Protein AF-0000000078078212 (afdb_homodimer)

InterPro domains:
  IPR000073 Alpha/beta hydrolase fold-1 [PF00561] (123-363)
  IPR012020 AB hydrolase 4 family [PIRSF005211] (38-398)
  IPR029058 Alpha/Beta hydrolase fold [G3DSA:3.40.50.1820] (105-385)
  IPR029058 Alpha/Beta hydrolase fold [SSF53474] (117-384)
  IPR050960 AB hydrolase superfamily, subfamily 4 [PTHR10794] (29-386)

Sequence (846 aa):
MEWLGRAAIDFAHAPTPRKVTEKNGNETDLLSITEKATPPCNLNPLLFNGHLQTMWTATKPAGPKIYYKRKIFDADHKIYHGTFAVDFAVEPFEAPDDPTLSRRTAYLTDEEFENFGSDDTKPMLVILHGLSGGSHEIYLRHTIAPMIGEGGWEACVVNSRGCARSKITSGVLYNARATWDIRQTVKWLQKKFPNRPLFGLGFSLGANMLTNYCGEEGPNCVLKGAVVCSNPFNLDVSSKILQNSYIGKEVYLRVMGSALKELAATHRKELEQYSTIDVDAVMKITYLYEFDRLIQCPSWGYPTETAYYRDASSVDSILSIEIPFLAIHATDDPIAVKEAIPYEEFKQNPNTILLTSSLGGHLCWFESGGSRWFPKPVANFLNHLAFKTDLDSLKPQANPNGGVFTAGHGYSPMRRKLMISEDMEWLGRAAIDFAHAPTPRKVTEKNGNETDLLSITEKATPPCNLNPLLFNGHLQTMWTATKPAGPKIYYKRKIFDADHKIYHGTFAVDFAVEPFEAPDDPTLSRRTAYLTDEEFENFGSDDTKPMLVILHGLSGGSHEIYLRHTIAPMIGEGGWEACVVNSRGCARSKITSGVLYNARATWDIRQTVKWLQKKFPNRPLFGLGFSLGANMLTNYCGEEGPNCVLKGAVVCSNPFNLDVSSKILQNSYIGKEVYLRVMGSALKELAATHRKELEQYSTIDVDAVMKITYLYEFDRLIQCPSWGYPTETAYYRDASSVDSILSIEIPFLAIHATDDPIAVKEAIPYEEFKQNPNTILLTSSLGGHLCWFESGGSRWFPKPVANFLNHLAFKTDLDSLKPQANPNGGVFTAGHGYSPMRRKLMISED

Radius of gyration: 28.71 Å; Cα contacts (8 Å, |Δi|>4): 2024; chains: 2; bounding box: 59×88×69 Å

pLDDT: mean 94.98, std 6.2, range [40.44, 98.94]

Nearest PDB structures (foldseek):
  2wtn-assembly1_A  TM=7.107E-01  e=4.567E-08  Butyrivibrio proteoclasticus
  7xrh-assembly1_B  TM=7.397E-01  e=1.044E-07  Lactobacillus acidophilus
  3pf9-assembly1_A  TM=6.890E-01  e=3.400E-08  Lactobacillus johnsonii
  7xrh-assembly1_A  TM=7.110E-01  e=1.403E-07  Lactobacillus acidophilus
  7xri-assembly1_B  TM=5.907E-01  e=2.848E-08  Lactobacillus acidophilus

Foldseek 3Di:
DLPQQFWDKDKFAAPFFAWFAWPVGDIDGLVVLLVVLADTQGAHSVQSFQVSLAVVVVVVDDADDWAWEKDKDFFPDPQDTWIWIKTKTDDQDDEDPDPLADPNYYYQDPVCVVVVFDADAFAEEEEEEAAQEWPPRRLNRLQCVCCPDVVRYIYMYTAWALHRSHATQALDTDFLQDQRSVVVVVVVCCVRHVNYAYEYEYAASRLLNVLLNLLVCQQNDRHLEYEYELYLQQQLVLVVVLCVDPCSWQPVQQVSLVSVLVSCVVHVVNNVVHFPAPNVQSVPDGGNLSNCQRRVCRNPVNPGSSSVRRLSHSLLSLLRRFFAYEYEYEQSASRSHVVSDNSVSNNQFSNYMYMYIPHAYRSGSHHPPGRHNVSSSVSSSVCCSSPTTDSVSRRGDGRPRSWDCPPQWIADSNVRDIGGHDD/DLAQQFWDKDKFAAPFFAWFAWPVRDIDGLVVLLVVLADTQGAHSVQSFQVSLAVVVVVVDDADDWAWAKDKDFFPDPQDTWIWIKTKTDDQDDEDPDPLADPNYYYQDPVCVVVVFDADAQAEEEEEEAAQEWPPDRLNRLQCVCCPDVVRYIYMYTDWALHRSHATQALDTDFLQDQRSVVVVVVVCCVRHVNYAYEYEYAASRLLNVLLNLLVCQQNDRHLEYEYELYLQQQLVLVVVLCVDPCSWQPVQQVSLVSVLVSCVVHVVNNVVHFPAPNVQSVPDGGNLSNCQRRVCRNPVNPGSSSVRRLSHSLLSLLRRFFAYEYEYECSASRSHVVSDNSVSNNQFSNYMYMYIPHAYRSGSHHPPGRHNVSSSVSSSVCCSSPTTDSVSRRGDGRCRSWDCPPQWIADSNVRDIGGHDD

Structure (mmCIF, N/CA/C/O backbone):
data_AF-0000000078078212-model_v1
#
loop_
_entity.id
_entity.type
_entity.pdbx_description
1 polymer 'alcohol O-acetyltransferase'
#
loop_
_atom_site.group_PDB
_atom_site.id
_atom_site.type_symbol
_atom_site.label_atom_id
_atom_site.label_alt_id
_atom_site.label_comp_id
_atom_site.label_asym_id
_atom_site.label_entity_id
_atom_site.label_seq_id
_atom_site.pdbx_PDB_ins_code
_atom_site.Cartn_x
_atom_site.Cartn_y
_atom_site.Cartn_z
_atom_site.occupancy
_atom_site.B_iso_or_equiv
_atom_site.auth_seq_id
_atom_site.auth_comp_id
_atom_site.auth_asym_id
_atom_site.auth_atom_id
_atom_site.pdbx_PDB_model_num
ATOM 1 N N . MET A 1 1 ? 14.992 2.799 28.406 1 40.72 1 MET A N 1
ATOM 2 C CA . MET A 1 1 ? 14 2.633 29.469 1 40.72 1 MET A CA 1
ATOM 3 C C . MET A 1 1 ? 13.211 3.92 29.688 1 40.72 1 MET A C 1
ATOM 5 O O . MET A 1 1 ? 13.797 4.98 29.922 1 40.72 1 MET A O 1
ATOM 9 N N . GLU A 1 2 ? 12.055 4.031 28.891 1 63.75 2 GLU A N 1
ATOM 10 C CA . GLU A 1 2 ? 10.953 4.988 28.938 1 63.75 2 GLU A CA 1
ATOM 11 C C . GLU A 1 2 ? 10.453 5.203 30.359 1 63.75 2 GLU A C 1
ATOM 13 O O . GLU A 1 2 ? 9.656 4.414 30.859 1 63.75 2 GLU A O 1
ATOM 18 N N . TRP A 1 3 ? 11.531 5.574 31.25 1 65.44 3 TRP A N 1
ATOM 19 C CA . TRP A 1 3 ? 11.219 5.602 32.688 1 65.44 3 TRP A CA 1
ATOM 20 C C . TRP A 1 3 ? 10.766 6.996 33.094 1 65.44 3 TRP A C 1
ATOM 22 O O . TRP A 1 3 ? 11.305 8 32.656 1 65.44 3 TRP A O 1
ATOM 32 N N . LEU A 1 4 ? 9.727 7.117 33.844 1 77.75 4 LEU A N 1
ATOM 33 C CA . LEU A 1 4 ? 9.18 8.25 34.562 1 77.75 4 LEU A CA 1
ATOM 34 C C . LEU A 1 4 ? 8.875 9.414 33.625 1 77.75 4 LEU A C 1
ATOM 36 O O . LEU A 1 4 ? 9.211 10.562 33.938 1 77.75 4 LEU A O 1
ATOM 40 N N . GLY A 1 5 ? 8.461 9.156 32.438 1 85.44 5 GLY A N 1
ATOM 41 C CA . GLY A 1 5 ? 8.008 10.195 31.531 1 85.44 5 GLY A CA 1
ATOM 42 C C . GLY A 1 5 ? 9.094 10.68 30.594 1 85.44 5 GLY A C 1
ATOM 43 O O . GLY A 1 5 ? 8.844 11.5 29.703 1 85.44 5 GLY A O 1
ATOM 44 N N . ARG A 1 6 ? 10.398 10.227 30.781 1 91.75 6 ARG A N 1
ATOM 45 C CA . ARG A 1 6 ? 11.484 10.617 29.891 1 91.75 6 ARG A CA 1
ATOM 46 C C . ARG A 1 6 ? 11.477 9.789 28.609 1 91.75 6 ARG A C 1
ATOM 48 O O . ARG A 1 6 ? 11.82 8.609 28.625 1 91.75 6 ARG A O 1
ATOM 55 N N . ALA A 1 7 ? 11.086 10.492 27.5 1 96.5 7 ALA A N 1
ATOM 56 C CA . ALA A 1 7 ? 11 9.797 26.219 1 96.5 7 ALA A CA 1
ATOM 57 C C . ALA A 1 7 ? 12.352 9.812 25.5 1 96.5 7 ALA A C 1
ATOM 59 O O . ALA A 1 7 ? 13.055 10.828 25.516 1 96.5 7 ALA A O 1
ATOM 60 N N . ALA A 1 8 ? 12.766 8.695 24.953 1 97.31 8 ALA A N 1
ATOM 61 C CA . ALA A 1 8 ? 13.938 8.641 24.078 1 97.31 8 ALA A CA 1
ATOM 62 C C . ALA A 1 8 ? 13.656 9.312 22.734 1 97.31 8 ALA A C 1
ATOM 64 O O . ALA A 1 8 ? 12.57 9.156 22.172 1 97.31 8 ALA A O 1
ATOM 65 N N . ILE A 1 9 ? 14.617 10.062 22.266 1 97.94 9 ILE A N 1
ATOM 66 C CA . ILE A 1 9 ? 14.508 10.781 21 1 97.94 9 ILE A CA 1
ATOM 67 C C . ILE A 1 9 ? 15.461 10.172 19.984 1 97.94 9 ILE A C 1
ATOM 69 O O . ILE A 1 9 ? 16.578 9.766 20.328 1 97.94 9 ILE A O 1
ATOM 73 N N . ASP A 1 10 ? 14.984 10.07 18.75 1 98.38 10 ASP A N 1
ATOM 74 C CA . ASP A 1 10 ? 15.812 9.594 17.656 1 98.38 10 ASP A CA 1
ATOM 75 C C . ASP A 1 10 ? 15.523 10.367 16.375 1 98.38 10 ASP A C 1
ATOM 77 O O . ASP A 1 10 ? 14.5 11.047 16.266 1 98.38 10 ASP A O 1
ATOM 81 N N . PHE A 1 11 ? 16.516 10.391 15.484 1 98.81 11 PHE A N 1
ATOM 82 C CA . PHE A 1 11 ? 16.406 11.055 14.188 1 98.81 11 PHE A CA 1
ATOM 83 C C . PHE A 1 11 ? 16.688 10.078 13.055 1 98.81 11 PHE A C 1
ATOM 85 O O . PHE A 1 11 ? 17.734 9.406 13.055 1 98.81 11 PHE A O 1
ATOM 92 N N . ALA A 1 12 ? 15.766 9.914 12.156 1 98.75 12 ALA A N 1
ATOM 93 C CA . ALA A 1 12 ? 16.016 9.203 10.898 1 98.75 12 ALA A CA 1
ATOM 94 C C . ALA A 1 12 ? 16.203 10.188 9.75 1 98.75 12 ALA A C 1
ATOM 96 O O . ALA A 1 12 ? 15.414 11.133 9.594 1 98.75 12 ALA A O 1
ATOM 97 N N . HIS A 1 13 ? 17.234 10 8.969 1 98.56 13 HIS A N 1
ATOM 98 C CA . HIS A 1 13 ? 17.594 10.93 7.906 1 98.56 13 HIS A CA 1
ATOM 99 C C . HIS A 1 13 ? 18.547 10.281 6.898 1 98.56 13 HIS A C 1
ATOM 101 O O . HIS A 1 13 ? 19.125 9.234 7.18 1 98.56 13 HIS A O 1
ATOM 107 N N . ALA A 1 14 ? 18.609 10.906 5.742 1 98.31 14 ALA A N 1
ATOM 108 C CA . ALA A 1 14 ? 19.594 10.469 4.75 1 98.31 14 ALA A CA 1
ATOM 109 C C . ALA A 1 14 ? 21.016 10.648 5.273 1 98.31 14 ALA A C 1
ATOM 111 O O . ALA A 1 14 ? 21.266 11.484 6.148 1 98.31 14 ALA A O 1
ATOM 112 N N . PRO A 1 15 ? 21.969 9.906 4.742 1 97.25 15 PRO A N 1
ATOM 113 C CA . PRO A 1 15 ? 23.344 10 5.195 1 97.25 15 PRO A CA 1
ATOM 114 C C . PRO A 1 15 ? 23.922 11.406 5.039 1 97.25 15 PRO A C 1
ATOM 116 O O . PRO A 1 15 ? 24.75 11.828 5.852 1 97.25 15 PRO A O 1
ATOM 119 N N . THR A 1 16 ? 23.5 12.117 4 1 97.38 16 THR A N 1
ATOM 120 C CA . THR A 1 16 ? 23.938 13.492 3.758 1 97.38 16 THR A CA 1
ATOM 121 C C . THR A 1 16 ? 22.734 14.445 3.752 1 97.38 16 THR A C 1
ATOM 123 O O . THR A 1 16 ? 22.234 14.805 2.688 1 97.38 16 THR A O 1
ATOM 126 N N . PRO A 1 17 ? 22.391 14.906 4.93 1 98.38 17 PRO A N 1
ATOM 127 C CA . PRO A 1 17 ? 21.266 15.828 4.988 1 98.38 17 PRO A CA 1
ATOM 128 C C . PRO A 1 17 ? 21.5 17.125 4.215 1 98.38 17 PRO A C 1
ATOM 130 O O . PRO A 1 17 ? 22.656 17.562 4.082 1 98.38 17 PRO A O 1
ATOM 133 N N . ARG A 1 18 ? 20.484 17.703 3.832 1 98.25 18 ARG A N 1
ATOM 134 C CA . ARG A 1 18 ? 20.516 18.906 3.025 1 98.25 18 ARG A CA 1
ATOM 135 C C . ARG A 1 18 ? 21.312 20.016 3.734 1 98.25 18 ARG A C 1
ATOM 137 O O . ARG A 1 18 ? 21.078 20.281 4.918 1 98.25 18 ARG A O 1
ATOM 144 N N . LYS A 1 19 ? 22.156 20.641 3 1 98 19 LYS A N 1
ATOM 145 C CA . LYS A 1 19 ? 22.859 21.812 3.518 1 98 19 LYS A CA 1
ATOM 146 C C . LYS A 1 19 ? 21.969 23.031 3.51 1 98 19 LYS A C 1
ATOM 148 O O . LYS A 1 19 ? 21.094 23.172 2.65 1 98 19 LYS A O 1
ATOM 153 N N . VAL A 1 20 ? 22.141 23.844 4.496 1 98.06 20 VAL A N 1
ATOM 154 C CA . VAL A 1 20 ? 21.406 25.094 4.645 1 98.06 20 VAL A CA 1
ATOM 155 C C . VAL A 1 20 ? 22.375 26.219 5.02 1 98.06 20 VAL A C 1
ATOM 157 O O . VAL A 1 20 ? 23.281 26.031 5.832 1 98.06 20 VAL A O 1
ATOM 160 N N . THR A 1 21 ? 22.203 27.359 4.336 1 98.12 21 THR A N 1
ATOM 161 C CA . THR A 1 21 ? 23.016 28.531 4.641 1 98.12 21 THR A CA 1
ATOM 162 C C . THR A 1 21 ? 22.266 29.484 5.57 1 98.12 21 THR A C 1
ATOM 164 O O . THR A 1 21 ? 21.125 29.844 5.309 1 98.12 21 THR A O 1
ATOM 167 N N . GLU A 1 22 ? 22.938 29.844 6.605 1 97.19 22 GLU A N 1
ATOM 168 C CA . GLU A 1 22 ? 22.359 30.828 7.52 1 97.19 22 GLU A CA 1
ATOM 169 C C . GLU A 1 22 ? 22.547 32.25 6.996 1 97.19 22 GLU A C 1
ATOM 171 O O . GLU A 1 22 ? 23.375 32.5 6.109 1 97.19 22 GLU A O 1
ATOM 176 N N . LYS A 1 23 ? 21.844 33.219 7.559 1 96.56 23 LYS A N 1
ATOM 177 C CA . LYS A 1 23 ? 21.906 34.594 7.133 1 96.56 23 LYS A CA 1
ATOM 178 C C . LYS A 1 23 ? 23.297 35.188 7.355 1 96.56 23 LYS A C 1
ATOM 180 O O . LYS A 1 23 ? 23.75 36.031 6.598 1 96.56 23 LYS A O 1
ATOM 185 N N . ASN A 1 24 ? 24.031 34.688 8.289 1 95.62 24 ASN A N 1
ATOM 186 C CA . ASN A 1 24 ? 25.391 35.156 8.586 1 95.62 24 ASN A CA 1
ATOM 187 C C . ASN A 1 24 ? 26.422 34.469 7.711 1 95.62 24 ASN A C 1
ATOM 189 O O . ASN A 1 24 ? 27.625 34.688 7.875 1 95.62 24 ASN A O 1
ATOM 193 N N . GLY A 1 25 ? 26 33.594 6.871 1 95.25 25 GLY A N 1
ATOM 194 C CA . GLY A 1 25 ? 26.891 32.938 5.93 1 95.25 25 GLY A CA 1
ATOM 195 C C . GLY A 1 25 ? 27.359 31.578 6.395 1 95.25 25 GLY A C 1
ATOM 196 O O . GLY A 1 25 ? 27.922 30.812 5.613 1 95.25 25 GLY A O 1
ATOM 197 N N . ASN A 1 26 ? 27.031 31.297 7.605 1 96.25 26 ASN A N 1
ATOM 198 C CA . ASN A 1 26 ? 27.422 30 8.141 1 96.25 26 ASN A CA 1
ATOM 199 C C . ASN A 1 26 ? 26.656 28.859 7.461 1 96.25 26 ASN A C 1
ATOM 201 O O . ASN A 1 26 ? 25.469 28.984 7.199 1 96.25 26 ASN A O 1
ATOM 205 N N . GLU A 1 27 ? 27.406 27.844 7.18 1 96.94 27 GLU A N 1
ATOM 206 C CA . GLU A 1 27 ? 26.797 26.656 6.598 1 96.94 27 GLU A CA 1
ATOM 207 C C . GLU A 1 27 ? 26.438 25.641 7.672 1 96.94 27 GLU A C 1
ATOM 209 O O . GLU A 1 27 ? 27.219 25.422 8.602 1 96.94 27 GLU A O 1
ATOM 214 N N . THR A 1 28 ? 25.359 25.141 7.625 1 97.94 28 THR A N 1
ATOM 215 C CA . THR A 1 28 ? 24.859 24.062 8.469 1 97.94 28 THR A CA 1
ATOM 216 C C . THR A 1 28 ? 24.031 23.062 7.656 1 97.94 28 THR A C 1
ATOM 218 O O . THR A 1 28 ? 24.156 23.016 6.43 1 97.94 28 THR A O 1
ATOM 221 N N . ASP A 1 29 ? 23.328 22.141 8.305 1 98.38 29 ASP A N 1
ATOM 222 C CA . ASP A 1 29 ? 22.453 21.219 7.578 1 98.38 29 ASP A CA 1
ATOM 223 C C . ASP A 1 29 ? 21.156 20.969 8.336 1 98.38 29 ASP A C 1
ATOM 225 O O . ASP A 1 29 ? 21 21.406 9.477 1 98.38 29 ASP A O 1
ATOM 229 N N . LEU A 1 30 ? 20.297 20.391 7.711 1 98.69 30 LEU A N 1
ATOM 230 C CA . LEU A 1 30 ? 18.938 20.219 8.219 1 98.69 30 LEU A CA 1
ATOM 231 C C . LEU A 1 30 ? 18.938 19.391 9.5 1 98.69 30 LEU A C 1
ATOM 233 O O . LEU A 1 30 ? 18.125 19.641 10.398 1 98.69 30 LEU A O 1
ATOM 237 N N . LEU A 1 31 ? 19.766 18.344 9.586 1 98.81 31 LEU A N 1
ATOM 238 C CA . LEU A 1 31 ? 19.844 17.531 10.789 1 98.81 31 LEU A CA 1
ATOM 239 C C . LEU A 1 31 ? 20.312 18.359 11.984 1 98.81 31 LEU A C 1
ATOM 241 O O . LEU A 1 31 ? 19.719 18.281 13.062 1 98.81 31 LEU A O 1
ATOM 245 N N . SER A 1 32 ? 21.344 19.109 11.766 1 98.56 32 SER A N 1
ATOM 246 C CA . SER A 1 32 ? 21.859 19.969 12.836 1 98.56 32 SER A CA 1
ATOM 247 C C . SER A 1 32 ? 20.812 20.953 13.32 1 98.56 32 SER A C 1
ATOM 249 O O . SER A 1 32 ? 20.656 21.156 14.523 1 98.56 32 SER A O 1
ATOM 251 N N . ILE A 1 33 ? 20.156 21.547 12.406 1 98.62 33 ILE A N 1
ATOM 252 C CA . ILE A 1 33 ? 19.078 22.484 12.758 1 98.62 33 ILE A CA 1
ATOM 253 C C . ILE A 1 33 ? 18.016 21.75 13.586 1 98.62 33 ILE A C 1
ATOM 255 O O . ILE A 1 33 ? 17.562 22.281 14.602 1 98.62 33 ILE A O 1
ATOM 259 N N . THR A 1 34 ? 17.609 20.531 13.211 1 98.81 34 THR A N 1
ATOM 260 C CA . THR A 1 34 ? 16.562 19.766 13.883 1 98.81 34 THR A CA 1
ATOM 261 C C . THR A 1 34 ? 17.016 19.359 15.281 1 98.81 34 THR A C 1
ATOM 263 O O . THR A 1 34 ? 16.234 19.438 16.234 1 98.81 34 THR A O 1
ATOM 266 N N . GLU A 1 35 ? 18.234 18.891 15.391 1 98.75 35 GLU A N 1
ATOM 267 C CA . GLU A 1 35 ? 18.766 18.5 16.688 1 98.75 35 GLU A CA 1
ATOM 268 C C . GLU A 1 35 ? 18.766 19.672 17.672 1 98.75 35 GLU A C 1
ATOM 270 O O . GLU A 1 35 ? 18.375 19.516 18.828 1 98.75 35 GLU A O 1
ATOM 275 N N . LYS A 1 36 ? 19.172 20.797 17.172 1 98.25 36 LYS A N 1
ATOM 276 C CA . LYS A 1 36 ? 19.203 21.984 18.016 1 98.25 36 LYS A CA 1
ATOM 277 C C . LYS A 1 36 ? 17.797 22.422 18.391 1 98.25 36 LYS A C 1
ATOM 279 O O . LYS A 1 36 ? 17.562 22.953 19.484 1 98.25 36 LYS A O 1
ATOM 284 N N . ALA A 1 37 ? 16.906 22.188 17.5 1 98.56 37 ALA A N 1
ATOM 285 C CA . ALA A 1 37 ? 15.523 22.625 17.688 1 98.56 37 ALA A CA 1
ATOM 286 C C . ALA A 1 37 ? 14.781 21.688 18.625 1 98.56 37 ALA A C 1
ATOM 288 O O . ALA A 1 37 ? 13.672 22 19.078 1 98.56 37 ALA A O 1
ATOM 289 N N . THR A 1 38 ? 15.328 20.516 19 1 98.75 38 THR A N 1
ATOM 290 C CA . THR A 1 38 ? 14.617 19.469 19.719 1 98.75 38 THR A CA 1
ATOM 291 C C . THR A 1 38 ? 15.07 19.406 21.188 1 98.75 38 THR A C 1
ATOM 293 O O . THR A 1 38 ? 16.156 18.906 21.484 1 98.75 38 THR A O 1
ATOM 296 N N . PRO A 1 39 ? 14.305 19.906 22.078 1 98.31 39 PRO A N 1
ATOM 297 C CA . PRO A 1 39 ? 14.656 19.766 23.5 1 98.31 39 PRO A CA 1
ATOM 298 C C . PRO A 1 39 ? 14.422 18.359 24.016 1 98.31 39 PRO A C 1
ATOM 300 O O . PRO A 1 39 ? 13.773 17.547 23.344 1 98.31 39 PRO A O 1
ATOM 303 N N . PRO A 1 40 ? 14.977 18.094 25.203 1 97.06 40 PRO A N 1
ATOM 304 C CA . PRO A 1 40 ? 14.617 16.812 25.812 1 97.06 40 PRO A CA 1
ATOM 305 C C . PRO A 1 40 ? 13.109 16.625 25.969 1 97.06 40 PRO A C 1
ATOM 307 O O . PRO A 1 40 ? 12.398 17.594 26.234 1 97.06 40 PRO A O 1
ATOM 310 N N . CYS A 1 41 ? 12.641 15.469 25.812 1 97.12 41 CYS A N 1
ATOM 311 C CA . CYS A 1 41 ? 11.219 15.148 25.875 1 97.12 41 CYS A CA 1
ATOM 312 C C . CYS A 1 41 ? 10.844 14.547 27.219 1 97.12 41 CYS A C 1
ATOM 314 O O . CYS A 1 41 ? 10.906 13.328 27.391 1 97.12 41 CYS A O 1
ATOM 316 N N . ASN A 1 42 ? 10.469 15.414 28.141 1 95.94 42 ASN A N 1
ATOM 317 C CA . ASN A 1 42 ? 10.016 15.008 29.453 1 95.94 42 ASN A CA 1
ATOM 318 C C . ASN A 1 42 ? 8.5 15.172 29.609 1 95.94 42 ASN A C 1
ATOM 320 O O . ASN A 1 42 ? 8 16.297 29.703 1 95.94 42 ASN A O 1
ATOM 324 N N . LEU A 1 43 ? 7.809 14.031 29.75 1 95.88 43 LEU A N 1
ATOM 325 C CA . LEU A 1 43 ? 6.352 14.055 29.734 1 95.88 43 LEU A CA 1
ATOM 326 C C . LEU A 1 43 ? 5.793 13.719 31.125 1 95.88 43 LEU A C 1
ATOM 328 O O . LEU A 1 43 ? 6.547 13.391 32.031 1 95.88 43 LEU A O 1
ATOM 332 N N . ASN A 1 44 ? 4.48 13.945 31.234 1 93.81 44 ASN A N 1
ATOM 333 C CA . ASN A 1 44 ? 3.797 13.578 32.469 1 93.81 44 ASN A CA 1
ATOM 334 C C . ASN A 1 44 ? 3.943 12.086 32.75 1 93.81 44 ASN A C 1
ATOM 336 O O . ASN A 1 44 ? 3.424 11.25 32.031 1 93.81 44 ASN A O 1
ATOM 340 N N . PRO A 1 45 ? 4.566 11.742 33.875 1 93.44 45 PRO A N 1
ATOM 341 C CA . PRO A 1 45 ? 4.832 10.328 34.156 1 93.44 45 PRO A CA 1
ATOM 342 C C . PRO A 1 45 ? 3.557 9.523 34.406 1 93.44 45 PRO A C 1
ATOM 344 O O . PRO A 1 45 ? 3.568 8.297 34.344 1 93.44 45 PRO A O 1
ATOM 347 N N . LEU A 1 46 ? 2.465 10.234 34.688 1 91.38 46 LEU A N 1
ATOM 348 C CA . LEU A 1 46 ? 1.201 9.539 34.938 1 91.38 46 LEU A CA 1
ATOM 349 C C . LEU A 1 46 ? 0.595 9.055 33.625 1 91.38 46 LEU A C 1
ATOM 351 O O . LEU A 1 46 ? -0.282 8.188 33.625 1 91.38 46 LEU A O 1
ATOM 355 N N . LEU A 1 47 ? 0.966 9.625 32.531 1 91.06 47 LEU A N 1
ATOM 356 C CA . LEU A 1 47 ? 0.549 9.211 31.203 1 91.06 47 LEU A CA 1
ATOM 357 C C . LEU A 1 47 ? 1.655 8.43 30.5 1 91.06 47 LEU A C 1
ATOM 359 O O . LEU A 1 47 ? 2.234 8.906 29.516 1 91.06 47 LEU A O 1
ATOM 363 N N . PHE A 1 48 ? 1.851 7.184 30.844 1 88.5 48 PHE A N 1
ATOM 364 C CA . PHE A 1 48 ? 3.107 6.484 30.609 1 88.5 48 PHE A CA 1
ATOM 365 C C . PHE A 1 48 ? 3.045 5.668 29.328 1 88.5 48 PHE A C 1
ATOM 367 O O . PHE A 1 48 ? 3.955 4.883 29.047 1 88.5 48 PHE A O 1
ATOM 374 N N . ASN A 1 49 ? 1.92 5.785 28.609 1 91 49 ASN A N 1
ATOM 375 C CA . ASN A 1 49 ? 1.87 5.164 27.281 1 91 49 ASN A CA 1
ATOM 376 C C . ASN A 1 49 ? 0.972 5.941 26.328 1 91 49 ASN A C 1
ATOM 378 O O . ASN A 1 49 ? 0.27 6.867 26.75 1 91 49 ASN A O 1
ATOM 382 N N . GLY A 1 50 ? 1.062 5.57 25.109 1 92.62 50 GLY A N 1
ATOM 383 C CA . GLY A 1 50 ? 0.385 6.312 24.062 1 92.62 50 GLY A CA 1
ATOM 384 C C . GLY A 1 50 ? -1.127 6.258 24.172 1 92.62 50 GLY A C 1
ATOM 385 O O . GLY A 1 50 ? -1.816 7.203 23.781 1 92.62 50 GLY A O 1
ATOM 386 N N . HIS A 1 51 ? -1.665 5.18 24.672 1 92.88 51 HIS A N 1
ATOM 387 C CA . HIS A 1 51 ? -3.109 5.07 24.844 1 92.88 51 HIS A CA 1
ATOM 388 C C . HIS A 1 51 ? -3.611 6.055 25.891 1 92.88 51 HIS A C 1
ATOM 390 O O . HIS A 1 51 ? -4.586 6.773 25.672 1 92.88 51 HIS A O 1
ATOM 396 N N . LEU A 1 52 ? -2.945 6.098 26.984 1 91.25 52 LEU A N 1
ATOM 397 C CA . LEU A 1 52 ? -3.338 6.988 28.078 1 91.25 52 LEU A CA 1
ATOM 398 C C . LEU A 1 52 ? -3.219 8.445 27.656 1 91.25 52 LEU A C 1
ATOM 400 O O . LEU A 1 52 ? -4.094 9.258 27.953 1 91.25 52 LEU A O 1
ATOM 404 N N . GLN A 1 53 ? -2.098 8.758 26.953 1 91.69 53 GLN A N 1
ATOM 405 C CA . GLN A 1 53 ? -1.932 10.109 26.438 1 91.69 53 GLN A CA 1
ATOM 406 C C . GLN A 1 53 ? -3.08 10.477 25.5 1 91.69 53 GLN A C 1
ATOM 408 O O . GLN A 1 53 ? -3.68 11.547 25.641 1 91.69 53 GLN A O 1
ATOM 413 N N . THR A 1 54 ? -3.385 9.602 24.609 1 92.38 54 THR A N 1
ATOM 414 C CA . THR A 1 54 ? -4.391 9.867 23.578 1 92.38 54 THR A CA 1
ATOM 415 C C . THR A 1 54 ? -5.785 9.953 24.203 1 92.38 54 THR A C 1
ATOM 417 O O . THR A 1 54 ? -6.574 10.828 23.844 1 92.38 54 THR A O 1
ATOM 420 N N . MET A 1 55 ? -6.07 9.188 25.156 1 89.38 55 MET A N 1
ATOM 421 C CA . MET A 1 55 ? -7.371 9.195 25.828 1 89.38 55 MET A CA 1
ATOM 422 C C . MET A 1 55 ? -7.539 10.453 26.672 1 89.38 55 MET A C 1
ATOM 424 O O . MET A 1 55 ? -8.656 10.945 26.844 1 89.38 55 MET A O 1
ATOM 428 N N . TRP A 1 56 ? -6.457 10.969 27.141 1 87.31 56 TRP A N 1
ATOM 429 C CA . TRP A 1 56 ? -6.488 12.164 27.984 1 87.31 56 TRP A CA 1
ATOM 430 C C . TRP A 1 56 ? -7.004 13.367 27.203 1 87.31 56 TRP A C 1
ATOM 432 O O . TRP A 1 56 ? -7.504 14.336 27.781 1 87.31 56 TRP A O 1
ATOM 442 N N . THR A 1 57 ? -6.883 13.281 25.906 1 83 57 THR A N 1
ATOM 443 C CA . THR A 1 57 ? -7.395 14.352 25.062 1 83 57 THR A CA 1
ATOM 444 C C . THR A 1 57 ? -8.906 14.492 25.234 1 83 57 THR A C 1
ATOM 446 O O . THR A 1 57 ? -9.461 15.578 25.031 1 83 57 THR A O 1
ATOM 449 N N . ALA A 1 58 ? -9.492 13.445 25.609 1 75.44 58 ALA A N 1
ATOM 450 C CA . ALA A 1 58 ? -10.945 13.438 25.766 1 75.44 58 ALA A CA 1
ATOM 451 C C . ALA A 1 58 ? -11.375 14.32 26.938 1 75.44 58 ALA A C 1
ATOM 453 O O . ALA A 1 58 ? -12.539 14.734 27.016 1 75.44 58 ALA A O 1
ATOM 454 N N . THR A 1 59 ? -10.445 14.688 27.75 1 76.56 59 THR A N 1
ATOM 455 C CA . THR A 1 59 ? -10.773 15.547 28.891 1 76.56 59 THR A CA 1
ATOM 456 C C . THR A 1 59 ? -10.844 17.016 28.453 1 76.56 59 THR A C 1
ATOM 458 O O . THR A 1 59 ? -11.266 17.875 29.234 1 76.56 59 THR A O 1
ATOM 461 N N . LYS A 1 60 ? -10.602 17.344 27.312 1 75.75 60 LYS A N 1
ATOM 462 C CA . LYS A 1 60 ? -10.68 18.641 26.656 1 75.75 60 LYS A CA 1
ATOM 463 C C . LYS A 1 60 ? -10.031 19.734 27.531 1 75.75 60 LYS A C 1
ATOM 465 O O . LYS A 1 60 ? -10.688 20.703 27.906 1 75.75 60 LYS A O 1
ATOM 470 N N . PRO A 1 61 ? -8.758 19.516 27.781 1 75.62 61 PRO A N 1
ATOM 471 C CA . PRO A 1 61 ? -8.102 20.578 28.562 1 75.62 61 PRO A CA 1
ATOM 472 C C . PRO A 1 61 ? -8.172 21.938 27.875 1 75.62 61 PRO A C 1
ATOM 474 O O . PRO A 1 61 ? -8.297 22.016 26.641 1 75.62 61 PRO A O 1
ATOM 477 N N . ALA A 1 62 ? -8.164 23.016 28.719 1 80.62 62 ALA A N 1
ATOM 478 C CA . ALA A 1 62 ? -8.242 24.359 28.156 1 80.62 62 ALA A CA 1
ATOM 479 C C . ALA A 1 62 ? -6.973 24.703 27.375 1 80.62 62 ALA A C 1
ATOM 481 O O . ALA A 1 62 ? -5.883 24.234 27.719 1 80.62 62 ALA A O 1
ATOM 482 N N . GLY A 1 63 ? -7.031 25.297 26.25 1 87.31 63 GLY A N 1
ATOM 483 C CA . GLY A 1 63 ? -5.902 25.719 25.438 1 87.31 63 GLY A CA 1
ATOM 484 C C . GLY A 1 63 ? -5.867 27.219 25.203 1 87.31 63 GLY A C 1
ATOM 485 O O . GLY A 1 63 ? -6.715 27.953 25.719 1 87.31 63 GLY A O 1
ATOM 486 N N . PRO A 1 64 ? -4.797 27.609 24.625 1 93.44 64 PRO A N 1
ATOM 487 C CA . PRO A 1 64 ? -4.68 29.047 24.344 1 93.44 64 PRO A CA 1
ATOM 488 C C . PRO A 1 64 ? -5.832 29.562 23.484 1 93.44 64 PRO A C 1
ATOM 490 O O . PRO A 1 64 ? -6.422 28.812 22.703 1 93.44 64 PRO A O 1
ATOM 493 N N . LYS A 1 65 ? -6.109 30.828 23.641 1 95.38 65 LYS A N 1
ATOM 494 C CA . LYS A 1 65 ? -7.156 31.469 22.859 1 95.38 65 LYS A CA 1
ATOM 495 C C . LYS A 1 65 ? -6.586 32.062 21.578 1 95.38 65 LYS A C 1
ATOM 497 O O . LYS A 1 65 ? -5.676 32.906 21.641 1 95.38 65 LYS A O 1
ATOM 502 N N . ILE A 1 66 ? -7.094 31.609 20.5 1 97.12 66 ILE A N 1
ATOM 503 C CA . ILE A 1 66 ? -6.73 32.188 19.203 1 97.12 66 ILE A CA 1
ATOM 504 C C . ILE A 1 66 ? -7.977 32.719 18.5 1 97.12 66 ILE A C 1
ATOM 506 O O . ILE A 1 66 ? -9.039 32.094 18.547 1 97.12 66 ILE A O 1
ATOM 510 N N . TYR A 1 67 ? -7.828 33.875 17.953 1 97.5 67 TYR A N 1
ATOM 511 C CA . TYR A 1 67 ? -8.922 34.531 17.25 1 97.5 67 TYR A CA 1
ATOM 512 C C . TYR A 1 67 ? -8.727 34.469 15.734 1 97.5 67 TYR A C 1
ATOM 514 O O . TYR A 1 67 ? -7.602 34.625 15.242 1 97.5 67 TYR A O 1
ATOM 522 N N . TYR A 1 68 ? -9.844 34.25 15.031 1 97.56 68 TYR A N 1
ATOM 523 C CA . TYR A 1 68 ? -9.734 34.031 13.594 1 97.56 68 TYR A CA 1
ATOM 524 C C . TYR A 1 68 ? -10.719 34.938 12.836 1 97.56 68 TYR A C 1
ATOM 526 O O . TYR A 1 68 ? -11.828 35.188 13.305 1 97.56 68 TYR A O 1
ATOM 534 N N . LYS A 1 69 ? -10.312 35.375 11.703 1 96.94 69 LYS A N 1
ATOM 535 C CA . LYS A 1 69 ? -11.195 35.844 10.648 1 96.94 69 LYS A CA 1
ATOM 536 C C . LYS A 1 69 ? -11.281 34.844 9.492 1 96.94 69 LYS A C 1
ATOM 538 O O . LYS A 1 69 ? -10.25 34.375 9 1 96.94 69 LYS A O 1
ATOM 543 N N . ARG A 1 70 ? -12.523 34.531 9.094 1 97.56 70 ARG A N 1
ATOM 544 C CA . ARG A 1 70 ? -12.758 33.469 8.125 1 97.56 70 ARG A CA 1
ATOM 545 C C . ARG A 1 70 ? -13.055 34.031 6.738 1 97.56 70 ARG A C 1
ATOM 547 O O . ARG A 1 70 ? -13.82 35 6.609 1 97.56 70 ARG A O 1
ATOM 554 N N . LYS A 1 71 ? -12.414 33.438 5.754 1 96.06 71 LYS A N 1
ATOM 555 C CA . LYS A 1 71 ? -12.727 33.656 4.348 1 96.06 71 LYS A CA 1
ATOM 556 C C . LYS A 1 71 ? -13.227 32.375 3.686 1 96.06 71 LYS A C 1
ATOM 558 O O . LYS A 1 71 ? -12.656 31.312 3.893 1 96.06 71 LYS A O 1
ATOM 563 N N . ILE A 1 72 ? -14.336 32.5 2.955 1 96.06 72 ILE A N 1
ATOM 564 C CA . ILE A 1 72 ? -14.828 31.375 2.152 1 96.06 72 ILE A CA 1
ATOM 565 C C . ILE A 1 72 ? -14.289 31.484 0.727 1 96.06 72 ILE A C 1
ATOM 567 O O . ILE A 1 72 ? -14.383 32.531 0.103 1 96.06 72 ILE A O 1
ATOM 571 N N . PHE A 1 73 ? -13.703 30.453 0.233 1 96.06 73 PHE A N 1
ATOM 572 C CA . PHE A 1 73 ? -13.188 30.391 -1.131 1 96.06 73 PHE A CA 1
ATOM 573 C C . PHE A 1 73 ? -14.078 29.516 -2.006 1 96.06 73 PHE A C 1
ATOM 575 O O . PHE A 1 73 ? -14.57 28.484 -1.561 1 96.06 73 PHE A O 1
ATOM 582 N N . ASP A 1 74 ? -14.305 29.984 -3.211 1 96.25 74 ASP A N 1
ATOM 583 C CA . ASP A 1 74 ? -14.805 29.094 -4.25 1 96.25 74 ASP A CA 1
ATOM 584 C C . ASP A 1 74 ? -13.688 28.234 -4.828 1 96.25 74 ASP A C 1
ATOM 586 O O . ASP A 1 74 ? -12.68 28.75 -5.301 1 96.25 74 ASP A O 1
ATOM 590 N N . ALA A 1 75 ? -13.914 26.969 -4.762 1 95.62 75 ALA A N 1
ATOM 591 C CA . ALA A 1 75 ? -12.891 26.094 -5.293 1 95.62 75 ALA A CA 1
ATOM 592 C C . ALA A 1 75 ? -12.68 26.312 -6.789 1 95.62 75 ALA A C 1
ATOM 594 O O . ALA A 1 75 ? -13.648 26.484 -7.535 1 95.62 75 ALA A O 1
ATOM 595 N N . ASP A 1 76 ? -11.453 26.312 -7.207 1 94.75 76 ASP A N 1
ATOM 596 C CA . ASP A 1 76 ? -11.164 26.547 -8.617 1 94.75 76 ASP A CA 1
ATOM 597 C C . ASP A 1 76 ? -10.812 25.25 -9.336 1 94.75 76 ASP A C 1
ATOM 599 O O . ASP A 1 76 ? -10.383 25.266 -10.484 1 94.75 76 ASP A O 1
ATOM 603 N N . HIS A 1 77 ? -10.938 24.188 -8.609 1 91.5 77 HIS A N 1
ATOM 604 C CA . HIS A 1 77 ? -10.672 22.906 -9.242 1 91.5 77 HIS A CA 1
ATOM 605 C C . HIS A 1 77 ? -11.758 22.547 -10.25 1 91.5 77 HIS A C 1
ATOM 607 O O . HIS A 1 77 ? -12.945 22.781 -10 1 91.5 77 HIS A O 1
ATOM 613 N N . LYS A 1 78 ? -11.359 21.969 -11.359 1 88.56 78 LYS A N 1
ATOM 614 C CA . LYS A 1 78 ? -12.289 21.703 -12.453 1 88.56 78 LYS A CA 1
ATOM 615 C C . LYS A 1 78 ? -13.297 20.625 -12.07 1 88.56 78 LYS A C 1
ATOM 617 O O . LYS A 1 78 ? -14.438 20.641 -12.531 1 88.56 78 LYS A O 1
ATOM 622 N N . ILE A 1 79 ? -12.906 19.75 -11.234 1 88.5 79 ILE A N 1
ATOM 623 C CA . ILE A 1 79 ? -13.734 18.578 -10.938 1 88.5 79 ILE A CA 1
ATOM 624 C C . ILE A 1 79 ? -14.312 18.703 -9.531 1 88.5 79 ILE A C 1
ATOM 626 O O . ILE A 1 79 ? -15.492 18.406 -9.312 1 88.5 79 ILE A O 1
ATOM 630 N N . TYR A 1 80 ? -13.477 19.125 -8.633 1 91.12 80 TYR A N 1
ATOM 631 C CA . TYR A 1 80 ? -13.898 19.203 -7.234 1 91.12 80 TYR A CA 1
ATOM 632 C C . TYR A 1 80 ? -14.352 20.609 -6.879 1 91.12 80 TYR A C 1
ATOM 634 O O . TYR A 1 80 ? -13.633 21.344 -6.199 1 91.12 80 TYR A O 1
ATOM 642 N N . HIS A 1 81 ? -15.586 20.844 -7.219 1 92.19 81 HIS A N 1
ATOM 643 C CA . HIS A 1 81 ? -16.188 22.156 -7.008 1 92.19 81 HIS A CA 1
ATOM 644 C C . HIS A 1 81 ? -16.641 22.344 -5.562 1 92.19 81 HIS A C 1
ATOM 646 O O . HIS A 1 81 ? -16.469 21.438 -4.738 1 92.19 81 HIS A O 1
ATOM 652 N N . GLY A 1 82 ? -17.156 23.531 -5.336 1 95 82 GLY A N 1
ATOM 653 C CA . GLY A 1 82 ? -17.641 23.844 -4.008 1 95 82 GLY A CA 1
ATOM 654 C C . GLY A 1 82 ? -16.844 24.953 -3.326 1 95 82 GLY A C 1
ATOM 655 O O . GLY A 1 82 ? -16.266 25.797 -3.996 1 95 82 GLY A O 1
ATOM 656 N N . THR A 1 83 ? -17.031 24.969 -2.004 1 96.25 83 THR A N 1
ATOM 657 C CA . THR A 1 83 ? -16.359 26.016 -1.237 1 96.25 83 THR A CA 1
ATOM 658 C C . THR A 1 83 ? -15.547 25.422 -0.095 1 96.25 83 THR A C 1
ATOM 660 O O . THR A 1 83 ? -15.742 24.266 0.28 1 96.25 83 THR A O 1
ATOM 663 N N . PHE A 1 84 ? -14.617 26.094 0.349 1 96.81 84 PHE A N 1
ATOM 664 C CA . PHE A 1 84 ? -13.875 25.75 1.559 1 96.81 84 PHE A CA 1
ATOM 665 C C . PHE A 1 84 ? -13.516 27.016 2.336 1 96.81 84 PHE A C 1
ATOM 667 O O . PHE A 1 84 ? -13.562 28.125 1.793 1 96.81 84 PHE A O 1
ATOM 674 N N . ALA A 1 85 ? -13.266 26.844 3.586 1 97.25 85 ALA A N 1
ATOM 675 C CA . ALA A 1 85 ? -13.031 27.969 4.477 1 97.25 85 ALA A CA 1
ATOM 676 C C . ALA A 1 85 ? -11.578 28.031 4.93 1 97.25 85 ALA A C 1
ATOM 678 O O . ALA A 1 85 ? -10.961 27 5.195 1 97.25 85 ALA A O 1
ATOM 679 N N . VAL A 1 86 ? -11.078 29.203 4.965 1 98.06 86 VAL A N 1
ATOM 680 C CA . VAL A 1 86 ? -9.758 29.453 5.535 1 98.06 86 VAL A CA 1
ATOM 681 C C . VAL A 1 86 ? -9.875 30.438 6.695 1 98.06 86 VAL A C 1
ATOM 683 O O . VAL A 1 86 ? -10.492 31.5 6.555 1 98.06 86 VAL A O 1
ATOM 686 N N . ASP A 1 87 ? -9.328 30.078 7.84 1 98.31 87 ASP A N 1
ATOM 687 C CA . ASP A 1 87 ? -9.305 30.922 9.031 1 98.31 87 ASP A CA 1
ATOM 688 C C . ASP A 1 87 ? -7.945 31.594 9.203 1 98.31 87 ASP A C 1
ATOM 690 O O . ASP A 1 87 ? -6.934 30.906 9.391 1 98.31 87 ASP A O 1
ATOM 694 N N . PHE A 1 88 ? -7.914 32.875 9.172 1 97.88 88 PHE A N 1
ATOM 695 C CA . PHE A 1 88 ? -6.695 33.656 9.391 1 97.88 88 PHE A CA 1
ATOM 696 C C . PHE A 1 88 ? -6.594 34.094 10.844 1 97.88 88 PHE A C 1
ATOM 698 O O . PHE A 1 88 ? -7.512 34.719 11.375 1 97.88 88 PHE A O 1
ATOM 705 N N . ALA A 1 89 ? -5.48 33.75 11.516 1 97.81 89 ALA A N 1
ATOM 706 C CA . ALA A 1 89 ? -5.277 34.188 12.891 1 97.81 89 ALA A CA 1
ATOM 707 C C . ALA A 1 89 ? -5.098 35.688 12.969 1 97.81 89 ALA A C 1
ATOM 709 O O . ALA A 1 89 ? -4.312 36.281 12.211 1 97.81 89 ALA A O 1
ATOM 710 N N . VAL A 1 90 ? -5.832 36.344 13.891 1 96.06 90 VAL A N 1
ATOM 711 C CA . VAL A 1 90 ? -5.77 37.781 14.055 1 96.06 90 VAL A CA 1
ATOM 712 C C . VAL A 1 90 ? -5.672 38.125 15.539 1 96.06 90 VAL A C 1
ATOM 714 O O . VAL A 1 90 ? -5.723 37.25 16.391 1 96.06 90 VAL A O 1
ATOM 717 N N . GLU A 1 91 ? -5.438 39.375 15.82 1 95.25 91 GLU A N 1
ATOM 718 C CA . GLU A 1 91 ? -5.461 39.875 17.203 1 95.25 91 GLU A CA 1
ATOM 719 C C . GLU A 1 91 ? -6.844 39.688 17.828 1 95.25 91 GLU A C 1
ATOM 721 O O . GLU A 1 91 ? -7.852 39.688 17.109 1 95.25 91 GLU A O 1
ATOM 726 N N . PRO A 1 92 ? -6.82 39.594 19.125 1 96.12 92 PRO A N 1
ATOM 727 C CA . PRO A 1 92 ? -8.102 39.406 19.812 1 96.12 92 PRO A CA 1
ATOM 728 C C . PRO A 1 92 ? -9.109 40.5 19.469 1 96.12 92 PRO A C 1
ATOM 730 O O . PRO A 1 92 ? -8.742 41.688 19.328 1 96.12 92 PRO A O 1
ATOM 733 N N . PHE A 1 93 ? -10.297 40.156 19.312 1 94.69 93 PHE A N 1
ATOM 734 C CA . PHE A 1 93 ? -11.414 41.062 19.078 1 94.69 93 PHE A CA 1
ATOM 735 C C . PHE A 1 93 ? -12.695 40.5 19.688 1 94.69 93 PHE A C 1
ATOM 737 O O . PHE A 1 93 ? -12.703 39.406 20.234 1 94.69 93 PHE A O 1
ATOM 744 N N . GLU A 1 94 ? -13.734 41.344 19.672 1 94.25 94 GLU A N 1
ATOM 745 C CA . GLU A 1 94 ? -15.039 40.875 20.125 1 94.25 94 GLU A CA 1
ATOM 746 C C . GLU A 1 94 ? -15.758 40.094 19.031 1 94.25 94 GLU A C 1
ATOM 748 O O . GLU A 1 94 ? -16.438 40.688 18.188 1 94.25 94 GLU A O 1
ATOM 753 N N . ALA A 1 95 ? -15.594 38.844 19.109 1 90 95 ALA A N 1
ATOM 754 C CA . ALA A 1 95 ? -16.188 38 18.078 1 90 95 ALA A CA 1
ATOM 755 C C . ALA A 1 95 ? -17.703 37.906 18.25 1 90 95 ALA A C 1
ATOM 757 O O . ALA A 1 95 ? -18.203 37.844 19.375 1 90 95 ALA A O 1
ATOM 758 N N . PRO A 1 96 ? -18.406 37.875 17.156 1 90.31 96 PRO A N 1
ATOM 759 C CA . PRO A 1 96 ? -19.859 37.719 17.234 1 90.31 96 PRO A CA 1
ATOM 760 C C . PRO A 1 96 ? -20.281 36.375 17.797 1 90.31 96 PRO A C 1
ATOM 762 O O . PRO A 1 96 ? -19.531 35.375 17.688 1 90.31 96 PRO A O 1
ATOM 765 N N . ASP A 1 97 ? -21.422 36.375 18.422 1 88.81 97 ASP A N 1
ATOM 766 C CA . ASP A 1 97 ? -22.016 35.094 18.844 1 88.81 97 ASP A CA 1
ATOM 767 C C . ASP A 1 97 ? -22.797 34.469 17.688 1 88.81 97 ASP A C 1
ATOM 769 O O . ASP A 1 97 ? -24.031 34.562 17.656 1 88.81 97 ASP A O 1
ATOM 773 N N . ASP A 1 98 ? -22.156 33.969 16.781 1 89.38 98 ASP A N 1
ATOM 774 C CA . ASP A 1 98 ? -22.719 33.312 15.609 1 89.38 98 ASP A CA 1
ATOM 775 C C . ASP A 1 98 ? -22.625 31.781 15.742 1 89.38 98 ASP A C 1
ATOM 777 O O . ASP A 1 98 ? -21.531 31.219 15.75 1 89.38 98 ASP A O 1
ATOM 781 N N . PRO A 1 99 ? -23.75 31.125 15.867 1 87.38 99 PRO A N 1
ATOM 782 C CA . PRO A 1 99 ? -23.734 29.672 16.062 1 87.38 99 PRO A CA 1
ATOM 783 C C . PRO A 1 99 ? -23.188 28.922 14.852 1 87.38 99 PRO A C 1
ATOM 785 O O . PRO A 1 99 ? -22.875 27.719 14.945 1 87.38 99 PRO A O 1
ATOM 788 N N . THR A 1 100 ? -23.031 29.531 13.797 1 87.75 100 THR A N 1
ATOM 789 C CA . THR A 1 100 ? -22.547 28.891 12.578 1 87.75 100 THR A CA 1
ATOM 790 C C . THR A 1 100 ? -21.031 29.016 12.484 1 87.75 100 THR A C 1
ATOM 792 O O . THR A 1 100 ? -20.406 28.5 11.547 1 87.75 100 THR A O 1
ATOM 795 N N . LEU A 1 101 ? -20.5 29.688 13.461 1 92.69 101 LEU A N 1
ATOM 796 C CA . LEU A 1 101 ? -19.047 29.859 13.508 1 92.69 101 LEU A CA 1
ATOM 797 C C . LEU A 1 101 ? -18.469 29.266 14.789 1 92.69 101 LEU A C 1
ATOM 799 O O . LEU A 1 101 ? -19.172 29.156 15.797 1 92.69 101 LEU A O 1
ATOM 803 N N . SER A 1 102 ? -17.219 28.828 14.703 1 91.31 102 SER A N 1
ATOM 804 C CA . SER A 1 102 ? -16.5 28.422 15.906 1 91.31 102 SER A CA 1
ATOM 805 C C . SER A 1 102 ? -16.234 29.609 16.828 1 91.31 102 SER A C 1
ATOM 807 O O . SER A 1 102 ? -16.344 30.766 16.406 1 91.31 102 SER A O 1
ATOM 809 N N . ARG A 1 103 ? -15.852 29.297 18.047 1 91.75 103 ARG A N 1
ATOM 810 C CA . ARG A 1 103 ? -15.547 30.359 19.016 1 91.75 103 ARG A CA 1
ATOM 811 C C . ARG A 1 103 ? -14.398 31.234 18.531 1 91.75 103 ARG A C 1
ATOM 813 O O . ARG A 1 103 ? -13.469 30.734 17.875 1 91.75 103 ARG A O 1
ATOM 820 N N . ARG A 1 104 ? -14.523 32.531 18.844 1 95.81 104 ARG A N 1
ATOM 821 C CA . ARG A 1 104 ? -13.484 33.531 18.578 1 95.81 104 ARG A CA 1
ATOM 822 C C . ARG A 1 104 ? -13.219 33.656 17.078 1 95.81 104 ARG A C 1
ATOM 824 O O . ARG A 1 104 ? -12.086 33.906 16.672 1 95.81 104 ARG A O 1
ATOM 831 N N . THR A 1 105 ? -14.281 33.406 16.266 1 96.56 105 THR A N 1
ATOM 832 C CA . THR A 1 105 ? -14.172 33.5 14.812 1 96.56 105 THR A CA 1
ATOM 833 C C . THR A 1 105 ? -15.227 34.438 14.25 1 96.56 105 THR A C 1
ATOM 835 O O . THR A 1 105 ? -16.359 34.469 14.727 1 96.56 105 THR A O 1
ATOM 838 N N . ALA A 1 106 ? -14.891 35.219 13.305 1 96.69 106 ALA A N 1
ATOM 839 C CA . ALA A 1 106 ? -15.805 36.062 12.523 1 96.69 106 ALA A CA 1
ATOM 840 C C . ALA A 1 106 ? -15.461 36.031 11.039 1 96.69 106 ALA A C 1
ATOM 842 O O . ALA A 1 106 ? -14.328 35.719 10.672 1 96.69 106 ALA A O 1
ATOM 843 N N . TYR A 1 107 ? -16.422 36.281 10.195 1 95.62 107 TYR A N 1
ATOM 844 C CA . TYR A 1 107 ? -16.141 36.375 8.766 1 95.62 107 TYR A CA 1
ATOM 845 C C . TYR A 1 107 ? -15.336 37.656 8.453 1 95.62 107 TYR A C 1
ATOM 847 O O . TYR A 1 107 ? -15.555 38.688 9.062 1 95.62 107 TYR A O 1
ATOM 855 N N . LEU A 1 108 ? -14.445 37.5 7.496 1 93.69 108 LEU A N 1
ATOM 856 C CA . LEU A 1 108 ? -13.836 38.688 6.918 1 93.69 108 LEU A CA 1
ATOM 857 C C . LEU A 1 108 ? -14.867 39.531 6.156 1 93.69 108 LEU A C 1
ATOM 859 O O . LEU A 1 108 ? -15.578 39 5.305 1 93.69 108 LEU A O 1
ATOM 863 N N . THR A 1 109 ? -14.914 40.781 6.473 1 89.81 109 THR A N 1
ATOM 864 C CA . THR A 1 109 ? -15.789 41.625 5.695 1 89.81 109 THR A CA 1
ATOM 865 C C . THR A 1 109 ? -15.18 41.938 4.332 1 89.81 109 THR A C 1
ATOM 867 O O . THR A 1 109 ? -13.984 41.75 4.121 1 89.81 109 THR A O 1
ATOM 870 N N . ASP A 1 110 ? -15.945 42.406 3.445 1 87.44 110 ASP A N 1
ATOM 871 C CA . ASP A 1 110 ? -15.461 42.75 2.119 1 87.44 110 ASP A CA 1
ATOM 872 C C . ASP A 1 110 ? -14.359 43.812 2.207 1 87.44 110 ASP A C 1
ATOM 874 O O . ASP A 1 110 ? -13.375 43.75 1.465 1 87.44 110 ASP A O 1
ATOM 878 N N . GLU A 1 111 ? -14.578 44.75 3.027 1 89.38 111 GLU A N 1
ATOM 879 C CA . GLU A 1 111 ? -13.586 45.812 3.209 1 89.38 111 GLU A CA 1
ATOM 880 C C . GLU A 1 111 ? -12.281 45.25 3.768 1 89.38 111 GLU A C 1
ATOM 882 O O . GLU A 1 111 ? -11.195 45.625 3.307 1 89.38 111 GLU A O 1
ATOM 887 N N . GLU A 1 112 ? -12.422 44.375 4.727 1 89.38 112 GLU A N 1
ATOM 888 C CA . GLU A 1 112 ? -11.234 43.75 5.297 1 89.38 112 GLU A CA 1
ATOM 889 C C . GLU A 1 112 ? -10.508 42.906 4.258 1 89.38 112 GLU A C 1
ATOM 891 O O . GLU A 1 112 ? -9.273 42.875 4.223 1 89.38 112 GLU A O 1
ATOM 896 N N . PHE A 1 113 ? -11.297 42.312 3.49 1 86.44 113 PHE A N 1
ATOM 897 C CA . PHE A 1 113 ? -10.742 41.438 2.467 1 86.44 113 PHE A CA 1
ATOM 898 C C . PHE A 1 113 ? -9.961 42.219 1.43 1 86.44 113 PHE A C 1
ATOM 900 O O . PHE A 1 113 ? -8.891 41.812 0.992 1 86.44 113 PHE A O 1
ATOM 907 N N . GLU A 1 114 ? -10.484 43.312 0.995 1 84.75 114 GLU A N 1
ATOM 908 C CA . GLU A 1 114 ? -9.852 44.156 0.001 1 84.75 114 GLU A CA 1
ATOM 909 C C . GLU A 1 114 ? -8.508 44.688 0.505 1 84.75 114 GLU A C 1
ATOM 911 O O . GLU A 1 114 ? -7.57 44.844 -0.275 1 84.75 114 GLU A O 1
ATOM 916 N N . ASN A 1 115 ? -8.438 44.844 1.754 1 87.56 115 ASN A N 1
ATOM 917 C CA . ASN A 1 115 ? -7.227 45.406 2.33 1 87.56 115 ASN A CA 1
ATOM 918 C C . ASN A 1 115 ? -6.387 44.375 3.045 1 87.56 115 ASN A C 1
ATOM 920 O O . ASN A 1 115 ? -5.504 44.688 3.838 1 87.56 115 ASN A O 1
ATOM 924 N N . PHE A 1 116 ? -6.691 43.188 2.848 1 89.56 116 PHE A N 1
ATOM 925 C CA . PHE A 1 116 ? -6.113 42.094 3.594 1 89.56 116 PHE A CA 1
ATOM 926 C C . PHE A 1 116 ? -4.648 41.906 3.223 1 89.56 116 PHE A C 1
ATOM 928 O O . PHE A 1 116 ? -3.852 41.406 4.035 1 89.56 116 PHE A O 1
ATOM 935 N N . GLY A 1 117 ? -4.242 42.312 2.066 1 90.12 117 GLY A N 1
ATOM 936 C CA . GLY A 1 117 ? -2.898 42.094 1.558 1 90.12 117 GLY A CA 1
ATOM 937 C C . GLY A 1 117 ? -1.855 42.938 2.242 1 90.12 117 GLY A C 1
ATOM 938 O O . GLY A 1 117 ? -2.193 43.938 2.896 1 90.12 117 GLY A O 1
ATOM 939 N N . SER A 1 118 ? -0.665 42.531 2.189 1 93.25 118 SER A N 1
ATOM 940 C CA . SER A 1 118 ? 0.466 43.25 2.77 1 93.25 118 SER A CA 1
ATOM 941 C C . SER A 1 118 ? 1.748 42.969 1.986 1 93.25 118 SER A C 1
ATOM 943 O O . SER A 1 118 ? 1.892 41.938 1.355 1 93.25 118 SER A O 1
ATOM 945 N N . ASP A 1 119 ? 2.633 43.938 2.096 1 95.06 119 ASP A N 1
ATOM 946 C CA . ASP A 1 119 ? 3.932 43.781 1.451 1 95.06 119 ASP A CA 1
ATOM 947 C C . ASP A 1 119 ? 5.023 43.5 2.477 1 95.06 119 ASP A C 1
ATOM 949 O O . ASP A 1 119 ? 6.211 43.594 2.172 1 95.06 119 ASP A O 1
ATOM 953 N N . ASP A 1 120 ? 4.582 43.125 3.676 1 96.5 120 ASP A N 1
ATOM 954 C CA . ASP A 1 120 ? 5.57 42.812 4.703 1 96.5 120 ASP A CA 1
ATOM 955 C C . ASP A 1 120 ? 6.266 41.469 4.426 1 96.5 120 ASP A C 1
ATOM 957 O O . ASP A 1 120 ? 5.98 40.812 3.422 1 96.5 120 ASP A O 1
ATOM 961 N N . THR A 1 121 ? 7.199 41.156 5.27 1 97.25 121 THR A N 1
ATOM 962 C CA . THR A 1 121 ? 8.016 39.969 5.039 1 97.25 121 THR A CA 1
ATOM 963 C C . THR A 1 121 ? 7.828 38.938 6.172 1 97.25 121 THR A C 1
ATOM 965 O O . THR A 1 121 ? 8.68 38.094 6.387 1 97.25 121 THR A O 1
ATOM 968 N N . LYS A 1 122 ? 6.758 39.125 6.969 1 97.5 122 LYS A N 1
ATOM 969 C CA . LYS A 1 122 ? 6.516 38.156 8.055 1 97.5 122 LYS A CA 1
ATOM 970 C C . LYS A 1 122 ? 6.277 36.75 7.508 1 97.5 122 LYS A C 1
ATOM 972 O O . LYS A 1 122 ? 5.535 36.594 6.543 1 97.5 122 LYS A O 1
ATOM 977 N N . PRO A 1 123 ? 6.973 35.812 8.117 1 98.44 123 PRO A N 1
ATOM 978 C CA . PRO A 1 123 ? 6.652 34.469 7.68 1 98.44 123 PRO A CA 1
ATOM 979 C C . PRO A 1 123 ? 5.203 34.062 7.977 1 98.44 123 PRO A C 1
ATOM 981 O O . PRO A 1 123 ? 4.629 34.531 8.961 1 98.44 123 PRO A O 1
ATOM 984 N N . MET A 1 124 ? 4.652 33.25 7.102 1 98.19 124 MET A N 1
ATOM 985 C CA . MET A 1 124 ? 3.256 32.844 7.203 1 98.19 124 MET A CA 1
ATOM 986 C C . MET A 1 124 ? 3.139 31.328 7.242 1 98.19 124 MET A C 1
ATOM 988 O O . MET A 1 124 ? 3.707 30.625 6.395 1 98.19 124 MET A O 1
ATOM 992 N N . LEU A 1 125 ? 2.41 30.844 8.219 1 98.56 125 LEU A N 1
ATOM 993 C CA . LEU A 1 125 ? 2.168 29.406 8.383 1 98.56 125 LEU A CA 1
ATOM 994 C C . LEU A 1 125 ? 0.831 29 7.77 1 98.56 125 LEU A C 1
ATOM 996 O O . LEU A 1 125 ? -0.198 29.625 8.055 1 98.56 125 LEU A O 1
ATOM 1000 N N . VAL A 1 126 ? 0.82 28.031 6.883 1 98.88 126 VAL A N 1
ATOM 1001 C CA . VAL A 1 126 ? -0.387 27.406 6.34 1 98.88 126 VAL A CA 1
ATOM 1002 C C . VAL A 1 126 ? -0.625 26.062 7.004 1 98.88 126 VAL A C 1
ATOM 1004 O O . VAL A 1 126 ? 0.185 25.141 6.859 1 98.88 126 VAL A O 1
ATOM 1007 N N . ILE A 1 127 ? -1.78 25.906 7.656 1 98.88 127 ILE A N 1
ATOM 1008 C CA . ILE A 1 127 ? -1.937 24.797 8.594 1 98.88 127 ILE A CA 1
ATOM 1009 C C . ILE A 1 127 ? -3.084 23.906 8.148 1 98.88 127 ILE A C 1
ATOM 1011 O O . ILE A 1 127 ? -4.137 24.391 7.73 1 98.88 127 ILE A O 1
ATOM 1015 N N . LEU A 1 128 ? -2.852 22.609 8.188 1 98.81 128 LEU A N 1
ATOM 1016 C CA . LEU A 1 128 ? -3.881 21.609 7.953 1 98.81 128 LEU A CA 1
ATOM 1017 C C . LEU A 1 128 ? -4.168 20.812 9.227 1 98.81 128 LEU A C 1
ATOM 1019 O O . LEU A 1 128 ? -3.246 20.297 9.852 1 98.81 128 LEU A O 1
ATOM 1023 N N . HIS A 1 129 ? -5.457 20.734 9.57 1 98.06 129 HIS A N 1
ATOM 1024 C CA . HIS A 1 129 ? -5.879 20.047 10.789 1 98.06 129 HIS A CA 1
ATOM 1025 C C . HIS A 1 129 ? -6.141 18.578 10.531 1 98.06 129 HIS A C 1
ATOM 1027 O O . HIS A 1 129 ? -6.062 18.109 9.391 1 98.06 129 HIS A O 1
ATOM 1033 N N . GLY A 1 130 ? -6.398 17.859 11.609 1 95.56 130 GLY A N 1
ATOM 1034 C CA . GLY A 1 130 ? -6.668 16.438 11.523 1 95.56 130 GLY A CA 1
ATOM 1035 C C . GLY A 1 130 ? -8.117 16.109 11.219 1 95.56 130 GLY A C 1
ATOM 1036 O O . GLY A 1 130 ? -8.883 17 10.836 1 95.56 130 GLY A O 1
ATOM 1037 N N . LEU A 1 131 ? -8.484 14.883 11.453 1 93.44 131 LEU A N 1
ATOM 1038 C CA . LEU A 1 131 ? -9.797 14.344 11.094 1 93.44 131 LEU A CA 1
ATOM 1039 C C . LEU A 1 1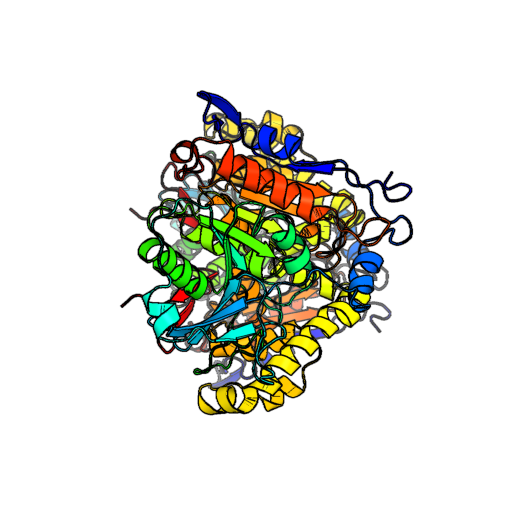31 ? -10.906 15.078 11.844 1 93.44 131 LEU A C 1
ATOM 1041 O O . LEU A 1 131 ? -10.852 15.203 13.07 1 93.44 131 LEU A O 1
ATOM 1045 N N . SER A 1 132 ? -11.867 15.578 11.164 1 88.19 132 SER A N 1
ATOM 1046 C CA . SER A 1 132 ? -13.102 16.203 11.648 1 88.19 132 SER A CA 1
ATOM 1047 C C . SER A 1 132 ? -12.805 17.422 12.508 1 88.19 132 SER A C 1
ATOM 1049 O O . SER A 1 132 ? -13.641 17.828 13.312 1 88.19 132 SER A O 1
ATOM 1051 N N . GLY A 1 133 ? -11.656 17.984 12.406 1 93.06 133 GLY A N 1
ATOM 1052 C CA . GLY A 1 133 ? -11.281 19.109 13.258 1 93.06 133 GLY A CA 1
ATOM 1053 C C . GLY A 1 133 ? -11.398 20.453 12.562 1 93.06 133 GLY A C 1
ATOM 1054 O O . GLY A 1 133 ? -12.383 20.703 11.867 1 93.06 133 GLY A O 1
ATOM 1055 N N . GLY A 1 134 ? -10.5 21.281 12.914 1 95.62 134 GLY A N 1
ATOM 1056 C CA . GLY A 1 134 ? -10.461 22.625 12.391 1 95.62 134 GLY A CA 1
ATOM 1057 C C . GLY A 1 134 ? -9.531 23.547 13.156 1 95.62 134 GLY A C 1
ATOM 1058 O O . GLY A 1 134 ? -8.719 23.078 13.961 1 95.62 134 GLY A O 1
ATOM 1059 N N . SER A 1 135 ? -9.695 24.844 12.844 1 97.06 135 SER A N 1
ATOM 1060 C CA . SER A 1 135 ? -8.82 25.844 13.43 1 97.06 135 SER A CA 1
ATOM 1061 C C . SER A 1 135 ? -8.969 25.906 14.945 1 97.06 135 SER A C 1
ATOM 1063 O O . SER A 1 135 ? -8.07 26.359 15.648 1 97.06 135 SER A O 1
ATOM 1065 N N . HIS A 1 136 ? -10.016 25.375 15.492 1 93.75 136 HIS A N 1
ATOM 1066 C CA . HIS A 1 136 ? -10.32 25.469 16.922 1 93.75 136 HIS A CA 1
ATOM 1067 C C . HIS A 1 136 ? -9.641 24.359 17.703 1 93.75 136 HIS A C 1
ATOM 1069 O O . HIS A 1 136 ? -9.664 24.359 18.938 1 93.75 136 HIS A O 1
ATOM 1075 N N . GLU A 1 137 ? -9.055 23.391 17.016 1 95 137 GLU A N 1
ATOM 1076 C CA . GLU A 1 137 ? -8.477 22.234 17.688 1 95 137 GLU A CA 1
ATOM 1077 C C . GLU A 1 137 ? -7.41 22.672 18.703 1 95 137 GLU A C 1
ATOM 1079 O O . GLU A 1 137 ? -6.578 23.531 18.406 1 95 137 GLU A O 1
ATOM 1084 N N . ILE A 1 138 ? -7.359 22.031 19.844 1 93.94 138 ILE A N 1
ATOM 1085 C CA . ILE A 1 138 ? -6.527 22.438 20.969 1 93.94 138 ILE A CA 1
ATOM 1086 C C . ILE A 1 138 ? -5.055 22.203 20.641 1 93.94 138 ILE A C 1
ATOM 1088 O O . ILE A 1 138 ? -4.199 23.031 20.953 1 93.94 138 ILE A O 1
ATOM 1092 N N . TYR A 1 139 ? -4.695 21 20.078 1 95 139 TYR A N 1
ATOM 1093 C CA . TYR A 1 139 ? -3.311 20.703 19.734 1 95 139 TYR A CA 1
ATOM 1094 C C . TYR A 1 139 ? -2.756 21.734 18.766 1 95 139 TYR A C 1
ATOM 1096 O O . TYR A 1 139 ? -1.593 22.141 18.875 1 95 139 TYR A O 1
ATOM 1104 N N . LEU A 1 140 ? -3.594 22.141 17.828 1 96.69 140 LEU A N 1
ATOM 1105 C CA . LEU A 1 140 ? -3.227 23.141 16.844 1 96.69 140 LEU A CA 1
ATOM 1106 C C . LEU A 1 140 ? -2.99 24.5 17.5 1 96.69 140 LEU A C 1
ATOM 1108 O O . LEU A 1 140 ? -1.954 25.125 17.281 1 96.69 140 LEU A O 1
ATOM 1112 N N . ARG A 1 141 ? -3.883 24.953 18.375 1 96.31 141 ARG A N 1
ATOM 1113 C CA . ARG A 1 141 ? -3.773 26.25 19.047 1 96.31 141 ARG A CA 1
ATOM 1114 C C . ARG A 1 141 ? -2.564 26.297 19.969 1 96.31 141 ARG A C 1
ATOM 1116 O O . ARG A 1 141 ? -1.883 27.312 20.062 1 96.31 141 ARG A O 1
ATOM 1123 N N . HIS A 1 142 ? -2.27 25.156 20.625 1 95.56 142 HIS A N 1
ATOM 1124 C CA . HIS A 1 142 ? -1.074 25.094 21.453 1 95.56 142 HIS A CA 1
ATOM 1125 C C . HIS A 1 142 ? 0.188 25.297 20.625 1 95.56 142 HIS A C 1
ATOM 1127 O O . HIS A 1 142 ? 1.171 25.859 21.109 1 95.56 142 HIS A O 1
ATOM 1133 N N . THR A 1 143 ? 0.154 24.844 19.438 1 97.25 143 THR A N 1
ATOM 1134 C CA . THR A 1 143 ? 1.346 24.875 18.594 1 97.25 143 THR A CA 1
ATOM 1135 C C . THR A 1 143 ? 1.577 26.266 18.016 1 97.25 143 THR A C 1
ATOM 1137 O O . THR A 1 143 ? 2.715 26.734 17.953 1 97.25 143 THR A O 1
ATOM 1140 N N . ILE A 1 144 ? 0.519 27 17.656 1 96.88 144 ILE A N 1
ATOM 1141 C CA . ILE A 1 144 ? 0.757 28.219 16.891 1 96.88 144 ILE A CA 1
ATOM 1142 C C . ILE A 1 144 ? 0.698 29.422 17.812 1 96.88 144 ILE A C 1
ATOM 1144 O O . ILE A 1 144 ? 1.159 30.516 17.469 1 96.88 144 ILE A O 1
ATOM 1148 N N . ALA A 1 145 ? 0.183 29.281 19.047 1 96.75 145 ALA A N 1
ATOM 1149 C CA . ALA A 1 145 ? 0.01 30.406 19.953 1 96.75 145 ALA A CA 1
ATOM 1150 C C . ALA A 1 145 ? 1.335 31.125 20.203 1 96.75 145 ALA A C 1
ATOM 1152 O O . ALA A 1 145 ? 1.409 32.344 20.125 1 96.75 145 ALA A O 1
ATOM 1153 N N . PRO A 1 146 ? 2.42 30.391 20.469 1 96.12 146 PRO A N 1
ATOM 1154 C CA . PRO A 1 146 ? 3.68 31.078 20.75 1 96.12 146 PRO A CA 1
ATOM 1155 C C . PRO A 1 146 ? 4.312 31.688 19.5 1 96.12 146 PRO A C 1
ATOM 1157 O O . PRO A 1 146 ? 5.262 32.469 19.609 1 96.12 146 PRO A O 1
ATOM 1160 N N . MET A 1 147 ? 3.842 31.375 18.375 1 97.56 147 MET A N 1
ATOM 1161 C CA . MET A 1 147 ? 4.488 31.781 17.141 1 97.56 147 MET A CA 1
ATOM 1162 C C . MET A 1 147 ? 3.859 33.062 16.578 1 97.56 147 MET A C 1
ATOM 1164 O O . MET A 1 147 ? 4.539 33.875 15.945 1 97.56 147 MET A O 1
ATOM 1168 N N . ILE A 1 148 ? 2.631 33.312 16.859 1 96.88 148 ILE A N 1
ATOM 1169 C CA . ILE A 1 148 ? 1.935 34.438 16.234 1 96.88 148 ILE A CA 1
ATOM 1170 C C . ILE A 1 148 ? 2.09 35.688 17.109 1 96.88 148 ILE A C 1
ATOM 1172 O O . ILE A 1 148 ? 2.57 35.594 18.25 1 96.88 148 ILE A O 1
ATOM 1176 N N . GLY A 1 149 ? 1.725 36.812 16.609 1 92.75 149 GLY A N 1
ATOM 1177 C CA . GLY A 1 149 ? 1.887 38.062 17.344 1 92.75 149 GLY A CA 1
ATOM 1178 C C . GLY A 1 149 ? 3.338 38.406 17.609 1 92.75 149 GLY A C 1
ATOM 1179 O O . GLY A 1 149 ? 4.121 38.594 16.672 1 92.75 149 GLY A O 1
ATOM 1180 N N . GLU A 1 150 ? 3.678 38.25 18.797 1 92.12 150 GLU A N 1
ATOM 1181 C CA . GLU A 1 150 ? 5.031 38.625 19.203 1 92.12 150 GLU A CA 1
ATOM 1182 C C . GLU A 1 150 ? 6.059 37.656 18.672 1 92.12 150 GLU A C 1
ATOM 1184 O O . GLU A 1 150 ? 7.238 37.969 18.531 1 92.12 150 GLU A O 1
ATOM 1189 N N . GLY A 1 151 ? 5.594 36.531 18.328 1 93.19 151 GLY A N 1
ATOM 1190 C CA . GLY A 1 151 ? 6.5 35.531 17.766 1 93.19 151 GLY A CA 1
ATOM 1191 C C . GLY A 1 151 ? 6.93 35.844 16.344 1 93.19 151 GLY A C 1
ATOM 1192 O O . GLY A 1 151 ? 7.891 35.281 15.844 1 93.19 151 GLY A O 1
ATOM 1193 N N . GLY A 1 152 ? 6.109 36.688 15.781 1 96.88 152 GLY A N 1
ATOM 1194 C CA . GLY A 1 152 ? 6.555 37.219 14.508 1 96.88 152 GLY A CA 1
ATOM 1195 C C . GLY A 1 152 ? 5.922 36.531 13.305 1 96.88 152 GLY A C 1
ATOM 1196 O O . GLY A 1 152 ? 6.215 36.875 12.164 1 96.88 152 GLY A O 1
ATOM 1197 N N . TRP A 1 153 ? 5.078 35.594 13.594 1 98.31 153 TRP A N 1
ATOM 1198 C CA . TRP A 1 153 ? 4.473 34.844 12.5 1 98.31 153 TRP A CA 1
ATOM 1199 C C . TRP A 1 153 ? 3.041 35.281 12.25 1 98.31 153 TRP A C 1
ATOM 1201 O O . TRP A 1 153 ? 2.391 35.844 13.148 1 98.31 153 TRP A O 1
ATOM 1211 N N . GLU A 1 154 ? 2.604 35.156 10.992 1 98 154 GLU A N 1
ATOM 1212 C CA . GLU A 1 154 ? 1.186 35.031 10.656 1 98 154 GLU A CA 1
ATOM 1213 C C . GLU A 1 154 ? 0.795 33.594 10.398 1 98 154 GLU A C 1
ATOM 1215 O O . GLU A 1 154 ? 1.659 32.75 10.156 1 98 154 GLU A O 1
ATOM 1220 N N . ALA A 1 155 ? -0.471 33.312 10.57 1 98.38 155 ALA A N 1
ATOM 1221 C CA . ALA A 1 155 ? -0.9 31.922 10.383 1 98.38 155 ALA A CA 1
ATOM 1222 C C . ALA A 1 155 ? -2.312 31.859 9.805 1 98.38 155 ALA A C 1
ATOM 1224 O O . ALA A 1 155 ? -3.146 32.719 10.094 1 98.38 155 ALA A O 1
ATOM 1225 N N . CYS A 1 156 ? -2.553 30.906 9 1 98.5 156 CYS A N 1
ATOM 1226 C CA . CYS A 1 156 ? -3.902 30.578 8.547 1 98.5 156 CYS A CA 1
ATOM 1227 C C . CYS A 1 156 ? -4.137 29.078 8.547 1 98.5 156 CYS A C 1
ATOM 1229 O O . CYS A 1 156 ? -3.197 28.297 8.391 1 98.5 156 CYS A O 1
ATOM 1231 N N . VAL A 1 157 ? -5.387 28.672 8.797 1 98.75 157 VAL A N 1
ATOM 1232 C CA . VAL A 1 157 ? -5.805 27.281 8.828 1 98.75 157 VAL A CA 1
ATOM 1233 C C . VAL A 1 157 ? -6.766 27 7.668 1 98.75 157 VAL A C 1
ATOM 1235 O O . VAL A 1 157 ? -7.805 27.656 7.547 1 98.75 157 VAL A O 1
ATOM 1238 N N . VAL A 1 158 ? -6.363 26.062 6.797 1 98.62 158 VAL A N 1
ATOM 1239 C CA . VAL A 1 158 ? -7.27 25.594 5.758 1 98.62 158 VAL A CA 1
ATOM 1240 C C . VAL A 1 158 ? -8.219 24.531 6.34 1 98.62 158 VAL A C 1
ATOM 1242 O O . VAL A 1 158 ? -7.824 23.391 6.543 1 98.62 158 VAL A O 1
ATOM 1245 N N . ASN A 1 159 ? -9.445 24.953 6.551 1 98 159 ASN A N 1
ATOM 1246 C CA . ASN A 1 159 ? -10.422 24.016 7.082 1 98 159 ASN A CA 1
ATOM 1247 C C . ASN A 1 159 ? -10.93 23.062 5.996 1 98 159 ASN A C 1
ATOM 1249 O O . ASN A 1 159 ? -11.406 23.516 4.949 1 98 159 ASN A O 1
ATOM 1253 N N . SER A 1 160 ? -10.805 21.797 6.305 1 96.81 160 SER A N 1
ATOM 1254 C CA . SER A 1 160 ? -11.312 20.812 5.363 1 96.81 160 SER A CA 1
ATOM 1255 C C . SER A 1 160 ? -12.812 20.984 5.125 1 96.81 160 SER A C 1
ATOM 1257 O O . SER A 1 160 ? -13.547 21.391 6.031 1 96.81 160 SER A O 1
ATOM 1259 N N . ARG A 1 161 ? -13.195 20.672 3.936 1 96.56 161 ARG A N 1
ATOM 1260 C CA . ARG A 1 161 ? -14.586 20.875 3.557 1 96.56 161 ARG A CA 1
ATOM 1261 C C . ARG A 1 161 ? -15.531 20.172 4.531 1 96.56 161 ARG A C 1
ATOM 1263 O O . ARG A 1 161 ? -15.367 18.984 4.801 1 96.56 161 ARG A O 1
ATOM 1270 N N . GLY A 1 162 ? -16.453 20.938 5.074 1 94.75 162 GLY A N 1
ATOM 1271 C CA . GLY A 1 162 ? -17.438 20.422 6.012 1 94.75 162 GLY A CA 1
ATOM 1272 C C . GLY A 1 162 ? -17 20.547 7.461 1 94.75 162 GLY A C 1
ATOM 1273 O O . GLY A 1 162 ? -17.812 20.375 8.375 1 94.75 162 GLY A O 1
ATOM 1274 N N . CYS A 1 163 ? -15.789 20.859 7.727 1 95.62 163 CYS A N 1
ATOM 1275 C CA . CYS A 1 163 ? -15.266 20.938 9.086 1 95.62 163 CYS A CA 1
ATOM 1276 C C . CYS A 1 163 ? -15.297 22.375 9.594 1 95.62 163 CYS A C 1
ATOM 1278 O O . CYS A 1 163 ? -15.625 23.297 8.852 1 95.62 163 CYS A O 1
ATOM 1280 N N . ALA A 1 164 ? -15.094 22.531 10.906 1 95.12 164 ALA A N 1
ATOM 1281 C CA . ALA A 1 164 ? -15.039 23.828 11.57 1 95.12 164 ALA A CA 1
ATOM 1282 C C . ALA A 1 164 ? -16.297 24.656 11.281 1 95.12 164 ALA A C 1
ATOM 1284 O O . ALA A 1 164 ? -16.203 25.859 11.008 1 95.12 164 ALA A O 1
ATOM 1285 N N . ARG A 1 165 ? -17.391 23.953 11.141 1 93.62 165 ARG A N 1
ATOM 1286 C CA . ARG A 1 165 ? -18.703 24.562 10.938 1 93.62 165 ARG A CA 1
ATOM 1287 C C . ARG A 1 165 ? -18.781 25.266 9.586 1 93.62 165 ARG A C 1
ATOM 1289 O O . ARG A 1 165 ? -19.453 26.297 9.453 1 93.62 165 ARG A O 1
ATOM 1296 N N . SER A 1 166 ? -18 24.797 8.695 1 92.5 166 SER A N 1
ATOM 1297 C CA . SER A 1 166 ? -18.125 25.297 7.332 1 92.5 166 SER A CA 1
ATOM 1298 C C . SER A 1 166 ? -19.125 24.469 6.527 1 92.5 166 SER A C 1
ATOM 1300 O O . SER A 1 166 ? -19.125 23.25 6.598 1 92.5 166 SER A O 1
ATOM 1302 N N . LYS A 1 167 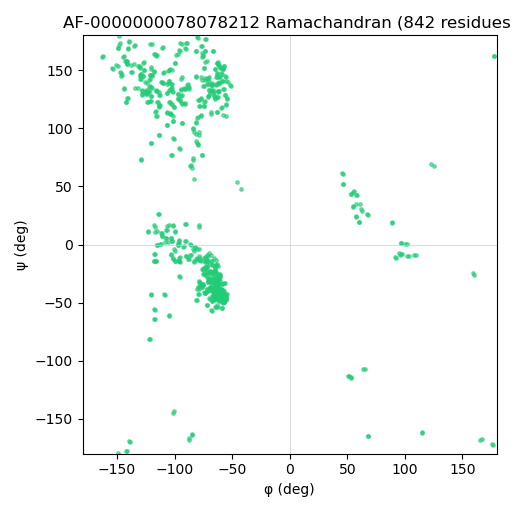? -19.922 25.125 5.781 1 90.25 167 LYS A N 1
ATOM 1303 C CA . LYS A 1 167 ? -20.922 24.438 4.957 1 90.25 167 LYS A CA 1
ATOM 1304 C C . LYS A 1 167 ? -20.297 23.922 3.666 1 90.25 167 LYS A C 1
ATOM 1306 O O . LYS A 1 167 ? -19.359 24.516 3.139 1 90.25 167 LYS A O 1
ATOM 1311 N N . ILE A 1 168 ? -20.828 22.766 3.268 1 94.69 168 ILE A N 1
ATOM 1312 C CA . ILE A 1 168 ? -20.438 22.344 1.934 1 94.69 168 ILE A CA 1
ATOM 1313 C C . ILE A 1 168 ? -21.469 22.797 0.91 1 94.69 168 ILE A C 1
ATOM 1315 O O . ILE A 1 168 ? -22.672 22.828 1.201 1 94.69 168 ILE A O 1
ATOM 1319 N N . THR A 1 169 ? -21 23.172 -0.196 1 95.25 169 THR A N 1
ATOM 1320 C CA . THR A 1 169 ? -21.859 23.672 -1.259 1 95.25 169 THR A CA 1
ATOM 1321 C C . THR A 1 169 ? -21.812 22.75 -2.471 1 95.25 169 THR A C 1
ATOM 1323 O O . THR A 1 169 ? -22.234 23.125 -3.564 1 95.25 169 THR A O 1
ATOM 1326 N N . SER A 1 170 ? -21.281 21.656 -2.332 1 92.19 170 SER A N 1
ATOM 1327 C CA . SER A 1 170 ? -21.234 20.562 -3.285 1 92.19 170 SER A CA 1
ATOM 1328 C C . SER A 1 170 ? -21.375 19.219 -2.58 1 92.19 170 SER A C 1
ATOM 1330 O O . SER A 1 170 ? -21.609 19.156 -1.371 1 92.19 170 SER A O 1
ATOM 1332 N N . GLY A 1 171 ? -21.312 18.172 -3.232 1 90.25 171 GLY A N 1
ATOM 1333 C CA . GLY A 1 171 ? -21.438 16.844 -2.672 1 90.25 171 GLY A CA 1
ATOM 1334 C C . GLY A 1 171 ? -20.094 16.25 -2.262 1 90.25 171 GLY A C 1
ATOM 1335 O O . GLY A 1 171 ? -19.984 15.039 -2.041 1 90.25 171 GLY A O 1
ATOM 1336 N N . VAL A 1 172 ? -19.125 17.172 -2.141 1 91.25 172 VAL A N 1
ATOM 1337 C CA . VAL A 1 172 ? -17.781 16.688 -1.887 1 91.25 172 VAL A CA 1
ATOM 1338 C C . VAL A 1 172 ? -17.328 17.125 -0.496 1 91.25 172 VAL A C 1
ATOM 1340 O O . VAL A 1 172 ? -17.281 18.328 -0.198 1 91.25 172 VAL A O 1
ATOM 1343 N N . LEU A 1 173 ? -17.047 16.141 0.328 1 92.81 173 LEU A N 1
ATOM 1344 C CA . LEU A 1 173 ? -16.344 16.406 1.578 1 92.81 173 LEU A CA 1
ATOM 1345 C C . LEU A 1 173 ? -14.828 16.359 1.366 1 92.81 173 LEU A C 1
ATOM 1347 O O . LEU A 1 173 ? -14.359 16.469 0.233 1 92.81 173 LEU A O 1
ATOM 1351 N N . TYR A 1 174 ? -14.086 16.312 2.391 1 91.75 174 TYR A N 1
ATOM 1352 C CA . TYR A 1 174 ? -12.633 16.203 2.258 1 91.75 174 TYR A CA 1
ATOM 1353 C C . TYR A 1 174 ? -12.188 14.758 2.443 1 91.75 174 TYR A C 1
ATOM 1355 O O . TYR A 1 174 ? -12.984 13.898 2.836 1 91.75 174 TYR A O 1
ATOM 1363 N N . ASN A 1 175 ? -11.016 14.438 2.045 1 93.81 175 ASN A N 1
ATOM 1364 C CA . ASN A 1 175 ? -10.391 13.141 2.279 1 93.81 175 ASN A CA 1
ATOM 1365 C C . ASN A 1 175 ? -8.875 13.266 2.42 1 93.81 175 ASN A C 1
ATOM 1367 O O . ASN A 1 175 ? -8.336 14.375 2.383 1 93.81 175 ASN A O 1
ATOM 1371 N N . ALA A 1 176 ? -8.203 12.156 2.641 1 95.75 176 ALA A N 1
ATOM 1372 C CA . ALA A 1 176 ? -6.777 12.133 2.955 1 95.75 176 ALA A CA 1
ATOM 1373 C C . ALA A 1 176 ? -5.938 12.477 1.729 1 95.75 176 ALA A C 1
ATOM 1375 O O . ALA A 1 176 ? -4.75 12.781 1.85 1 95.75 176 ALA A O 1
ATOM 1376 N N . ARG A 1 177 ? -6.523 12.477 0.562 1 93.44 177 ARG A N 1
ATOM 1377 C CA . ARG A 1 177 ? -5.805 12.742 -0.679 1 93.44 177 ARG A CA 1
ATOM 1378 C C . ARG A 1 177 ? -6.004 14.188 -1.131 1 93.44 177 ARG A C 1
ATOM 1380 O O . ARG A 1 177 ? -5.352 14.641 -2.074 1 93.44 177 ARG A O 1
ATOM 1387 N N . ALA A 1 178 ? -6.789 14.969 -0.524 1 92.31 178 ALA A N 1
ATOM 1388 C CA . ALA A 1 178 ? -7.285 16.25 -1.004 1 92.31 178 ALA A CA 1
ATOM 1389 C C . ALA A 1 178 ? -6.234 17.344 -0.826 1 92.31 178 ALA A C 1
ATOM 1391 O O . ALA A 1 178 ? -6.188 18.016 0.212 1 92.31 178 ALA A O 1
ATOM 1392 N N . THR A 1 179 ? -5.5 17.594 -1.939 1 95.88 179 THR A N 1
ATOM 1393 C CA . THR A 1 179 ? -4.461 18.609 -1.863 1 95.88 179 THR A CA 1
ATOM 1394 C C . THR A 1 179 ? -4.871 19.859 -2.641 1 95.88 179 THR A C 1
ATOM 1396 O O . THR A 1 179 ? -4.094 20.812 -2.75 1 95.88 179 THR A O 1
ATOM 1399 N N . TRP A 1 180 ? -6.039 19.922 -3.227 1 94.12 180 TRP A N 1
ATOM 1400 C CA . TRP A 1 180 ? -6.414 20.984 -4.16 1 94.12 180 TRP A CA 1
ATOM 1401 C C . TRP A 1 180 ? -6.773 22.266 -3.414 1 94.12 180 TRP A C 1
ATOM 1403 O O . TRP A 1 180 ? -6.508 23.375 -3.898 1 94.12 180 TRP A O 1
ATOM 1413 N N . ASP A 1 181 ? -7.363 22.125 -2.197 1 96.94 181 ASP A N 1
ATOM 1414 C CA . ASP A 1 181 ? -7.742 23.328 -1.473 1 96.94 181 ASP A CA 1
ATOM 1415 C C . ASP A 1 181 ? -6.512 24.031 -0.896 1 96.94 181 ASP A C 1
ATOM 1417 O O . ASP A 1 181 ? -6.422 25.266 -0.928 1 96.94 181 ASP A O 1
ATOM 1421 N N . ILE A 1 182 ? -5.594 23.266 -0.351 1 98.12 182 ILE A N 1
ATOM 1422 C CA . ILE A 1 182 ? -4.367 23.875 0.139 1 98.12 182 ILE A CA 1
ATOM 1423 C C . ILE A 1 182 ? -3.582 24.469 -1.032 1 98.12 182 ILE A C 1
ATOM 1425 O O . ILE A 1 182 ? -2.965 25.531 -0.903 1 98.12 182 ILE A O 1
ATOM 1429 N N . ARG A 1 183 ? -3.523 23.781 -2.146 1 98 183 ARG A N 1
ATOM 1430 C CA . ARG A 1 183 ? -2.844 24.297 -3.336 1 98 183 ARG A CA 1
ATOM 1431 C C . ARG A 1 183 ? -3.395 25.656 -3.746 1 98 183 ARG A C 1
ATOM 1433 O O . ARG A 1 183 ? -2.629 26.578 -4 1 98 183 ARG A O 1
ATOM 1440 N N . GLN A 1 184 ? -4.715 25.75 -3.803 1 98.06 184 GLN A N 1
ATOM 1441 C CA . GLN A 1 184 ? -5.355 27.016 -4.137 1 98.06 184 GLN A CA 1
ATOM 1442 C C . GLN A 1 184 ? -5.035 28.094 -3.1 1 98.06 184 GLN A C 1
ATOM 1444 O O . GLN A 1 184 ? -4.789 29.25 -3.447 1 98.06 184 GLN A O 1
ATOM 1449 N N . THR A 1 185 ? -5.062 27.703 -1.837 1 98.56 185 THR A N 1
ATOM 1450 C CA . THR A 1 185 ? -4.781 28.656 -0.758 1 98.56 185 THR A CA 1
ATOM 1451 C C . THR A 1 185 ? -3.359 29.188 -0.876 1 98.56 185 THR A C 1
ATOM 1453 O O . THR A 1 185 ? -3.141 30.406 -0.758 1 98.56 185 THR A O 1
ATOM 1456 N N . VAL A 1 186 ? -2.41 28.344 -1.093 1 98.75 186 VAL A N 1
ATOM 1457 C CA . VAL A 1 186 ? -1.007 28.734 -1.191 1 98.75 186 VAL A CA 1
ATOM 1458 C C . VAL A 1 186 ? -0.813 29.688 -2.363 1 98.75 186 VAL A C 1
ATOM 1460 O O . VAL A 1 186 ? -0.131 30.703 -2.232 1 98.75 186 VAL A O 1
ATOM 1463 N N . LYS A 1 187 ? -1.416 29.406 -3.48 1 98.06 187 LYS A N 1
ATOM 1464 C CA . LYS A 1 187 ? -1.335 30.281 -4.641 1 98.06 187 LYS A CA 1
ATOM 1465 C C . LYS A 1 187 ? -1.922 31.656 -4.332 1 98.06 187 LYS A C 1
ATOM 1467 O O . LYS A 1 187 ? -1.35 32.688 -4.711 1 98.06 187 LYS A O 1
ATOM 1472 N N . TRP A 1 188 ? -3.008 31.609 -3.715 1 97.62 188 TRP A N 1
ATOM 1473 C CA . TRP A 1 188 ? -3.662 32.844 -3.342 1 97.62 188 TRP A CA 1
ATOM 1474 C C . TRP A 1 188 ? -2.779 33.688 -2.398 1 97.62 188 TRP A C 1
ATOM 1476 O O . TRP A 1 188 ? -2.654 34.875 -2.553 1 97.62 188 TRP A O 1
ATOM 1486 N N . LEU A 1 189 ? -2.221 33.062 -1.424 1 98.19 189 LEU A N 1
ATOM 1487 C CA . LEU A 1 189 ? -1.36 33.719 -0.452 1 98.19 189 LEU A CA 1
ATOM 1488 C C . LEU A 1 189 ? -0.163 34.375 -1.14 1 98.19 189 LEU A C 1
ATOM 1490 O O . LEU A 1 189 ? 0.258 35.469 -0.762 1 98.19 189 LEU A O 1
ATOM 1494 N N . GLN A 1 190 ? 0.397 33.719 -2.09 1 97.69 190 GLN A N 1
ATOM 1495 C CA . GLN A 1 190 ? 1.533 34.25 -2.822 1 97.69 190 GLN A CA 1
ATOM 1496 C C . GLN A 1 190 ? 1.166 35.562 -3.504 1 97.69 190 GLN A C 1
ATOM 1498 O O . GLN A 1 190 ? 1.986 36.5 -3.578 1 97.69 190 GLN A O 1
ATOM 1503 N N . LYS A 1 191 ? -0.025 35.594 -3.994 1 96.31 191 LYS A N 1
ATOM 1504 C CA . LYS A 1 191 ? -0.486 36.812 -4.684 1 96.31 191 LYS A CA 1
ATOM 1505 C C . LYS A 1 191 ? -0.786 37.938 -3.689 1 96.31 191 LYS A C 1
ATOM 1507 O O . LYS A 1 191 ? -0.432 39.094 -3.924 1 96.31 191 LYS A O 1
ATOM 1512 N N . LYS A 1 192 ? -1.411 37.594 -2.59 1 96 192 LYS A N 1
ATOM 1513 C CA . LYS A 1 192 ? -1.879 38.594 -1.616 1 96 192 LYS A CA 1
ATOM 1514 C C . LYS A 1 192 ? -0.729 39.094 -0.747 1 96 192 LYS A C 1
ATOM 1516 O O . LYS A 1 192 ? -0.741 40.219 -0.292 1 96 192 LYS A O 1
ATOM 1521 N N . PHE A 1 193 ? 0.231 38.219 -0.507 1 97.25 193 PHE A N 1
ATOM 1522 C CA . PHE A 1 193 ? 1.398 38.5 0.312 1 97.25 193 PHE A CA 1
ATOM 1523 C C . PHE A 1 193 ? 2.684 38.125 -0.417 1 97.25 193 PHE A C 1
ATOM 1525 O O . PHE A 1 193 ? 3.408 37.25 0.01 1 97.25 193 PHE A O 1
ATOM 1532 N N . PRO A 1 194 ? 3.064 38.875 -1.39 1 96.81 194 PRO A N 1
ATOM 1533 C CA . PRO A 1 194 ? 4.121 38.469 -2.318 1 96.81 194 PRO A CA 1
ATOM 1534 C C . PRO A 1 194 ? 5.484 38.344 -1.64 1 96.81 194 PRO A C 1
ATOM 1536 O O . PRO A 1 194 ? 6.348 37.594 -2.127 1 96.81 194 PRO A O 1
ATOM 1539 N N . ASN A 1 195 ? 5.695 39 -0.522 1 97.5 195 ASN A N 1
ATOM 1540 C CA . ASN A 1 195 ? 7.016 39 0.099 1 97.5 195 ASN A CA 1
ATOM 1541 C C . ASN A 1 195 ? 7.059 38.062 1.306 1 97.5 195 ASN A C 1
ATOM 1543 O O . ASN A 1 195 ? 8.117 37.875 1.898 1 97.5 195 ASN A O 1
ATOM 1547 N N . ARG A 1 196 ? 5.98 37.531 1.752 1 98.12 196 ARG A N 1
ATOM 1548 C CA . ARG A 1 196 ? 5.969 36.625 2.912 1 98.12 196 ARG A CA 1
ATOM 1549 C C . ARG A 1 196 ? 6.434 35.219 2.533 1 98.12 196 ARG A C 1
ATOM 1551 O O . ARG A 1 196 ? 5.848 34.594 1.658 1 98.12 196 ARG A O 1
ATOM 1558 N N . PRO A 1 197 ? 7.535 34.781 3.162 1 98.56 197 PRO A N 1
ATOM 1559 C CA . PRO A 1 197 ? 7.805 33.344 2.99 1 98.56 197 PRO A CA 1
ATOM 1560 C C . PRO A 1 197 ? 6.719 32.469 3.598 1 98.56 197 PRO A C 1
ATOM 1562 O O . PRO A 1 197 ? 6.203 32.75 4.676 1 98.56 197 PRO A O 1
ATOM 1565 N N . LEU A 1 198 ? 6.316 31.406 2.883 1 98.88 198 LEU A N 1
ATOM 1566 C CA . LEU A 1 198 ? 5.258 30.5 3.32 1 98.88 198 LEU A CA 1
ATOM 1567 C C . LEU A 1 198 ? 5.836 29.203 3.875 1 98.88 198 LEU A C 1
ATOM 1569 O O . LEU A 1 198 ? 6.816 28.672 3.344 1 98.88 198 LEU A O 1
ATOM 1573 N N . PHE A 1 199 ? 5.293 28.703 4.949 1 98.94 199 PHE A N 1
ATOM 1574 C CA . PHE A 1 199 ? 5.648 27.438 5.586 1 98.94 199 PHE A CA 1
ATOM 1575 C C . PHE A 1 199 ? 4.406 26.594 5.852 1 98.94 199 PHE A C 1
ATOM 1577 O O . PHE A 1 199 ? 3.299 27.125 5.938 1 98.94 199 PHE A O 1
ATOM 1584 N N . GLY A 1 200 ? 4.594 25.312 5.887 1 98.94 200 GLY A N 1
ATOM 1585 C CA . GLY A 1 200 ? 3.48 24.406 6.113 1 98.94 200 GLY A CA 1
ATOM 1586 C C . GLY A 1 200 ? 3.527 23.734 7.473 1 98.94 200 GLY A C 1
ATOM 1587 O O . GLY A 1 200 ? 4.609 23.453 7.992 1 98.94 200 GLY A O 1
ATOM 1588 N N . LEU A 1 201 ? 2.387 23.469 8.016 1 98.94 201 LEU A N 1
ATOM 1589 C CA . LEU A 1 201 ? 2.217 22.719 9.25 1 98.94 201 LEU A CA 1
ATOM 1590 C C . LEU A 1 201 ? 0.989 21.812 9.172 1 98.94 201 LEU A C 1
ATOM 1592 O O . LEU A 1 201 ? -0.105 22.281 8.844 1 98.94 201 LEU A O 1
ATOM 1596 N N . GLY A 1 202 ? 1.155 20.531 9.352 1 98.81 202 GLY A N 1
ATOM 1597 C CA . GLY A 1 202 ? 0.057 19.594 9.273 1 98.81 202 GLY A CA 1
ATOM 1598 C C . GLY A 1 202 ? -0.024 18.656 10.469 1 98.81 202 GLY A C 1
ATOM 1599 O O . GLY A 1 202 ? 1.003 18.266 11.023 1 98.81 202 GLY A O 1
ATOM 1600 N N . PHE A 1 203 ? -1.287 18.297 10.828 1 98.75 203 PHE A N 1
ATOM 1601 C CA . PHE A 1 203 ? -1.533 17.406 11.969 1 98.75 203 PHE A CA 1
ATOM 1602 C C . PHE A 1 203 ? -2.346 16.188 11.547 1 98.75 203 PHE A C 1
ATOM 1604 O O . PHE A 1 203 ? -3.377 16.328 10.891 1 98.75 203 PHE A O 1
ATOM 1611 N N . SER A 1 204 ? -1.903 14.961 11.953 1 98.38 204 SER A N 1
ATOM 1612 C CA . SER A 1 204 ? -2.643 13.727 11.719 1 98.38 204 SER A CA 1
ATOM 1613 C C . SER A 1 204 ? -3.051 13.594 10.25 1 98.38 204 SER A C 1
ATOM 1615 O O . SER A 1 204 ? -2.199 13.586 9.359 1 98.38 204 SER A O 1
ATOM 1617 N N . LEU A 1 205 ? -4.344 13.648 9.938 1 98.25 205 LEU A N 1
ATOM 1618 C CA . LEU A 1 205 ? -4.785 13.562 8.547 1 98.25 205 LEU A CA 1
ATOM 1619 C C . LEU A 1 205 ? -4.285 14.75 7.738 1 98.25 205 LEU A C 1
ATOM 1621 O O . LEU A 1 205 ? -3.928 14.609 6.566 1 98.25 205 LEU A O 1
ATOM 1625 N N . GLY A 1 206 ? -4.266 15.953 8.312 1 98.56 206 GLY A N 1
ATOM 1626 C CA . GLY A 1 206 ? -3.703 17.125 7.668 1 98.56 206 GLY A CA 1
ATOM 1627 C C . GLY A 1 206 ? -2.221 17 7.375 1 98.56 206 GLY A C 1
ATOM 1628 O O . GLY A 1 206 ? -1.728 17.547 6.387 1 98.56 206 GLY A O 1
ATOM 1629 N N . ALA A 1 207 ? -1.558 16.281 8.281 1 98.88 207 ALA A N 1
ATOM 1630 C CA . ALA A 1 207 ? -0.15 15.969 8.039 1 98.88 207 ALA A CA 1
ATOM 1631 C C . ALA A 1 207 ? 0.017 15.117 6.785 1 98.88 207 ALA A C 1
ATOM 1633 O O . ALA A 1 207 ? 0.93 15.352 5.988 1 98.88 207 ALA A O 1
ATOM 1634 N N . ASN A 1 208 ? -0.857 14.156 6.664 1 98.81 208 ASN A N 1
ATOM 1635 C CA . ASN A 1 208 ? -0.833 13.312 5.473 1 98.81 208 ASN A CA 1
ATOM 1636 C C . ASN A 1 208 ? -1.091 14.125 4.207 1 98.81 208 ASN A C 1
ATOM 1638 O O . ASN A 1 208 ? -0.38 13.969 3.211 1 98.81 208 ASN A O 1
ATOM 1642 N N . MET A 1 209 ? -2.035 15.008 4.227 1 98.62 209 MET A N 1
ATOM 1643 C CA . MET A 1 209 ? -2.377 15.852 3.084 1 98.62 209 MET A CA 1
ATOM 1644 C C . MET A 1 209 ? -1.224 16.781 2.734 1 98.62 209 MET A C 1
ATOM 1646 O O . MET A 1 209 ? -0.887 16.953 1.561 1 98.62 209 MET A O 1
ATOM 1650 N N . LEU A 1 210 ? -0.658 17.344 3.756 1 98.88 210 LEU A N 1
ATOM 1651 C CA . LEU A 1 210 ? 0.441 18.281 3.525 1 98.88 210 LEU A CA 1
ATOM 1652 C C . LEU A 1 210 ? 1.646 17.562 2.93 1 98.88 210 LEU A C 1
ATOM 1654 O O . LEU A 1 210 ? 2.328 18.109 2.057 1 98.88 210 LEU A O 1
ATOM 1658 N N . THR A 1 211 ? 1.896 16.391 3.438 1 98.88 211 THR A N 1
ATOM 1659 C CA . THR A 1 211 ? 2.99 15.586 2.895 1 98.88 211 THR A CA 1
ATOM 1660 C C . THR A 1 211 ? 2.762 15.289 1.414 1 98.88 211 THR A C 1
ATOM 1662 O O . THR A 1 211 ? 3.672 15.453 0.597 1 98.88 211 THR A O 1
ATOM 1665 N N . ASN A 1 212 ? 1.574 14.883 1.083 1 98.56 212 ASN A N 1
ATOM 1666 C CA . ASN A 1 212 ? 1.244 14.641 -0.317 1 98.56 212 ASN A CA 1
ATOM 1667 C C . ASN A 1 212 ? 1.361 15.906 -1.151 1 98.56 212 AS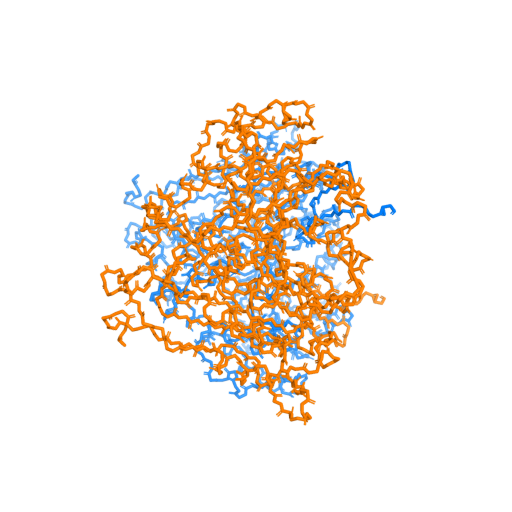N A C 1
ATOM 1669 O O . ASN A 1 212 ? 1.869 15.875 -2.273 1 98.56 212 ASN A O 1
ATOM 1673 N N . TYR A 1 213 ? 0.909 17.031 -0.646 1 98.56 213 TYR A N 1
ATOM 1674 C CA . TYR A 1 213 ? 1.021 18.312 -1.349 1 98.56 213 TYR A CA 1
ATOM 1675 C C . TYR A 1 213 ? 2.475 18.625 -1.684 1 98.56 213 TYR A C 1
ATOM 1677 O O . TYR A 1 213 ? 2.799 18.938 -2.828 1 98.56 213 TYR A O 1
ATOM 1685 N N . CYS A 1 214 ? 3.346 18.5 -0.656 1 98.81 214 CYS A N 1
ATOM 1686 C CA . CYS A 1 214 ? 4.758 18.797 -0.861 1 98.81 214 CYS A CA 1
ATOM 1687 C C . CYS A 1 214 ? 5.367 17.875 -1.908 1 98.81 214 CYS A C 1
ATOM 1689 O O . CYS A 1 214 ? 6.141 18.328 -2.758 1 98.81 214 CYS A O 1
ATOM 1691 N N . GLY A 1 215 ? 5.016 16.609 -1.812 1 98.19 215 GLY A N 1
ATOM 1692 C CA . GLY A 1 215 ? 5.516 15.664 -2.789 1 98.19 215 GLY A CA 1
ATOM 1693 C C . GLY A 1 215 ? 5.02 15.93 -4.195 1 98.19 215 GLY A C 1
ATOM 1694 O O . GLY A 1 215 ? 5.781 15.828 -5.16 1 98.19 215 GLY A O 1
ATOM 1695 N N . GLU A 1 216 ? 3.766 16.219 -4.328 1 97.06 216 GLU A N 1
ATOM 1696 C CA . GLU A 1 216 ? 3.162 16.484 -5.629 1 97.06 216 GLU A CA 1
ATOM 1697 C C . GLU A 1 216 ? 3.775 17.734 -6.277 1 97.06 216 GLU A C 1
ATOM 1699 O O . GLU A 1 216 ? 4.016 17.75 -7.484 1 97.06 216 GLU A O 1
ATOM 1704 N N . GLU A 1 217 ? 3.996 18.703 -5.449 1 97.88 217 GLU A N 1
ATOM 1705 C CA . GLU A 1 217 ? 4.551 19.938 -5.988 1 97.88 217 GLU A CA 1
ATOM 1706 C C . GLU A 1 217 ? 6.016 19.75 -6.387 1 97.88 217 GLU A C 1
ATOM 1708 O O . GLU A 1 217 ? 6.477 20.375 -7.352 1 97.88 217 GLU A O 1
ATOM 1713 N N . GLY A 1 218 ? 6.773 19 -5.602 1 97.31 218 GLY A N 1
ATOM 1714 C CA . GLY A 1 218 ? 8.164 18.75 -5.941 1 97.31 218 GLY A CA 1
ATOM 1715 C C . GLY A 1 218 ? 8.953 20.016 -6.184 1 97.31 218 GLY A C 1
ATOM 1716 O O . GLY A 1 218 ? 9.023 20.891 -5.316 1 97.31 218 GLY A O 1
ATOM 1717 N N . PRO A 1 219 ? 9.406 20.188 -7.406 1 97.56 219 PRO A N 1
ATOM 1718 C CA . PRO A 1 219 ? 10.227 21.375 -7.723 1 97.56 219 PRO A CA 1
ATOM 1719 C C . PRO A 1 219 ? 9.422 22.672 -7.711 1 97.56 219 PRO A C 1
ATOM 1721 O O . PRO A 1 219 ? 10 23.75 -7.641 1 97.56 219 PRO A O 1
ATOM 1724 N N . ASN A 1 220 ? 8.148 22.562 -7.766 1 98.19 220 ASN A N 1
ATOM 1725 C CA . ASN A 1 220 ? 7.293 23.75 -7.836 1 98.19 220 ASN A CA 1
ATOM 1726 C C . ASN A 1 220 ? 6.773 24.141 -6.457 1 98.19 220 ASN A C 1
ATOM 1728 O O . ASN A 1 220 ? 6.008 25.094 -6.336 1 98.19 220 ASN A O 1
ATOM 1732 N N . CYS A 1 221 ? 7.168 23.391 -5.434 1 98.56 221 CYS A N 1
ATOM 1733 C CA . CYS A 1 221 ? 6.691 23.734 -4.098 1 98.56 221 CYS A CA 1
ATOM 1734 C C . CYS A 1 221 ? 7.223 25.094 -3.654 1 98.56 221 CYS A C 1
ATOM 1736 O O . CYS A 1 221 ? 8.43 25.312 -3.635 1 98.56 221 CYS A O 1
ATOM 1738 N N . VAL A 1 222 ? 6.316 25.984 -3.254 1 98.31 222 VAL A N 1
ATOM 1739 C CA . VAL A 1 222 ? 6.73 27.344 -2.947 1 98.31 222 VAL A CA 1
ATOM 1740 C C . VAL A 1 222 ? 6.969 27.484 -1.445 1 98.31 222 VAL A C 1
ATOM 1742 O O . VAL A 1 222 ? 7.543 28.484 -0.993 1 98.31 222 VAL A O 1
ATOM 1745 N N . LEU A 1 223 ? 6.57 26.5 -0.636 1 98.88 223 LEU A N 1
ATOM 1746 C CA . LEU A 1 223 ? 6.855 26.547 0.795 1 98.88 223 LEU A CA 1
ATOM 1747 C C . LEU A 1 223 ? 8.359 26.5 1.055 1 98.88 223 LEU A C 1
ATOM 1749 O O . LEU A 1 223 ? 9.094 25.797 0.364 1 98.88 223 LEU A O 1
ATOM 1753 N N . LYS A 1 224 ? 8.789 27.219 2.061 1 98.81 224 LYS A N 1
ATOM 1754 C CA . LYS A 1 224 ? 10.203 27.25 2.428 1 98.81 224 LYS A CA 1
ATOM 1755 C C . LYS A 1 224 ? 10.547 26.125 3.4 1 98.81 224 LYS A C 1
ATOM 1757 O O . LYS A 1 224 ? 11.719 25.812 3.611 1 98.81 224 LYS A O 1
ATOM 1762 N N . GLY A 1 225 ? 9.578 25.5 3.934 1 98.88 225 GLY A N 1
ATOM 1763 C CA . GLY A 1 225 ? 9.672 24.359 4.844 1 98.88 225 GLY A CA 1
ATOM 1764 C C . GLY A 1 225 ? 8.32 23.891 5.352 1 98.88 225 GLY A C 1
ATOM 1765 O O . GLY A 1 225 ? 7.324 24.609 5.238 1 98.88 225 GLY A O 1
ATOM 1766 N N . ALA A 1 226 ? 8.266 22.703 5.859 1 98.94 226 ALA A N 1
ATOM 1767 C CA . ALA A 1 226 ? 7.031 22.156 6.414 1 98.94 226 ALA A CA 1
ATOM 1768 C C . ALA A 1 226 ? 7.324 21.234 7.594 1 98.94 226 ALA A C 1
ATOM 1770 O O . ALA A 1 226 ? 8.383 20.594 7.645 1 98.94 226 ALA A O 1
ATOM 1771 N N . VAL A 1 227 ? 6.426 21.203 8.539 1 98.94 227 VAL A N 1
ATOM 1772 C CA . VAL A 1 227 ? 6.457 20.266 9.664 1 98.94 227 VAL A CA 1
ATOM 1773 C C . VAL A 1 227 ? 5.145 19.5 9.734 1 98.94 227 VAL A C 1
ATOM 1775 O O . VAL A 1 227 ? 4.066 20.062 9.539 1 98.94 227 VAL A O 1
ATOM 1778 N N . VAL A 1 228 ? 5.227 18.219 9.883 1 98.94 228 VAL A N 1
ATOM 1779 C CA . VAL A 1 228 ? 4.031 17.406 10.07 1 98.94 228 VAL A CA 1
ATOM 1780 C C . VAL A 1 228 ? 4.133 16.641 11.391 1 98.94 228 VAL A C 1
ATOM 1782 O O . VAL A 1 228 ? 5.219 16.203 11.773 1 98.94 228 VAL A O 1
ATOM 1785 N N . CYS A 1 229 ? 3.014 16.516 12.086 1 98.88 229 CYS A N 1
ATOM 1786 C CA . CYS A 1 229 ? 2.967 15.859 13.383 1 98.88 229 CYS A CA 1
ATOM 1787 C C . CYS A 1 229 ? 1.985 14.695 13.367 1 98.88 229 CYS A C 1
ATOM 1789 O O . CYS A 1 229 ? 0.854 14.836 12.898 1 98.88 229 CYS A O 1
ATOM 1791 N N . SER A 1 230 ? 2.41 13.539 13.867 1 98.69 230 SER A N 1
ATOM 1792 C CA . SER A 1 230 ? 1.571 12.352 14.031 1 98.69 230 SER A CA 1
ATOM 1793 C C . SER A 1 230 ? 0.911 11.953 12.711 1 98.69 230 SER A C 1
ATOM 1795 O O . SER A 1 230 ? -0.296 11.711 12.664 1 98.69 230 SER A O 1
ATOM 1797 N N . ASN A 1 231 ? 1.703 11.953 11.664 1 98.81 231 ASN A N 1
ATOM 1798 C CA . ASN A 1 231 ? 1.228 11.617 10.328 1 98.81 231 ASN A CA 1
ATOM 1799 C C . ASN A 1 231 ? 0.989 10.117 10.18 1 98.81 231 ASN A C 1
ATOM 1801 O O . ASN A 1 231 ? 1.9 9.312 10.391 1 98.81 231 ASN A O 1
ATOM 1805 N N . PRO A 1 232 ? -0.234 9.727 9.891 1 98.5 232 PRO A N 1
ATOM 1806 C CA . PRO A 1 232 ? -0.438 8.328 9.516 1 98.5 232 PRO A CA 1
ATOM 1807 C C . PRO A 1 232 ? 0.021 8.031 8.086 1 98.5 232 PRO A C 1
ATOM 1809 O O . PRO A 1 232 ? -0.809 7.789 7.207 1 98.5 232 PRO A O 1
ATOM 1812 N N . PHE A 1 233 ? 1.283 7.906 7.82 1 98.62 233 PHE A N 1
ATOM 1813 C CA . PHE A 1 233 ? 1.961 7.906 6.531 1 98.62 233 PHE A CA 1
ATOM 1814 C C . PHE A 1 233 ? 1.39 6.824 5.621 1 98.62 233 PHE A C 1
ATOM 1816 O O . PHE A 1 233 ? 1.293 7.012 4.406 1 98.62 233 PHE A O 1
ATOM 1823 N N . ASN A 1 234 ? 1.167 5.676 6.125 1 98.56 234 ASN A N 1
ATOM 1824 C CA . ASN A 1 234 ? 0.63 4.52 5.418 1 98.56 234 ASN A CA 1
ATOM 1825 C C . ASN A 1 234 ? -0.753 4.137 5.934 1 98.56 234 ASN A C 1
ATOM 1827 O O . ASN A 1 234 ? -0.877 3.289 6.82 1 98.56 234 ASN A O 1
ATOM 1831 N N . LEU A 1 235 ? -1.737 4.645 5.27 1 98.38 235 LEU A N 1
ATOM 1832 C CA . LEU A 1 235 ? -3.111 4.508 5.742 1 98.38 235 LEU A CA 1
ATOM 1833 C C . LEU A 1 235 ? -3.576 3.059 5.652 1 98.38 235 LEU A C 1
ATOM 1835 O O . LEU A 1 235 ? -4.363 2.604 6.484 1 98.38 235 LEU A O 1
ATOM 1839 N N . ASP A 1 236 ? -3.092 2.359 4.688 1 97.88 236 ASP A N 1
ATOM 1840 C CA . ASP A 1 236 ? -3.477 0.963 4.508 1 97.88 236 ASP A CA 1
ATOM 1841 C C . ASP A 1 236 ? -2.941 0.096 5.645 1 97.88 236 ASP A C 1
ATOM 1843 O O . ASP A 1 236 ? -3.699 -0.643 6.277 1 97.88 236 ASP A O 1
ATOM 1847 N N . VAL A 1 237 ? -1.666 0.239 5.953 1 97.94 237 VAL A N 1
ATOM 1848 C CA . VAL A 1 237 ? -1.036 -0.487 7.051 1 97.94 237 VAL A CA 1
ATOM 1849 C C . VAL A 1 237 ? -1.689 -0.093 8.375 1 97.94 237 VAL A C 1
ATOM 1851 O O . VAL A 1 237 ? -2.008 -0.954 9.195 1 97.94 237 VAL A O 1
ATOM 1854 N N . SER A 1 238 ? -1.924 1.211 8.547 1 97.94 238 SER A N 1
ATOM 1855 C CA . SER A 1 238 ? -2.535 1.696 9.773 1 97.94 238 SER A CA 1
ATOM 1856 C C . SER A 1 238 ? -3.918 1.085 9.984 1 97.94 238 SER A C 1
ATOM 1858 O O . SER A 1 238 ? -4.242 0.627 11.086 1 97.94 238 SER A O 1
ATOM 1860 N N . SER A 1 239 ? -4.707 1.097 8.93 1 97.88 239 SER A N 1
ATOM 1861 C CA . SER A 1 239 ? -6.059 0.557 9.016 1 97.88 239 SER A CA 1
ATOM 1862 C C . SER A 1 239 ? -6.043 -0.917 9.398 1 97.88 239 SER A C 1
ATOM 1864 O O . SER A 1 239 ? -6.809 -1.344 10.266 1 97.88 239 SER A O 1
ATOM 1866 N N . LYS A 1 240 ? -5.172 -1.688 8.797 1 97.75 240 LYS A N 1
ATOM 1867 C CA . LYS A 1 240 ? -5.125 -3.123 9.055 1 97.75 240 LYS A CA 1
ATOM 1868 C C . LYS A 1 240 ? -4.633 -3.412 10.469 1 97.75 240 LYS A C 1
ATOM 1870 O O . LYS A 1 240 ? -5.152 -4.301 11.148 1 97.75 240 LYS A O 1
ATOM 1875 N N . ILE A 1 241 ? -3.633 -2.637 10.93 1 96.19 241 ILE A N 1
ATOM 1876 C CA . ILE A 1 241 ? -3.092 -2.816 12.273 1 96.19 241 ILE A CA 1
ATOM 1877 C C . ILE A 1 241 ? -4.16 -2.482 13.312 1 96.19 241 ILE A C 1
ATOM 1879 O O . ILE A 1 241 ? -4.328 -3.205 14.297 1 96.19 241 ILE A O 1
ATOM 1883 N N . LEU A 1 242 ? -4.918 -1.432 13.109 1 97.31 242 LEU A N 1
ATOM 1884 C CA . LEU A 1 242 ? -5.969 -1.028 14.039 1 97.31 242 LEU A CA 1
ATOM 1885 C C . LEU A 1 242 ? -7.094 -2.057 14.062 1 97.31 242 LEU A C 1
ATOM 1887 O O . LEU A 1 242 ? -7.656 -2.342 15.125 1 97.31 242 LEU A O 1
ATOM 1891 N N . GLN A 1 243 ? -7.414 -2.623 12.945 1 96.69 243 GLN A N 1
ATOM 1892 C CA . GLN A 1 243 ? -8.484 -3.615 12.867 1 96.69 243 GLN A CA 1
ATOM 1893 C C . GLN A 1 243 ? -8.086 -4.906 13.578 1 96.69 243 GLN A C 1
ATOM 1895 O O . GLN A 1 243 ? -8.953 -5.695 13.961 1 96.69 243 GLN A O 1
ATOM 1900 N N . ASN A 1 244 ? -6.785 -5.141 13.734 1 93.62 244 ASN A N 1
ATOM 1901 C CA . ASN A 1 244 ? -6.281 -6.418 14.234 1 93.62 244 ASN A CA 1
ATOM 1902 C C . ASN A 1 244 ? -6.145 -6.414 15.75 1 93.62 244 ASN A C 1
ATOM 1904 O O . ASN A 1 244 ? -5.656 -7.379 16.344 1 93.62 244 ASN A O 1
ATOM 1908 N N . SER A 1 245 ? -6.508 -5.379 16.469 1 93.5 245 SER A N 1
ATOM 1909 C CA . SER A 1 245 ? -6.551 -5.32 17.938 1 93.5 245 SER A CA 1
ATOM 1910 C C . SER A 1 245 ? -7.914 -4.855 18.422 1 93.5 245 SER A C 1
ATOM 1912 O O . SER A 1 245 ? -8.609 -4.102 17.734 1 93.5 245 SER A O 1
ATOM 1914 N N . TYR A 1 246 ? -8.266 -5.328 19.594 1 96.12 246 TYR A N 1
ATOM 1915 C CA . TYR A 1 246 ? -9.562 -4.965 20.156 1 96.12 246 TYR A CA 1
ATOM 1916 C C . TYR A 1 246 ? -9.664 -3.459 20.359 1 96.12 246 TYR A C 1
ATOM 1918 O O . TYR A 1 246 ? -10.641 -2.834 19.953 1 96.12 246 TYR A O 1
ATOM 1926 N N . ILE A 1 247 ? -8.656 -2.836 20.953 1 96.38 247 ILE A N 1
ATOM 1927 C CA . ILE A 1 247 ? -8.703 -1.414 21.266 1 96.38 247 ILE A CA 1
ATOM 1928 C C . ILE A 1 247 ? -8.641 -0.593 19.984 1 96.38 247 ILE A C 1
ATOM 1930 O O . ILE A 1 247 ? -9.305 0.439 19.875 1 96.38 247 ILE A O 1
ATOM 1934 N N . GLY A 1 248 ? -7.84 -1.051 19.047 1 96.75 248 GLY A N 1
ATOM 1935 C CA . GLY A 1 248 ? -7.766 -0.363 17.766 1 96.75 248 GLY A CA 1
ATOM 1936 C C . GLY A 1 248 ? -9.094 -0.323 17.031 1 96.75 248 GLY A C 1
ATOM 1937 O O . GLY A 1 248 ? -9.5 0.726 16.531 1 96.75 248 GLY A O 1
ATOM 1938 N N . LYS A 1 249 ? -9.766 -1.429 17 1 97 249 LYS A N 1
ATOM 1939 C CA . LYS A 1 249 ? -11.016 -1.539 16.234 1 97 249 LYS A CA 1
ATOM 1940 C C . LYS A 1 249 ? -12.188 -0.964 17.031 1 97 249 LYS A C 1
ATOM 1942 O O . LYS A 1 249 ? -12.883 -0.068 16.547 1 97 249 LYS A O 1
ATOM 1947 N N . GLU A 1 250 ? -12.312 -1.326 18.281 1 97.88 250 GLU A N 1
ATOM 1948 C CA . GLU A 1 250 ? -13.531 -1.059 19.031 1 97.88 250 GLU A CA 1
ATOM 1949 C C . GLU A 1 250 ? -13.461 0.298 19.734 1 97.88 250 GLU A C 1
ATOM 1951 O O . GLU A 1 250 ? -14.469 0.787 20.25 1 97.88 250 GLU A O 1
ATOM 1956 N N . VAL A 1 251 ? -12.312 0.906 19.734 1 96.62 251 VAL A N 1
ATOM 1957 C CA . VAL A 1 251 ? -12.203 2.229 20.344 1 96.62 251 VAL A CA 1
ATOM 1958 C C . VAL A 1 251 ? -11.805 3.254 19.281 1 96.62 251 VAL A C 1
ATOM 1960 O O . VAL A 1 251 ? -12.625 4.074 18.859 1 96.62 251 VAL A O 1
ATOM 1963 N N . TYR A 1 252 ? -10.695 3.113 18.75 1 96.62 252 TYR A N 1
ATOM 1964 C CA . TYR A 1 252 ? -10.164 4.18 17.906 1 96.62 252 TYR A CA 1
ATOM 1965 C C . TYR A 1 252 ? -10.922 4.254 16.578 1 96.62 252 TYR A C 1
ATOM 1967 O O . TYR A 1 252 ? -11.422 5.312 16.203 1 96.62 252 TYR A O 1
ATOM 1975 N N . LEU A 1 253 ? -11.055 3.115 15.859 1 98.12 253 LEU A N 1
ATOM 1976 C CA . LEU A 1 253 ? -11.789 3.145 14.602 1 98.12 253 LEU A CA 1
ATOM 1977 C C . LEU A 1 253 ? -13.25 3.506 14.828 1 98.12 253 LEU A C 1
ATOM 1979 O O . LEU A 1 253 ? -13.867 4.172 13.992 1 98.12 253 LEU A O 1
ATOM 1983 N N . ARG A 1 254 ? -13.781 3.037 15.906 1 97.75 254 ARG A N 1
ATOM 1984 C CA . ARG A 1 254 ? -15.164 3.35 16.234 1 97.75 254 ARG A CA 1
ATOM 1985 C C . ARG A 1 254 ? -15.344 4.84 16.516 1 97.75 254 ARG A C 1
ATOM 1987 O O . ARG A 1 254 ? -16.266 5.469 16.016 1 97.75 254 ARG A O 1
ATOM 1994 N N . VAL A 1 255 ? -14.469 5.449 17.312 1 96.25 255 VAL A N 1
ATOM 1995 C CA . VAL A 1 255 ? -14.555 6.859 17.672 1 96.25 255 VAL A CA 1
ATOM 1996 C C . VAL A 1 255 ? -14.391 7.719 16.422 1 96.25 255 VAL A C 1
ATOM 1998 O O . VAL A 1 255 ? -15.148 8.672 16.203 1 96.25 255 VAL A O 1
ATOM 2001 N N . MET A 1 256 ? -13.445 7.426 15.578 1 96.69 256 MET A N 1
ATOM 2002 C CA . MET A 1 256 ? -13.242 8.18 14.344 1 96.69 256 MET A CA 1
ATOM 2003 C C . MET A 1 256 ? -14.422 8.016 13.398 1 96.69 256 MET A C 1
ATOM 2005 O O . MET A 1 256 ? -14.859 8.977 12.766 1 96.69 256 MET A O 1
ATOM 2009 N N . GLY A 1 257 ? -14.922 6.723 13.305 1 97.62 257 GLY A N 1
ATOM 2010 C CA . GLY A 1 257 ? -16.109 6.492 12.516 1 97.62 257 GLY A CA 1
ATOM 2011 C C . GLY A 1 257 ? -17.312 7.312 12.977 1 97.62 257 GLY A C 1
ATOM 2012 O O . GLY A 1 257 ? -18.031 7.879 12.156 1 97.62 257 GLY A O 1
ATOM 2013 N N . SER A 1 258 ? -17.469 7.383 14.297 1 97.5 258 SER A N 1
ATOM 2014 C CA . SER A 1 258 ? -18.578 8.141 14.875 1 97.5 258 SER A CA 1
ATOM 2015 C C . SER A 1 258 ? -18.438 9.633 14.578 1 97.5 258 SER A C 1
ATOM 2017 O O . SER A 1 258 ? -19.438 10.305 14.289 1 97.5 258 SER A O 1
ATOM 2019 N N . ALA A 1 259 ? -17.266 10.125 14.695 1 95.69 259 ALA A N 1
ATOM 2020 C CA . ALA A 1 259 ? -17.016 11.539 14.406 1 95.69 259 ALA A CA 1
ATOM 2021 C C . ALA A 1 259 ? -17.391 11.883 12.969 1 95.69 259 ALA A C 1
ATOM 2023 O O . ALA A 1 259 ? -17.984 12.922 12.703 1 95.69 259 ALA A O 1
ATOM 2024 N N . LEU A 1 260 ? -17.078 11.055 12.023 1 97.06 260 LEU A N 1
ATOM 2025 C CA . LEU A 1 260 ? -17.344 11.32 10.617 1 97.06 260 LEU A CA 1
ATOM 2026 C C . LEU A 1 260 ? -18.812 11.086 10.289 1 97.06 260 LEU A C 1
ATOM 2028 O O . LEU A 1 260 ? -19.375 11.766 9.422 1 97.06 260 LEU A O 1
ATOM 2032 N N . LYS A 1 261 ? -19.359 10.078 10.945 1 97.56 261 LYS A N 1
ATOM 2033 C CA . LYS A 1 261 ? -20.797 9.898 10.82 1 97.56 261 LYS A CA 1
ATOM 2034 C C . LYS A 1 261 ? -21.547 11.172 11.203 1 97.56 261 LYS A C 1
ATOM 2036 O O . LYS A 1 261 ? -22.484 11.586 10.516 1 97.56 261 LYS A O 1
ATOM 2041 N N . GLU A 1 262 ? -21.125 11.812 12.273 1 97 262 GLU A N 1
ATOM 2042 C CA . GLU A 1 262 ? -21.734 13.062 12.719 1 97 262 GLU A CA 1
ATOM 2043 C C . GLU A 1 262 ? -21.516 14.172 11.688 1 97 262 GLU A C 1
ATOM 2045 O O . GLU A 1 262 ? -22.391 15 11.461 1 97 262 GLU A O 1
ATOM 2050 N N . LEU A 1 263 ? -20.344 14.172 11.141 1 96.19 263 LEU A N 1
ATOM 2051 C CA . LEU A 1 263 ? -20.062 15.141 10.086 1 96.19 263 LEU A CA 1
ATOM 2052 C C . LEU A 1 263 ? -21.031 14.977 8.922 1 96.19 263 LEU A C 1
ATOM 2054 O O . LEU A 1 263 ? -21.578 15.961 8.414 1 96.19 263 LEU A O 1
ATOM 2058 N N . ALA A 1 264 ? -21.234 13.75 8.445 1 96.62 264 ALA A N 1
ATOM 2059 C CA . ALA A 1 264 ? -22.156 13.477 7.355 1 96.62 264 ALA A CA 1
ATOM 2060 C C . ALA A 1 264 ? -23.578 13.875 7.734 1 96.62 264 ALA A C 1
ATOM 2062 O O . ALA A 1 264 ? -24.328 14.398 6.902 1 96.62 264 ALA A O 1
ATOM 2063 N N . ALA A 1 265 ? -23.922 13.609 8.977 1 97.25 265 ALA A N 1
ATOM 2064 C CA . ALA A 1 265 ? -25.25 13.969 9.461 1 97.25 265 ALA A CA 1
ATOM 2065 C C . ALA A 1 265 ? -25.469 15.477 9.398 1 97.25 265 ALA A C 1
ATOM 2067 O O . ALA A 1 265 ? -26.547 15.945 9.016 1 97.25 265 ALA A O 1
ATOM 2068 N N . THR A 1 266 ? -24.484 16.203 9.773 1 95.81 266 THR A N 1
ATOM 2069 C CA . THR A 1 266 ? -24.547 17.672 9.781 1 95.81 266 THR A CA 1
ATOM 2070 C C . THR A 1 266 ? -24.766 18.203 8.367 1 95.81 266 THR A C 1
ATOM 2072 O O . THR A 1 266 ? -25.391 19.25 8.188 1 95.81 266 THR A O 1
ATOM 2075 N N . HIS A 1 267 ? -24.297 17.5 7.387 1 96.88 267 HIS A N 1
ATOM 2076 C CA . HIS A 1 267 ? -24.375 17.969 6.012 1 96.88 267 HIS A CA 1
ATOM 2077 C C . HIS A 1 267 ? -25.297 17.078 5.176 1 96.88 267 HIS A C 1
ATOM 2079 O O . HIS A 1 267 ? -25.078 16.906 3.977 1 96.88 267 HIS A O 1
ATOM 2085 N N . ARG A 1 268 ? -26.219 16.438 5.77 1 97.12 268 ARG A N 1
ATOM 2086 C CA . ARG A 1 268 ? -27.094 15.492 5.102 1 97.12 268 ARG A CA 1
ATOM 2087 C C . ARG A 1 268 ? -27.797 16.141 3.918 1 97.12 268 ARG A C 1
ATOM 2089 O O . ARG A 1 268 ? -27.859 15.562 2.83 1 97.12 268 ARG A O 1
ATOM 2096 N N . LYS A 1 269 ? -28.312 17.328 4.094 1 96.56 269 LYS A N 1
ATOM 2097 C CA . LYS A 1 269 ? -29.078 18.016 3.057 1 96.56 269 LYS A CA 1
ATOM 2098 C C . LYS A 1 269 ? -28.234 18.203 1.795 1 96.56 269 LYS A C 1
ATOM 2100 O O . LYS A 1 269 ? -28.688 17.891 0.691 1 96.56 269 LYS A O 1
ATOM 2105 N N . GLU A 1 270 ? -27.016 18.719 1.989 1 96.06 270 GLU A N 1
ATOM 2106 C CA . GLU A 1 270 ? -26.125 18.969 0.857 1 96.06 270 GLU A CA 1
ATOM 2107 C C . GLU A 1 270 ? -25.703 17.672 0.193 1 96.06 270 GLU A C 1
ATOM 2109 O O . GLU A 1 270 ? -25.594 17.594 -1.033 1 96.06 270 GLU A O 1
ATOM 2114 N N . LEU A 1 271 ? -25.422 16.656 0.978 1 96.75 271 LEU A N 1
ATOM 2115 C CA . LEU A 1 271 ? -25.016 15.367 0.438 1 96.75 271 LEU A CA 1
ATOM 2116 C C . LEU A 1 271 ? -26.125 14.734 -0.391 1 96.75 271 LEU A C 1
ATOM 2118 O O . LEU A 1 271 ? -25.875 14.203 -1.474 1 96.75 271 LEU A O 1
ATOM 2122 N N . GLU A 1 272 ? -27.328 14.844 0.106 1 97 272 GLU A N 1
ATOM 2123 C CA . GLU A 1 272 ? -28.469 14.273 -0.604 1 97 272 GLU A CA 1
ATOM 2124 C C . GLU A 1 272 ? -28.781 15.062 -1.871 1 97 272 GLU A C 1
ATOM 2126 O O . GLU A 1 272 ? -29.219 14.492 -2.877 1 97 272 GLU A O 1
ATOM 2131 N N . GLN A 1 273 ? -28.516 16.281 -1.811 1 96.31 273 GLN A N 1
ATOM 2132 C CA . GLN A 1 273 ? -28.859 17.172 -2.926 1 96.31 273 GLN A CA 1
ATOM 2133 C C . GLN A 1 273 ? -27.812 17.062 -4.035 1 96.31 273 GLN A C 1
ATOM 2135 O O . GLN A 1 273 ? -28.156 17.109 -5.219 1 96.31 273 GLN A O 1
ATOM 2140 N N . TYR A 1 274 ? -26.547 16.938 -3.654 1 94.56 274 TYR A N 1
ATOM 2141 C CA . TYR A 1 274 ? -25.484 17.172 -4.637 1 94.56 274 TYR A CA 1
ATOM 2142 C C . TYR A 1 274 ? -24.703 15.891 -4.906 1 94.56 274 TYR A C 1
ATOM 2144 O O . TYR A 1 274 ? -23.75 15.898 -5.695 1 94.56 274 TYR A O 1
ATOM 2152 N N . SER A 1 275 ? -25.016 14.781 -4.289 1 92.75 275 SER A N 1
ATOM 2153 C CA . SER A 1 275 ? -24.234 13.555 -4.48 1 92.75 275 SER A CA 1
ATOM 2154 C C . SER A 1 275 ? -25.141 12.336 -4.566 1 92.75 275 SER A C 1
ATOM 2156 O O . SER A 1 275 ? -26.375 12.453 -4.477 1 92.75 275 SER A O 1
ATOM 2158 N N . THR A 1 276 ? -24.562 11.172 -4.859 1 91.44 276 THR A N 1
ATOM 2159 C CA . THR A 1 276 ? -25.312 9.914 -4.926 1 91.44 276 THR A CA 1
ATOM 2160 C C . THR A 1 276 ? -25.094 9.094 -3.656 1 91.44 276 THR A C 1
ATOM 2162 O O . THR A 1 276 ? -25.344 7.887 -3.639 1 91.44 276 THR A O 1
ATOM 2165 N N . ILE A 1 277 ? -24.594 9.758 -2.629 1 95.81 277 ILE A N 1
ATOM 2166 C CA . ILE A 1 277 ? -24.266 9.078 -1.377 1 95.81 277 ILE A CA 1
ATOM 2167 C C . ILE A 1 277 ? -25.547 8.602 -0.702 1 95.81 277 ILE A C 1
ATOM 2169 O O . ILE A 1 277 ? -26.531 9.336 -0.637 1 95.81 277 ILE A O 1
ATOM 2173 N N . ASP A 1 278 ? -25.562 7.371 -0.255 1 96.81 278 ASP A N 1
ATOM 2174 C CA . ASP A 1 278 ? -26.641 6.828 0.57 1 96.81 278 ASP A CA 1
ATOM 2175 C C . ASP A 1 278 ? -26.453 7.227 2.033 1 96.81 278 ASP A C 1
ATOM 2177 O O . ASP A 1 278 ? -25.953 6.445 2.838 1 96.81 278 ASP A O 1
ATOM 2181 N N . VAL A 1 279 ? -27.016 8.367 2.33 1 97.56 279 VAL A N 1
ATOM 2182 C CA . VAL A 1 279 ? -26.797 8.945 3.652 1 97.56 279 VAL A CA 1
ATOM 2183 C C . VAL A 1 279 ? -27.422 8.047 4.719 1 97.56 279 VAL A C 1
ATOM 2185 O O . VAL A 1 279 ? -26.891 7.926 5.824 1 97.56 279 VAL A O 1
ATOM 2188 N N . ASP A 1 280 ? -28.5 7.395 4.461 1 98.25 280 ASP A N 1
ATOM 2189 C CA . ASP A 1 280 ? -29.125 6.473 5.406 1 98.25 280 ASP A CA 1
ATOM 2190 C C . ASP A 1 280 ? -28.172 5.332 5.766 1 98.25 280 ASP A C 1
ATOM 2192 O O . ASP A 1 280 ? -28.094 4.922 6.926 1 98.25 280 ASP A O 1
ATOM 2196 N N . ALA A 1 281 ? -27.531 4.828 4.754 1 98.44 281 ALA A N 1
ATOM 2197 C CA . ALA A 1 281 ? -26.547 3.779 5.004 1 98.44 281 ALA A CA 1
ATOM 2198 C C . ALA A 1 281 ? -25.391 4.301 5.867 1 98.44 281 ALA A C 1
ATOM 2200 O O . ALA A 1 281 ? -24.891 3.584 6.734 1 98.44 281 ALA A O 1
ATOM 2201 N N . VAL A 1 282 ? -24.984 5.527 5.617 1 98.44 282 VAL A N 1
ATOM 2202 C CA . VAL A 1 282 ? -23.891 6.145 6.371 1 98.44 282 VAL A CA 1
ATOM 2203 C C . VAL A 1 282 ? -24.281 6.266 7.84 1 98.44 282 VAL A C 1
ATOM 2205 O O . VAL A 1 282 ? -23.438 6.098 8.727 1 98.44 282 VAL A O 1
ATOM 2208 N N . MET A 1 283 ? -25.547 6.516 8.133 1 98.44 283 MET A N 1
ATOM 2209 C CA . MET A 1 283 ? -26 6.703 9.5 1 98.44 283 MET A CA 1
ATOM 2210 C C . MET A 1 283 ? -25.953 5.395 10.281 1 98.44 283 MET A C 1
ATOM 2212 O O . MET A 1 283 ? -26.094 5.387 11.5 1 98.44 283 MET A O 1
ATOM 2216 N N . LYS A 1 284 ? -25.672 4.281 9.594 1 98.5 284 LYS A N 1
ATOM 2217 C CA . LYS A 1 284 ? -25.688 2.971 10.242 1 98.5 284 LYS A CA 1
ATOM 2218 C C . LYS A 1 284 ? -24.266 2.439 10.43 1 98.5 284 LYS A C 1
ATOM 2220 O O . LYS A 1 284 ? -24.078 1.334 10.938 1 98.5 284 LYS A O 1
ATOM 2225 N N . ILE A 1 285 ? -23.297 3.201 10.117 1 98.31 285 ILE A N 1
ATOM 2226 C CA . ILE A 1 285 ? -21.922 2.713 10.172 1 98.31 285 ILE A CA 1
ATOM 2227 C C . ILE A 1 285 ? -21.469 2.635 11.625 1 98.31 285 ILE A C 1
ATOM 2229 O O . ILE A 1 285 ? -22.031 3.293 12.5 1 98.31 285 ILE A O 1
ATOM 2233 N N . THR A 1 286 ? -20.375 1.854 11.844 1 98.44 286 THR A N 1
ATOM 2234 C CA . THR A 1 286 ? -19.766 1.722 13.164 1 98.44 286 THR A CA 1
ATOM 2235 C C . THR A 1 286 ? -18.312 2.176 13.133 1 98.44 286 THR A C 1
ATOM 2237 O O . THR A 1 286 ? -17.828 2.82 14.062 1 98.44 286 THR A O 1
ATOM 2240 N N . TYR A 1 287 ? -17.625 1.776 12.109 1 98.5 287 TYR A N 1
ATOM 2241 C CA . TYR A 1 287 ? -16.172 1.976 12.07 1 98.5 287 TYR A CA 1
ATOM 2242 C C . TYR A 1 287 ? -15.789 2.922 10.938 1 98.5 287 TYR A C 1
ATOM 2244 O O . TYR A 1 287 ? -16.547 3.104 9.984 1 98.5 287 TYR A O 1
ATOM 2252 N N . LEU A 1 288 ? -14.594 3.449 11.016 1 98.38 288 LEU A N 1
ATOM 2253 C CA . LEU A 1 288 ? -14.062 4.445 10.094 1 98.38 288 LEU A CA 1
ATOM 2254 C C . LEU A 1 288 ? -14.07 3.918 8.656 1 98.38 288 LEU A C 1
ATOM 2256 O O . LEU A 1 288 ? -14.438 4.641 7.73 1 98.38 288 LEU A O 1
ATOM 2260 N N . TYR A 1 289 ? -13.641 2.654 8.43 1 98.25 289 TYR A N 1
ATOM 2261 C CA . TYR A 1 289 ? -13.508 2.125 7.082 1 98.25 289 TYR A CA 1
ATOM 2262 C C . TYR A 1 289 ? -14.875 1.979 6.414 1 98.25 289 TYR A C 1
ATOM 2264 O O . TYR A 1 289 ? -14.969 1.977 5.184 1 98.25 289 TYR A O 1
ATOM 2272 N N . GLU A 1 290 ? -15.945 1.867 7.172 1 98.44 290 GLU A N 1
ATOM 2273 C CA . GLU A 1 290 ? -17.297 1.84 6.613 1 98.44 290 GLU A CA 1
ATOM 2274 C C . GLU A 1 290 ? -17.703 3.211 6.078 1 98.44 290 GLU A C 1
ATOM 2276 O O . GLU A 1 290 ? -18.359 3.309 5.043 1 98.44 290 GLU A O 1
ATOM 2281 N N . PHE A 1 291 ? -17.328 4.281 6.809 1 98.06 291 PHE A N 1
ATOM 2282 C CA . PHE A 1 291 ? -17.547 5.637 6.316 1 98.06 291 PHE A CA 1
ATOM 2283 C C . PHE A 1 291 ? -16.844 5.84 4.973 1 98.06 291 PHE A C 1
ATOM 2285 O O . PHE A 1 291 ? -17.438 6.367 4.031 1 98.06 291 PHE A O 1
ATOM 2292 N N . ASP A 1 292 ? -15.586 5.43 4.953 1 97.94 292 ASP A N 1
ATOM 2293 C CA . ASP A 1 292 ? -14.789 5.621 3.742 1 97.94 292 ASP A CA 1
ATOM 2294 C C . ASP A 1 292 ? -15.375 4.84 2.57 1 97.94 292 ASP A C 1
ATOM 2296 O O . ASP A 1 292 ? -15.375 5.32 1.434 1 97.94 292 ASP A O 1
ATOM 2300 N N . ARG A 1 293 ? -15.875 3.662 2.84 1 97.25 293 ARG A N 1
ATOM 2301 C CA . ARG A 1 293 ? -16.516 2.854 1.806 1 97.25 293 ARG A CA 1
ATOM 2302 C C . ARG A 1 293 ? -17.75 3.557 1.244 1 97.25 293 ARG A C 1
ATOM 2304 O O . ARG A 1 293 ? -17.969 3.57 0.03 1 97.25 293 ARG A O 1
ATOM 2311 N N . LEU A 1 294 ? -18.484 4.211 2.086 1 97.56 294 LEU A N 1
ATOM 2312 C CA . LEU A 1 294 ? -19.797 4.703 1.696 1 97.56 294 LEU A CA 1
ATOM 2313 C C . LEU A 1 294 ? -19.719 6.156 1.23 1 97.56 294 LEU A C 1
ATOM 2315 O O . LEU A 1 294 ? -20.641 6.652 0.583 1 97.56 294 LEU A O 1
ATOM 2319 N N . ILE A 1 295 ? -18.594 6.832 1.529 1 96.56 295 ILE A N 1
ATOM 2320 C CA . ILE A 1 295 ? -18.5 8.242 1.17 1 96.56 295 ILE A CA 1
ATOM 2321 C C . ILE A 1 295 ? -17.375 8.445 0.161 1 96.56 295 ILE A C 1
ATOM 2323 O O . ILE A 1 295 ? -17.609 8.938 -0.947 1 96.56 295 ILE A O 1
ATOM 2327 N N . GLN A 1 296 ? -16.172 8.016 0.535 1 94.69 296 GLN A N 1
ATOM 2328 C CA . GLN A 1 296 ? -15.031 8.289 -0.323 1 94.69 296 GLN A CA 1
ATOM 2329 C C . GLN A 1 296 ? -15.148 7.543 -1.651 1 94.69 296 GLN A C 1
ATOM 2331 O O . GLN A 1 296 ? -14.781 8.078 -2.701 1 94.69 296 GLN A O 1
ATOM 2336 N N . CYS A 1 297 ? -15.648 6.297 -1.613 1 94.5 297 CYS A N 1
ATOM 2337 C CA . CYS A 1 297 ? -15.719 5.473 -2.812 1 94.5 297 CYS A CA 1
ATOM 2338 C C . CYS A 1 297 ? -16.672 6.082 -3.834 1 94.5 297 CYS A C 1
ATOM 2340 O O . CYS A 1 297 ? -16.266 6.434 -4.941 1 94.5 297 CYS A O 1
ATOM 2342 N N . PRO A 1 298 ? -17.891 6.375 -3.475 1 92.81 298 PRO A N 1
ATOM 2343 C CA . PRO A 1 298 ? -18.781 6.938 -4.492 1 92.81 298 PRO A CA 1
ATOM 2344 C C . PRO A 1 298 ? -18.453 8.383 -4.84 1 92.81 298 PRO A C 1
ATOM 2346 O O . PRO A 1 298 ? -18.703 8.828 -5.961 1 92.81 298 PRO A O 1
ATOM 2349 N N . SER A 1 299 ? -17.828 9.141 -3.92 1 91.62 299 SER A N 1
ATOM 2350 C CA . SER A 1 299 ? -17.547 10.555 -4.16 1 91.62 299 SER A CA 1
ATOM 2351 C C . SER A 1 299 ? -16.359 10.727 -5.105 1 91.62 299 SER A C 1
ATOM 2353 O O . SER A 1 299 ? -16.344 11.656 -5.922 1 91.62 299 SER A O 1
ATOM 2355 N N . TRP A 1 300 ? -15.453 9.82 -4.977 1 91.31 300 TRP A N 1
ATOM 2356 C CA . TRP A 1 300 ? -14.188 10.078 -5.656 1 91.31 300 TRP A CA 1
ATOM 2357 C C . TRP A 1 300 ? -13.906 9.008 -6.707 1 91.31 300 TRP A C 1
ATOM 2359 O O . TRP A 1 300 ? -12.945 9.125 -7.477 1 91.31 300 TRP A O 1
ATOM 2369 N N . GLY A 1 301 ? -14.727 7.957 -6.727 1 92.12 301 GLY A N 1
ATOM 2370 C CA . GLY A 1 301 ? -14.602 6.918 -7.738 1 92.12 301 GLY A CA 1
ATOM 2371 C C . GLY A 1 301 ? -13.656 5.805 -7.332 1 92.12 301 GLY A C 1
ATOM 2372 O O . GLY A 1 301 ? -13.141 5.078 -8.188 1 92.12 301 GLY A O 1
ATOM 2373 N N . TYR A 1 302 ? -13.359 5.684 -6.055 1 94.94 302 TYR A N 1
ATOM 2374 C CA . TYR A 1 302 ? -12.586 4.547 -5.574 1 94.94 302 TYR A CA 1
ATOM 2375 C C . TYR A 1 302 ? -13.43 3.277 -5.551 1 94.94 302 TYR A C 1
ATOM 2377 O O . TYR A 1 302 ? -14.578 3.299 -5.105 1 94.94 302 TYR A O 1
ATOM 2385 N N . PRO A 1 303 ? -12.859 2.174 -6.012 1 96.69 303 PRO A N 1
ATOM 2386 C CA . PRO A 1 303 ? -13.641 0.935 -5.98 1 96.69 303 PRO A CA 1
ATOM 2387 C C . PRO A 1 303 ? -13.836 0.397 -4.562 1 96.69 303 PRO A C 1
ATOM 2389 O O . PRO A 1 303 ? -14.844 -0.255 -4.281 1 96.69 303 PRO A O 1
ATOM 2392 N N . THR A 1 304 ? -12.852 0.623 -3.729 1 97.5 304 THR A N 1
ATOM 2393 C CA . THR A 1 304 ? -12.891 0.167 -2.344 1 97.5 304 THR A CA 1
ATOM 2394 C C . THR A 1 304 ? -12.227 1.181 -1.42 1 97.5 304 THR A C 1
ATOM 2396 O O . THR A 1 304 ? -11.453 2.029 -1.876 1 97.5 304 THR A O 1
ATOM 2399 N N . GLU A 1 305 ? -12.516 1.08 -0.113 1 97.44 305 GLU A N 1
ATOM 2400 C CA . GLU A 1 305 ? -11.883 1.982 0.845 1 97.44 305 GLU A CA 1
ATOM 2401 C C . GLU A 1 305 ? -10.383 1.719 0.942 1 97.44 305 GLU A C 1
ATOM 2403 O O . GLU A 1 305 ? -9.602 2.641 1.181 1 97.44 305 GLU A O 1
ATOM 2408 N N . THR A 1 306 ? -9.945 0.495 0.725 1 97.31 306 THR A N 1
ATOM 2409 C CA . THR A 1 306 ? -8.523 0.194 0.823 1 97.31 306 THR A CA 1
ATOM 2410 C C . THR A 1 306 ? -7.773 0.715 -0.401 1 97.31 306 THR A C 1
ATOM 2412 O O . THR A 1 306 ? -6.613 1.12 -0.3 1 97.31 306 THR A O 1
ATOM 2415 N N . ALA A 1 307 ? -8.422 0.685 -1.583 1 96.94 307 ALA A N 1
ATOM 2416 C CA . ALA A 1 307 ? -7.832 1.366 -2.73 1 96.94 307 ALA A CA 1
ATOM 2417 C C . ALA A 1 307 ? -7.609 2.848 -2.438 1 96.94 307 ALA A C 1
ATOM 2419 O O . ALA A 1 307 ? -6.578 3.414 -2.807 1 96.94 307 ALA A O 1
ATOM 2420 N N . TYR A 1 308 ? -8.625 3.426 -1.765 1 97.19 308 TYR A N 1
ATOM 2421 C CA . TYR A 1 308 ? -8.508 4.805 -1.305 1 97.19 308 TYR A CA 1
ATOM 2422 C C . TYR A 1 308 ? -7.328 4.965 -0.357 1 97.19 308 TYR A C 1
ATOM 2424 O O . TYR A 1 308 ? -6.523 5.887 -0.506 1 97.19 308 TYR A O 1
ATOM 2432 N N . TYR A 1 309 ? -7.156 4.09 0.606 1 98 309 TYR A N 1
ATOM 2433 C CA . TYR A 1 309 ? -6.07 4.176 1.575 1 98 309 TYR A CA 1
ATOM 2434 C C . TYR A 1 309 ? -4.715 4.082 0.885 1 98 309 TYR A C 1
ATOM 2436 O O . TYR A 1 309 ? -3.803 4.855 1.188 1 98 309 TYR A O 1
ATOM 2444 N N . ARG A 1 310 ? -4.582 3.172 -0.002 1 96.81 310 ARG A N 1
ATOM 2445 C CA . ARG A 1 310 ? -3.311 2.986 -0.693 1 96.81 310 ARG A CA 1
ATOM 2446 C C . ARG A 1 310 ? -2.951 4.215 -1.521 1 96.81 310 ARG A C 1
ATOM 2448 O O . ARG A 1 310 ? -1.8 4.656 -1.523 1 96.81 310 ARG A O 1
ATOM 2455 N N . ASP A 1 311 ? -3.914 4.777 -2.195 1 96.19 311 ASP A N 1
ATOM 2456 C CA . ASP A 1 311 ? -3.666 5.957 -3.021 1 96.19 311 ASP A CA 1
ATOM 2457 C C . ASP A 1 311 ? -3.365 7.18 -2.158 1 96.19 311 ASP A C 1
ATOM 2459 O O . ASP A 1 311 ? -2.51 7.996 -2.504 1 96.19 311 ASP A O 1
ATOM 2463 N N . ALA A 1 312 ? -4.066 7.297 -1.044 1 97.25 312 ALA A N 1
ATOM 2464 C CA . ALA A 1 312 ? -4.02 8.508 -0.235 1 97.25 312 ALA A CA 1
ATOM 2465 C C . ALA A 1 312 ? -2.809 8.5 0.694 1 97.25 312 ALA A C 1
ATOM 2467 O O . ALA A 1 312 ? -2.451 9.539 1.265 1 97.25 312 ALA A O 1
ATOM 2468 N N . SER A 1 313 ? -2.176 7.391 0.89 1 97.94 313 SER A N 1
ATOM 2469 C CA . SER A 1 313 ? -0.999 7.301 1.748 1 97.94 313 SER A CA 1
ATOM 2470 C C . SER A 1 313 ? 0.102 8.242 1.277 1 97.94 313 SER A C 1
ATOM 2472 O O . SER A 1 313 ? 0.237 8.508 0.08 1 97.94 313 SER A O 1
ATOM 2474 N N . SER A 1 314 ? 0.917 8.711 2.193 1 98.25 314 SER A N 1
ATOM 2475 C CA . SER A 1 314 ? 1.925 9.703 1.846 1 98.25 314 SER A CA 1
ATOM 2476 C C . SER A 1 314 ? 3.332 9.125 1.935 1 98.25 314 SER A C 1
ATOM 2478 O O . SER A 1 314 ? 4.32 9.852 1.817 1 98.25 314 SER A O 1
ATOM 2480 N N . VAL A 1 315 ? 3.465 7.863 2.096 1 97.5 315 VAL A N 1
ATOM 2481 C CA . VAL A 1 315 ? 4.738 7.176 2.291 1 97.5 315 VAL A CA 1
ATOM 2482 C C . VAL A 1 315 ? 5.668 7.465 1.113 1 97.5 315 VAL A C 1
ATOM 2484 O O . VAL A 1 315 ? 6.805 7.902 1.304 1 97.5 315 VAL A O 1
ATOM 2487 N N . ASP A 1 316 ? 5.164 7.285 -0.089 1 96.5 316 ASP A N 1
ATOM 2488 C CA . ASP A 1 316 ? 5.992 7.461 -1.279 1 96.5 316 ASP A CA 1
ATOM 2489 C C . ASP A 1 316 ? 6.242 8.945 -1.562 1 96.5 316 ASP A C 1
ATOM 2491 O O . ASP A 1 316 ? 7.246 9.297 -2.182 1 96.5 316 ASP A O 1
ATOM 2495 N N . SER A 1 317 ? 5.328 9.773 -1.101 1 97.69 317 SER A N 1
ATOM 2496 C CA . SER A 1 317 ? 5.465 11.211 -1.316 1 97.69 317 SER A CA 1
ATOM 2497 C C . SER A 1 317 ? 6.719 11.758 -0.639 1 97.69 317 SER A C 1
ATOM 2499 O O . SER A 1 317 ? 7.309 12.734 -1.105 1 97.69 317 SER A O 1
ATOM 2501 N N . ILE A 1 318 ? 7.148 11.094 0.416 1 98.56 318 ILE A N 1
ATOM 2502 C CA . ILE A 1 318 ? 8.344 11.492 1.144 1 98.56 318 ILE A CA 1
ATOM 2503 C C . ILE A 1 318 ? 9.539 11.531 0.19 1 98.56 318 ILE A C 1
ATOM 2505 O O . ILE A 1 318 ? 10.398 12.414 0.298 1 98.56 318 ILE A O 1
ATOM 2509 N N . LEU A 1 319 ? 9.547 10.656 -0.789 1 98.06 319 LEU A N 1
ATOM 2510 C CA . LEU A 1 319 ? 10.664 10.508 -1.711 1 98.06 319 LEU A CA 1
ATOM 2511 C C . LEU A 1 319 ? 10.711 11.664 -2.699 1 98.06 319 LEU A C 1
ATOM 2513 O O . LEU A 1 319 ? 11.742 11.906 -3.334 1 98.06 319 LEU A O 1
ATOM 2517 N N . SER A 1 320 ? 9.586 12.445 -2.777 1 97.81 320 SER A N 1
ATOM 2518 C CA . SER A 1 320 ? 9.484 13.477 -3.807 1 97.81 320 SER A CA 1
ATOM 2519 C C . SER A 1 320 ? 9.508 14.875 -3.195 1 97.81 320 SER A C 1
ATOM 2521 O O . SER A 1 320 ? 9.414 15.875 -3.912 1 97.81 320 SER A O 1
ATOM 2523 N N . ILE A 1 321 ? 9.617 14.969 -1.901 1 98.75 321 ILE A N 1
ATOM 2524 C CA . ILE A 1 321 ? 9.68 16.266 -1.237 1 98.75 321 ILE A CA 1
ATOM 2525 C C . ILE A 1 321 ? 11.008 16.953 -1.551 1 98.75 321 ILE A C 1
ATOM 2527 O O . ILE A 1 321 ? 12.07 16.344 -1.418 1 98.75 321 ILE A O 1
ATOM 2531 N N . GLU A 1 322 ? 10.922 18.25 -1.929 1 98.75 322 GLU A N 1
ATOM 2532 C CA . GLU A 1 322 ? 12.148 18.922 -2.354 1 98.75 322 GLU A CA 1
ATOM 2533 C C . GLU A 1 322 ? 12.406 20.172 -1.521 1 98.75 322 GLU A C 1
ATOM 2535 O O . GLU A 1 322 ? 13.266 20.984 -1.864 1 98.75 322 GLU A O 1
ATOM 2540 N N . ILE A 1 323 ? 11.688 20.375 -0.411 1 98.94 323 ILE A N 1
ATOM 2541 C CA . ILE A 1 323 ? 11.906 21.469 0.54 1 98.94 323 ILE A CA 1
ATOM 2542 C C . ILE A 1 323 ? 12.273 20.891 1.905 1 98.94 323 ILE A C 1
ATOM 2544 O O . ILE A 1 323 ? 12.062 19.703 2.16 1 98.94 323 ILE A O 1
ATOM 2548 N N . PRO A 1 324 ? 12.844 21.734 2.838 1 98.94 324 PRO A N 1
ATOM 2549 C CA . PRO A 1 324 ? 13.062 21.25 4.207 1 98.94 324 PRO A CA 1
ATOM 2550 C C . PRO A 1 324 ? 11.773 20.75 4.859 1 98.94 324 PRO A C 1
ATOM 2552 O O . PRO A 1 324 ? 10.758 21.453 4.855 1 98.94 324 PRO A O 1
ATOM 2555 N N . PHE A 1 325 ? 11.859 19.531 5.383 1 98.94 325 PHE A N 1
ATOM 2556 C CA . PHE A 1 325 ? 10.664 18.844 5.875 1 98.94 325 PHE A CA 1
ATOM 2557 C C . PHE A 1 325 ? 10.969 18.094 7.16 1 98.94 325 PHE A C 1
ATOM 2559 O O . PHE A 1 325 ? 11.875 17.25 7.191 1 98.94 325 PHE A O 1
ATOM 2566 N N . LEU A 1 326 ? 10.203 18.359 8.195 1 98.94 326 LEU A N 1
ATOM 2567 C CA . LEU A 1 326 ? 10.359 17.688 9.484 1 98.94 326 LEU A CA 1
ATOM 2568 C C . LEU A 1 326 ? 9.07 16.953 9.875 1 98.94 326 LEU A C 1
ATOM 2570 O O . LEU A 1 326 ? 7.996 17.547 9.883 1 98.94 326 LEU A O 1
ATOM 2574 N N . ALA A 1 327 ? 9.219 15.695 10.102 1 98.94 327 ALA A N 1
ATOM 2575 C CA . ALA A 1 327 ? 8.117 14.93 10.688 1 98.94 327 ALA A CA 1
ATOM 2576 C C . ALA A 1 327 ? 8.391 14.625 12.156 1 98.94 327 ALA A C 1
ATOM 2578 O O . ALA A 1 327 ? 9.492 14.211 12.523 1 98.94 327 ALA A O 1
ATOM 2579 N N . ILE A 1 328 ? 7.422 14.852 12.984 1 98.94 328 ILE A N 1
ATOM 2580 C CA . ILE A 1 328 ? 7.488 14.555 14.414 1 98.94 328 ILE A CA 1
ATOM 2581 C C . ILE A 1 328 ? 6.477 13.461 14.758 1 98.94 328 ILE A C 1
ATOM 2583 O O . ILE A 1 328 ? 5.277 13.617 14.523 1 98.94 328 ILE A O 1
ATOM 2587 N N . HIS A 1 329 ? 6.969 12.398 15.312 1 98.81 329 HIS A N 1
ATOM 2588 C CA . HIS A 1 329 ? 6.141 11.211 15.492 1 98.81 329 HIS A CA 1
ATOM 2589 C C . HIS A 1 329 ? 6.477 10.5 16.812 1 98.81 329 HIS A C 1
ATOM 2591 O O . HIS A 1 329 ? 7.648 10.383 17.172 1 98.81 329 HIS A O 1
ATOM 2597 N N . ALA A 1 330 ? 5.449 10.117 17.562 1 98.44 330 ALA A N 1
ATOM 2598 C CA . ALA A 1 330 ? 5.645 9.25 18.719 1 98.44 330 ALA A CA 1
ATOM 2599 C C . ALA A 1 330 ? 5.52 7.781 18.344 1 98.44 330 ALA A C 1
ATOM 2601 O O . ALA A 1 330 ? 4.539 7.383 17.703 1 98.44 330 ALA A O 1
ATOM 2602 N N . THR A 1 331 ? 6.406 6.926 18.766 1 97.81 331 THR A N 1
ATOM 2603 C CA . THR A 1 331 ? 6.391 5.531 18.359 1 97.81 331 THR A CA 1
ATOM 2604 C C . THR A 1 331 ? 5.324 4.75 19.109 1 97.81 331 THR A C 1
ATOM 2606 O O . THR A 1 331 ? 4.977 3.629 18.719 1 97.81 331 THR A O 1
ATOM 2609 N N . ASP A 1 332 ? 4.789 5.332 20.172 1 97.19 332 ASP A N 1
ATOM 2610 C CA . ASP A 1 332 ? 3.707 4.664 20.891 1 97.19 332 ASP A CA 1
ATOM 2611 C C . ASP A 1 332 ? 2.348 5.234 20.5 1 97.19 332 ASP A C 1
ATOM 2613 O O . ASP A 1 332 ? 1.364 5.07 21.219 1 97.19 332 ASP A O 1
ATOM 2617 N N . ASP A 1 333 ? 2.256 6.059 19.438 1 97.88 333 ASP A N 1
ATOM 2618 C CA . ASP A 1 333 ? 1.003 6.57 18.891 1 97.88 333 ASP A CA 1
ATOM 2619 C C . ASP A 1 333 ? 0.052 5.43 18.531 1 97.88 333 ASP A C 1
ATOM 2621 O O . ASP A 1 333 ? 0.371 4.586 17.688 1 97.88 333 ASP A O 1
ATOM 2625 N N . PRO A 1 334 ? -1.117 5.383 19.125 1 97.31 334 PRO A N 1
ATOM 2626 C CA . PRO A 1 334 ? -2.016 4.254 18.875 1 97.31 334 PRO A CA 1
ATOM 2627 C C . PRO A 1 334 ? -2.795 4.395 17.578 1 97.31 334 PRO A C 1
ATOM 2629 O O . PRO A 1 334 ? -3.43 3.439 17.125 1 97.31 334 PRO A O 1
ATOM 2632 N N . ILE A 1 335 ? -2.795 5.562 16.938 1 96.69 335 ILE A N 1
ATOM 2633 C CA . ILE A 1 335 ? -3.551 5.82 15.719 1 96.69 335 ILE A CA 1
ATOM 2634 C C . ILE A 1 335 ? -2.605 5.836 14.516 1 96.69 335 ILE A C 1
ATOM 2636 O O . ILE A 1 335 ? -2.773 5.055 13.578 1 96.69 335 ILE A O 1
ATOM 2640 N N . ALA A 1 336 ? -1.657 6.766 14.539 1 97.94 336 ALA A N 1
ATOM 2641 C CA . ALA A 1 336 ? -0.548 6.707 13.594 1 97.94 336 ALA A CA 1
ATOM 2642 C C . ALA A 1 336 ? 0.508 5.703 14.047 1 97.94 336 ALA A C 1
ATOM 2644 O O . ALA A 1 336 ? 1.561 6.086 14.555 1 97.94 336 ALA A O 1
ATOM 2645 N N . VAL A 1 337 ? 0.329 4.488 13.695 1 97.81 337 VAL A N 1
ATOM 2646 C CA . VAL A 1 337 ? 1.023 3.363 14.312 1 97.81 337 VAL A CA 1
ATOM 2647 C C . VAL A 1 337 ? 2.471 3.318 13.828 1 97.81 337 VAL A C 1
ATOM 2649 O O . VAL A 1 337 ? 2.771 3.752 12.719 1 97.81 337 VAL A O 1
ATOM 2652 N N . LYS A 1 338 ? 3.328 2.775 14.672 1 97.69 338 LYS A N 1
ATOM 2653 C CA . LYS A 1 338 ? 4.762 2.756 14.398 1 97.69 338 LYS A CA 1
ATOM 2654 C C . LYS A 1 338 ? 5.07 1.925 13.156 1 97.69 338 LYS A C 1
ATOM 2656 O O . LYS A 1 338 ? 6.02 2.219 12.43 1 97.69 338 LYS A O 1
ATOM 2661 N N . GLU A 1 339 ? 4.246 0.881 12.82 1 97.12 339 GLU A N 1
ATOM 2662 C CA . GLU A 1 339 ? 4.453 0.016 11.664 1 97.12 339 GLU A CA 1
ATOM 2663 C C . GLU A 1 339 ? 4.324 0.797 10.359 1 97.12 339 GLU A C 1
ATOM 2665 O O . GLU A 1 339 ? 4.809 0.358 9.312 1 97.12 339 GLU A O 1
ATOM 2670 N N . ALA A 1 340 ? 3.662 1.952 10.422 1 98 340 ALA A N 1
ATOM 2671 C CA . ALA A 1 340 ? 3.373 2.734 9.227 1 98 340 ALA A CA 1
ATOM 2672 C C . ALA A 1 340 ? 4.406 3.838 9.031 1 98 340 ALA A C 1
ATOM 2674 O O . ALA A 1 340 ? 4.34 4.59 8.055 1 98 340 ALA A O 1
ATOM 2675 N N . ILE A 1 341 ? 5.414 3.975 9.922 1 98.44 341 ILE A N 1
ATOM 2676 C CA . ILE A 1 341 ? 6.438 5.008 9.805 1 98.44 341 ILE A CA 1
ATOM 2677 C C . ILE A 1 341 ? 7.414 4.645 8.688 1 98.44 341 ILE A C 1
ATOM 2679 O O . ILE A 1 341 ? 8 3.561 8.695 1 98.44 341 ILE A O 1
ATOM 2683 N N . PRO A 1 342 ? 7.551 5.465 7.758 1 98.12 342 PRO A N 1
ATOM 2684 C CA . PRO A 1 342 ? 8.422 5.168 6.617 1 98.12 342 PRO A CA 1
ATOM 2685 C C . PRO A 1 342 ? 9.883 5.543 6.879 1 98.12 342 PRO A C 1
ATOM 2687 O O . PRO A 1 342 ? 10.43 6.414 6.195 1 98.12 342 PRO A O 1
ATOM 2690 N N . TYR A 1 343 ? 10.586 4.891 7.754 1 98.44 343 TYR A N 1
ATOM 2691 C CA . TYR A 1 343 ? 11.969 5.172 8.109 1 98.44 343 TYR A CA 1
ATOM 2692 C C . TYR A 1 343 ? 12.867 5.137 6.883 1 98.44 343 TYR A C 1
ATOM 2694 O O . TYR A 1 343 ? 13.695 6.027 6.688 1 98.44 343 TYR A O 1
ATOM 2702 N N . GLU A 1 344 ? 12.711 4.148 6.027 1 97.88 344 GLU A N 1
ATOM 2703 C CA . GLU A 1 344 ? 13.609 3.965 4.891 1 97.88 344 GLU A CA 1
ATOM 2704 C C . GLU A 1 344 ? 13.422 5.066 3.852 1 97.88 344 GLU A C 1
ATOM 2706 O O . GLU A 1 344 ? 14.383 5.488 3.205 1 97.88 344 GLU A O 1
ATOM 2711 N N . GLU A 1 345 ? 12.211 5.496 3.666 1 98.38 345 GLU A N 1
ATOM 2712 C CA . GLU A 1 345 ? 11.969 6.609 2.754 1 98.38 345 GLU A CA 1
ATOM 2713 C C . GLU A 1 345 ? 12.656 7.883 3.24 1 98.38 345 GLU A C 1
ATOM 2715 O O . GLU A 1 345 ? 13.25 8.617 2.447 1 98.38 345 GLU A O 1
ATOM 2720 N N . PHE A 1 346 ? 12.594 8.156 4.555 1 98.75 346 PHE A N 1
ATOM 2721 C CA . PHE A 1 346 ? 13.281 9.312 5.113 1 98.75 346 PHE A CA 1
ATOM 2722 C C . PHE A 1 346 ? 14.789 9.188 4.922 1 98.75 346 PHE A C 1
ATOM 2724 O O . PHE A 1 346 ? 15.477 10.188 4.691 1 98.75 346 PHE A O 1
ATOM 2731 N N . LYS A 1 347 ? 15.297 8.023 4.992 1 98.44 347 LYS A N 1
ATOM 2732 C CA . LYS A 1 347 ? 16.734 7.789 4.863 1 98.44 347 LYS A CA 1
ATOM 2733 C C . LYS A 1 347 ? 17.188 7.992 3.426 1 98.44 347 LYS A C 1
ATOM 2735 O O . LYS A 1 347 ? 18.391 8.109 3.164 1 98.44 347 LYS A O 1
ATOM 2740 N N . GLN A 1 348 ? 16.219 8.055 2.475 1 97.88 348 GLN A N 1
ATOM 2741 C CA . GLN A 1 348 ? 16.578 8.219 1.069 1 97.88 348 GLN A CA 1
ATOM 2742 C C . GLN A 1 348 ? 16.5 9.68 0.649 1 97.88 348 GLN A C 1
ATOM 2744 O O . GLN A 1 348 ? 17 10.055 -0.417 1 97.88 348 GLN A O 1
ATOM 2749 N N . ASN A 1 349 ? 15.898 10.562 1.41 1 98.56 349 ASN A N 1
ATOM 2750 C CA . ASN A 1 349 ? 15.648 11.938 0.976 1 98.56 349 ASN A CA 1
ATOM 2751 C C . ASN A 1 349 ? 16.406 12.945 1.839 1 98.56 349 ASN A C 1
ATOM 2753 O O . ASN A 1 349 ? 16.031 13.188 2.986 1 98.56 349 ASN A O 1
ATOM 2757 N N . PRO A 1 350 ? 17.375 13.594 1.341 1 98.69 350 PRO A N 1
ATOM 2758 C CA . PRO A 1 350 ? 18.172 14.539 2.119 1 98.69 350 PRO A CA 1
ATOM 2759 C C . PRO A 1 350 ? 17.359 15.742 2.604 1 98.69 350 PRO A C 1
ATOM 2761 O O . PRO A 1 350 ? 17.781 16.438 3.527 1 98.69 350 PRO A O 1
ATOM 2764 N N . ASN A 1 351 ? 16.219 16 2.037 1 98.88 351 ASN A N 1
ATOM 2765 C CA . ASN A 1 351 ? 15.414 17.156 2.377 1 98.88 351 ASN A CA 1
ATOM 2766 C C . ASN A 1 351 ? 14.555 16.906 3.607 1 98.88 351 ASN A C 1
ATOM 2768 O O . ASN A 1 351 ? 13.867 17.812 4.094 1 98.88 351 ASN A O 1
ATOM 2772 N N . THR A 1 352 ? 14.562 15.672 4.137 1 98.94 352 THR A N 1
ATOM 2773 C CA . THR A 1 352 ? 13.57 15.328 5.148 1 98.94 352 THR A CA 1
ATOM 2774 C C . THR A 1 352 ? 14.25 14.758 6.395 1 98.94 352 THR A C 1
ATOM 2776 O O . THR A 1 352 ? 15.289 14.094 6.293 1 98.94 352 THR A O 1
ATOM 2779 N N . ILE A 1 353 ? 13.695 15.047 7.57 1 98.94 353 ILE A N 1
ATOM 2780 C CA . ILE A 1 353 ? 14.086 14.477 8.852 1 98.94 353 ILE A CA 1
ATOM 2781 C C . ILE A 1 353 ? 12.859 13.922 9.57 1 98.94 353 ILE A C 1
ATOM 2783 O O . ILE A 1 353 ? 11.805 14.555 9.578 1 98.94 353 ILE A O 1
ATOM 2787 N N . LEU A 1 354 ? 12.992 12.734 10.062 1 98.94 354 LEU A N 1
ATOM 2788 C CA . LEU A 1 354 ? 11.992 12.164 10.953 1 98.94 354 LEU A CA 1
ATOM 2789 C C . LEU A 1 354 ? 12.469 12.195 12.398 1 98.94 354 LEU A C 1
ATOM 2791 O O . LEU A 1 354 ? 13.461 11.539 12.742 1 98.94 354 LEU A O 1
ATOM 2795 N N . LEU A 1 355 ? 11.836 12.984 13.203 1 98.94 355 LEU A N 1
ATOM 2796 C CA . LEU A 1 355 ? 12.047 13.023 14.641 1 98.94 355 LEU A CA 1
ATOM 2797 C C . LEU A 1 355 ? 11.062 12.109 15.367 1 98.94 355 LEU A C 1
ATOM 2799 O O . LEU A 1 355 ? 9.844 12.297 15.258 1 98.94 355 LEU A O 1
ATOM 2803 N N . THR A 1 356 ? 11.594 11.156 16.109 1 98.75 356 THR A N 1
ATOM 2804 C CA . THR A 1 356 ? 10.703 10.266 16.844 1 98.75 356 THR A CA 1
ATOM 2805 C C . THR A 1 356 ? 10.969 10.359 18.344 1 98.75 356 THR A C 1
ATOM 2807 O O . THR A 1 356 ? 12.102 10.609 18.766 1 98.75 356 THR A O 1
ATOM 2810 N N . SER A 1 357 ? 9.93 10.227 19.094 1 98.25 357 SER A N 1
ATOM 2811 C CA . SER A 1 357 ? 9.992 10.016 20.531 1 98.25 357 SER A CA 1
ATOM 2812 C C . SER A 1 357 ? 9.375 8.672 20.922 1 98.25 357 SER A C 1
ATOM 2814 O O . SER A 1 357 ? 8.422 8.219 20.281 1 98.25 357 SER A O 1
ATOM 2816 N N . SER A 1 358 ? 9.875 8.047 21.984 1 97.44 358 SER A N 1
ATOM 2817 C CA . SER A 1 358 ? 9.383 6.734 22.406 1 97.44 358 SER A CA 1
ATOM 2818 C C . SER A 1 358 ? 8.008 6.84 23.047 1 97.44 358 SER A C 1
ATOM 2820 O O . SER A 1 358 ? 7.273 5.852 23.125 1 97.44 358 SER A O 1
ATOM 2822 N N . LEU A 1 359 ? 7.684 8.078 23.516 1 96.19 359 LEU A N 1
ATOM 2823 C CA . LEU A 1 359 ? 6.391 8.367 24.125 1 96.19 359 LEU A CA 1
ATOM 2824 C C . LEU A 1 359 ? 5.785 9.633 23.531 1 96.19 359 LEU A C 1
ATOM 2826 O O . LEU A 1 359 ? 6.508 10.516 23.062 1 96.19 359 LEU A O 1
ATOM 2830 N N . GLY A 1 360 ? 4.473 9.711 23.562 1 96.5 360 GLY A N 1
ATOM 2831 C CA . GLY A 1 360 ? 3.854 10.953 23.141 1 96.5 360 GLY A CA 1
ATOM 2832 C C . GLY A 1 360 ? 2.396 10.797 22.75 1 96.5 360 GLY A C 1
ATOM 2833 O O . GLY A 1 360 ? 1.627 11.758 22.797 1 96.5 360 GLY A O 1
ATOM 2834 N N . GLY A 1 361 ? 2.002 9.562 22.312 1 97.12 361 GLY A N 1
ATOM 2835 C CA . GLY A 1 361 ? 0.628 9.359 21.875 1 97.12 361 GLY A CA 1
ATOM 2836 C C . GLY A 1 361 ? 0.296 10.086 20.594 1 97.12 361 GLY A C 1
ATOM 2837 O O . GLY A 1 361 ? 1.189 10.414 19.812 1 97.12 361 GLY A O 1
ATOM 2838 N N . HIS A 1 362 ? -1.025 10.203 20.297 1 97.81 362 HIS A N 1
ATOM 2839 C CA . HIS A 1 362 ? -1.468 10.852 19.078 1 97.81 362 HIS A CA 1
ATOM 2840 C C . HIS A 1 362 ? -1.762 12.328 19.297 1 97.81 362 HIS A C 1
ATOM 2842 O O . HIS A 1 362 ? -2.826 12.688 19.812 1 97.81 362 HIS A O 1
ATOM 2848 N N . LEU A 1 363 ? -0.824 13.219 18.812 1 96.94 363 LEU A N 1
ATOM 2849 C CA . LEU A 1 363 ? -0.945 14.664 18.938 1 96.94 363 LEU A CA 1
ATOM 2850 C C . LEU A 1 363 ? -1.076 15.07 20.391 1 96.94 363 LEU A C 1
ATOM 2852 O O . LEU A 1 363 ? -1.863 15.961 20.734 1 96.94 363 LEU A O 1
ATOM 2856 N N . CYS A 1 364 ? -0.301 14.484 21.344 1 95.56 364 CYS A N 1
ATOM 2857 C CA . CYS A 1 364 ? -0.461 14.703 22.781 1 95.56 364 CYS A CA 1
ATOM 2858 C C . CYS A 1 364 ? 0.82 15.258 23.391 1 95.56 364 CYS A C 1
ATOM 2860 O O . CYS A 1 364 ? 0.973 16.469 23.531 1 95.56 364 CYS A O 1
ATOM 2862 N N . TRP A 1 365 ? 1.775 14.453 23.688 1 96.5 365 TRP A N 1
ATOM 2863 C CA . TRP A 1 365 ? 3.031 14.781 24.359 1 96.5 365 TRP A CA 1
ATOM 2864 C C . TRP A 1 365 ? 2.791 15.664 25.578 1 96.5 365 TRP A C 1
ATOM 2866 O O . TRP A 1 365 ? 3.426 16.719 25.719 1 96.5 365 TRP A O 1
ATOM 2876 N N . PHE A 1 366 ? 1.929 15.242 26.422 1 95 366 PHE A N 1
ATOM 2877 C CA . PHE A 1 366 ? 1.571 16.047 27.578 1 95 366 PHE A CA 1
ATOM 2878 C C . PHE A 1 366 ? 2.715 16.094 28.594 1 95 366 PHE A C 1
ATOM 2880 O O . PHE A 1 366 ? 3.273 15.047 28.938 1 95 366 PHE A O 1
ATOM 2887 N N . GLU A 1 367 ? 3.049 17.25 28.922 1 94.12 367 GLU A N 1
ATOM 2888 C CA . GLU A 1 367 ? 4.027 17.469 30 1 94.12 367 GLU A CA 1
ATOM 2889 C C . GLU A 1 367 ? 3.342 17.672 31.344 1 94.12 367 GLU A C 1
ATOM 2891 O O . GLU A 1 367 ? 2.123 17.844 31.406 1 94.12 367 GLU A O 1
ATOM 2896 N N . SER A 1 368 ? 4.332 17.703 32.344 1 90.38 368 SER A N 1
ATOM 2897 C CA . SER A 1 368 ? 3.783 18.031 33.656 1 90.38 368 SER A CA 1
ATOM 2898 C C . SER A 1 368 ? 3.318 19.484 33.719 1 90.38 368 SER A C 1
ATOM 2900 O O . SER A 1 368 ? 3.969 20.375 33.188 1 90.38 368 SER A O 1
ATOM 2902 N N . GLY A 1 369 ? 2.105 19.797 34.188 1 84.88 369 GLY A N 1
ATOM 2903 C CA . GLY A 1 369 ? 1.614 21.156 34.281 1 84.88 369 GLY A CA 1
ATOM 2904 C C . GLY A 1 369 ? 0.653 21.547 33.188 1 84.88 369 GLY A C 1
ATOM 2905 O O . GLY A 1 369 ? 0.188 22.688 33.125 1 84.88 369 GLY A O 1
ATOM 2906 N N . GLY A 1 370 ? 0.573 20.656 32.219 1 82.5 370 GLY A N 1
ATOM 2907 C CA . GLY A 1 370 ? -0.476 20.875 31.234 1 82.5 370 GLY A CA 1
ATOM 2908 C C . GLY A 1 370 ? 0.056 21.328 29.875 1 82.5 370 GLY A C 1
ATOM 2909 O O . GLY A 1 370 ? -0.691 21.375 28.906 1 82.5 370 GLY A O 1
ATOM 2910 N N . SER A 1 371 ? 1.296 21.641 29.766 1 89.94 371 SER A N 1
ATOM 2911 C CA . SER A 1 371 ? 1.887 22 28.469 1 89.94 371 SER A CA 1
ATOM 2912 C C . SER A 1 371 ? 2.133 20.766 27.609 1 89.94 371 SER A C 1
ATOM 2914 O O . SER A 1 371 ? 1.898 19.641 28.047 1 89.94 371 SER A O 1
ATOM 2916 N N . ARG A 1 372 ? 2.482 21.047 26.375 1 94.88 372 ARG A N 1
ATOM 2917 C CA . ARG A 1 372 ? 2.795 19.969 25.438 1 94.88 372 ARG A CA 1
ATOM 2918 C C . ARG A 1 372 ? 4.215 20.109 24.906 1 94.88 372 ARG A C 1
ATOM 2920 O O . ARG A 1 372 ? 4.684 21.234 24.656 1 94.88 372 ARG A O 1
ATOM 2927 N N . TRP A 1 373 ? 4.867 19.016 24.656 1 97.38 373 TRP A N 1
ATOM 2928 C CA . TRP A 1 373 ? 6.27 19 24.25 1 97.38 373 TRP A CA 1
ATOM 2929 C C . TRP A 1 373 ? 6.422 19.344 22.781 1 97.38 373 TRP A C 1
ATOM 2931 O O . TRP A 1 373 ? 7.273 20.156 22.406 1 97.38 373 TRP A O 1
ATOM 2941 N N . PHE A 1 374 ? 5.566 18.812 21.875 1 97.56 374 PHE A N 1
ATOM 2942 C CA . PHE A 1 374 ? 5.859 18.781 20.438 1 97.56 374 PHE A CA 1
ATOM 2943 C C . PHE A 1 374 ? 5.758 20.172 19.828 1 97.56 374 PHE A C 1
ATOM 2945 O O . PHE A 1 374 ? 6.395 20.469 18.812 1 97.56 374 PHE A O 1
ATOM 2952 N N . PRO A 1 375 ? 5.02 21.109 20.438 1 97.94 375 PRO A N 1
ATOM 2953 C CA . PRO A 1 375 ? 5.043 22.484 19.891 1 97.94 375 PRO A CA 1
ATOM 2954 C C . PRO A 1 375 ? 6.441 23.094 19.906 1 97.94 375 PRO A C 1
ATOM 2956 O O . PRO A 1 375 ? 6.75 23.953 19.078 1 97.94 375 PRO A O 1
ATOM 2959 N N . LYS A 1 376 ? 7.25 22.672 20.812 1 98.31 376 LYS A N 1
ATOM 2960 C CA . LYS A 1 376 ? 8.57 23.266 20.984 1 98.31 376 LYS A CA 1
ATOM 2961 C C . LYS A 1 376 ? 9.477 22.969 19.797 1 98.31 376 LYS A C 1
ATOM 2963 O O . LYS A 1 376 ? 9.969 23.875 19.141 1 98.31 376 LYS A O 1
ATOM 2968 N N . PRO A 1 377 ? 9.664 21.672 19.516 1 98.75 377 PRO A N 1
ATOM 2969 C CA . PRO A 1 377 ? 10.5 21.453 18.328 1 98.75 377 PRO A CA 1
ATOM 2970 C C . PRO A 1 377 ? 9.867 22 17.047 1 98.75 377 PRO A C 1
ATOM 2972 O O . PRO A 1 377 ? 10.578 22.391 16.125 1 98.75 377 PRO A O 1
ATOM 2975 N N . VAL A 1 378 ? 8.539 22.031 16.922 1 98.88 378 VAL A N 1
ATOM 2976 C CA . VAL A 1 378 ? 7.875 22.609 15.758 1 98.88 378 VAL A CA 1
ATOM 2977 C C . VAL A 1 378 ? 8.281 24.078 15.617 1 98.88 378 VAL A C 1
ATOM 2979 O O . VAL A 1 378 ? 8.797 24.484 14.578 1 98.88 378 VAL A O 1
ATOM 2982 N N . ALA A 1 379 ? 8.078 24.844 16.672 1 98.69 379 ALA A N 1
ATOM 2983 C CA . ALA A 1 379 ? 8.352 26.281 16.656 1 98.69 379 ALA A CA 1
ATOM 2984 C C . ALA A 1 379 ? 9.836 26.562 16.453 1 98.69 379 ALA A C 1
ATOM 2986 O O . ALA A 1 379 ? 10.219 27.438 15.688 1 98.69 379 ALA A O 1
ATOM 2987 N N . ASN A 1 380 ? 10.688 25.797 17.203 1 98.75 380 ASN A N 1
ATOM 2988 C CA . ASN A 1 380 ? 12.133 26 17.109 1 98.75 380 ASN A CA 1
ATOM 2989 C C . ASN A 1 380 ? 12.641 25.781 15.688 1 98.75 380 ASN A C 1
ATOM 2991 O O . ASN A 1 380 ? 13.445 26.562 15.18 1 98.75 380 ASN A O 1
ATOM 2995 N N . PHE A 1 381 ? 12.234 24.75 15.078 1 98.81 381 PHE A N 1
ATOM 2996 C CA . PHE A 1 381 ? 12.656 24.406 13.727 1 98.81 381 PHE A CA 1
ATOM 2997 C C . PHE A 1 381 ? 12.211 25.484 12.734 1 98.81 381 PHE A C 1
ATOM 2999 O O . PHE A 1 381 ? 13.016 25.984 11.953 1 98.81 381 PHE A O 1
ATOM 3006 N N . LEU A 1 382 ? 10.891 25.781 12.766 1 98.88 382 LEU A N 1
ATOM 3007 C CA . LEU A 1 382 ? 10.336 26.766 11.844 1 98.88 382 LEU A CA 1
ATOM 3008 C C . LEU A 1 382 ? 10.953 28.141 12.062 1 98.88 382 LEU A C 1
ATOM 3010 O O . LEU A 1 382 ? 11.234 28.859 11.109 1 98.88 382 LEU A O 1
ATOM 3014 N N . ASN A 1 383 ? 11.164 28.547 13.32 1 98.69 383 ASN A N 1
ATOM 3015 C CA . ASN A 1 383 ? 11.828 29.797 13.633 1 98.69 383 ASN A CA 1
ATOM 3016 C C . ASN A 1 383 ? 13.234 29.859 13.039 1 98.69 383 ASN A C 1
ATOM 3018 O O . ASN A 1 383 ? 13.648 30.891 12.516 1 98.69 383 ASN A O 1
ATOM 3022 N N . HIS A 1 384 ? 13.914 28.781 13.203 1 98.62 384 HIS A N 1
ATOM 3023 C CA . HIS A 1 384 ? 15.266 28.734 12.648 1 98.62 384 HIS A CA 1
ATOM 3024 C C . HIS A 1 384 ? 15.242 28.953 11.141 1 98.62 384 HIS A C 1
ATOM 3026 O O . HIS A 1 384 ? 16.031 29.734 10.602 1 98.62 384 HIS A O 1
ATOM 3032 N N . LEU A 1 385 ? 14.391 28.266 10.43 1 98.69 385 LEU A N 1
ATOM 3033 C CA . LEU A 1 385 ? 14.305 28.391 8.977 1 98.69 385 LEU A CA 1
ATOM 3034 C C . LEU A 1 385 ? 13.898 29.812 8.586 1 98.69 385 LEU A C 1
ATOM 3036 O O . LEU A 1 385 ? 14.492 30.406 7.676 1 98.69 385 LEU A O 1
ATOM 3040 N N . ALA A 1 386 ? 12.938 30.344 9.281 1 98.5 386 ALA A N 1
ATOM 3041 C CA . ALA A 1 386 ? 12.336 31.609 8.883 1 98.5 386 ALA A CA 1
ATOM 3042 C C . ALA A 1 386 ? 13.242 32.781 9.234 1 98.5 386 ALA A C 1
ATOM 3044 O O . ALA A 1 386 ? 13.336 33.75 8.469 1 98.5 386 ALA A O 1
ATOM 3045 N N . PHE A 1 387 ? 13.945 32.719 10.375 1 98.12 387 PHE A N 1
ATOM 3046 C CA . PHE A 1 387 ? 14.555 33.938 10.898 1 98.12 387 PHE A CA 1
ATOM 3047 C C . PHE A 1 387 ? 16.078 33.812 10.898 1 98.12 387 PHE A C 1
ATOM 3049 O O . PHE A 1 387 ? 16.781 34.812 11.008 1 98.12 387 PHE A O 1
ATOM 3056 N N . LYS A 1 388 ? 16.594 32.625 10.734 1 97.94 388 LYS A N 1
ATOM 3057 C CA . LYS A 1 388 ? 18.031 32.469 10.875 1 97.94 388 LYS A CA 1
ATOM 3058 C C . LYS A 1 388 ? 18.656 31.984 9.578 1 97.94 388 LYS A C 1
ATOM 3060 O O . LYS A 1 388 ? 19.875 32.062 9.391 1 97.94 388 LYS A O 1
ATOM 3065 N N . THR A 1 389 ? 17.891 31.531 8.695 1 98 389 THR A N 1
ATOM 3066 C CA . THR A 1 389 ? 18.422 30.938 7.477 1 98 389 THR A CA 1
ATOM 3067 C C . THR A 1 389 ? 18.25 31.875 6.289 1 98 389 THR A C 1
ATOM 3069 O O . THR A 1 389 ? 17.328 32.688 6.27 1 98 389 THR A O 1
ATOM 3072 N N . ASP A 1 390 ? 19.172 31.781 5.297 1 97.88 390 ASP A N 1
ATOM 3073 C CA . ASP A 1 390 ? 18.984 32.375 3.98 1 97.88 390 ASP A CA 1
ATOM 3074 C C . ASP A 1 390 ? 17.875 31.672 3.211 1 97.88 390 ASP A C 1
ATOM 3076 O O . ASP A 1 390 ? 18.047 30.516 2.793 1 97.88 390 ASP A O 1
ATOM 3080 N N . LEU A 1 391 ? 16.844 32.344 2.996 1 97.44 391 LEU A N 1
ATOM 3081 C CA . LEU A 1 391 ? 15.656 31.734 2.398 1 97.44 391 LEU A CA 1
ATOM 3082 C C . LEU A 1 391 ? 15.969 31.188 1.012 1 97.44 391 LEU A C 1
ATOM 3084 O O . LEU A 1 391 ? 15.289 30.266 0.54 1 97.44 391 LEU A O 1
ATOM 3088 N N . ASP A 1 392 ? 16.938 31.719 0.353 1 96.12 392 ASP A N 1
ATOM 3089 C CA . ASP A 1 392 ? 17.328 31.234 -0.962 1 96.12 392 ASP A CA 1
ATOM 3090 C C . ASP A 1 392 ? 17.906 29.812 -0.87 1 96.12 392 ASP A C 1
ATOM 3092 O O . ASP A 1 392 ? 17.844 29.047 -1.832 1 96.12 392 ASP A O 1
ATOM 3096 N N . SER A 1 393 ? 18.453 29.516 0.267 1 96.81 393 SER A N 1
ATOM 3097 C CA . SER A 1 393 ? 19.031 28.188 0.462 1 96.81 393 SER A CA 1
ATOM 3098 C C . SER A 1 393 ? 17.953 27.141 0.75 1 96.81 393 SER A C 1
ATOM 3100 O O . SER A 1 393 ? 18.25 25.953 0.834 1 96.81 393 SER A O 1
ATOM 3102 N N . LEU A 1 394 ? 16.719 27.594 0.856 1 98.25 394 LEU A N 1
ATOM 3103 C CA . LEU A 1 394 ? 15.617 26.703 1.186 1 98.25 394 LEU A CA 1
ATOM 3104 C C . LEU A 1 394 ? 14.805 26.359 -0.06 1 98.25 394 LEU A C 1
ATOM 3106 O O . LEU A 1 394 ? 13.797 25.656 0.025 1 98.25 394 LEU A O 1
ATOM 3110 N N . LYS A 1 395 ? 15.203 26.828 -1.205 1 97.94 395 LYS A N 1
ATOM 3111 C CA . LYS A 1 395 ? 14.523 26.516 -2.459 1 97.94 395 LYS A CA 1
ATOM 3112 C C . LYS A 1 395 ? 14.547 25 -2.734 1 97.94 395 LYS A C 1
ATOM 3114 O O . LYS A 1 395 ? 15.422 24.297 -2.244 1 97.94 395 LYS A O 1
ATOM 3119 N N . PRO A 1 396 ? 13.555 24.531 -3.455 1 98.5 396 PRO A N 1
ATOM 3120 C CA . PRO A 1 396 ? 13.484 23.094 -3.725 1 98.5 396 PRO A CA 1
ATOM 3121 C C . PRO A 1 396 ? 14.789 22.531 -4.281 1 98.5 396 PRO A C 1
ATOM 3123 O O . PRO A 1 396 ? 15.438 23.172 -5.109 1 98.5 396 PRO A O 1
ATOM 3126 N N . GLN A 1 397 ? 15.125 21.391 -3.744 1 98.12 397 GLN A N 1
ATOM 3127 C CA . GLN A 1 397 ? 16.25 20.609 -4.23 1 98.12 397 GLN A CA 1
ATOM 3128 C C . GLN A 1 397 ? 15.844 19.172 -4.508 1 98.12 397 GLN A C 1
ATOM 3130 O O . GLN A 1 397 ? 15.25 18.5 -3.65 1 98.12 397 GLN A O 1
ATOM 3135 N N . ALA A 1 398 ? 16.188 18.719 -5.699 1 96.25 398 ALA A N 1
ATOM 3136 C CA . ALA A 1 398 ? 15.797 17.375 -6.121 1 96.25 398 ALA A CA 1
ATOM 3137 C C . ALA A 1 398 ? 16.391 16.312 -5.195 1 96.25 398 ALA A C 1
ATOM 3139 O O . ALA A 1 398 ? 17.547 16.438 -4.762 1 96.25 398 ALA A O 1
ATOM 3140 N N . ASN A 1 399 ? 15.617 15.281 -4.871 1 96.44 399 ASN A N 1
ATOM 3141 C CA . ASN A 1 399 ? 16.109 14.094 -4.18 1 96.44 399 ASN A CA 1
ATOM 3142 C C . ASN A 1 399 ? 16.875 13.164 -5.133 1 96.44 399 ASN A C 1
ATOM 3144 O O . ASN A 1 399 ? 16.266 12.5 -5.973 1 96.44 399 ASN A O 1
ATOM 3148 N N . PRO A 1 400 ? 18.109 13.031 -5 1 93.31 400 PRO A N 1
ATOM 3149 C CA . PRO A 1 400 ? 18.859 12.195 -5.934 1 93.31 400 PRO A CA 1
ATOM 3150 C C . PRO A 1 400 ? 18.594 10.703 -5.75 1 93.31 400 PRO A C 1
ATOM 3152 O O . PRO A 1 400 ? 18.906 9.898 -6.637 1 93.31 400 PRO A O 1
ATOM 3155 N N . ASN A 1 401 ? 17.891 10.312 -4.695 1 90.06 401 ASN A N 1
ATOM 3156 C CA . ASN A 1 401 ? 17.672 8.906 -4.367 1 90.06 401 ASN A CA 1
ATOM 3157 C C . ASN A 1 401 ? 16.219 8.5 -4.562 1 90.06 401 ASN A C 1
ATOM 3159 O O . ASN A 1 401 ? 15.797 7.438 -4.094 1 90.06 401 ASN A O 1
ATOM 3163 N N . GLY A 1 402 ? 15.375 9.367 -5.133 1 87.19 402 GLY A N 1
ATOM 3164 C CA . GLY A 1 402 ? 13.938 9.188 -5.164 1 87.19 402 GLY A CA 1
ATOM 3165 C C . GLY A 1 402 ? 13.477 8.203 -6.23 1 87.19 402 GLY A C 1
ATOM 3166 O O . GLY A 1 402 ? 12.281 8.094 -6.504 1 87.19 402 GLY A O 1
ATOM 3167 N N . GLY A 1 403 ? 14.258 7.426 -6.801 1 81.44 403 GLY A N 1
ATOM 3168 C CA . GLY A 1 403 ? 13.891 6.484 -7.844 1 81.44 403 GLY A CA 1
ATOM 3169 C C . GLY A 1 403 ? 14.711 6.641 -9.109 1 81.44 403 GLY A C 1
ATOM 3170 O O . GLY A 1 403 ? 14.164 6.914 -10.18 1 81.44 403 GLY A O 1
ATOM 3171 N N . VAL A 1 404 ? 15.883 6.379 -9.102 1 76.88 404 VAL A N 1
ATOM 3172 C CA . VAL A 1 404 ? 16.859 6.594 -10.164 1 76.88 404 VAL A CA 1
ATOM 3173 C C . VAL A 1 404 ? 16.391 5.914 -11.445 1 76.88 404 VAL A C 1
ATOM 3175 O O . VAL A 1 404 ? 16.078 4.719 -11.445 1 76.88 404 VAL A O 1
ATOM 3178 N N . PHE A 1 405 ? 16.062 6.719 -12.352 1 79.62 405 PHE A N 1
ATOM 3179 C CA . PHE A 1 405 ? 15.742 6.211 -13.688 1 79.62 405 PHE A CA 1
ATOM 3180 C C . PHE A 1 405 ? 17.016 6.016 -14.5 1 79.62 405 PHE A C 1
ATOM 3182 O O . PHE A 1 405 ? 17.625 6.988 -14.961 1 79.62 405 PHE A O 1
ATOM 3189 N N . THR A 1 406 ? 17.391 4.809 -14.523 1 78.12 406 THR A N 1
ATOM 3190 C CA . THR A 1 406 ? 18.609 4.449 -15.227 1 78.12 406 THR A CA 1
ATOM 3191 C C . THR A 1 406 ? 18.375 3.268 -16.172 1 78.12 406 THR A C 1
ATOM 3193 O O . THR A 1 406 ? 17.641 2.336 -15.82 1 78.12 406 THR A O 1
ATOM 3196 N N . ALA A 1 407 ? 18.969 3.314 -17.25 1 78.88 407 ALA A N 1
ATOM 3197 C CA . ALA A 1 407 ? 18.938 2.215 -18.219 1 78.88 407 ALA A CA 1
ATOM 3198 C C . ALA A 1 407 ? 17.516 1.883 -18.625 1 78.88 407 ALA A C 1
ATOM 3200 O O . ALA A 1 407 ? 17.156 0.711 -18.781 1 78.88 407 ALA A O 1
ATOM 3201 N N . GLY A 1 408 ? 16.656 2.854 -18.5 1 83.5 408 GLY A N 1
ATOM 3202 C CA . GLY A 1 408 ? 15.312 2.721 -19.047 1 83.5 408 GLY A CA 1
ATOM 3203 C C . GLY A 1 408 ? 14.289 2.273 -18.016 1 83.5 408 GLY A C 1
ATOM 3204 O O . GLY A 1 408 ? 13.133 2.012 -18.359 1 83.5 408 GLY A O 1
ATOM 3205 N N . HIS A 1 409 ? 14.75 2.102 -16.797 1 87.75 409 HIS A N 1
ATOM 3206 C CA . HIS A 1 409 ? 13.781 1.75 -15.766 1 87.75 409 HIS A CA 1
ATOM 3207 C C . HIS A 1 409 ? 14.086 2.455 -14.453 1 87.75 409 HIS A C 1
ATOM 3209 O O . HIS A 1 409 ? 15.188 2.975 -14.266 1 87.75 409 HIS A O 1
ATOM 3215 N N . GLY A 1 410 ? 13.102 2.59 -13.625 1 91.12 410 GLY A N 1
ATOM 3216 C CA . GLY A 1 410 ? 13.18 3.232 -12.32 1 91.12 410 GLY A CA 1
ATOM 3217 C C . GLY A 1 410 ? 11.836 3.334 -11.625 1 91.12 410 GLY A C 1
ATOM 3218 O O . GLY A 1 410 ? 10.875 2.67 -12.023 1 91.12 410 GLY A O 1
ATOM 3219 N N . TYR A 1 411 ? 11.82 4.051 -10.539 1 93.75 411 TYR A N 1
ATOM 3220 C CA . TYR A 1 411 ? 10.617 4.188 -9.727 1 93.75 411 TYR A CA 1
ATOM 3221 C C . TYR A 1 411 ? 10.125 5.629 -9.719 1 93.75 411 TYR A C 1
ATOM 3223 O O . TYR A 1 411 ? 10.922 6.566 -9.625 1 93.75 411 TYR A O 1
ATOM 3231 N N . SER A 1 412 ? 8.875 5.789 -9.953 1 92.81 412 SER A N 1
ATOM 3232 C CA . SER A 1 412 ? 8.227 7.094 -9.82 1 92.81 412 SER A CA 1
ATOM 3233 C C . SER A 1 412 ? 7.449 7.195 -8.516 1 92.81 412 SER A C 1
ATOM 3235 O O . SER A 1 412 ? 6.332 6.68 -8.414 1 92.81 412 SER A O 1
ATOM 3237 N N . PRO A 1 413 ? 7.977 7.918 -7.621 1 93.12 413 PRO A N 1
ATOM 3238 C CA . PRO A 1 413 ? 7.316 7.98 -6.312 1 93.12 413 PRO A CA 1
ATOM 3239 C C . PRO A 1 413 ? 5.883 8.5 -6.402 1 93.12 413 PRO A C 1
ATOM 3241 O O . PRO A 1 413 ? 4.988 7.984 -5.727 1 93.12 413 PRO A O 1
ATOM 3244 N N . MET A 1 414 ? 5.602 9.445 -7.199 1 91.06 414 MET A N 1
ATOM 3245 C CA . MET A 1 414 ? 4.273 10.055 -7.258 1 91.06 414 MET A CA 1
ATOM 3246 C C . MET A 1 414 ? 3.314 9.18 -8.062 1 91.06 414 MET A C 1
ATOM 3248 O O . MET A 1 414 ? 2.102 9.391 -8.023 1 91.06 414 MET A O 1
ATOM 3252 N N . ARG A 1 415 ? 3.818 8.211 -8.781 1 86.94 415 ARG A N 1
ATOM 3253 C CA . ARG A 1 415 ? 2.996 7.191 -9.438 1 86.94 415 ARG A CA 1
ATOM 3254 C C . ARG A 1 415 ? 3 5.891 -8.641 1 86.94 415 ARG A C 1
ATOM 3256 O O . ARG A 1 415 ? 2.215 4.984 -8.914 1 86.94 415 ARG A O 1
ATOM 3263 N N . ARG A 1 416 ? 3.895 5.824 -7.703 1 89.38 416 ARG A N 1
ATOM 3264 C CA . ARG A 1 416 ? 4.047 4.672 -6.82 1 89.38 416 ARG A CA 1
ATOM 3265 C C . ARG A 1 416 ? 4.203 3.383 -7.621 1 89.38 416 ARG A C 1
ATOM 3267 O O . ARG A 1 416 ? 3.555 2.379 -7.324 1 89.38 416 ARG A O 1
ATOM 3274 N N . LYS A 1 417 ? 5.047 3.492 -8.688 1 90.25 417 LYS A N 1
ATOM 3275 C CA . LYS A 1 417 ? 5.164 2.369 -9.617 1 90.25 417 LYS A CA 1
ATOM 3276 C C . LYS A 1 417 ? 6.523 2.375 -10.312 1 90.25 417 LYS A C 1
ATOM 3278 O O . LYS A 1 417 ? 7.133 3.432 -10.492 1 90.25 417 LYS A O 1
ATOM 3283 N N . LEU A 1 418 ? 6.871 1.14 -10.633 1 90.75 418 LEU A N 1
ATOM 3284 C CA . LEU A 1 418 ? 8.008 0.967 -11.531 1 90.75 418 LEU A CA 1
ATOM 3285 C C . LEU A 1 418 ? 7.73 1.609 -12.891 1 90.75 418 LEU A C 1
ATOM 3287 O O . LEU A 1 418 ? 6.645 1.442 -13.445 1 90.75 418 LEU A O 1
ATOM 3291 N N . MET A 1 419 ? 8.68 2.387 -13.359 1 88.44 419 MET A N 1
ATOM 3292 C CA . MET A 1 419 ? 8.617 2.969 -14.695 1 88.44 419 MET A CA 1
ATOM 3293 C C . MET A 1 419 ? 9.547 2.234 -15.656 1 88.44 419 MET A C 1
ATOM 3295 O O . MET A 1 419 ? 10.719 2.018 -15.344 1 88.44 419 MET A O 1
ATOM 3299 N N . ILE A 1 420 ? 8.953 1.741 -16.688 1 86.94 420 ILE A N 1
ATOM 3300 C CA . ILE A 1 420 ? 9.719 1.051 -17.719 1 86.94 420 ILE A CA 1
ATOM 3301 C C . ILE A 1 420 ? 9.609 1.807 -19.031 1 86.94 420 ILE A C 1
ATOM 3303 O O . ILE A 1 420 ? 8.5 2.07 -19.516 1 86.94 420 ILE A O 1
ATOM 3307 N N . SER A 1 421 ? 10.766 2.377 -19.531 1 79.69 421 SER A N 1
ATOM 3308 C CA . SER A 1 421 ? 10.766 3.084 -20.812 1 79.69 421 SER A CA 1
ATOM 3309 C C . SER A 1 421 ? 10.422 2.148 -21.953 1 79.69 421 SER A C 1
ATOM 3311 O O . SER A 1 421 ? 11.023 1.08 -22.094 1 79.69 421 SER A O 1
ATOM 3313 N N . GLU A 1 422 ? 9.273 2.328 -22.625 1 65.38 422 GLU A N 1
ATOM 3314 C CA . GLU A 1 422 ? 8.875 1.541 -23.781 1 65.38 422 GLU A CA 1
ATOM 3315 C C . GLU A 1 422 ? 9.477 2.104 -25.078 1 65.38 422 GLU A C 1
ATOM 3317 O O . GLU A 1 422 ? 9.328 3.291 -25.359 1 65.38 422 GLU A O 1
ATOM 3322 N N . ASP A 1 423 ? 10.719 2.16 -25.422 1 48.16 423 ASP A N 1
ATOM 3323 C CA . ASP A 1 423 ? 11.055 2.641 -26.766 1 48.16 423 ASP A CA 1
ATOM 3324 C C . ASP A 1 423 ? 10.047 2.133 -27.797 1 48.16 423 ASP A C 1
ATOM 3326 O O . ASP A 1 423 ? 9.57 1.002 -27.688 1 48.16 423 ASP A O 1
ATOM 3330 N N . MET B 1 1 ? -16.453 -23.625 14.938 1 40.44 1 MET B N 1
ATOM 3331 C CA . MET B 1 1 ? -15.461 -24.328 15.742 1 40.44 1 MET B CA 1
ATOM 3332 C C . MET B 1 1 ? -14.648 -25.281 14.883 1 40.44 1 MET B C 1
ATOM 3334 O O . MET B 1 1 ? -15.211 -26.156 14.219 1 40.44 1 MET B O 1
ATOM 3338 N N . GLU B 1 2 ? -13.492 -24.703 14.281 1 63.78 2 GLU B N 1
ATOM 3339 C CA . GLU B 1 2 ? -12.367 -25.344 13.594 1 63.78 2 GLU B CA 1
ATOM 3340 C C . GLU B 1 2 ? -11.914 -26.594 14.32 1 63.78 2 GLU B C 1
ATOM 3342 O O . GLU B 1 2 ? -11.094 -26.531 15.242 1 63.78 2 GLU B O 1
ATOM 3347 N N . TRP B 1 3 ? -13 -27.453 14.672 1 64.94 3 TRP B N 1
ATOM 3348 C CA . TRP B 1 3 ? -12.734 -28.578 15.57 1 64.94 3 TRP B CA 1
ATOM 3349 C C . TRP B 1 3 ? -12.289 -29.812 14.781 1 64.94 3 TRP B C 1
ATOM 3351 O O . TRP B 1 3 ? -12.789 -30.078 13.688 1 64.94 3 TRP B O 1
ATOM 3361 N N . LEU B 1 4 ? -11.281 -30.484 15.172 1 77.94 4 LEU B N 1
ATOM 3362 C CA . LEU B 1 4 ? -10.758 -31.797 14.789 1 77.94 4 LEU B CA 1
ATOM 3363 C C . LEU B 1 4 ? -10.375 -31.812 13.312 1 77.94 4 LEU B C 1
ATOM 3365 O O . LEU B 1 4 ? -10.695 -32.781 12.602 1 77.94 4 LEU B O 1
ATOM 3369 N N . GLY B 1 5 ? -9.883 -30.734 12.781 1 85.12 5 GLY B N 1
ATOM 3370 C CA . GLY B 1 5 ? -9.352 -30.719 11.43 1 85.12 5 GLY B CA 1
ATOM 3371 C C . GLY B 1 5 ? -10.359 -30.25 10.398 1 85.12 5 GLY B C 1
ATOM 3372 O O . GLY B 1 5 ? -10.031 -30.109 9.219 1 85.12 5 GLY B O 1
ATOM 3373 N N . ARG B 1 6 ? -11.688 -30.078 10.781 1 91.75 6 ARG B N 1
ATOM 3374 C CA . ARG B 1 6 ? -12.703 -29.609 9.852 1 91.75 6 ARG B CA 1
ATOM 3375 C C . ARG B 1 6 ? -12.633 -28.094 9.688 1 91.75 6 ARG B C 1
ATOM 3377 O O . ARG B 1 6 ? -12.992 -27.344 10.602 1 91.75 6 ARG B O 1
ATOM 3384 N N . ALA B 1 7 ? -12.172 -27.688 8.461 1 96.44 7 ALA B N 1
ATOM 3385 C CA . ALA B 1 7 ? -12.023 -26.25 8.195 1 96.44 7 ALA B CA 1
ATOM 3386 C C . ALA B 1 7 ? -13.328 -25.672 7.656 1 96.44 7 ALA B C 1
ATOM 3388 O O . ALA B 1 7 ? -14.008 -26.297 6.844 1 96.44 7 ALA B O 1
ATOM 3389 N N . ALA B 1 8 ? -13.734 -24.516 8.148 1 97.31 8 ALA B N 1
ATOM 3390 C CA . ALA B 1 8 ? -14.852 -23.781 7.566 1 97.31 8 ALA B CA 1
ATOM 3391 C C . ALA B 1 8 ? -14.469 -23.172 6.223 1 97.31 8 ALA B C 1
ATOM 3393 O O . ALA B 1 8 ? -13.359 -22.672 6.055 1 97.31 8 ALA B O 1
ATOM 3394 N N . ILE B 1 9 ? -15.375 -23.266 5.289 1 97.94 9 ILE B N 1
ATOM 3395 C CA . ILE B 1 9 ? -15.164 -22.734 3.943 1 97.94 9 ILE B CA 1
ATOM 3396 C C . ILE B 1 9 ? -16.062 -21.531 3.713 1 97.94 9 ILE B C 1
ATOM 3398 O O . ILE B 1 9 ? -17.219 -21.5 4.168 1 97.94 9 ILE B O 1
ATOM 3402 N N . ASP B 1 10 ? -15.516 -20.531 3.051 1 98.38 10 ASP B N 1
ATOM 3403 C CA . ASP B 1 10 ? -16.297 -19.344 2.678 1 98.38 10 ASP B CA 1
ATOM 3404 C C . ASP B 1 10 ? -15.898 -18.844 1.286 1 98.38 10 ASP B C 1
ATOM 3406 O O . ASP B 1 10 ? -14.852 -19.234 0.759 1 98.38 10 ASP B O 1
ATOM 3410 N N . PHE B 1 11 ? -16.844 -18.141 0.656 1 98.81 11 PHE B N 1
ATOM 3411 C CA . PHE B 1 11 ? -16.625 -17.562 -0.665 1 98.81 11 PHE B CA 1
ATOM 3412 C C . PHE B 1 11 ? -16.875 -16.062 -0.646 1 98.81 11 PHE B C 1
ATOM 3414 O O . PHE B 1 11 ? -17.922 -15.609 -0.177 1 98.81 11 PHE B O 1
ATOM 3421 N N . ALA B 1 12 ? -15.891 -15.289 -1.031 1 98.75 12 ALA B N 1
ATOM 3422 C CA . ALA B 1 12 ? -16.078 -13.867 -1.291 1 98.75 12 ALA B CA 1
ATOM 3423 C C . ALA B 1 12 ? -16.172 -13.594 -2.789 1 98.75 12 ALA B C 1
ATOM 3425 O O . ALA B 1 12 ? -15.352 -14.086 -3.566 1 98.75 12 ALA B O 1
ATOM 3426 N N . HIS B 1 13 ? -17.172 -12.836 -3.199 1 98.5 13 HIS B N 1
ATOM 3427 C CA . HIS B 1 13 ? -17.438 -12.594 -4.613 1 98.5 13 HIS B CA 1
ATOM 3428 C C . HIS B 1 13 ? -18.344 -11.375 -4.805 1 98.5 13 HIS B C 1
ATOM 3430 O O . HIS B 1 13 ? -18.969 -10.914 -3.854 1 98.5 13 HIS B O 1
ATOM 3436 N N . ALA B 1 14 ? -18.328 -10.875 -6.012 1 98.31 14 ALA B N 1
ATOM 3437 C CA . ALA B 1 14 ? -19.25 -9.805 -6.359 1 98.31 14 ALA B CA 1
ATOM 3438 C C . ALA B 1 14 ? -20.703 -10.273 -6.258 1 98.31 14 ALA B C 1
ATOM 3440 O O . ALA B 1 14 ? -20.969 -11.469 -6.367 1 98.31 14 ALA B O 1
ATOM 3441 N N . PRO B 1 15 ? -21.625 -9.367 -6.074 1 97.25 15 PRO B N 1
ATOM 3442 C CA . PRO B 1 15 ? -23.047 -9.734 -5.945 1 97.25 15 PRO B CA 1
ATOM 3443 C C . PRO B 1 15 ? -23.562 -10.484 -7.164 1 97.25 15 PRO B C 1
ATOM 3445 O O . PRO B 1 15 ? -24.422 -11.359 -7.031 1 97.25 15 PRO B O 1
ATOM 3448 N N . THR B 1 16 ? -23.047 -10.133 -8.344 1 97.38 16 THR B N 1
ATOM 3449 C CA . THR B 1 16 ? -23.422 -10.805 -9.586 1 97.38 16 THR B CA 1
ATOM 3450 C C . THR B 1 16 ? -22.203 -11.438 -10.258 1 97.38 16 THR B C 1
ATOM 3452 O O . THR B 1 16 ? -21.625 -10.859 -11.172 1 97.38 16 THR B O 1
ATOM 3455 N N . PRO B 1 17 ? -21.922 -12.656 -9.859 1 98.38 17 PRO B N 1
ATOM 3456 C CA . PRO B 1 17 ? -20.766 -13.312 -10.461 1 98.38 17 PRO B CA 1
ATOM 3457 C C . PRO B 1 17 ? -20.922 -13.523 -11.961 1 98.38 17 PRO B C 1
ATOM 3459 O O . PRO B 1 17 ? -22.031 -13.664 -12.461 1 98.38 17 PRO B O 1
ATOM 3462 N N . ARG B 1 18 ? -19.859 -13.633 -12.594 1 98.31 18 ARG B N 1
ATOM 3463 C CA . ARG B 1 18 ? -19.812 -13.781 -14.047 1 98.31 18 ARG B CA 1
ATOM 3464 C C . ARG B 1 18 ? -20.594 -15 -14.5 1 98.31 18 ARG B C 1
ATOM 3466 O O . ARG B 1 18 ? -20.453 -16.094 -13.938 1 98.31 18 ARG B O 1
ATOM 3473 N N . LYS B 1 19 ? -21.438 -14.828 -15.547 1 97.75 19 LYS B N 1
ATOM 3474 C CA . LYS B 1 19 ? -22.125 -15.945 -16.172 1 97.75 19 LYS B CA 1
ATOM 3475 C C . LYS B 1 19 ? -21.203 -16.75 -17.078 1 97.75 19 LYS B C 1
ATOM 3477 O O . LYS B 1 19 ? -20.281 -16.188 -17.672 1 97.75 19 LYS B O 1
ATOM 3482 N N . VAL B 1 20 ? -21.375 -17.984 -17.047 1 98.12 20 VAL B N 1
ATOM 3483 C CA . VAL B 1 20 ? -20.609 -18.906 -17.875 1 98.12 20 VAL B CA 1
ATOM 3484 C C . VAL B 1 20 ? -21.562 -19.875 -18.562 1 98.12 20 VAL B C 1
ATOM 3486 O O . VAL B 1 20 ? -22.531 -20.359 -17.953 1 98.12 20 VAL B O 1
ATOM 3489 N N . THR B 1 21 ? -21.328 -20.078 -19.875 1 98.12 21 THR B N 1
ATOM 3490 C CA . THR B 1 21 ? -22.125 -21.031 -20.625 1 98.12 21 THR B CA 1
ATOM 3491 C C . THR B 1 21 ? -21.406 -22.375 -20.734 1 98.12 21 THR B C 1
ATOM 3493 O O . THR B 1 21 ? -20.234 -22.438 -21.109 1 98.12 21 THR B O 1
ATOM 3496 N N . GLU B 1 22 ? -22.125 -23.391 -20.406 1 97.19 22 GLU B N 1
ATOM 3497 C CA . GLU B 1 22 ? -21.562 -24.734 -20.562 1 97.19 22 GLU B CA 1
ATOM 3498 C C . GLU B 1 22 ? -21.688 -25.219 -22 1 97.19 22 GLU B C 1
ATOM 3500 O O . GLU B 1 22 ? -22.438 -24.656 -22.797 1 97.19 22 GLU B O 1
ATOM 3505 N N . LYS B 1 23 ? -20.984 -26.281 -22.344 1 96.56 23 LYS B N 1
ATOM 3506 C CA . LYS B 1 23 ? -20.984 -26.828 -23.703 1 96.56 23 LYS B CA 1
ATOM 3507 C C . LYS B 1 23 ? -22.391 -27.312 -24.094 1 96.56 23 LYS B C 1
ATOM 3509 O O . LYS B 1 23 ? -22.766 -27.25 -25.266 1 96.56 23 LYS B O 1
ATOM 3514 N N . ASN B 1 24 ? -23.188 -27.703 -23.156 1 95.56 24 ASN B N 1
ATOM 3515 C CA . ASN B 1 24 ? -24.531 -28.203 -23.438 1 95.56 24 ASN B CA 1
ATOM 3516 C C . ASN B 1 24 ? -25.531 -27.047 -23.516 1 95.56 24 ASN B C 1
ATOM 3518 O O . ASN B 1 24 ? -26.734 -27.281 -23.656 1 95.56 24 ASN B O 1
ATOM 3522 N N . GLY B 1 25 ? -25.078 -25.844 -23.344 1 95.12 25 GLY B N 1
ATOM 3523 C CA . GLY B 1 25 ? -25.922 -24.672 -23.484 1 95.12 25 GLY B CA 1
ATOM 3524 C C . GLY B 1 25 ? -26.469 -24.156 -22.156 1 95.12 25 GLY B C 1
ATOM 3525 O O . GLY B 1 25 ? -27 -23.062 -22.094 1 95.12 25 GLY B O 1
ATOM 3526 N N . ASN B 1 26 ? -26.219 -24.938 -21.172 1 96.12 26 ASN B N 1
ATOM 3527 C CA . ASN B 1 26 ? -26.672 -24.531 -19.844 1 96.12 26 ASN B CA 1
ATOM 3528 C C . ASN B 1 26 ? -25.906 -23.312 -19.344 1 96.12 26 ASN B C 1
ATOM 3530 O O . ASN B 1 26 ? -24.688 -23.219 -19.516 1 96.12 26 ASN B O 1
ATOM 3534 N N . GLU B 1 27 ? -26.672 -22.438 -18.781 1 96.88 27 GLU B N 1
ATOM 3535 C CA . GLU B 1 27 ? -26.062 -21.25 -18.188 1 96.88 27 GLU B CA 1
ATOM 3536 C C . GLU B 1 27 ? -25.797 -21.453 -16.703 1 96.88 27 GLU B C 1
ATOM 3538 O O . GLU B 1 27 ? -26.641 -22.016 -15.992 1 96.88 27 GLU B O 1
ATOM 3543 N N . THR B 1 28 ? -24.719 -21.141 -16.25 1 97.94 28 THR B N 1
ATOM 3544 C CA . THR B 1 28 ? -24.312 -21.125 -14.859 1 97.94 28 THR B CA 1
ATOM 3545 C C . THR B 1 28 ? -23.469 -19.891 -14.555 1 97.94 28 THR B C 1
ATOM 3547 O O . THR B 1 28 ? -23.5 -18.906 -15.289 1 97.94 28 THR B O 1
ATOM 3550 N N . ASP B 1 29 ? -22.844 -19.812 -13.391 1 98.38 29 ASP B N 1
ATOM 3551 C CA . ASP B 1 29 ? -21.953 -18.688 -13.078 1 98.38 29 ASP B 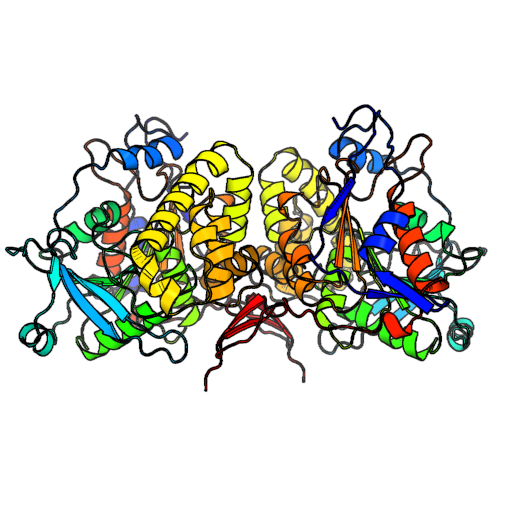CA 1
ATOM 3552 C C . ASP B 1 29 ? -20.719 -19.156 -12.328 1 98.38 29 ASP B C 1
ATOM 3554 O O . ASP B 1 29 ? -20.625 -20.328 -11.93 1 98.38 29 ASP B O 1
ATOM 3558 N N . LEU B 1 30 ? -19.844 -18.344 -12.227 1 98.69 30 LEU B N 1
ATOM 3559 C CA . LEU B 1 30 ? -18.531 -18.672 -11.688 1 98.69 30 LEU B CA 1
ATOM 3560 C C . LEU B 1 30 ? -18.625 -19.141 -10.234 1 98.69 30 LEU B C 1
ATOM 3562 O O . LEU B 1 30 ? -17.875 -20.016 -9.805 1 98.69 30 LEU B O 1
ATOM 3566 N N . LEU B 1 31 ? -19.5 -18.516 -9.422 1 98.81 31 LEU B N 1
ATOM 3567 C CA . LEU B 1 31 ? -19.688 -18.922 -8.039 1 98.81 31 LEU B CA 1
ATOM 3568 C C . LEU B 1 31 ? -20.188 -20.359 -7.953 1 98.81 31 LEU B C 1
ATOM 3570 O O . LEU B 1 31 ? -19.672 -21.156 -7.176 1 98.81 31 LEU B O 1
ATOM 3574 N N . SER B 1 32 ? -21.188 -20.641 -8.734 1 98.56 32 SER B N 1
ATOM 3575 C CA . SER B 1 32 ? -21.734 -22 -8.75 1 98.56 32 SER B CA 1
ATOM 3576 C C . SER B 1 32 ? -20.688 -23.016 -9.148 1 98.56 32 SER B C 1
ATOM 3578 O O . SER B 1 32 ? -20.609 -24.094 -8.547 1 98.56 32 SER B O 1
ATOM 3580 N N . ILE B 1 33 ? -19.953 -22.719 -10.141 1 98.62 33 ILE B N 1
ATOM 3581 C CA . ILE B 1 33 ? -18.891 -23.609 -10.578 1 98.62 33 ILE B CA 1
ATOM 3582 C C . ILE B 1 33 ? -17.906 -23.828 -9.43 1 98.62 33 ILE B C 1
ATOM 3584 O O . ILE B 1 33 ? -17.5 -24.953 -9.156 1 98.62 33 ILE B O 1
ATOM 3588 N N . THR B 1 34 ? -17.516 -22.781 -8.695 1 98.81 34 THR B N 1
ATOM 3589 C CA . THR B 1 34 ? -16.531 -22.844 -7.613 1 98.81 34 THR B CA 1
ATOM 3590 C C . THR B 1 34 ? -17.078 -23.656 -6.441 1 98.81 34 THR B C 1
ATOM 3592 O O . THR B 1 34 ? -16.359 -24.469 -5.855 1 98.81 34 THR B O 1
ATOM 3595 N N . GLU B 1 35 ? -18.312 -23.406 -6.094 1 98.75 35 GLU B N 1
ATOM 3596 C CA . GLU B 1 35 ? -18.938 -24.141 -5 1 98.75 35 GLU B CA 1
ATOM 3597 C C . GLU B 1 35 ? -18.969 -25.641 -5.293 1 98.75 35 GLU B C 1
ATOM 3599 O O . GLU B 1 35 ? -18.672 -26.453 -4.418 1 98.75 35 GLU B O 1
ATOM 3604 N N . LYS B 1 36 ? -19.312 -25.953 -6.504 1 98.25 36 LYS B N 1
ATOM 3605 C CA . LYS B 1 36 ? -19.344 -27.359 -6.898 1 98.25 36 LYS B CA 1
ATOM 3606 C C . LYS B 1 36 ? -17.953 -27.969 -6.918 1 98.25 36 LYS B C 1
ATOM 3608 O O . LYS B 1 36 ? -17.781 -29.156 -6.621 1 98.25 36 LYS B O 1
ATOM 3613 N N . ALA B 1 37 ? -17.016 -27.156 -7.234 1 98.56 37 ALA B N 1
ATOM 3614 C CA . ALA B 1 37 ? -15.633 -27.609 -7.363 1 98.56 37 ALA B CA 1
ATOM 3615 C C . ALA B 1 37 ? -14.977 -27.781 -5.996 1 98.56 37 ALA B C 1
ATOM 3617 O O . ALA B 1 37 ? -13.898 -28.359 -5.887 1 98.56 37 ALA B O 1
ATOM 3618 N N . THR B 1 38 ? -15.586 -27.312 -4.898 1 98.75 38 THR B N 1
ATOM 3619 C CA . THR B 1 38 ? -14.953 -27.219 -3.586 1 98.75 38 THR B CA 1
ATOM 3620 C C . THR B 1 38 ? -15.508 -28.297 -2.656 1 98.75 38 THR B C 1
ATOM 3622 O O . THR B 1 38 ? -16.625 -28.172 -2.143 1 98.75 38 THR B O 1
ATOM 3625 N N . PRO B 1 39 ? -14.781 -29.344 -2.436 1 98.31 39 PRO B N 1
ATOM 3626 C CA . PRO B 1 39 ? -15.227 -30.328 -1.454 1 98.31 39 PRO B CA 1
ATOM 3627 C C . PRO B 1 39 ? -15.062 -29.859 -0.013 1 98.31 39 PRO B C 1
ATOM 3629 O O . PRO B 1 39 ? -14.398 -28.844 0.233 1 98.31 39 PRO B O 1
ATOM 3632 N N . PRO B 1 40 ? -15.688 -30.578 0.899 1 97.06 40 PRO B N 1
ATOM 3633 C CA . PRO B 1 40 ? -15.406 -30.25 2.299 1 97.06 40 PRO B CA 1
ATOM 3634 C C . PRO B 1 40 ? -13.922 -30.312 2.631 1 97.06 40 PRO B C 1
ATOM 3636 O O . PRO B 1 40 ? -13.195 -31.156 2.098 1 97.06 40 PRO B O 1
ATOM 3639 N N . CYS B 1 41 ? -13.469 -29.484 3.459 1 97.12 41 CYS B N 1
ATOM 3640 C CA . CYS B 1 41 ? -12.062 -29.375 3.828 1 97.12 41 CYS B CA 1
ATOM 3641 C C . CYS B 1 41 ? -11.797 -30.047 5.172 1 97.12 41 CYS B C 1
ATOM 3643 O O . CYS B 1 41 ? -11.93 -29.406 6.219 1 97.12 41 CYS B O 1
ATOM 3645 N N . ASN B 1 42 ? -11.438 -31.312 5.109 1 95.88 42 ASN B N 1
ATOM 3646 C CA . ASN B 1 42 ? -11.078 -32.094 6.285 1 95.88 42 ASN B CA 1
ATOM 3647 C C . ASN B 1 42 ? -9.578 -32.344 6.348 1 95.88 42 ASN B C 1
ATOM 3649 O O . ASN B 1 42 ? -9.047 -33.156 5.578 1 95.88 42 ASN B O 1
ATOM 3653 N N . LEU B 1 43 ? -8.938 -31.75 7.355 1 95.94 43 LEU B N 1
ATOM 3654 C CA . LEU B 1 43 ? -7.48 -31.797 7.422 1 95.94 43 LEU B CA 1
ATOM 3655 C C . LEU B 1 43 ? -7.02 -32.688 8.578 1 95.94 43 LEU B C 1
ATOM 3657 O O . LEU B 1 43 ? -7.836 -33.156 9.367 1 95.94 43 LEU B O 1
ATOM 3661 N N . ASN B 1 44 ? -5.703 -32.938 8.555 1 93.88 44 ASN B N 1
ATOM 3662 C CA . ASN B 1 44 ? -5.109 -33.688 9.656 1 93.88 44 ASN B CA 1
ATOM 3663 C C . ASN B 1 44 ? -5.316 -32.969 10.992 1 93.88 44 ASN B C 1
ATOM 3665 O O . ASN B 1 44 ? -4.777 -31.891 11.203 1 93.88 44 ASN B O 1
ATOM 3669 N N . PRO B 1 45 ? -6.027 -33.594 11.922 1 93.5 45 PRO B N 1
ATOM 3670 C CA . PRO B 1 45 ? -6.348 -32.906 13.18 1 93.5 45 PRO B CA 1
ATOM 3671 C C . PRO B 1 45 ? -5.113 -32.625 14.039 1 93.5 45 PRO B C 1
ATOM 3673 O O . PRO B 1 45 ? -5.156 -31.797 14.938 1 93.5 45 PRO B O 1
ATOM 3676 N N . LEU B 1 46 ? -4.016 -33.344 13.734 1 91.5 46 LEU B N 1
ATOM 3677 C CA . LEU B 1 46 ? -2.789 -33.125 14.492 1 91.5 46 LEU B CA 1
ATOM 3678 C C . LEU B 1 46 ? -2.115 -31.828 14.086 1 91.5 46 LEU B C 1
ATOM 3680 O O . LEU B 1 46 ? -1.264 -31.297 14.805 1 91.5 46 LEU B O 1
ATOM 3684 N N . LEU B 1 47 ? -2.402 -31.344 12.922 1 91.25 47 LEU B N 1
ATOM 3685 C CA . LEU B 1 47 ? -1.916 -30.062 12.43 1 91.25 47 LEU B CA 1
ATOM 3686 C C . LEU B 1 47 ? -3.002 -28.984 12.523 1 91.25 47 LEU B C 1
ATOM 3688 O O . LEU B 1 47 ? -3.508 -28.516 11.5 1 91.25 47 LEU B O 1
ATOM 3692 N N . PHE B 1 48 ? -3.256 -28.453 13.688 1 88.62 48 PHE B N 1
ATOM 3693 C CA . PHE B 1 48 ? -4.52 -27.797 14.016 1 88.62 48 PHE B CA 1
ATOM 3694 C C . PHE B 1 48 ? -4.406 -26.297 13.836 1 88.62 48 PHE B C 1
ATOM 3696 O O . PHE B 1 48 ? -5.316 -25.547 14.211 1 88.62 48 PHE B O 1
ATOM 3703 N N . ASN B 1 49 ? -3.234 -25.828 13.359 1 91.12 49 ASN B N 1
ATOM 3704 C CA . ASN B 1 49 ? -3.123 -24.422 13.016 1 91.12 49 ASN B CA 1
ATOM 3705 C C . ASN B 1 49 ? -2.145 -24.203 11.867 1 91.12 49 ASN B C 1
ATOM 3707 O O . ASN B 1 49 ? -1.439 -25.125 11.453 1 91.12 49 ASN B O 1
ATOM 3711 N N . GLY B 1 50 ? -2.176 -23.016 11.383 1 92.81 50 GLY B N 1
ATOM 3712 C CA . GLY B 1 50 ? -1.413 -22.688 10.188 1 92.81 50 GLY B CA 1
ATOM 3713 C C . GLY B 1 50 ? 0.087 -22.797 10.398 1 92.81 50 GLY B C 1
ATOM 3714 O O . GLY B 1 50 ? 0.827 -23.109 9.461 1 92.81 50 GLY B O 1
ATOM 3715 N N . HIS B 1 51 ? 0.565 -22.516 11.586 1 93.12 51 HIS B N 1
ATOM 3716 C CA . HIS B 1 51 ? 1.99 -22.625 11.867 1 93.12 51 HIS B CA 1
ATOM 3717 C C . HIS B 1 51 ? 2.453 -24.078 11.797 1 93.12 51 HIS B C 1
ATOM 3719 O O . HIS B 1 51 ? 3.459 -24.391 11.148 1 93.12 51 HIS B O 1
ATOM 3725 N N . LEU B 1 52 ? 1.723 -24.938 12.406 1 91.5 52 LEU B N 1
ATOM 3726 C CA . LEU B 1 52 ? 2.072 -26.359 12.422 1 91.5 52 LEU B CA 1
ATOM 3727 C C . LEU B 1 52 ? 2.018 -26.953 11.016 1 91.5 52 LEU B C 1
ATOM 3729 O O . LEU B 1 52 ? 2.895 -27.719 10.633 1 91.5 52 LEU B O 1
ATOM 3733 N N . GLN B 1 53 ? 0.951 -26.562 10.281 1 92.06 53 GLN B N 1
ATOM 3734 C CA . GLN B 1 53 ? 0.854 -27 8.891 1 92.06 53 GLN B CA 1
ATOM 3735 C C . GLN B 1 53 ? 2.072 -26.547 8.086 1 92.06 53 GLN B C 1
ATOM 3737 O O . GLN B 1 53 ? 2.689 -27.359 7.383 1 92.06 53 GLN B O 1
ATOM 3742 N N . THR B 1 54 ? 2.412 -25.312 8.219 1 92.69 54 THR B N 1
ATOM 3743 C CA . THR B 1 54 ? 3.488 -24.719 7.434 1 92.69 54 THR B CA 1
ATOM 3744 C C . THR B 1 54 ? 4.84 -25.297 7.848 1 92.69 54 THR B C 1
ATOM 3746 O O . THR B 1 54 ? 5.676 -25.609 6.992 1 92.69 54 THR B O 1
ATOM 3749 N N . MET B 1 55 ? 5.039 -25.562 9.07 1 89.94 55 MET B N 1
ATOM 3750 C CA . MET B 1 55 ? 6.297 -26.125 9.562 1 89.94 55 MET B CA 1
ATOM 3751 C C . MET B 1 55 ? 6.449 -27.578 9.133 1 89.94 55 MET B C 1
ATOM 3753 O O . MET B 1 55 ? 7.566 -28.062 8.922 1 89.94 55 MET B O 1
ATOM 3757 N N . TRP B 1 56 ? 5.359 -28.25 8.961 1 87.5 56 TRP B N 1
ATOM 3758 C CA . TRP B 1 56 ? 5.371 -29.656 8.562 1 87.5 56 TRP B CA 1
ATOM 3759 C C . TRP B 1 56 ? 5.973 -29.812 7.168 1 87.5 56 TRP B C 1
ATOM 3761 O O . TRP B 1 56 ? 6.465 -30.891 6.82 1 87.5 56 TRP B O 1
ATOM 3771 N N . THR B 1 57 ? 5.926 -28.766 6.418 1 83.62 57 THR B N 1
ATOM 3772 C CA . THR B 1 57 ? 6.523 -28.797 5.086 1 83.62 57 THR B CA 1
ATOM 3773 C C . THR B 1 57 ? 8.023 -29.062 5.18 1 83.62 57 THR B C 1
ATOM 3775 O O . THR B 1 57 ? 8.625 -29.609 4.254 1 83.62 57 THR B O 1
ATOM 3778 N N . ALA B 1 58 ? 8.555 -28.703 6.266 1 76.75 58 ALA B N 1
ATOM 3779 C CA . ALA B 1 58 ? 9.992 -28.859 6.465 1 76.75 58 ALA B CA 1
ATOM 3780 C C . ALA B 1 58 ? 10.375 -30.328 6.543 1 76.75 58 ALA B C 1
ATOM 3782 O O . ALA B 1 58 ? 11.539 -30.688 6.348 1 76.75 58 ALA B O 1
ATOM 3783 N N . THR B 1 59 ? 9.406 -31.172 6.711 1 77.19 59 THR B N 1
ATOM 3784 C CA . THR B 1 59 ? 9.688 -32.594 6.777 1 77.19 59 THR B CA 1
ATOM 3785 C C . THR B 1 59 ? 9.82 -33.188 5.379 1 77.19 59 THR B C 1
ATOM 3787 O O . THR B 1 59 ? 10.219 -34.344 5.219 1 77.19 59 THR B O 1
ATOM 3790 N N . LYS B 1 60 ? 9.656 -32.5 4.379 1 76.75 60 LYS B N 1
ATOM 3791 C CA . LYS B 1 60 ? 9.797 -32.812 2.961 1 76.75 60 LYS B CA 1
ATOM 3792 C C . LYS B 1 60 ? 9.125 -34.156 2.635 1 76.75 60 LYS B C 1
ATOM 3794 O O . LYS B 1 60 ? 9.773 -35.094 2.15 1 76.75 60 LYS B O 1
ATOM 3799 N N . PRO B 1 61 ? 7.848 -34.156 2.881 1 76.12 61 PRO B N 1
ATOM 3800 C CA . PRO B 1 61 ? 7.168 -35.406 2.512 1 76.12 61 PRO B CA 1
ATOM 3801 C C . PRO B 1 61 ? 7.316 -35.75 1.03 1 76.12 61 PRO B C 1
ATOM 3803 O O . PRO B 1 61 ? 7.523 -34.844 0.208 1 76.12 61 PRO B O 1
ATOM 3806 N N . ALA B 1 62 ? 7.266 -37.094 0.73 1 80.94 62 ALA B N 1
ATOM 3807 C CA . ALA B 1 62 ? 7.406 -37.5 -0.661 1 80.94 62 ALA B CA 1
ATOM 3808 C C . ALA B 1 62 ? 6.207 -37.062 -1.492 1 80.94 62 ALA B C 1
ATOM 3810 O O . ALA B 1 62 ? 5.086 -37 -0.985 1 80.94 62 ALA B O 1
ATOM 3811 N N . GLY B 1 63 ? 6.371 -36.594 -2.662 1 87.56 63 GLY B N 1
ATOM 3812 C CA . GLY B 1 63 ? 5.312 -36.219 -3.576 1 87.56 63 GLY B CA 1
ATOM 3813 C C . GLY B 1 63 ? 5.34 -36.969 -4.887 1 87.56 63 GLY B C 1
ATOM 3814 O O . GLY B 1 63 ? 6.18 -37.844 -5.078 1 87.56 63 GLY B O 1
ATOM 3815 N N . PRO B 1 64 ? 4.332 -36.75 -5.617 1 93.44 64 PRO B N 1
ATOM 3816 C CA . PRO B 1 64 ? 4.281 -37.438 -6.914 1 93.44 64 PRO B CA 1
ATOM 3817 C C . PRO B 1 64 ? 5.5 -37.125 -7.781 1 93.44 64 PRO B C 1
ATOM 3819 O O . PRO B 1 64 ? 6.113 -36.062 -7.656 1 93.44 64 PRO B O 1
ATOM 3822 N N . LYS B 1 65 ? 5.801 -38.062 -8.641 1 95.38 65 LYS B N 1
ATOM 3823 C CA . LYS B 1 65 ? 6.914 -37.875 -9.57 1 95.38 65 LYS B CA 1
ATOM 3824 C C . LYS B 1 65 ? 6.441 -37.25 -10.875 1 95.38 65 LYS B C 1
ATOM 3826 O O . LYS B 1 65 ? 5.547 -37.781 -11.539 1 95.38 65 LYS B O 1
ATOM 3831 N N . ILE B 1 66 ? 7.004 -36.156 -11.18 1 97.12 66 ILE B N 1
ATOM 3832 C CA . ILE B 1 66 ? 6.738 -35.5 -12.453 1 97.12 66 ILE B CA 1
ATOM 3833 C C . ILE B 1 66 ? 8.039 -35.312 -13.234 1 97.12 66 ILE B C 1
ATOM 3835 O O . ILE B 1 66 ? 9.078 -35 -12.656 1 97.12 66 ILE B O 1
ATOM 3839 N N . TYR B 1 67 ? 7.965 -35.625 -14.492 1 97.5 67 TYR B N 1
ATOM 3840 C CA . TYR B 1 67 ? 9.125 -35.531 -15.375 1 97.5 67 TYR B CA 1
ATOM 3841 C C . TYR B 1 67 ? 9.016 -34.312 -16.281 1 97.5 67 TYR B C 1
ATOM 3843 O O . TYR B 1 67 ? 7.93 -34 -16.781 1 97.5 67 TYR B O 1
ATOM 3851 N N . TYR B 1 68 ? 10.172 -33.656 -16.484 1 97.56 68 TYR B N 1
ATOM 3852 C CA . TYR B 1 68 ? 10.141 -32.406 -17.234 1 97.56 68 TYR B CA 1
ATOM 3853 C C . TYR B 1 68 ? 11.195 -32.406 -18.344 1 97.56 68 TYR B C 1
ATOM 3855 O O . TYR B 1 68 ? 12.281 -32.969 -18.172 1 97.56 68 TYR B O 1
ATOM 3863 N N . LYS B 1 69 ? 10.883 -31.797 -19.422 1 96.88 69 LYS B N 1
ATOM 3864 C CA . LYS B 1 69 ? 11.844 -31.312 -20.406 1 96.88 69 LYS B CA 1
ATOM 3865 C C . LYS B 1 69 ? 11.969 -29.797 -20.344 1 96.88 69 LYS B C 1
ATOM 3867 O O . LYS B 1 69 ? 10.961 -29.094 -20.359 1 96.88 69 LYS B O 1
ATOM 3872 N N . ARG B 1 70 ? 13.227 -29.312 -20.281 1 97.56 70 ARG B N 1
ATOM 3873 C CA . ARG B 1 70 ? 13.484 -27.906 -20.047 1 97.56 70 ARG B CA 1
ATOM 3874 C C . ARG B 1 70 ? 13.883 -27.203 -21.344 1 97.56 70 ARG B C 1
ATOM 3876 O O . ARG B 1 70 ? 14.688 -27.719 -22.109 1 97.56 70 ARG B O 1
ATOM 3883 N N . LYS B 1 71 ? 13.289 -26.047 -21.547 1 96 71 LYS B N 1
ATOM 3884 C CA . LYS B 1 71 ? 13.695 -25.109 -22.578 1 96 71 LYS B CA 1
ATOM 3885 C C . LYS B 1 71 ? 14.195 -23.797 -21.969 1 96 71 LYS B C 1
ATOM 3887 O O . LYS B 1 71 ? 13.586 -23.266 -21.047 1 96 71 LYS B O 1
ATOM 3892 N N . ILE B 1 72 ? 15.344 -23.328 -22.453 1 96 72 ILE B N 1
ATOM 3893 C CA . ILE B 1 72 ? 15.859 -22.031 -22.062 1 96 72 ILE B CA 1
ATOM 3894 C C . ILE B 1 72 ? 15.414 -20.969 -23.078 1 96 72 ILE B C 1
ATOM 3896 O O . ILE B 1 72 ? 15.578 -21.156 -24.281 1 96 72 ILE B O 1
ATOM 3900 N N . PHE B 1 73 ? 14.828 -19.922 -22.625 1 96.06 73 PHE B N 1
ATOM 3901 C CA . PHE B 1 73 ? 14.398 -18.812 -23.469 1 96.06 73 PHE B CA 1
ATOM 3902 C C . PHE B 1 73 ? 15.32 -17.609 -23.281 1 96.06 73 PHE B C 1
ATOM 3904 O O . PHE B 1 73 ? 15.758 -17.312 -22.172 1 96.06 73 PHE B O 1
ATOM 3911 N N . ASP B 1 74 ? 15.625 -16.969 -24.391 1 96.25 74 ASP B N 1
ATOM 3912 C CA . ASP B 1 74 ? 16.172 -15.625 -24.312 1 96.25 74 ASP B CA 1
ATOM 3913 C C . ASP B 1 74 ? 15.062 -14.594 -24.078 1 96.25 74 ASP B C 1
ATOM 3915 O O . ASP B 1 74 ? 14.094 -14.531 -24.844 1 96.25 74 ASP B O 1
ATOM 3919 N N . ALA B 1 75 ? 15.25 -13.867 -23.047 1 95.62 75 ALA B N 1
ATOM 3920 C CA . ALA B 1 75 ? 14.234 -12.859 -22.766 1 95.62 75 ALA B CA 1
ATOM 3921 C C . ALA B 1 75 ? 14.133 -11.844 -23.891 1 95.62 75 ALA B C 1
ATOM 3923 O O . ALA B 1 75 ? 15.148 -11.398 -24.422 1 95.62 75 ALA B O 1
ATOM 3924 N N . ASP B 1 76 ? 12.93 -11.469 -24.234 1 94.69 76 ASP B N 1
ATOM 3925 C CA . ASP B 1 76 ? 12.734 -10.523 -25.328 1 94.69 76 ASP B CA 1
ATOM 3926 C C . ASP B 1 76 ? 12.406 -9.133 -24.781 1 94.69 76 ASP B C 1
ATOM 3928 O O . ASP B 1 76 ? 12.047 -8.234 -25.562 1 94.69 76 ASP B O 1
ATOM 3932 N N . HIS B 1 77 ? 12.469 -9.016 -23.516 1 91.5 77 HIS B N 1
ATOM 3933 C CA . HIS B 1 77 ? 12.211 -7.703 -22.953 1 91.5 77 HIS B CA 1
ATOM 3934 C C . HIS B 1 77 ? 13.352 -6.738 -23.234 1 91.5 77 HIS B C 1
ATOM 3936 O O . HIS B 1 77 ? 14.523 -7.125 -23.172 1 91.5 77 HIS B O 1
ATOM 3942 N N . LYS B 1 78 ? 13.016 -5.504 -23.5 1 88.5 78 LYS B N 1
ATOM 3943 C CA . LYS B 1 78 ? 14.008 -4.523 -23.922 1 88.5 78 LYS B CA 1
ATOM 3944 C C . LYS B 1 78 ? 14.961 -4.172 -22.781 1 88.5 78 LYS B C 1
ATOM 3946 O O . LYS B 1 78 ? 16.125 -3.865 -23.016 1 88.5 78 LYS B O 1
ATOM 3951 N N . ILE B 1 79 ? 14.477 -4.246 -21.609 1 88.5 79 ILE B N 1
ATOM 3952 C CA . ILE B 1 79 ? 15.25 -3.771 -20.469 1 88.5 79 ILE B CA 1
ATOM 3953 C C . ILE B 1 79 ? 15.742 -4.961 -19.641 1 88.5 79 ILE B C 1
ATOM 3955 O O . ILE B 1 79 ? 16.891 -4.98 -19.188 1 88.5 79 ILE B O 1
ATOM 3959 N N . TYR B 1 80 ? 14.852 -5.895 -19.438 1 91.12 80 TYR B N 1
ATOM 3960 C CA . TYR B 1 80 ? 15.172 -7.035 -18.594 1 91.12 80 TYR B CA 1
ATOM 3961 C C . TYR B 1 80 ? 15.648 -8.219 -19.438 1 91.12 80 TYR B C 1
ATOM 3963 O O . TYR B 1 80 ? 14.914 -9.188 -19.625 1 91.12 80 TYR B O 1
ATOM 3971 N N . HIS B 1 81 ? 16.906 -8.133 -19.75 1 92.12 81 HIS B N 1
ATOM 3972 C CA . HIS B 1 81 ? 17.531 -9.141 -20.594 1 92.12 81 HIS B CA 1
ATOM 3973 C C . HIS B 1 81 ? 17.891 -10.391 -19.797 1 92.12 81 HIS B C 1
ATOM 3975 O O . HIS B 1 81 ? 17.625 -10.453 -18.594 1 92.12 81 HIS B O 1
ATOM 3981 N N . GLY B 1 82 ? 18.422 -11.336 -20.547 1 95 82 GLY B N 1
ATOM 3982 C CA . GLY B 1 82 ? 18.844 -12.586 -19.922 1 95 82 GLY B CA 1
ATOM 3983 C C . GLY B 1 82 ? 18.031 -13.781 -20.391 1 95 82 GLY B C 1
ATOM 3984 O O . GLY B 1 82 ? 17.5 -13.781 -21.516 1 95 82 GLY B O 1
ATOM 3985 N N . THR B 1 83 ? 18.125 -14.82 -19.562 1 96.25 83 THR B N 1
ATOM 3986 C CA . THR B 1 83 ? 17.453 -16.062 -19.938 1 96.25 83 THR B CA 1
ATOM 3987 C C . THR B 1 83 ? 16.547 -16.547 -18.812 1 96.25 83 THR B C 1
ATOM 3989 O O . THR B 1 83 ? 16.703 -16.109 -17.656 1 96.25 83 THR B O 1
ATOM 3992 N N . PHE B 1 84 ? 15.609 -17.281 -19.109 1 96.81 84 PHE B N 1
ATOM 3993 C CA . PHE B 1 84 ? 14.789 -17.984 -18.141 1 96.81 84 PHE B CA 1
ATOM 3994 C C . PHE B 1 84 ? 14.414 -19.375 -18.641 1 96.81 84 PHE B C 1
ATOM 3996 O O . PHE B 1 84 ? 14.523 -19.656 -19.844 1 96.81 84 PHE B O 1
ATOM 4003 N N . ALA B 1 85 ? 14.086 -20.234 -17.734 1 97.25 85 ALA B N 1
ATOM 4004 C CA . ALA B 1 85 ? 13.836 -21.625 -18.062 1 97.25 85 ALA B CA 1
ATOM 4005 C C . ALA B 1 85 ? 12.359 -21.969 -17.922 1 97.25 85 ALA B C 1
ATOM 4007 O O . ALA B 1 85 ? 11.695 -21.516 -16.984 1 97.25 85 ALA B O 1
ATOM 4008 N N . VAL B 1 86 ? 11.875 -22.719 -18.828 1 98.06 86 VAL B N 1
ATOM 4009 C CA . VAL B 1 86 ? 10.531 -23.281 -18.75 1 98.06 86 VAL B CA 1
ATOM 4010 C C . VAL B 1 86 ? 10.609 -24.812 -18.781 1 98.06 86 VAL B C 1
ATOM 4012 O O . VAL B 1 86 ? 11.266 -25.391 -19.656 1 98.06 86 VAL B O 1
ATOM 4015 N N . ASP B 1 87 ? 9.984 -25.453 -17.812 1 98.31 87 ASP B N 1
ATOM 4016 C CA . ASP B 1 87 ? 9.914 -26.906 -17.719 1 98.31 87 ASP B CA 1
ATOM 4017 C C . ASP B 1 87 ? 8.562 -27.422 -18.219 1 98.31 87 ASP B C 1
ATOM 4019 O O . ASP B 1 87 ? 7.523 -27.109 -17.641 1 98.31 87 ASP B O 1
ATOM 4023 N N . PHE B 1 88 ? 8.57 -28.219 -19.25 1 97.88 88 PHE B N 1
ATOM 4024 C CA . PHE B 1 88 ? 7.367 -28.844 -19.781 1 97.88 88 PHE B CA 1
ATOM 4025 C C . PHE B 1 88 ? 7.188 -30.234 -19.219 1 97.88 88 PHE B C 1
ATOM 4027 O O . PHE B 1 88 ? 8.094 -31.078 -19.312 1 97.88 88 PHE B O 1
ATOM 4034 N N . ALA B 1 89 ? 6.023 -30.5 -18.578 1 97.81 89 ALA B N 1
ATOM 4035 C CA . ALA B 1 89 ? 5.746 -31.844 -18.062 1 97.81 89 ALA B CA 1
ATOM 4036 C C . ALA B 1 89 ? 5.609 -32.844 -19.203 1 97.81 89 ALA B C 1
ATOM 4038 O O . ALA B 1 89 ? 4.895 -32.594 -20.172 1 97.81 89 ALA B O 1
ATOM 4039 N N . VAL B 1 90 ? 6.309 -34 -19.062 1 96.06 90 VAL B N 1
ATOM 4040 C CA . VAL B 1 90 ? 6.285 -35.031 -20.094 1 96.06 90 VAL B CA 1
ATOM 4041 C C . VAL B 1 90 ? 6.109 -36.406 -19.438 1 96.06 90 VAL B C 1
ATOM 4043 O O . VAL B 1 90 ? 6.078 -36.5 -18.203 1 96.06 90 VAL B O 1
ATOM 4046 N N . GLU B 1 91 ? 5.891 -37.406 -20.234 1 95.19 91 GLU B N 1
ATOM 4047 C CA . GLU B 1 91 ? 5.84 -38.781 -19.734 1 95.19 91 GLU B CA 1
ATOM 4048 C C . GLU B 1 91 ? 7.176 -39.188 -19.125 1 95.19 91 GLU B C 1
ATOM 4050 O O . GLU B 1 91 ? 8.227 -38.656 -19.5 1 95.19 91 GLU B O 1
ATOM 4055 N N . PRO B 1 92 ? 7.066 -40.125 -18.234 1 96.12 92 PRO B N 1
ATOM 4056 C CA . PRO B 1 92 ? 8.297 -40.594 -17.578 1 96.12 92 PRO B CA 1
ATOM 4057 C C . PRO B 1 92 ? 9.359 -41.031 -18.578 1 96.12 92 PRO B C 1
ATOM 4059 O O . PRO B 1 92 ? 9.031 -41.656 -19.594 1 96.12 92 PRO B O 1
ATOM 4062 N N . PHE B 1 93 ? 10.539 -40.719 -18.328 1 94.62 93 PHE B N 1
ATOM 4063 C CA . PHE B 1 93 ? 11.703 -41.156 -19.109 1 94.62 93 PHE B CA 1
ATOM 4064 C C . PHE B 1 93 ? 12.922 -41.312 -18.219 1 94.62 93 PHE B C 1
ATOM 4066 O O . PHE B 1 93 ? 12.867 -41.031 -17.016 1 94.62 93 PHE B O 1
ATOM 4073 N N . GLU B 1 94 ? 13.984 -41.844 -18.828 1 94.19 94 GLU B N 1
ATOM 4074 C CA . GLU B 1 94 ? 15.242 -41.938 -18.078 1 94.19 94 GLU B CA 1
ATOM 4075 C C . GLU B 1 94 ? 16 -40.625 -18.125 1 94.19 94 GLU B C 1
ATOM 4077 O O . GLU B 1 94 ? 16.734 -40.344 -19.078 1 94.19 94 GLU B O 1
ATOM 4082 N N . ALA B 1 95 ? 15.797 -39.906 -17.109 1 89.81 95 ALA B N 1
ATOM 4083 C CA . ALA B 1 95 ? 16.422 -38.562 -17.047 1 89.81 95 ALA B CA 1
ATOM 4084 C C . ALA B 1 95 ? 17.922 -38.688 -16.781 1 89.81 95 ALA B C 1
ATOM 4086 O O . ALA B 1 95 ? 18.359 -39.562 -16.016 1 89.81 95 ALA B O 1
ATOM 4087 N N . PRO B 1 96 ? 18.703 -37.844 -17.406 1 90.19 96 PRO B N 1
ATOM 4088 C CA . PRO B 1 96 ? 20.141 -37.844 -17.156 1 90.19 96 PRO B CA 1
ATOM 4089 C C . PRO B 1 96 ? 20.484 -37.438 -15.719 1 90.19 96 PRO B C 1
ATOM 4091 O O . PRO B 1 96 ? 19.719 -36.719 -15.07 1 90.19 96 PRO B O 1
ATOM 4094 N N . ASP B 1 97 ? 21.578 -37.969 -15.273 1 88.62 97 ASP B N 1
ATOM 4095 C CA . ASP B 1 97 ? 22.109 -37.5 -13.984 1 88.62 97 ASP B CA 1
ATOM 4096 C C . ASP B 1 97 ? 22.953 -36.25 -14.156 1 88.62 97 ASP B C 1
ATOM 4098 O O . ASP B 1 97 ? 24.172 -36.312 -14.141 1 88.62 97 ASP B O 1
ATOM 4102 N N . ASP B 1 98 ? 22.375 -35.219 -14.398 1 89.19 98 ASP B N 1
ATOM 4103 C CA . ASP B 1 98 ? 22.969 -33.906 -14.586 1 89.19 98 ASP B CA 1
ATOM 4104 C C . ASP B 1 98 ? 22.828 -33.031 -13.336 1 89.19 98 ASP B C 1
ATOM 4106 O O . ASP B 1 98 ? 21.719 -32.656 -12.961 1 89.19 98 ASP B O 1
ATOM 4110 N N . PRO B 1 99 ? 23.922 -32.75 -12.656 1 87.19 99 PRO B N 1
ATOM 4111 C CA . PRO B 1 99 ? 23.844 -31.969 -11.414 1 87.19 99 PRO B CA 1
ATOM 4112 C C . PRO B 1 99 ? 23.344 -30.547 -11.625 1 87.19 99 PRO B C 1
ATOM 4114 O O . PRO B 1 99 ? 23 -29.859 -10.664 1 87.19 99 PRO B O 1
ATOM 4117 N N . THR B 1 100 ? 23.297 -30.125 -12.781 1 87.5 100 THR B N 1
ATOM 4118 C CA . THR B 1 100 ? 22.875 -28.766 -13.086 1 87.5 100 THR B CA 1
ATOM 4119 C C . THR B 1 100 ? 21.375 -28.719 -13.344 1 87.5 100 THR B C 1
ATOM 4121 O O . THR B 1 100 ? 20.812 -27.641 -13.57 1 87.5 100 THR B O 1
ATOM 4124 N N . LEU B 1 101 ? 20.781 -29.891 -13.273 1 92.5 101 LEU B N 1
ATOM 4125 C CA . LEU B 1 101 ? 19.344 -29.969 -13.469 1 92.5 101 LEU B CA 1
ATOM 4126 C C . LEU B 1 101 ? 18.656 -30.562 -12.242 1 92.5 101 LEU B C 1
ATOM 4128 O O . LEU B 1 101 ? 19.297 -31.297 -11.469 1 92.5 101 LEU B O 1
ATOM 4132 N N . SER B 1 102 ? 17.406 -30.188 -12.039 1 91.25 102 SER B N 1
ATOM 4133 C CA . SER B 1 102 ? 16.594 -30.844 -11.016 1 91.25 102 SER B CA 1
ATOM 4134 C C . SER B 1 102 ? 16.312 -32.281 -11.359 1 91.25 102 SER B C 1
ATOM 4136 O O . SER B 1 102 ? 16.484 -32.719 -12.508 1 91.25 102 SER B O 1
ATOM 4138 N N . ARG B 1 103 ? 15.828 -33.031 -10.383 1 91.56 103 ARG B N 1
ATOM 4139 C CA . ARG B 1 103 ? 15.5 -34.438 -10.602 1 91.56 103 ARG B CA 1
ATOM 4140 C C . ARG B 1 103 ? 14.406 -34.562 -11.656 1 91.56 103 ARG B C 1
ATOM 4142 O O . ARG B 1 103 ? 13.508 -33.75 -11.75 1 91.56 103 ARG B O 1
ATOM 4149 N N . ARG B 1 104 ? 14.547 -35.656 -12.477 1 95.81 104 ARG B N 1
ATOM 4150 C CA . ARG B 1 104 ? 13.555 -36.062 -13.469 1 95.81 104 ARG B CA 1
ATOM 4151 C C . ARG B 1 104 ? 13.391 -34.969 -14.539 1 95.81 104 ARG B C 1
ATOM 4153 O O . ARG B 1 104 ? 12.289 -34.75 -15.047 1 95.81 104 ARG B O 1
ATOM 4160 N N . THR B 1 105 ? 14.492 -34.188 -14.773 1 96.5 105 THR B N 1
ATOM 4161 C CA . THR B 1 105 ? 14.477 -33.125 -15.766 1 96.5 105 THR B CA 1
ATOM 4162 C C . THR B 1 105 ? 15.586 -33.312 -16.797 1 96.5 105 THR B C 1
ATOM 4164 O O . THR B 1 105 ? 16.688 -33.75 -16.453 1 96.5 105 THR B O 1
ATOM 4167 N N . ALA B 1 106 ? 15.344 -33.094 -18.016 1 96.62 106 ALA B N 1
ATOM 4168 C CA . ALA B 1 106 ? 16.328 -33.062 -19.109 1 96.62 106 ALA B CA 1
ATOM 4169 C C . ALA B 1 106 ? 16.078 -31.859 -20.016 1 96.62 106 ALA B C 1
ATOM 4171 O O . ALA B 1 106 ? 14.953 -31.344 -20.094 1 96.62 106 ALA B O 1
ATOM 4172 N N . TYR B 1 107 ? 17.094 -31.391 -20.703 1 95.56 107 TYR B N 1
ATOM 4173 C CA . TYR B 1 107 ? 16.906 -30.344 -21.688 1 95.56 107 TYR B CA 1
ATOM 4174 C C . TYR B 1 107 ? 16.156 -30.875 -22.922 1 95.56 107 TYR B C 1
ATOM 4176 O O . TYR B 1 107 ? 16.375 -32 -23.328 1 95.56 107 TYR B O 1
ATOM 4184 N N . LEU B 1 108 ? 15.32 -30.031 -23.453 1 93.56 108 LEU B N 1
ATOM 4185 C CA . LEU B 1 108 ? 14.781 -30.312 -24.781 1 93.56 108 LEU B CA 1
ATOM 4186 C C . LEU B 1 108 ? 15.875 -30.281 -25.844 1 93.56 108 LEU B C 1
ATOM 4188 O O . LEU B 1 108 ? 16.625 -29.297 -25.922 1 93.56 108 LEU B O 1
ATOM 4192 N N . THR B 1 109 ? 15.945 -31.312 -26.594 1 89.62 109 THR B N 1
ATOM 4193 C CA . THR B 1 109 ? 16.891 -31.297 -27.703 1 89.62 109 THR B CA 1
ATOM 4194 C C . THR B 1 109 ? 16.375 -30.422 -28.844 1 89.62 109 THR B C 1
ATOM 4196 O O . THR B 1 109 ? 15.195 -30.094 -28.891 1 89.62 109 THR B O 1
ATOM 4199 N N . ASP B 1 110 ? 17.219 -30.062 -29.719 1 87.25 110 ASP B N 1
ATOM 4200 C CA . ASP B 1 110 ? 16.828 -29.25 -30.875 1 87.25 110 ASP B CA 1
ATOM 4201 C C . ASP B 1 110 ? 15.742 -29.953 -31.688 1 87.25 110 ASP B C 1
ATOM 4203 O O . ASP B 1 110 ? 14.812 -29.312 -32.188 1 87.25 110 ASP B O 1
ATOM 4207 N N . GLU B 1 111 ? 15.938 -31.188 -31.875 1 89 111 GLU B N 1
ATOM 4208 C CA . GLU B 1 111 ? 14.969 -31.969 -32.625 1 89 111 GLU B CA 1
ATOM 4209 C C . GLU B 1 111 ? 13.617 -32 -31.938 1 89 111 GLU B C 1
ATOM 4211 O O . GLU B 1 111 ? 12.578 -31.859 -32.594 1 89 111 GLU B O 1
ATOM 4216 N N . GLU B 1 112 ? 13.664 -32.188 -30.656 1 89.31 112 GLU B N 1
ATOM 4217 C CA . GLU B 1 112 ? 12.422 -32.188 -29.875 1 89.31 112 GLU B CA 1
ATOM 4218 C C . GLU B 1 112 ? 11.734 -30.828 -29.938 1 89.31 112 GLU B C 1
ATOM 4220 O O . GLU B 1 112 ? 10.508 -30.75 -30.016 1 89.31 112 GLU B O 1
ATOM 4225 N N . PHE B 1 113 ? 12.562 -29.875 -29.906 1 86.5 113 PHE B N 1
ATOM 4226 C CA . PHE B 1 113 ? 12.055 -28.516 -29.922 1 86.5 113 PHE B CA 1
ATOM 4227 C C . PHE B 1 113 ? 11.367 -28.203 -31.25 1 86.5 113 PHE B C 1
ATOM 4229 O O . PHE B 1 113 ? 10.312 -27.562 -31.266 1 86.5 113 PHE B O 1
ATOM 4236 N N . GLU B 1 114 ? 11.953 -28.578 -32.312 1 84.62 114 GLU B N 1
ATOM 4237 C CA . GLU B 1 114 ? 11.406 -28.344 -33.656 1 84.62 114 GLU B CA 1
ATOM 4238 C C . GLU B 1 114 ? 10.055 -29.016 -33.812 1 84.62 114 GLU B C 1
ATOM 4240 O O . GLU B 1 114 ? 9.172 -28.5 -34.531 1 84.62 114 GLU B O 1
ATOM 4245 N N . ASN B 1 115 ? 9.883 -30.062 -33.156 1 87.25 115 ASN B N 1
ATOM 4246 C CA . ASN B 1 115 ? 8.648 -30.828 -33.312 1 87.25 115 ASN B CA 1
ATOM 4247 C C . ASN B 1 115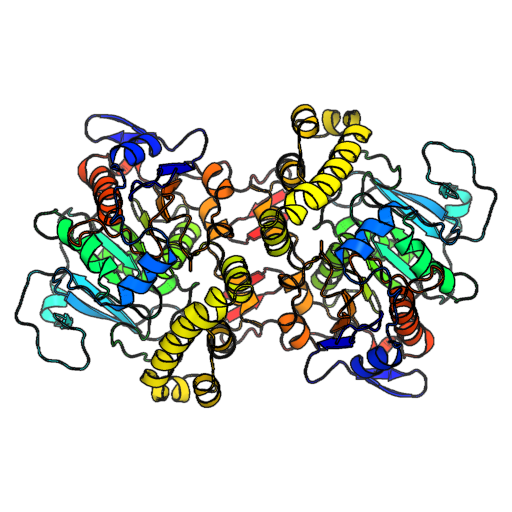 ? 7.742 -30.688 -32.094 1 87.25 115 ASN B C 1
ATOM 4249 O O . ASN B 1 115 ? 6.82 -31.469 -31.891 1 87.25 115 ASN B O 1
ATOM 4253 N N . PHE B 1 116 ? 8.039 -29.797 -31.297 1 89.56 116 PHE B N 1
ATOM 4254 C CA . PHE B 1 116 ? 7.387 -29.641 -30 1 89.56 116 PHE B CA 1
ATOM 4255 C C . PHE B 1 116 ? 5.945 -29.188 -30.172 1 89.56 116 PHE B C 1
ATOM 4257 O O . PHE B 1 116 ? 5.09 -29.469 -29.344 1 89.56 116 PHE B O 1
ATOM 4264 N N . GLY B 1 117 ? 5.621 -28.547 -31.234 1 90.06 117 GLY B N 1
ATOM 4265 C CA . GLY B 1 117 ? 4.305 -27.969 -31.469 1 90.06 117 GLY B CA 1
ATOM 4266 C C . GLY B 1 117 ? 3.246 -29.016 -31.781 1 90.06 117 GLY B C 1
ATOM 4267 O O . GLY B 1 117 ? 3.572 -30.156 -32.094 1 90.06 117 GLY B O 1
ATOM 4268 N N . SER B 1 118 ? 2.049 -28.672 -31.562 1 93.25 118 SER B N 1
ATOM 4269 C CA . SER B 1 118 ? 0.907 -29.547 -31.812 1 93.25 118 SER B CA 1
ATOM 4270 C C . SER B 1 118 ? -0.332 -28.734 -32.188 1 93.25 118 SER B C 1
ATOM 4272 O O . SER B 1 118 ? -0.464 -27.578 -31.781 1 93.25 118 SER B O 1
ATOM 4274 N N . ASP B 1 119 ? -1.201 -29.422 -32.938 1 95.06 119 ASP B N 1
ATOM 4275 C CA . ASP B 1 119 ? -2.465 -28.781 -33.281 1 95.06 119 ASP B CA 1
ATOM 4276 C C . ASP B 1 119 ? -3.621 -29.359 -32.469 1 95.06 119 ASP B C 1
ATOM 4278 O O . ASP B 1 119 ? -4.789 -29.156 -32.812 1 95.06 119 ASP B O 1
ATOM 4282 N N . ASP B 1 120 ? -3.264 -30.047 -31.406 1 96.44 120 ASP B N 1
ATOM 4283 C CA . ASP B 1 120 ? -4.324 -30.625 -30.578 1 96.44 120 ASP B CA 1
ATOM 4284 C C . ASP B 1 120 ? -5.035 -29.547 -29.766 1 96.44 120 ASP B C 1
ATOM 4286 O O . ASP B 1 120 ? -4.707 -28.359 -29.875 1 96.44 120 ASP B O 1
ATOM 4290 N N . THR B 1 121 ? -6.023 -29.953 -29.047 1 97.25 121 THR B N 1
ATOM 4291 C CA . THR B 1 121 ? -6.852 -29 -28.312 1 97.25 121 THR B CA 1
ATOM 4292 C C . THR B 1 121 ? -6.766 -29.25 -26.812 1 97.25 121 THR B C 1
ATOM 4294 O O . THR B 1 121 ? -7.656 -28.844 -26.062 1 97.25 121 THR B O 1
ATOM 4297 N N . LYS B 1 122 ? -5.742 -30 -26.359 1 97.5 122 LYS B N 1
ATOM 4298 C CA . LYS B 1 122 ? -5.594 -30.25 -24.938 1 97.5 122 LYS B CA 1
ATOM 4299 C C . LYS B 1 122 ? -5.363 -28.953 -24.172 1 97.5 122 LYS B C 1
ATOM 4301 O O . LYS B 1 122 ? -4.566 -28.109 -24.594 1 97.5 122 LYS B O 1
ATOM 4306 N N . PRO B 1 123 ? -6.121 -28.812 -23.094 1 98.44 123 PRO B N 1
ATOM 4307 C CA . PRO B 1 123 ? -5.812 -27.625 -22.312 1 98.44 123 PRO B CA 1
ATOM 4308 C C . PRO B 1 123 ? -4.395 -27.641 -21.734 1 98.44 123 PRO B C 1
ATOM 4310 O O . PRO B 1 123 ? -3.865 -28.719 -21.438 1 98.44 123 PRO B O 1
ATOM 4313 N N . MET B 1 124 ? -3.814 -26.469 -21.609 1 98.25 124 MET B N 1
ATOM 4314 C CA . MET B 1 124 ? -2.439 -26.328 -21.141 1 98.25 124 MET B CA 1
ATOM 4315 C C . MET B 1 124 ? -2.373 -25.406 -19.938 1 98.25 124 MET B C 1
ATOM 4317 O O . MET B 1 124 ? -2.908 -24.297 -19.969 1 98.25 124 MET B O 1
ATOM 4321 N N . LEU B 1 125 ? -1.722 -25.875 -18.891 1 98.56 125 LEU B N 1
ATOM 4322 C CA . LEU B 1 125 ? -1.533 -25.109 -17.672 1 98.56 125 LEU B CA 1
ATOM 4323 C C . LEU B 1 125 ? -0.174 -24.422 -17.656 1 98.56 125 LEU B C 1
ATOM 4325 O O . LEU B 1 125 ? 0.853 -25.062 -17.906 1 98.56 125 LEU B O 1
ATOM 4329 N N . VAL B 1 126 ? -0.134 -23.109 -17.453 1 98.88 126 VAL B N 1
ATOM 4330 C CA . VAL B 1 126 ? 1.086 -22.344 -17.25 1 98.88 126 VAL B CA 1
ATOM 4331 C C . VAL B 1 126 ? 1.24 -22 -15.758 1 98.88 126 VAL B C 1
ATOM 4333 O O . VAL B 1 126 ? 0.416 -21.281 -15.188 1 98.88 126 VAL B O 1
ATOM 4336 N N . ILE B 1 127 ? 2.342 -22.453 -15.164 1 98.88 127 ILE B N 1
ATOM 4337 C CA . ILE B 1 127 ? 2.408 -22.484 -13.703 1 98.88 127 ILE B CA 1
ATOM 4338 C C . ILE B 1 127 ? 3.553 -21.609 -13.219 1 98.88 127 ILE B C 1
ATOM 4340 O O . ILE B 1 127 ? 4.645 -21.625 -13.789 1 98.88 127 ILE B O 1
ATOM 4344 N N . LEU B 1 128 ? 3.287 -20.812 -12.219 1 98.81 128 LEU B N 1
ATOM 4345 C CA . LEU B 1 128 ? 4.297 -20.031 -11.523 1 98.81 128 LEU B CA 1
ATOM 4346 C C . LEU B 1 128 ? 4.484 -20.516 -10.086 1 98.81 128 LEU B C 1
ATOM 4348 O O . LEU B 1 128 ? 3.51 -20.641 -9.344 1 98.8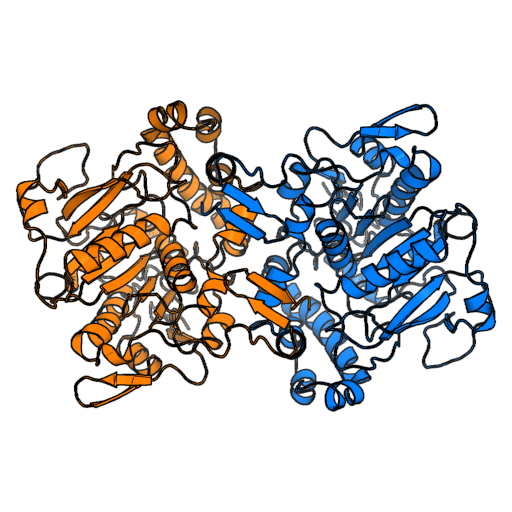1 128 LEU B O 1
ATOM 4352 N N . HIS B 1 129 ? 5.742 -20.766 -9.727 1 98.06 129 HIS B N 1
ATOM 4353 C CA . HIS B 1 129 ? 6.066 -21.297 -8.406 1 98.06 129 HIS B CA 1
ATOM 4354 C C . HIS B 1 129 ? 6.305 -20.172 -7.402 1 98.06 129 HIS B C 1
ATOM 4356 O O . HIS B 1 129 ? 6.281 -19 -7.77 1 98.06 129 HIS B O 1
ATOM 4362 N N . GLY B 1 130 ? 6.465 -20.562 -6.16 1 95.69 130 GLY B N 1
ATOM 4363 C CA . GLY B 1 130 ? 6.699 -19.594 -5.094 1 95.69 130 GLY B CA 1
ATOM 4364 C C . GLY B 1 130 ? 8.156 -19.203 -4.949 1 95.69 130 GLY B C 1
ATOM 4365 O O . GLY B 1 130 ? 8.969 -19.5 -5.832 1 95.69 130 GLY B O 1
ATOM 4366 N N . LEU B 1 131 ? 8.469 -18.625 -3.838 1 93.5 131 LEU B N 1
ATOM 4367 C CA . LEU B 1 131 ? 9.781 -18.047 -3.564 1 93.5 131 LEU B CA 1
ATOM 4368 C C . LEU B 1 131 ? 10.867 -19.125 -3.586 1 93.5 131 LEU B C 1
ATOM 4370 O O . LEU B 1 131 ? 10.734 -20.156 -2.924 1 93.5 131 LEU B O 1
ATOM 4374 N N . SER B 1 132 ? 11.883 -18.938 -4.34 1 88.38 132 SER B N 1
ATOM 4375 C CA . SER B 1 132 ? 13.102 -19.75 -4.438 1 88.38 132 SER B CA 1
ATOM 4376 C C . SER B 1 132 ? 12.789 -21.172 -4.855 1 88.38 132 SER B C 1
ATOM 4378 O O . SER B 1 132 ? 13.586 -22.078 -4.617 1 88.38 132 SER B O 1
ATOM 4380 N N . GLY B 1 133 ? 11.656 -21.422 -5.426 1 93.12 133 GLY B N 1
ATOM 4381 C CA . GLY B 1 133 ? 11.266 -22.781 -5.777 1 93.12 133 GLY B CA 1
ATOM 4382 C C . GLY B 1 133 ? 11.469 -23.094 -7.25 1 93.12 133 GLY B C 1
ATOM 4383 O O . GLY B 1 133 ? 12.5 -22.75 -7.824 1 93.12 133 GLY B O 1
ATOM 4384 N N . GLY B 1 134 ? 10.57 -23.844 -7.73 1 95.62 134 GLY B N 1
ATOM 4385 C CA . GLY B 1 134 ? 10.609 -24.297 -9.109 1 95.62 134 GLY B CA 1
ATOM 4386 C C . GLY B 1 134 ? 9.664 -25.453 -9.391 1 95.62 134 GLY B C 1
ATOM 4387 O O . GLY B 1 134 ? 8.789 -25.75 -8.578 1 95.62 134 GLY B O 1
ATOM 4388 N N . SER B 1 135 ? 9.883 -26.031 -10.578 1 97.06 135 SER B N 1
ATOM 4389 C CA . SER B 1 135 ? 9 -27.109 -11.047 1 97.06 135 SER B CA 1
ATOM 4390 C C . SER B 1 135 ? 9.062 -28.312 -10.117 1 97.06 135 SER B C 1
ATOM 4392 O O . SER B 1 135 ? 8.133 -29.125 -10.078 1 97.06 135 SER B O 1
ATOM 4394 N N . HIS B 1 136 ? 10.07 -28.438 -9.305 1 93.75 136 HIS B N 1
ATOM 4395 C CA . HIS B 1 136 ? 10.289 -29.594 -8.469 1 93.75 136 HIS B CA 1
ATOM 4396 C C . HIS B 1 136 ? 9.523 -29.484 -7.152 1 93.75 136 HIS B C 1
ATOM 4398 O O . HIS B 1 136 ? 9.469 -30.438 -6.375 1 93.75 136 HIS B O 1
ATOM 4404 N N . GLU B 1 137 ? 8.938 -28.328 -6.879 1 95.06 137 GLU B N 1
ATOM 4405 C CA . GLU B 1 137 ? 8.281 -28.125 -5.59 1 95.06 137 GLU B CA 1
ATOM 4406 C C . GLU B 1 137 ? 7.172 -29.141 -5.359 1 95.06 137 GLU B C 1
ATOM 4408 O O . GLU B 1 137 ? 6.387 -29.422 -6.266 1 95.06 137 GLU B O 1
ATOM 4413 N N . ILE B 1 138 ? 7.031 -29.625 -4.145 1 94.06 138 ILE B N 1
ATOM 4414 C CA . ILE B 1 138 ? 6.137 -30.719 -3.801 1 94.06 138 ILE B CA 1
ATOM 4415 C C . ILE B 1 138 ? 4.684 -30.266 -3.92 1 94.06 138 ILE B C 1
ATOM 4417 O O . ILE B 1 138 ? 3.834 -31 -4.422 1 94.06 138 ILE B O 1
ATOM 4421 N N . TYR B 1 139 ? 4.328 -29.062 -3.363 1 95.12 139 TYR B N 1
ATOM 4422 C CA . TYR B 1 139 ? 2.957 -28.562 -3.436 1 95.12 139 TYR B CA 1
ATOM 4423 C C . TYR B 1 139 ? 2.496 -28.453 -4.883 1 95.12 139 TYR B C 1
ATOM 4425 O O . TYR B 1 139 ? 1.34 -28.734 -5.199 1 95.12 139 TYR B O 1
ATOM 4433 N N . LEU B 1 140 ? 3.396 -28 -5.73 1 96.81 140 LEU B N 1
ATOM 4434 C CA . LEU B 1 140 ? 3.125 -27.859 -7.156 1 96.81 140 LEU B CA 1
ATOM 4435 C C . LEU B 1 140 ? 2.885 -29.219 -7.805 1 96.81 140 LEU B C 1
ATOM 4437 O O . LEU B 1 140 ? 1.88 -29.406 -8.492 1 96.81 140 LEU B O 1
ATOM 4441 N N . ARG B 1 141 ? 3.734 -30.203 -7.555 1 96.44 141 ARG B N 1
ATOM 4442 C CA . ARG B 1 141 ? 3.621 -31.531 -8.148 1 96.44 141 ARG B CA 1
ATOM 4443 C C . ARG B 1 141 ? 2.357 -32.25 -7.668 1 96.44 141 ARG B C 1
ATOM 4445 O O . ARG B 1 141 ? 1.701 -32.938 -8.438 1 96.44 141 ARG B O 1
ATOM 4452 N N . HIS B 1 142 ? 1.988 -32.031 -6.391 1 95.69 142 HIS B N 1
ATOM 4453 C CA . HIS B 1 142 ? 0.741 -32.594 -5.887 1 95.69 142 HIS B CA 1
ATOM 4454 C C . HIS B 1 142 ? -0.459 -32.031 -6.648 1 95.69 142 HIS B C 1
ATOM 4456 O O . HIS B 1 142 ? -1.453 -32.75 -6.84 1 95.69 142 HIS B O 1
ATOM 4462 N N . THR B 1 143 ? -0.36 -30.844 -7.051 1 97.31 143 THR B N 1
ATOM 4463 C CA . THR B 1 143 ? -1.496 -30.172 -7.668 1 97.31 143 THR B CA 1
ATOM 4464 C C . THR B 1 143 ? -1.652 -30.594 -9.125 1 97.31 143 THR B C 1
ATOM 4466 O O . THR B 1 143 ? -2.771 -30.797 -9.602 1 97.31 143 THR B O 1
ATOM 4469 N N . ILE B 1 144 ? -0.559 -30.812 -9.859 1 96.94 144 ILE B N 1
ATOM 4470 C CA . ILE B 1 144 ? -0.713 -30.984 -11.297 1 96.94 144 ILE B CA 1
ATOM 4471 C C . ILE B 1 144 ? -0.675 -32.469 -11.648 1 96.94 144 ILE B C 1
ATOM 4473 O O . ILE B 1 144 ? -1.079 -32.875 -12.75 1 96.94 144 ILE B O 1
ATOM 4477 N N . ALA B 1 145 ? -0.235 -33.344 -10.734 1 96.81 145 ALA B N 1
ATOM 4478 C CA . ALA B 1 145 ? -0.085 -34.75 -11.023 1 96.81 145 ALA B CA 1
ATOM 4479 C C . ALA B 1 145 ? -1.401 -35.375 -11.5 1 96.81 145 ALA B C 1
ATOM 4481 O O . ALA B 1 145 ? -1.434 -36.062 -12.508 1 96.81 145 ALA B O 1
ATOM 4482 N N . PRO B 1 146 ? -2.525 -35.062 -10.836 1 96.19 146 PRO B N 1
ATOM 4483 C CA . PRO B 1 146 ? -3.779 -35.688 -11.266 1 96.19 146 PRO B CA 1
ATOM 4484 C C . PRO B 1 146 ? -4.312 -35.094 -12.57 1 96.19 146 PRO B C 1
ATOM 4486 O O . PRO B 1 146 ? -5.246 -35.656 -13.164 1 96.19 146 PRO B O 1
ATOM 4489 N N . MET B 1 147 ? -3.785 -34.031 -13.008 1 97.62 147 MET B N 1
ATOM 4490 C CA . MET B 1 147 ? -4.34 -33.312 -14.141 1 97.62 147 MET B CA 1
ATOM 4491 C C . MET B 1 147 ? -3.637 -33.719 -15.438 1 97.62 147 MET B C 1
ATOM 4493 O O . MET B 1 147 ? -4.25 -33.719 -16.5 1 97.62 147 MET B O 1
ATOM 4497 N N . ILE B 1 148 ? -2.418 -34.125 -15.391 1 96.81 148 ILE B N 1
ATOM 4498 C CA . ILE B 1 148 ? -1.649 -34.375 -16.609 1 96.81 148 ILE B CA 1
ATOM 4499 C C . ILE B 1 148 ? -1.82 -35.812 -17.031 1 96.81 148 ILE B C 1
ATOM 4501 O O . ILE B 1 148 ? -2.369 -36.625 -16.281 1 96.81 148 ILE B O 1
ATOM 4505 N N . GLY B 1 149 ? -1.4 -36.156 -18.219 1 92.5 149 GLY B N 1
ATOM 4506 C CA . GLY B 1 149 ? -1.567 -37.531 -18.734 1 92.5 149 GLY B CA 1
ATOM 4507 C C . GLY B 1 149 ? -3.021 -37.906 -18.922 1 92.5 149 GLY B C 1
ATOM 4508 O O . GLY B 1 149 ? -3.748 -37.25 -19.688 1 92.5 149 GLY B O 1
ATOM 4509 N N . GLU B 1 150 ? -3.43 -38.719 -18.062 1 92.12 150 GLU B N 1
ATOM 4510 C CA . GLU B 1 150 ? -4.793 -39.219 -18.172 1 92.12 150 GLU B CA 1
ATOM 4511 C C . GLU B 1 150 ? -5.816 -38.156 -17.812 1 92.12 150 GLU B C 1
ATOM 4513 O O . GLU B 1 150 ? -6.973 -38.25 -18.234 1 92.12 150 GLU B O 1
ATOM 4518 N N . GLY B 1 151 ? -5.367 -37.188 -17.141 1 93.19 151 GLY B N 1
ATOM 4519 C CA . GLY B 1 151 ? -6.266 -36.125 -16.781 1 93.19 151 GLY B CA 1
ATOM 4520 C C . GLY B 1 151 ? -6.598 -35.219 -17.953 1 93.19 151 GLY B C 1
ATOM 4521 O O . GLY B 1 151 ? -7.543 -34.406 -17.875 1 93.19 151 GLY B O 1
ATOM 4522 N N . GLY B 1 152 ? -5.715 -35.312 -18.891 1 96.88 152 GLY B N 1
ATOM 4523 C CA . GLY B 1 152 ? -6.066 -34.656 -20.141 1 96.88 152 GLY B CA 1
ATOM 4524 C C . GLY B 1 152 ? -5.375 -33.312 -20.328 1 96.88 152 GLY B C 1
ATOM 4525 O O . GLY B 1 152 ? -5.578 -32.625 -21.344 1 96.88 152 GLY B O 1
ATOM 4526 N N . TRP B 1 153 ? -4.59 -32.969 -19.359 1 98.31 153 TRP B N 1
ATOM 4527 C CA . TRP B 1 153 ? -3.939 -31.656 -19.422 1 98.31 153 TRP B CA 1
ATOM 4528 C C . TRP B 1 153 ? -2.48 -31.797 -19.844 1 98.31 153 TRP B C 1
ATOM 4530 O O . TRP B 1 153 ? -1.871 -32.844 -19.656 1 98.31 153 TRP B O 1
ATOM 4540 N N . GLU B 1 154 ? -1.962 -30.75 -20.516 1 98 154 GLU B N 1
ATOM 4541 C CA . GLU B 1 154 ? -0.532 -30.453 -20.547 1 98 154 GLU B CA 1
ATOM 4542 C C . GLU B 1 154 ? -0.169 -29.344 -19.562 1 98 154 GLU B C 1
ATOM 4544 O O . GLU B 1 154 ? -1.041 -28.609 -19.109 1 98 154 GLU B O 1
ATOM 4549 N N . ALA B 1 155 ? 1.074 -29.344 -19.156 1 98.38 155 ALA B N 1
ATOM 4550 C CA . ALA B 1 155 ? 1.472 -28.344 -18.188 1 98.38 155 ALA B CA 1
ATOM 4551 C C . ALA B 1 155 ? 2.914 -27.891 -18.406 1 98.38 155 ALA B C 1
ATOM 4553 O O . ALA B 1 155 ? 3.754 -28.688 -18.844 1 98.38 155 ALA B O 1
ATOM 4554 N N . CYS B 1 156 ? 3.178 -26.672 -18.141 1 98.5 156 CYS B N 1
ATOM 4555 C CA . CYS B 1 156 ? 4.543 -26.156 -18.094 1 98.5 156 CYS B CA 1
ATOM 4556 C C . CYS B 1 156 ? 4.734 -25.219 -16.922 1 98.5 156 CYS B C 1
ATOM 4558 O O . CYS B 1 156 ? 3.781 -24.578 -16.469 1 98.5 156 CYS B O 1
ATOM 4560 N N . VAL B 1 157 ? 5.949 -25.188 -16.359 1 98.75 157 VAL B N 1
ATOM 4561 C CA . VAL B 1 157 ? 6.324 -24.344 -15.234 1 98.75 157 VAL B CA 1
ATOM 4562 C C . VAL B 1 157 ? 7.344 -23.297 -15.695 1 98.75 157 VAL B C 1
ATOM 4564 O O . VAL B 1 157 ? 8.414 -23.641 -16.203 1 98.75 157 VAL B O 1
ATOM 4567 N N . VAL B 1 158 ? 6.973 -22.016 -15.539 1 98.62 158 VAL B N 1
ATOM 4568 C CA . VAL B 1 158 ? 7.93 -20.938 -15.766 1 98.62 158 VAL B CA 1
ATOM 4569 C C . VAL B 1 158 ? 8.805 -20.766 -14.531 1 98.62 158 VAL B C 1
ATOM 4571 O O . VAL B 1 158 ? 8.375 -20.172 -13.539 1 98.62 158 VAL B O 1
ATOM 4574 N N . ASN B 1 159 ? 10.023 -21.234 -14.641 1 98 159 ASN B N 1
ATOM 4575 C CA . ASN B 1 159 ? 10.945 -21.078 -13.523 1 98 159 ASN B CA 1
ATOM 4576 C C . ASN B 1 159 ? 11.484 -19.656 -13.438 1 98 159 ASN B C 1
ATOM 4578 O O . ASN B 1 159 ? 12.039 -19.141 -14.414 1 98 159 ASN B O 1
ATOM 4582 N N . SER B 1 160 ? 11.305 -19.078 -12.273 1 96.81 160 SER B N 1
ATOM 4583 C CA . SER B 1 160 ? 11.844 -17.75 -12.062 1 96.81 160 SER B CA 1
ATOM 4584 C C . SER B 1 160 ? 13.352 -17.719 -12.266 1 96.81 160 SER B C 1
ATOM 4586 O O . SER B 1 160 ? 14.047 -18.688 -11.953 1 96.81 160 SER B O 1
ATOM 4588 N N . ARG B 1 161 ? 13.805 -16.609 -12.75 1 96.56 161 ARG B N 1
ATOM 4589 C CA . ARG B 1 161 ? 15.227 -16.484 -13.062 1 96.56 161 ARG B CA 1
ATOM 4590 C C . ARG B 1 161 ? 16.094 -16.828 -11.844 1 96.56 161 ARG B C 1
ATOM 4592 O O . ARG B 1 161 ? 15.883 -16.266 -10.758 1 96.56 161 ARG B O 1
ATOM 4599 N N . GLY B 1 162 ? 17 -17.75 -12.047 1 94.81 162 GLY B N 1
ATOM 4600 C CA . GLY B 1 162 ? 17.906 -18.188 -10.992 1 94.81 162 GLY B CA 1
ATOM 4601 C C . GLY B 1 162 ? 17.391 -19.359 -10.203 1 94.81 162 GLY B C 1
ATOM 4602 O O . GLY B 1 162 ? 18.141 -20 -9.453 1 94.81 162 GLY B O 1
ATOM 4603 N N . CYS B 1 163 ? 16.172 -19.734 -10.344 1 95.69 163 CYS B N 1
ATOM 4604 C CA . CYS B 1 163 ? 15.562 -20.828 -9.586 1 95.69 163 CYS B CA 1
ATOM 4605 C C . CYS B 1 163 ? 15.617 -22.125 -10.367 1 95.69 163 CYS B C 1
ATOM 4607 O O . CYS B 1 163 ? 16.016 -22.141 -11.531 1 95.69 163 CYS B O 1
ATOM 4609 N N . ALA B 1 164 ? 15.344 -23.234 -9.672 1 95.19 164 ALA B N 1
ATOM 4610 C CA . ALA B 1 164 ? 15.281 -24.562 -10.258 1 95.19 164 ALA B CA 1
ATOM 4611 C C . ALA B 1 164 ? 16.578 -24.891 -11.008 1 95.19 164 ALA B C 1
ATOM 4613 O O . ALA B 1 164 ? 16.531 -25.453 -12.109 1 95.19 164 ALA B O 1
ATOM 4614 N N . ARG B 1 165 ? 17.656 -24.359 -10.492 1 93.69 165 ARG B N 1
ATOM 4615 C CA . ARG B 1 165 ? 18.984 -24.625 -11.016 1 93.69 165 ARG B CA 1
ATOM 4616 C C . ARG B 1 165 ? 19.172 -24.031 -12.406 1 93.69 165 ARG B C 1
ATOM 4618 O O . ARG B 1 165 ? 19.891 -24.578 -13.234 1 93.69 165 ARG B O 1
ATOM 4625 N N . SER B 1 166 ? 18.422 -23.031 -12.648 1 92.56 166 SER B N 1
ATOM 4626 C CA . SER B 1 166 ? 18.656 -22.297 -13.891 1 92.56 166 SER B CA 1
ATOM 4627 C C . SER B 1 166 ? 19.688 -21.188 -13.703 1 92.56 166 SER B C 1
ATOM 4629 O O . SER B 1 166 ? 19.641 -20.453 -12.711 1 92.56 166 SER B O 1
ATOM 4631 N N . LYS B 1 167 ? 20.547 -21.047 -14.617 1 90.38 167 LYS B N 1
ATOM 4632 C CA . LYS B 1 167 ? 21.578 -20.016 -14.555 1 90.38 167 LYS B CA 1
ATOM 4633 C C . LYS B 1 167 ? 21.031 -18.656 -15.008 1 90.38 167 LYS B C 1
ATOM 4635 O O . LYS B 1 167 ? 20.156 -18.594 -15.883 1 90.38 167 LYS B O 1
ATOM 4640 N N . ILE B 1 168 ? 21.531 -17.641 -14.336 1 94.69 168 ILE B N 1
ATOM 4641 C CA . ILE B 1 168 ? 21.203 -16.328 -14.867 1 94.69 168 ILE B CA 1
ATOM 4642 C C . ILE B 1 168 ? 22.312 -15.859 -15.805 1 94.69 168 ILE B C 1
ATOM 4644 O O . ILE B 1 168 ? 23.484 -16.156 -15.578 1 94.69 168 ILE B O 1
ATOM 4648 N N . THR B 1 169 ? 21.938 -15.203 -16.797 1 95.25 169 THR B N 1
ATOM 4649 C CA . THR B 1 169 ? 22.875 -14.719 -17.797 1 95.25 169 THR B CA 1
ATOM 4650 C C . THR B 1 169 ? 22.891 -13.195 -17.844 1 95.25 169 THR B C 1
ATOM 4652 O O . THR B 1 169 ? 23.375 -12.602 -18.812 1 95.25 169 THR B O 1
ATOM 4655 N N . SER B 1 170 ? 22.312 -12.602 -16.953 1 92.31 170 SER B N 1
ATOM 4656 C CA . SER B 1 170 ? 22.297 -11.164 -16.703 1 92.31 170 SER B CA 1
ATOM 4657 C C . SER B 1 170 ? 22.344 -10.867 -15.203 1 92.31 170 SER B C 1
ATOM 4659 O O . SER B 1 170 ? 22.484 -11.773 -14.391 1 92.31 170 SER B O 1
ATOM 4661 N N . GLY B 1 171 ? 22.297 -9.695 -14.828 1 90.38 171 GLY B N 1
ATOM 4662 C CA . GLY B 1 171 ? 22.344 -9.289 -13.43 1 90.38 171 GLY B CA 1
ATOM 4663 C C . GLY B 1 171 ? 20.969 -9.195 -12.797 1 90.38 171 GLY B C 1
ATOM 4664 O O . GLY B 1 171 ? 20.797 -8.602 -11.727 1 90.38 171 GLY B O 1
ATOM 4665 N N . VAL B 1 172 ? 20.016 -9.844 -13.5 1 91.25 172 VAL B N 1
ATOM 4666 C CA . VAL B 1 172 ? 18.625 -9.695 -13.055 1 91.25 172 VAL B CA 1
ATOM 4667 C C . VAL B 1 172 ? 18.109 -11.039 -12.547 1 91.25 172 VAL B C 1
ATOM 4669 O O . VAL B 1 172 ? 18.078 -12.023 -13.297 1 91.25 172 VAL B O 1
ATOM 4672 N N . LEU B 1 173 ? 17.75 -11.047 -11.289 1 92.75 173 LEU B N 1
ATOM 4673 C CA . LEU B 1 173 ? 16.969 -12.164 -10.742 1 92.75 173 LEU B CA 1
ATOM 4674 C C . LEU B 1 173 ? 15.477 -11.922 -10.938 1 92.75 173 LEU B C 1
ATOM 4676 O O . LEU B 1 173 ? 15.07 -11.078 -11.742 1 92.75 173 LEU B O 1
ATOM 4680 N N . TYR B 1 174 ? 14.664 -12.688 -10.305 1 91.75 174 TYR B N 1
ATOM 4681 C CA . TYR B 1 174 ? 13.227 -12.469 -10.383 1 91.75 174 TYR B CA 1
ATOM 4682 C C . TYR B 1 174 ? 12.727 -11.672 -9.18 1 91.75 174 TYR B C 1
ATOM 4684 O O . TYR B 1 174 ? 13.477 -11.445 -8.227 1 91.75 174 TYR B O 1
ATOM 4692 N N . ASN B 1 175 ? 11.562 -11.133 -9.258 1 93.81 175 ASN B N 1
ATOM 4693 C CA . ASN B 1 175 ? 10.891 -10.477 -8.141 1 93.81 175 ASN B CA 1
ATOM 4694 C C . ASN B 1 175 ? 9.375 -10.617 -8.242 1 93.81 175 ASN B C 1
ATOM 4696 O O . ASN B 1 175 ? 8.867 -11.273 -9.156 1 93.81 175 ASN B O 1
ATOM 4700 N N . ALA B 1 176 ? 8.664 -10.062 -7.297 1 95.75 176 ALA B N 1
ATOM 4701 C CA . ALA B 1 176 ? 7.223 -10.25 -7.16 1 95.75 176 ALA B CA 1
ATOM 4702 C C . ALA B 1 176 ? 6.469 -9.492 -8.25 1 95.75 176 ALA B C 1
ATOM 4704 O O . ALA B 1 176 ? 5.281 -9.742 -8.477 1 95.75 176 ALA B O 1
ATOM 4705 N N . ARG B 1 177 ? 7.121 -8.609 -8.953 1 93.5 177 ARG B N 1
ATOM 4706 C CA . ARG B 1 177 ? 6.484 -7.801 -9.984 1 93.5 177 ARG B CA 1
ATOM 4707 C C . ARG B 1 177 ? 6.766 -8.359 -11.375 1 93.5 177 ARG B C 1
ATOM 4709 O O . ARG B 1 177 ? 6.211 -7.887 -12.367 1 93.5 177 ARG B O 1
ATOM 4716 N N . ALA B 1 178 ? 7.535 -9.352 -11.555 1 92.31 178 ALA B N 1
ATOM 4717 C CA . ALA B 1 178 ? 8.109 -9.812 -12.82 1 92.31 178 ALA B CA 1
ATOM 4718 C C . ALA B 1 178 ? 7.086 -10.609 -13.625 1 92.31 178 ALA B C 1
ATOM 4720 O O . ALA B 1 178 ? 7.035 -11.836 -13.531 1 92.31 178 ALA B O 1
ATOM 4721 N N . THR B 1 179 ? 6.402 -9.883 -14.531 1 95.88 179 THR B N 1
ATOM 4722 C CA . THR B 1 179 ? 5.391 -10.555 -15.344 1 95.88 179 THR B CA 1
ATOM 4723 C C . THR B 1 179 ? 5.887 -10.758 -16.766 1 95.88 179 THR B C 1
ATOM 4725 O O . THR B 1 179 ? 5.152 -11.258 -17.625 1 95.88 179 THR B O 1
ATOM 4728 N N . TRP B 1 180 ? 7.098 -10.383 -17.109 1 94 180 TRP B N 1
ATOM 4729 C CA . TRP B 1 180 ? 7.555 -10.344 -18.5 1 94 180 TRP B CA 1
ATOM 4730 C C . TRP B 1 180 ? 7.895 -11.742 -19 1 94 180 TRP B C 1
ATOM 4732 O O . TRP B 1 180 ? 7.68 -12.055 -20.172 1 94 180 TRP B O 1
ATOM 4742 N N . ASP B 1 181 ? 8.406 -12.609 -18.078 1 96.88 181 ASP B N 1
ATOM 4743 C CA . ASP B 1 181 ? 8.773 -13.945 -18.547 1 96.88 181 ASP B CA 1
ATOM 4744 C C . ASP B 1 181 ? 7.535 -14.797 -18.797 1 96.88 181 ASP B C 1
ATOM 4746 O O . ASP B 1 181 ? 7.484 -15.547 -19.781 1 96.88 181 ASP B O 1
ATOM 4750 N N . ILE B 1 182 ? 6.555 -14.695 -17.922 1 98.12 182 ILE B N 1
ATOM 4751 C CA . ILE B 1 182 ? 5.32 -15.43 -18.172 1 98.12 182 ILE B CA 1
ATOM 4752 C C . ILE B 1 182 ? 4.629 -14.867 -19.406 1 98.12 182 ILE B C 1
ATOM 4754 O O . ILE B 1 182 ? 4.035 -15.617 -20.188 1 98.12 182 ILE B O 1
ATOM 4758 N N . ARG B 1 183 ? 4.613 -13.562 -19.578 1 98 183 ARG B N 1
ATOM 4759 C CA . ARG B 1 183 ? 4.023 -12.945 -20.766 1 98 183 ARG B CA 1
ATOM 4760 C C . ARG B 1 183 ? 4.637 -13.5 -22.047 1 98 183 ARG B C 1
ATOM 4762 O O . ARG B 1 183 ? 3.916 -13.875 -22.969 1 98 183 ARG B O 1
ATOM 4769 N N . GLN B 1 184 ? 5.973 -13.562 -22.062 1 98.06 184 GLN B N 1
ATOM 4770 C CA . GLN B 1 184 ? 6.668 -14.125 -23.219 1 98.06 184 GLN B CA 1
ATOM 4771 C C . GLN B 1 184 ? 6.316 -15.594 -23.422 1 98.06 184 GLN B C 1
ATOM 4773 O O . GLN B 1 184 ? 6.125 -16.047 -24.547 1 98.06 184 GLN B O 1
ATOM 4778 N N . THR B 1 185 ? 6.254 -16.344 -22.328 1 98.56 185 THR B N 1
ATOM 4779 C CA . THR B 1 185 ? 5.934 -17.766 -22.391 1 98.56 185 THR B CA 1
ATOM 4780 C C . THR B 1 185 ? 4.539 -17.969 -22.984 1 98.56 185 THR B C 1
ATOM 4782 O O . THR B 1 185 ? 4.352 -18.828 -23.859 1 98.56 185 THR B O 1
ATOM 4785 N N . VAL B 1 186 ? 3.572 -17.234 -22.516 1 98.75 186 VAL B N 1
ATOM 4786 C CA . VAL B 1 186 ? 2.188 -17.359 -22.969 1 98.75 186 VAL B CA 1
ATOM 4787 C C . VAL B 1 186 ? 2.094 -17.062 -24.453 1 98.75 186 VAL B C 1
ATOM 4789 O O . VAL B 1 186 ? 1.437 -17.781 -25.203 1 98.75 186 VAL B O 1
ATOM 4792 N N . LYS B 1 187 ? 2.764 -16.016 -24.906 1 98 187 LYS B N 1
ATOM 4793 C CA . LYS B 1 187 ? 2.777 -15.68 -26.328 1 98 187 LYS B CA 1
ATOM 4794 C C . LYS B 1 187 ? 3.389 -16.797 -27.156 1 98 187 LYS B C 1
ATOM 4796 O O . LYS B 1 187 ? 2.873 -17.141 -28.219 1 98 187 LYS B O 1
ATOM 4801 N N . TRP B 1 188 ? 4.438 -17.281 -26.656 1 97.62 188 TRP B N 1
ATOM 4802 C CA . TRP B 1 188 ? 5.105 -18.375 -27.359 1 97.62 188 TRP B CA 1
ATOM 4803 C C . TRP B 1 188 ? 4.195 -19.594 -27.453 1 97.62 188 TRP B C 1
ATOM 4805 O O . TRP B 1 188 ? 4.117 -20.25 -28.5 1 97.62 188 TRP B O 1
ATOM 4815 N N . LEU B 1 189 ? 3.557 -19.953 -26.391 1 98.19 189 LEU B N 1
ATOM 4816 C CA . LEU B 1 189 ? 2.658 -21.109 -26.359 1 98.19 189 LEU B CA 1
ATOM 4817 C C . LEU B 1 189 ? 1.526 -20.953 -27.359 1 98.19 189 LEU B C 1
ATOM 4819 O O . LEU B 1 189 ? 1.118 -21.922 -28 1 98.19 189 LEU B O 1
ATOM 4823 N N . GLN B 1 190 ? 1.002 -19.766 -27.484 1 97.62 190 GLN B N 1
ATOM 4824 C CA . GLN B 1 190 ? -0.069 -19.516 -28.438 1 97.62 190 GLN B CA 1
ATOM 4825 C C . GLN B 1 190 ? 0.38 -19.828 -29.859 1 97.62 190 GLN B C 1
ATOM 4827 O O . GLN B 1 190 ? -0.407 -20.328 -30.672 1 97.62 190 GLN B O 1
ATOM 4832 N N . LYS B 1 191 ? 1.608 -19.5 -30.125 1 96.31 191 LYS B N 1
ATOM 4833 C CA . LYS B 1 191 ? 2.146 -19.75 -31.453 1 96.31 191 LYS B CA 1
ATOM 4834 C C . LYS B 1 191 ? 2.416 -21.234 -31.688 1 96.31 191 LYS B C 1
ATOM 4836 O O . LYS B 1 191 ? 2.109 -21.766 -32.75 1 96.31 191 LYS B O 1
ATOM 4841 N N . LYS B 1 192 ? 2.955 -21.906 -30.688 1 96 192 LYS B N 1
ATOM 4842 C CA . LYS B 1 192 ? 3.389 -23.297 -30.812 1 96 192 LYS B CA 1
ATOM 4843 C C . LYS B 1 192 ? 2.201 -24.25 -30.734 1 96 192 LYS B C 1
ATOM 4845 O O . LYS B 1 192 ? 2.219 -25.328 -31.328 1 96 192 LYS B O 1
ATOM 4850 N N . PHE B 1 193 ? 1.203 -23.844 -29.953 1 97.25 193 PHE B N 1
ATOM 4851 C CA . PHE B 1 193 ? -0.003 -24.641 -29.75 1 97.25 193 PHE B CA 1
ATOM 4852 C C . PHE B 1 193 ? -1.251 -23.797 -30 1 97.25 193 PHE B C 1
ATOM 4854 O O . PHE B 1 193 ? -2.025 -23.547 -29.078 1 97.25 193 PHE B O 1
ATOM 4861 N N . PRO B 1 194 ? -1.555 -23.484 -31.203 1 96.81 194 PRO B N 1
ATOM 4862 C CA . PRO B 1 194 ? -2.561 -22.484 -31.531 1 96.81 194 PRO B CA 1
ATOM 4863 C C . PRO B 1 194 ? -3.967 -22.875 -31.094 1 96.81 194 PRO B C 1
ATOM 4865 O O . PRO B 1 194 ? -4.82 -22.016 -30.891 1 96.81 194 PRO B O 1
ATOM 4868 N N . ASN B 1 195 ? -4.227 -24.172 -30.922 1 97.44 195 ASN B N 1
ATOM 4869 C CA . ASN B 1 195 ? -5.582 -24.609 -30.609 1 97.44 195 ASN B CA 1
ATOM 4870 C C . ASN B 1 195 ? -5.73 -24.953 -29.125 1 97.44 195 ASN B C 1
ATOM 4872 O O . ASN B 1 195 ? -6.832 -25.25 -28.656 1 97.44 195 ASN B O 1
ATOM 4876 N N . ARG B 1 196 ? -4.684 -24.984 -28.359 1 98.12 196 ARG B N 1
ATOM 4877 C CA . ARG B 1 196 ? -4.766 -25.312 -26.938 1 98.12 196 ARG B CA 1
ATOM 4878 C C . ARG B 1 196 ? -5.25 -24.125 -26.125 1 98.12 196 ARG B C 1
ATOM 4880 O O . ARG B 1 196 ? -4.633 -23.062 -26.141 1 98.12 196 ARG B O 1
ATOM 4887 N N . PRO B 1 197 ? -6.398 -24.297 -25.438 1 98.56 197 PRO B N 1
ATOM 4888 C CA . PRO B 1 197 ? -6.699 -23.25 -24.453 1 98.56 197 PRO B CA 1
ATOM 4889 C C . PRO B 1 197 ? -5.68 -23.188 -23.328 1 98.56 197 PRO B C 1
ATOM 4891 O O . PRO B 1 197 ? -5.223 -24.234 -22.844 1 98.56 197 PRO B O 1
ATOM 4894 N N . LEU B 1 198 ? -5.273 -21.984 -22.922 1 98.88 198 LEU B N 1
ATOM 4895 C CA . LEU B 1 198 ? -4.27 -21.781 -21.891 1 98.88 198 LEU B CA 1
ATOM 4896 C C . LEU B 1 198 ? -4.918 -21.375 -20.562 1 98.88 198 LEU B C 1
ATOM 4898 O O . LEU B 1 198 ? -5.879 -20.609 -20.562 1 98.88 198 LEU B O 1
ATOM 4902 N N . PHE B 1 199 ? -4.461 -21.906 -19.484 1 98.94 199 PHE B N 1
ATOM 4903 C CA . PHE B 1 199 ? -4.895 -21.594 -18.125 1 98.94 199 PHE B CA 1
ATOM 4904 C C . PHE B 1 199 ? -3.699 -21.312 -17.219 1 98.94 199 PHE B C 1
ATOM 4906 O O . PHE B 1 199 ? -2.584 -21.75 -17.5 1 98.94 199 PHE B O 1
ATOM 4913 N N . GLY B 1 200 ? -3.92 -20.516 -16.219 1 98.94 200 GLY B N 1
ATOM 4914 C CA . GLY B 1 200 ? -2.85 -20.156 -15.305 1 98.94 200 GLY B CA 1
ATOM 4915 C C . GLY B 1 200 ? -3.002 -20.781 -13.93 1 98.94 200 GLY B C 1
ATOM 4916 O O . GLY B 1 200 ? -4.121 -20.969 -13.453 1 98.94 200 GLY B O 1
ATOM 4917 N N . LEU B 1 201 ? -1.904 -21.062 -13.312 1 98.94 201 LEU B N 1
ATOM 4918 C CA . LEU B 1 201 ? -1.834 -21.547 -11.938 1 98.94 201 LEU B CA 1
ATOM 4919 C C . LEU B 1 201 ? -0.63 -20.953 -11.211 1 98.94 201 LEU B C 1
ATOM 4921 O O . LEU B 1 201 ? 0.496 -21.016 -11.711 1 98.94 201 LEU B O 1
ATOM 4925 N N . GLY B 1 202 ? -0.844 -20.281 -10.125 1 98.81 202 GLY B N 1
ATOM 4926 C CA . GLY B 1 202 ? 0.23 -19.656 -9.375 1 98.81 202 GLY B CA 1
ATOM 4927 C C . GLY B 1 202 ? 0.209 -20 -7.895 1 98.81 202 GLY B C 1
ATOM 4928 O O . GLY B 1 202 ? -0.861 -20.141 -7.301 1 98.81 202 GLY B O 1
ATOM 4929 N N . PHE B 1 203 ? 1.435 -20.078 -7.301 1 98.75 203 PHE B N 1
ATOM 4930 C CA . PHE B 1 203 ? 1.583 -20.422 -5.891 1 98.75 203 PHE B CA 1
ATOM 4931 C C . PHE B 1 203 ? 2.383 -19.344 -5.16 1 98.75 203 PHE B C 1
ATOM 4933 O O . PHE B 1 203 ? 3.455 -18.938 -5.617 1 98.75 203 PHE B O 1
ATOM 4940 N N . SER B 1 204 ? 1.882 -18.859 -3.984 1 98.38 204 SER B N 1
ATOM 4941 C CA . SER B 1 204 ? 2.598 -17.922 -3.129 1 98.38 204 SER B CA 1
ATOM 4942 C C . SER B 1 204 ? 3.094 -16.719 -3.924 1 98.38 204 SER B C 1
ATOM 4944 O O . SER B 1 204 ? 2.299 -15.992 -4.527 1 98.38 204 SER B O 1
ATOM 4946 N N . LEU B 1 205 ? 4.398 -16.547 -4.09 1 98.25 205 LEU B N 1
ATOM 4947 C CA . LEU B 1 205 ? 4.926 -15.438 -4.867 1 98.25 205 LEU B CA 1
ATOM 4948 C C . LEU B 1 205 ? 4.508 -15.547 -6.328 1 98.25 205 LEU B C 1
ATOM 4950 O O . LEU B 1 205 ? 4.219 -14.531 -6.973 1 98.25 205 LEU B O 1
ATOM 4954 N N . GLY B 1 206 ? 4.488 -16.75 -6.898 1 98.56 206 GLY B N 1
ATOM 4955 C CA . GLY B 1 206 ? 3.998 -16.969 -8.25 1 98.56 206 GLY B CA 1
ATOM 4956 C C . GLY B 1 206 ? 2.535 -16.609 -8.414 1 98.56 206 GLY B C 1
ATOM 4957 O O . GLY B 1 206 ? 2.117 -16.188 -9.492 1 98.56 206 GLY B O 1
ATOM 4958 N N . ALA B 1 207 ? 1.8 -16.844 -7.328 1 98.88 207 ALA B N 1
ATOM 4959 C CA . ALA B 1 207 ? 0.403 -16.422 -7.328 1 98.88 207 ALA B CA 1
ATOM 4960 C C . ALA B 1 207 ? 0.291 -14.906 -7.473 1 98.88 207 ALA B C 1
ATOM 4962 O O . ALA B 1 207 ? -0.563 -14.406 -8.211 1 98.88 207 ALA B O 1
ATOM 4963 N N . ASN B 1 208 ? 1.145 -14.227 -6.746 1 98.81 208 ASN B N 1
ATOM 4964 C CA . ASN B 1 208 ? 1.17 -12.773 -6.844 1 98.81 208 ASN B CA 1
ATOM 4965 C C . ASN B 1 208 ? 1.529 -12.312 -8.258 1 98.81 208 ASN B C 1
ATOM 4967 O O . ASN B 1 208 ? 0.876 -11.422 -8.805 1 98.81 208 ASN B O 1
ATOM 4971 N N . MET B 1 209 ? 2.488 -12.914 -8.875 1 98.69 209 MET B N 1
ATOM 4972 C CA . MET B 1 209 ? 2.926 -12.57 -10.219 1 98.69 209 MET B CA 1
ATOM 4973 C C . MET B 1 209 ? 1.823 -12.859 -11.234 1 98.69 209 MET B C 1
ATOM 4975 O O . MET B 1 209 ? 1.564 -12.039 -12.125 1 98.69 209 MET B O 1
ATOM 4979 N N . LEU B 1 210 ? 1.213 -13.984 -11.062 1 98.88 210 LEU B N 1
ATOM 4980 C CA . LEU B 1 210 ? 0.157 -14.359 -12 1 98.88 210 LEU B CA 1
ATOM 4981 C C . LEU B 1 210 ? -1.029 -13.406 -11.891 1 98.88 210 LEU B C 1
ATOM 4983 O O . LEU B 1 210 ? -1.642 -13.055 -12.898 1 98.88 210 LEU B O 1
ATOM 4987 N N . THR B 1 211 ? -1.338 -13.055 -10.672 1 98.88 211 THR B N 1
ATOM 4988 C CA . THR B 1 211 ? -2.418 -12.094 -10.461 1 98.88 211 THR B CA 1
ATOM 4989 C C . THR B 1 211 ? -2.109 -10.766 -11.148 1 98.88 211 THR B C 1
ATOM 4991 O O . THR B 1 211 ? -2.963 -10.211 -11.844 1 98.88 211 THR B O 1
ATOM 4994 N N . ASN B 1 212 ? -0.918 -10.297 -10.977 1 98.62 212 ASN B N 1
ATOM 4995 C CA . ASN B 1 212 ? -0.511 -9.062 -11.648 1 98.62 212 ASN B CA 1
ATOM 4996 C C . ASN B 1 212 ? -0.538 -9.219 -13.164 1 98.62 212 ASN B C 1
ATOM 4998 O O . ASN B 1 212 ? -0.975 -8.312 -13.875 1 98.62 212 ASN B O 1
ATOM 5002 N N . TYR B 1 213 ? -0.086 -10.328 -13.68 1 98.56 213 TYR B N 1
ATOM 5003 C CA . TYR B 1 213 ? -0.117 -10.586 -15.117 1 98.56 213 TYR B CA 1
ATOM 5004 C C . TYR B 1 213 ? -1.537 -10.484 -15.656 1 98.56 213 TYR B C 1
ATOM 5006 O O . TYR B 1 213 ? -1.78 -9.797 -16.656 1 98.56 213 TYR B O 1
ATOM 5014 N N . CYS B 1 214 ? -2.473 -11.18 -14.969 1 98.81 214 CYS B N 1
ATOM 5015 C CA . CYS B 1 214 ? -3.859 -11.164 -15.422 1 98.81 214 CYS B CA 1
ATOM 5016 C C . CYS B 1 214 ? -4.43 -9.75 -15.406 1 98.81 214 CYS B C 1
ATOM 5018 O O . CYS B 1 214 ? -5.137 -9.352 -16.328 1 98.81 214 CYS B O 1
ATOM 5020 N N . GLY B 1 215 ? -4.117 -9.031 -14.344 1 98.19 215 GLY B N 1
ATOM 5021 C CA . GLY B 1 215 ? -4.586 -7.656 -14.258 1 98.19 215 GLY B CA 1
ATOM 5022 C C . GLY B 1 215 ? -3.992 -6.758 -15.328 1 98.19 215 GLY B C 1
ATOM 5023 O O . GLY B 1 215 ? -4.699 -5.93 -15.914 1 98.19 215 GLY B O 1
ATOM 5024 N N . GLU B 1 216 ? -2.725 -6.883 -15.555 1 97.12 216 GLU B N 1
ATOM 5025 C CA . GLU B 1 216 ? -2.033 -6.066 -16.547 1 97.12 216 GLU B CA 1
ATOM 5026 C C . GLU B 1 216 ? -2.572 -6.332 -17.953 1 97.12 216 GLU B C 1
ATOM 5028 O O . GLU B 1 216 ? -2.734 -5.406 -18.75 1 97.12 216 GLU B O 1
ATOM 5033 N N . GLU B 1 217 ? -2.82 -7.574 -18.188 1 97.88 217 GLU B N 1
ATOM 5034 C CA . GLU B 1 217 ? -3.303 -7.926 -19.531 1 97.88 217 GLU B CA 1
ATOM 5035 C C . GLU B 1 217 ? -4.742 -7.457 -19.734 1 97.88 217 GLU B C 1
ATOM 5037 O O . GLU B 1 217 ? -5.125 -7.086 -20.844 1 97.88 217 GLU B O 1
ATOM 5042 N N . GLY B 1 218 ? -5.582 -7.555 -18.688 1 97.31 218 GLY B N 1
ATOM 5043 C CA . GLY B 1 218 ? -6.953 -7.09 -18.797 1 97.31 218 GLY B CA 1
ATOM 5044 C C . GLY B 1 218 ? -7.695 -7.676 -19.984 1 97.31 218 GLY B C 1
ATOM 5045 O O . GLY B 1 218 ? -7.793 -8.898 -20.125 1 97.31 218 GLY B O 1
ATOM 5046 N N . PRO B 1 219 ? -8.047 -6.832 -20.922 1 97.56 219 PRO B N 1
ATOM 5047 C CA . PRO B 1 219 ? -8.812 -7.301 -22.078 1 97.56 219 PRO B CA 1
ATOM 5048 C C . PRO B 1 219 ? -7.977 -8.156 -23.031 1 97.56 219 PRO B C 1
ATOM 5050 O O . PRO B 1 219 ? -8.531 -8.867 -23.875 1 97.56 219 PRO B O 1
ATOM 5053 N N . ASN B 1 220 ? -6.703 -8.094 -22.906 1 98.19 220 ASN B N 1
ATOM 5054 C CA . ASN B 1 220 ? -5.809 -8.805 -23.812 1 98.19 220 ASN B CA 1
ATOM 5055 C C . ASN B 1 220 ? -5.363 -10.141 -23.219 1 98.19 220 ASN B C 1
ATOM 5057 O O . ASN B 1 220 ? -4.574 -10.867 -23.844 1 98.19 220 ASN B O 1
ATOM 5061 N N . CYS B 1 221 ? -5.852 -10.461 -22.016 1 98.56 221 CYS B N 1
ATOM 5062 C CA . CYS B 1 221 ? -5.449 -11.727 -21.406 1 98.56 221 CYS B CA 1
ATOM 5063 C C . CYS B 1 221 ? -5.961 -12.906 -22.219 1 98.56 221 CYS B C 1
ATOM 5065 O O . CYS B 1 221 ? -7.164 -13.031 -22.453 1 98.56 221 CYS B O 1
ATOM 5067 N N . VAL B 1 222 ? -5.047 -13.797 -22.609 1 98.31 222 VAL B N 1
ATOM 5068 C CA . VAL B 1 222 ? -5.441 -14.891 -23.484 1 98.31 222 VAL B CA 1
ATOM 5069 C C . VAL B 1 222 ? -5.762 -16.141 -22.672 1 98.31 222 VAL B C 1
ATOM 5071 O O . VAL B 1 222 ? -6.328 -17.094 -23.188 1 98.31 222 VAL B O 1
ATOM 5074 N N . LEU B 1 223 ? -5.445 -16.156 -21.375 1 98.88 223 LEU B N 1
ATOM 5075 C CA . LEU B 1 223 ? -5.812 -17.281 -20.516 1 98.88 223 LEU B CA 1
ATOM 5076 C C . LEU B 1 223 ? -7.332 -17.406 -20.422 1 98.88 223 LEU B C 1
ATOM 5078 O O . LEU B 1 223 ? -8.039 -16.406 -20.344 1 98.88 223 LEU B O 1
ATOM 5082 N N . LYS B 1 224 ? -7.809 -18.625 -20.359 1 98.81 224 LYS B N 1
ATOM 5083 C CA . LYS B 1 224 ? -9.242 -18.891 -20.25 1 98.81 224 LYS B CA 1
ATOM 5084 C C . LYS B 1 224 ? -9.672 -18.922 -18.781 1 98.81 224 LYS B C 1
ATOM 5086 O O . LYS B 1 224 ? -10.867 -18.844 -18.484 1 98.81 224 LYS B O 1
ATOM 5091 N N . GLY B 1 225 ? -8.758 -18.969 -17.906 1 98.88 225 GLY B N 1
ATOM 5092 C CA . GLY B 1 225 ? -8.945 -18.953 -16.453 1 98.88 225 GLY B CA 1
ATOM 5093 C C . GLY B 1 225 ? -7.645 -19.078 -15.688 1 98.88 225 GLY B C 1
ATOM 5094 O O . GLY B 1 225 ? -6.621 -19.484 -16.25 1 98.88 225 GLY B O 1
ATOM 5095 N N . ALA B 1 226 ? -7.652 -18.734 -14.445 1 98.94 226 ALA B N 1
ATOM 5096 C CA . ALA B 1 226 ? -6.473 -18.859 -13.594 1 98.94 226 ALA B CA 1
ATOM 5097 C C . ALA B 1 226 ? -6.867 -19.172 -12.156 1 98.94 226 ALA B C 1
ATOM 5099 O O . ALA B 1 226 ? -7.945 -18.781 -11.695 1 98.94 226 ALA B O 1
ATOM 5100 N N . VAL B 1 227 ? -6.035 -19.906 -11.477 1 98.94 227 VAL B N 1
ATOM 5101 C CA . VAL B 1 227 ? -6.164 -20.203 -10.047 1 98.94 227 VAL B CA 1
ATOM 5102 C C . VAL B 1 227 ? -4.883 -19.812 -9.32 1 98.94 227 VAL B C 1
ATOM 5104 O O . VAL B 1 227 ? -3.779 -20.047 -9.82 1 98.94 227 VAL B O 1
ATOM 5107 N N . VAL B 1 228 ? -5.008 -19.109 -8.25 1 98.94 228 VAL B N 1
ATOM 5108 C CA . VAL B 1 228 ? -3.85 -18.781 -7.426 1 98.94 228 VAL B CA 1
ATOM 5109 C C . VAL B 1 228 ? -4.059 -19.312 -6.008 1 98.94 228 VAL B C 1
ATOM 5111 O O . VAL B 1 228 ? -5.176 -19.297 -5.492 1 98.94 228 VAL B O 1
ATOM 5114 N N . CYS B 1 229 ? -2.992 -19.797 -5.402 1 98.88 229 CYS B N 1
ATOM 5115 C CA . CYS B 1 229 ? -3.047 -20.391 -4.07 1 98.88 229 CYS B CA 1
ATOM 5116 C C . CYS B 1 229 ? -2.1 -19.672 -3.117 1 98.88 229 CYS B C 1
ATOM 5118 O O . CYS B 1 229 ? -0.939 -19.422 -3.455 1 98.88 229 CYS B O 1
ATOM 5120 N N . SER B 1 230 ? -2.582 -19.312 -1.944 1 98.69 230 SER B N 1
ATOM 5121 C CA . SER B 1 230 ? -1.788 -18.719 -0.873 1 98.69 230 SER B CA 1
ATOM 5122 C C . SER B 1 230 ? -1.059 -17.469 -1.354 1 98.69 230 SER B C 1
ATOM 5124 O O . SER B 1 230 ? 0.143 -17.312 -1.122 1 98.69 230 SER B O 1
ATOM 5126 N N . ASN B 1 231 ? -1.781 -16.625 -2.055 1 98.81 231 ASN B N 1
ATOM 5127 C CA . ASN B 1 231 ? -1.231 -15.391 -2.605 1 98.81 231 ASN B CA 1
ATOM 5128 C C . ASN B 1 231 ? -1.024 -14.336 -1.521 1 98.81 231 ASN B C 1
ATOM 5130 O O . ASN B 1 231 ? -1.968 -13.969 -0.818 1 98.81 231 ASN B O 1
ATOM 5134 N N . PRO B 1 232 ? 0.198 -13.906 -1.333 1 98.5 232 PRO B N 1
ATOM 5135 C CA . PRO B 1 232 ? 0.384 -12.727 -0.475 1 98.5 232 PRO B CA 1
ATOM 5136 C C . PRO B 1 232 ? 0.008 -11.422 -1.172 1 98.5 232 PRO B C 1
ATOM 5138 O O . PRO B 1 232 ? 0.884 -10.617 -1.495 1 98.5 232 PRO B O 1
ATOM 5141 N N . PHE B 1 233 ? -1.241 -11.102 -1.312 1 98.62 233 PHE B N 1
ATOM 5142 C CA . PHE B 1 233 ? -1.837 -10.078 -2.164 1 98.62 233 PHE B CA 1
ATOM 5143 C C . PHE B 1 233 ? -1.241 -8.711 -1.865 1 98.62 233 PHE B C 1
ATOM 5145 O O . PHE B 1 233 ? -1.064 -7.895 -2.771 1 98.62 233 PHE B O 1
ATOM 5152 N N . ASN B 1 234 ? -1.084 -8.383 -0.64 1 98.56 234 ASN B N 1
ATOM 5153 C CA . ASN B 1 234 ? -0.542 -7.117 -0.155 1 98.56 234 ASN B CA 1
ATOM 5154 C C . ASN B 1 234 ? 0.796 -7.312 0.552 1 98.56 234 ASN B C 1
ATOM 5156 O O . ASN B 1 234 ? 0.842 -7.457 1.774 1 98.56 234 ASN B O 1
ATOM 5160 N N . LEU B 1 235 ? 1.826 -7.152 -0.209 1 98.38 235 LEU B N 1
ATOM 5161 C CA . LEU B 1 235 ? 3.164 -7.477 0.277 1 98.38 235 LEU B CA 1
ATOM 5162 C C . LEU B 1 235 ? 3.594 -6.504 1.371 1 98.38 235 LEU B C 1
ATOM 5164 O O . LEU B 1 235 ? 4.312 -6.887 2.297 1 98.38 235 LEU B O 1
ATOM 5168 N N . ASP B 1 236 ? 3.154 -5.297 1.278 1 97.88 236 ASP B N 1
ATOM 5169 C CA . ASP B 1 236 ? 3.51 -4.289 2.271 1 97.88 236 ASP B CA 1
ATOM 5170 C C . ASP B 1 236 ? 2.881 -4.605 3.627 1 97.88 236 ASP B C 1
ATOM 5172 O O . ASP B 1 236 ? 3.574 -4.652 4.645 1 97.88 236 ASP B O 1
ATOM 5176 N N . VAL B 1 237 ? 1.594 -4.902 3.629 1 97.94 237 VAL B N 1
ATOM 5177 C CA . VAL B 1 237 ? 0.875 -5.277 4.844 1 97.94 237 VAL B CA 1
ATOM 5178 C C . VAL B 1 237 ? 1.455 -6.57 5.41 1 97.94 237 VAL B C 1
ATOM 5180 O O . VAL B 1 237 ? 1.694 -6.676 6.617 1 97.94 237 VAL B O 1
ATOM 5183 N N . SER B 1 238 ? 1.713 -7.523 4.52 1 97.94 238 SER B N 1
ATOM 5184 C CA . SER B 1 238 ? 2.26 -8.805 4.957 1 97.94 238 SER B CA 1
ATOM 5185 C C . SER B 1 238 ? 3.607 -8.625 5.648 1 97.94 238 SER B C 1
ATOM 5187 O O . SER B 1 238 ? 3.846 -9.195 6.715 1 97.94 238 SER B O 1
ATOM 5189 N N . SER B 1 239 ? 4.457 -7.84 5.023 1 97.88 239 SER B N 1
ATOM 5190 C CA . SER B 1 239 ? 5.789 -7.602 5.578 1 97.88 239 SER B CA 1
ATOM 5191 C C . SER B 1 239 ? 5.707 -6.973 6.965 1 97.88 239 SER B C 1
ATOM 5193 O O . SER B 1 239 ? 6.398 -7.402 7.887 1 97.88 239 SER B O 1
ATOM 5195 N N . LYS B 1 240 ? 4.852 -5.992 7.133 1 97.69 240 LYS B N 1
ATOM 5196 C CA . LYS B 1 240 ? 4.746 -5.285 8.406 1 97.69 240 LYS B CA 1
ATOM 5197 C C . LYS B 1 240 ? 4.16 -6.188 9.492 1 97.69 240 LYS B C 1
ATOM 5199 O O . LYS B 1 240 ? 4.613 -6.168 10.633 1 97.69 240 LYS B O 1
ATOM 5204 N N . ILE B 1 241 ? 3.158 -7.008 9.117 1 96.19 241 ILE B N 1
ATOM 5205 C CA . ILE B 1 241 ? 2.531 -7.918 10.07 1 96.19 241 ILE B CA 1
ATOM 5206 C C . ILE B 1 241 ? 3.547 -8.961 10.523 1 96.19 241 ILE B C 1
ATOM 5208 O O . ILE B 1 241 ? 3.631 -9.281 11.719 1 96.19 241 ILE B O 1
ATOM 5212 N N . LEU B 1 242 ? 4.344 -9.484 9.625 1 97.31 242 LEU B N 1
ATOM 5213 C CA . LEU B 1 242 ? 5.348 -10.492 9.961 1 97.31 242 LEU B CA 1
ATOM 5214 C C . LEU B 1 242 ? 6.438 -9.898 10.852 1 97.31 242 LEU B C 1
ATOM 5216 O O . LEU B 1 242 ? 6.918 -10.562 11.773 1 97.31 242 LEU B O 1
ATOM 5220 N N . GLN B 1 243 ? 6.809 -8.688 10.609 1 96.69 243 GLN B N 1
ATOM 5221 C CA . GLN B 1 243 ? 7.852 -8.031 11.391 1 96.69 243 GLN B CA 1
ATOM 5222 C C . GLN B 1 243 ? 7.375 -7.75 12.812 1 96.69 243 GLN B C 1
ATOM 5224 O O . GLN B 1 243 ? 8.188 -7.574 13.727 1 96.69 243 GLN B O 1
ATOM 5229 N N . ASN B 1 244 ? 6.059 -7.684 13.016 1 93.75 244 ASN B N 1
ATOM 5230 C CA . ASN B 1 244 ? 5.488 -7.254 14.281 1 93.75 244 ASN B CA 1
ATOM 5231 C C . ASN B 1 244 ? 5.254 -8.43 15.227 1 93.75 244 ASN B C 1
ATOM 5233 O O . ASN B 1 244 ? 4.695 -8.266 16.312 1 93.75 244 ASN B O 1
ATOM 5237 N N . SER B 1 245 ? 5.605 -9.656 14.898 1 93.56 245 SER B N 1
ATOM 5238 C CA . SER B 1 245 ? 5.555 -10.828 15.766 1 93.56 245 SER B CA 1
ATOM 5239 C C . SER B 1 245 ? 6.898 -11.547 15.805 1 93.56 245 SER B C 1
ATOM 5241 O O . SER B 1 245 ? 7.656 -11.508 14.828 1 93.56 245 SER B O 1
ATOM 5243 N N . TYR B 1 246 ? 7.16 -12.164 16.922 1 96.19 246 TYR B N 1
ATOM 5244 C CA . TYR B 1 246 ? 8.43 -12.867 17.078 1 96.19 246 TYR B CA 1
ATOM 5245 C C . TYR B 1 246 ? 8.562 -13.977 16.047 1 96.19 246 TYR B C 1
ATOM 5247 O O . TYR B 1 246 ? 9.586 -14.078 15.367 1 96.19 246 TYR B O 1
ATOM 5255 N N . ILE B 1 247 ? 7.543 -14.797 15.883 1 96.44 247 ILE B N 1
ATOM 5256 C CA . ILE B 1 247 ? 7.609 -15.945 14.984 1 96.44 247 ILE B CA 1
ATOM 5257 C C . ILE B 1 247 ? 7.652 -15.461 13.539 1 96.44 247 ILE B C 1
ATOM 5259 O O . ILE B 1 247 ? 8.352 -16.047 12.703 1 96.44 247 ILE B O 1
ATOM 5263 N N . GLY B 1 248 ? 6.898 -14.414 13.25 1 96.81 248 GLY B N 1
ATOM 5264 C CA . GLY B 1 248 ? 6.926 -13.859 11.906 1 96.81 248 GLY B CA 1
ATOM 5265 C C . GLY B 1 248 ? 8.297 -13.352 11.5 1 96.81 248 GLY B C 1
ATOM 5266 O O . GLY B 1 248 ? 8.766 -13.641 10.398 1 96.81 248 GLY B O 1
ATOM 5267 N N . LYS B 1 249 ? 8.93 -12.648 12.367 1 97 249 LYS B N 1
ATOM 5268 C CA . LYS B 1 249 ? 10.219 -12.023 12.062 1 97 249 LYS B CA 1
ATOM 5269 C C . LYS B 1 249 ? 11.359 -13.031 12.18 1 97 249 LYS B C 1
ATOM 5271 O O . LYS B 1 249 ? 12.109 -13.242 11.227 1 97 249 LYS B O 1
ATOM 5276 N N . GLU B 1 250 ? 11.391 -13.781 13.25 1 97.88 250 GLU B N 1
ATOM 5277 C CA . GLU B 1 250 ? 12.57 -14.578 13.594 1 97.88 250 GLU B CA 1
ATOM 5278 C C . GLU B 1 250 ? 12.492 -15.969 12.977 1 97.88 250 GLU B C 1
ATOM 5280 O O . GLU B 1 250 ? 13.477 -16.719 12.992 1 97.88 250 GLU B O 1
ATOM 5285 N N . VAL B 1 251 ? 11.359 -16.328 12.43 1 96.69 251 VAL B N 1
ATOM 5286 C CA . VAL B 1 251 ? 11.25 -17.625 11.781 1 96.69 251 VAL B CA 1
ATOM 5287 C C . VAL B 1 251 ? 10.945 -17.438 10.297 1 96.69 251 VAL B C 1
ATOM 5289 O O . VAL B 1 251 ? 11.812 -17.656 9.445 1 96.69 251 VAL B O 1
ATOM 5292 N N . TYR B 1 252 ? 9.875 -16.906 10.008 1 96.69 252 TYR B N 1
ATOM 5293 C CA . TYR B 1 252 ? 9.438 -16.906 8.617 1 96.69 252 TYR B CA 1
ATOM 5294 C C . TYR B 1 252 ? 10.273 -15.953 7.781 1 96.69 252 TYR B C 1
ATOM 5296 O O . TYR B 1 252 ? 10.828 -16.344 6.754 1 96.69 252 TYR B O 1
ATOM 5304 N N . LEU B 1 253 ? 10.422 -14.68 8.211 1 98.12 253 LEU B N 1
ATOM 5305 C CA . LEU B 1 253 ? 11.234 -13.742 7.441 1 98.12 253 LEU B CA 1
ATOM 5306 C C . LEU B 1 253 ? 12.688 -14.195 7.398 1 98.12 253 LEU B C 1
ATOM 5308 O O . LEU B 1 253 ? 13.375 -13.992 6.391 1 98.12 253 LEU B O 1
ATOM 5312 N N . ARG B 1 254 ? 13.133 -14.75 8.477 1 97.81 254 ARG B N 1
ATOM 5313 C CA . ARG B 1 254 ? 14.5 -15.25 8.523 1 97.81 254 ARG B CA 1
ATOM 5314 C C . ARG B 1 254 ? 14.703 -16.406 7.559 1 97.81 254 ARG B C 1
ATOM 5316 O O . ARG B 1 254 ? 15.68 -16.438 6.809 1 97.81 254 ARG B O 1
ATOM 5323 N N . VAL B 1 255 ? 13.805 -17.391 7.535 1 96.31 255 VAL B N 1
ATOM 5324 C CA . VAL B 1 255 ? 13.906 -18.547 6.672 1 96.31 255 VAL B CA 1
ATOM 5325 C C . VAL B 1 255 ? 13.852 -18.125 5.207 1 96.31 255 VAL B C 1
ATOM 5327 O O . VAL B 1 255 ? 14.648 -18.578 4.387 1 96.31 255 VAL B O 1
ATOM 5330 N N . MET B 1 256 ? 12.953 -17.266 4.848 1 96.81 256 MET B N 1
ATOM 5331 C CA . MET B 1 256 ? 12.844 -16.781 3.475 1 96.81 256 MET B CA 1
ATOM 5332 C C . MET B 1 256 ? 14.078 -15.977 3.08 1 96.81 256 MET B C 1
ATOM 5334 O O . MET B 1 256 ? 14.578 -16.109 1.964 1 96.81 256 MET B O 1
ATOM 5338 N N . GLY B 1 257 ? 14.531 -15.102 4.047 1 97.69 257 GLY B N 1
ATOM 5339 C CA . GLY B 1 257 ? 15.773 -14.375 3.801 1 97.69 257 GLY B CA 1
ATOM 5340 C C . GLY B 1 257 ? 16.953 -15.281 3.533 1 97.69 257 GLY B C 1
ATOM 5341 O O . GLY B 1 257 ? 17.75 -15.031 2.621 1 97.69 257 GLY B O 1
ATOM 5342 N N . SER B 1 258 ? 17.047 -16.359 4.316 1 97.56 258 SER B N 1
ATOM 5343 C CA . SER B 1 258 ? 18.141 -17.312 4.16 1 97.56 258 SER B CA 1
ATOM 5344 C C . SER B 1 258 ? 18.062 -18.031 2.812 1 97.56 258 SER B C 1
ATOM 5346 O O . SER B 1 258 ? 19.094 -18.266 2.168 1 97.56 258 SER B O 1
ATOM 5348 N N . ALA B 1 259 ? 16.906 -18.391 2.434 1 95.81 259 ALA B N 1
ATOM 5349 C CA . ALA B 1 259 ? 16.719 -19.062 1.148 1 95.81 259 ALA B CA 1
ATOM 5350 C C . ALA B 1 259 ? 17.172 -18.172 -0.003 1 95.81 259 ALA B C 1
ATOM 5352 O O . ALA B 1 259 ? 17.828 -18.641 -0.937 1 95.81 259 ALA B O 1
ATOM 5353 N N . LEU B 1 260 ? 16.906 -16.906 0.024 1 97.12 260 LEU B N 1
ATOM 5354 C CA . LEU B 1 260 ? 17.266 -16 -1.054 1 97.12 260 LEU B CA 1
ATOM 5355 C C . LEU B 1 260 ? 18.734 -15.641 -0.989 1 97.12 260 LEU B C 1
ATOM 5357 O O . LEU B 1 260 ? 19.375 -15.414 -2.023 1 97.12 260 LEU B O 1
ATOM 5361 N N . LYS B 1 261 ? 19.219 -15.523 0.243 1 97.62 261 LYS B N 1
ATOM 5362 C CA . LYS B 1 261 ? 20.656 -15.359 0.393 1 97.62 261 LYS B CA 1
ATOM 5363 C C . LYS B 1 261 ? 21.422 -16.484 -0.304 1 97.62 261 LYS B C 1
ATOM 5365 O O . LYS B 1 261 ? 22.406 -16.234 -1 1 97.62 261 LYS B O 1
ATOM 5370 N N . GLU B 1 262 ? 20.953 -17.703 -0.152 1 97.06 262 GLU B N 1
ATOM 5371 C CA . GLU B 1 262 ? 21.562 -18.859 -0.81 1 97.06 262 GLU B CA 1
ATOM 5372 C C . GLU B 1 262 ? 21.453 -18.75 -2.328 1 97.06 262 GLU B C 1
ATOM 5374 O O . GLU B 1 262 ? 22.359 -19.125 -3.055 1 97.06 262 GLU B O 1
ATOM 5379 N N . LEU B 1 263 ? 20.312 -18.297 -2.74 1 96.25 263 LEU B N 1
ATOM 5380 C CA . LEU B 1 263 ? 20.125 -18.094 -4.172 1 96.25 263 LEU B CA 1
ATOM 5381 C C . LEU B 1 263 ? 21.156 -17.109 -4.715 1 96.25 263 LEU B C 1
ATOM 5383 O O . LEU B 1 263 ? 21.766 -17.344 -5.766 1 96.25 263 LEU B O 1
ATOM 5387 N N . ALA B 1 264 ? 21.344 -15.969 -4.055 1 96.69 264 ALA B N 1
ATOM 5388 C CA . ALA B 1 264 ? 22.328 -14.969 -4.465 1 96.69 264 ALA B CA 1
ATOM 5389 C C . ALA B 1 264 ? 23.734 -15.562 -4.453 1 96.69 264 ALA B C 1
ATOM 5391 O O . ALA B 1 264 ? 24.547 -15.273 -5.34 1 96.69 264 ALA B O 1
ATOM 5392 N N . ALA B 1 265 ? 24 -16.375 -3.441 1 97.25 265 ALA B N 1
ATOM 5393 C CA . ALA B 1 265 ? 25.312 -17.016 -3.338 1 97.25 265 ALA B CA 1
ATOM 5394 C C . ALA B 1 265 ? 25.562 -17.922 -4.535 1 97.25 265 ALA B C 1
ATOM 5396 O O . ALA B 1 265 ? 26.688 -17.953 -5.07 1 97.25 265 ALA B O 1
ATOM 5397 N N . THR B 1 266 ? 24.578 -18.641 -4.93 1 95.88 266 THR B N 1
ATOM 5398 C CA . THR B 1 266 ? 24.672 -19.562 -6.051 1 95.88 266 THR B CA 1
ATOM 5399 C C . THR B 1 266 ? 25 -18.812 -7.344 1 95.88 266 THR B C 1
ATOM 5401 O O . THR B 1 266 ? 25.672 -19.359 -8.227 1 95.88 266 THR B O 1
ATOM 5404 N N . HIS B 1 267 ? 24.578 -17.594 -7.438 1 96.94 267 HIS B N 1
ATOM 5405 C CA . HIS B 1 267 ? 24.766 -16.828 -8.664 1 96.94 267 HIS B CA 1
ATOM 5406 C C . HIS B 1 267 ? 25.703 -15.648 -8.445 1 96.94 267 HIS B C 1
ATOM 5408 O O . HIS B 1 267 ? 25.562 -14.602 -9.078 1 96.94 267 HIS B O 1
ATOM 5414 N N . ARG B 1 268 ? 26.562 -15.734 -7.512 1 97.19 268 ARG B N 1
ATOM 5415 C CA . ARG B 1 268 ? 27.453 -14.648 -7.141 1 97.19 268 ARG B CA 1
ATOM 5416 C C . ARG B 1 268 ? 28.25 -14.164 -8.352 1 97.19 268 ARG B C 1
ATOM 5418 O O . ARG B 1 268 ? 28.359 -12.953 -8.586 1 97.19 268 ARG B O 1
ATOM 5425 N N . LYS B 1 269 ? 28.797 -15.062 -9.125 1 96.62 269 LYS B N 1
ATOM 5426 C CA . LYS B 1 269 ? 29.641 -14.711 -10.258 1 96.62 269 LYS B CA 1
ATOM 5427 C C . LYS B 1 269 ? 28.891 -13.828 -11.25 1 96.62 269 LYS B C 1
ATOM 5429 O O . LYS B 1 269 ? 29.406 -12.789 -11.672 1 96.62 269 LYS B O 1
ATOM 5434 N N . GLU B 1 270 ? 27.672 -14.266 -11.609 1 96.06 270 GLU B N 1
ATOM 5435 C CA . GLU B 1 270 ? 26.875 -13.523 -12.57 1 96.06 270 GLU B CA 1
ATOM 5436 C C . GLU B 1 270 ? 26.438 -12.172 -12 1 96.06 270 GLU B C 1
ATOM 5438 O O . GLU B 1 270 ? 26.422 -11.172 -12.719 1 96.06 270 GLU B O 1
ATOM 5443 N N . LEU B 1 271 ? 26.078 -12.133 -10.734 1 96.75 271 LEU B N 1
ATOM 5444 C CA . LEU B 1 271 ? 25.672 -10.883 -10.102 1 96.75 271 LEU B CA 1
ATOM 5445 C C . LEU B 1 271 ? 26.812 -9.883 -10.07 1 96.75 271 LEU B C 1
ATOM 5447 O O . LEU B 1 271 ? 26.609 -8.695 -10.352 1 96.75 271 LEU B O 1
ATOM 5451 N N . GLU B 1 272 ? 27.984 -10.367 -9.766 1 97 272 GLU B N 1
ATOM 5452 C CA . GLU B 1 272 ? 29.141 -9.492 -9.695 1 97 272 GLU B CA 1
ATOM 5453 C C . GLU B 1 272 ? 29.562 -9.016 -11.086 1 97 272 GLU B C 1
ATOM 5455 O O . GLU B 1 272 ? 30.031 -7.887 -11.25 1 97 272 GLU B O 1
ATOM 5460 N N . GLN B 1 273 ? 29.344 -9.836 -12.008 1 96.31 273 GLN B N 1
ATOM 5461 C CA . GLN B 1 273 ? 29.766 -9.531 -13.375 1 96.31 273 GLN B CA 1
ATOM 5462 C C . GLN B 1 273 ? 28.797 -8.57 -14.055 1 96.31 273 GLN B C 1
ATOM 5464 O O . GLN B 1 273 ? 29.203 -7.699 -14.812 1 96.31 273 GLN B O 1
ATOM 5469 N N . TYR B 1 274 ? 27.5 -8.75 -13.789 1 94.5 274 TYR B N 1
ATOM 5470 C CA . TYR B 1 274 ? 26.516 -8.102 -14.656 1 94.5 274 TYR B CA 1
ATOM 5471 C C . TYR B 1 274 ? 25.719 -7.059 -13.891 1 94.5 274 TYR B C 1
ATOM 5473 O O . TYR B 1 274 ? 24.828 -6.414 -14.445 1 94.5 274 TYR B O 1
ATOM 5481 N N . SER B 1 275 ? 25.953 -6.848 -12.617 1 92.62 275 SER B N 1
ATOM 5482 C CA . SER B 1 275 ? 25.156 -5.906 -11.844 1 92.62 275 SER B CA 1
ATOM 5483 C C . SER B 1 275 ? 26.031 -5.094 -10.891 1 92.62 275 SER B C 1
ATOM 5485 O O . SER B 1 275 ? 27.25 -5.281 -10.852 1 92.62 275 SER B O 1
ATOM 5487 N N . THR B 1 276 ? 25.422 -4.117 -10.203 1 91.31 276 THR B N 1
ATOM 5488 C CA . THR B 1 276 ? 26.125 -3.295 -9.219 1 91.31 276 THR B CA 1
ATOM 5489 C C . THR B 1 276 ? 25.812 -3.758 -7.801 1 91.31 276 THR B C 1
ATOM 5491 O O . THR B 1 276 ? 26.016 -3.02 -6.836 1 91.31 276 THR B O 1
ATOM 5494 N N . ILE B 1 277 ? 25.266 -4.961 -7.703 1 95.81 277 ILE B N 1
ATOM 5495 C CA . ILE B 1 277 ? 24.844 -5.496 -6.418 1 95.81 277 ILE B CA 1
ATOM 5496 C C . ILE B 1 277 ? 26.062 -5.754 -5.539 1 95.81 277 ILE B C 1
ATOM 5498 O O . ILE B 1 277 ? 27.078 -6.293 -6.008 1 95.81 277 ILE B O 1
ATOM 5502 N N . ASP B 1 278 ? 26.016 -5.324 -4.301 1 96.75 278 ASP B N 1
ATOM 5503 C CA . ASP B 1 278 ? 27.016 -5.652 -3.293 1 96.75 278 ASP B CA 1
ATOM 5504 C C . ASP B 1 278 ? 26.766 -7.031 -2.695 1 96.75 278 ASP B C 1
ATOM 5506 O O . ASP B 1 278 ? 26.188 -7.148 -1.615 1 96.75 278 ASP B O 1
ATOM 5510 N N . VAL B 1 279 ? 27.328 -8.008 -3.361 1 97.56 279 VAL B N 1
ATOM 5511 C CA . VAL B 1 279 ? 27.047 -9.391 -2.988 1 97.56 279 VAL B CA 1
ATOM 5512 C C . VAL B 1 279 ? 27.578 -9.664 -1.585 1 97.56 279 VAL B C 1
ATOM 5514 O O . VAL B 1 279 ? 26.984 -10.43 -0.826 1 97.56 279 VAL B O 1
ATOM 5517 N N . ASP B 1 280 ? 28.672 -9.078 -1.174 1 98.25 280 ASP B N 1
ATOM 5518 C CA . ASP B 1 280 ? 29.203 -9.25 0.174 1 98.25 280 ASP B CA 1
ATOM 5519 C C . ASP B 1 280 ? 28.188 -8.781 1.225 1 98.25 280 ASP B C 1
ATOM 5521 O O . ASP B 1 280 ? 28.031 -9.422 2.268 1 98.25 280 ASP B O 1
ATOM 5525 N N . ALA B 1 281 ? 27.594 -7.66 0.937 1 98.44 281 ALA B N 1
ATOM 5526 C CA . ALA B 1 281 ? 26.562 -7.164 1.846 1 98.44 281 ALA B CA 1
ATOM 5527 C C . ALA B 1 281 ? 25.375 -8.125 1.913 1 98.44 281 ALA B C 1
ATOM 5529 O O . ALA B 1 281 ? 24.797 -8.336 2.98 1 98.44 281 ALA B O 1
ATOM 5530 N N . VAL B 1 282 ? 25.016 -8.695 0.776 1 98.44 282 VAL B N 1
ATOM 5531 C CA . VAL B 1 282 ? 23.906 -9.633 0.702 1 98.44 282 VAL B CA 1
ATOM 5532 C C . VAL B 1 282 ? 24.203 -10.859 1.557 1 98.44 282 VAL B C 1
ATOM 5534 O O . VAL B 1 282 ? 23.312 -11.422 2.191 1 98.44 282 VAL B O 1
ATOM 5537 N N . MET B 1 283 ? 25.453 -11.281 1.62 1 98.5 283 MET B N 1
ATOM 5538 C CA . MET B 1 283 ? 25.844 -12.477 2.365 1 98.5 283 MET B CA 1
ATOM 5539 C C . MET B 1 283 ? 25.688 -12.25 3.867 1 98.5 283 MET B C 1
ATOM 5541 O O . MET B 1 283 ? 25.766 -13.195 4.652 1 98.5 283 MET B O 1
ATOM 5545 N N . LYS B 1 284 ? 25.422 -11.016 4.285 1 98.5 284 LYS B N 1
ATOM 5546 C CA . LYS B 1 284 ? 25.359 -10.688 5.707 1 98.5 284 LYS B CA 1
ATOM 5547 C C . LYS B 1 284 ? 23.922 -10.453 6.148 1 98.5 284 LYS B C 1
ATOM 5549 O O . LYS B 1 284 ? 23.656 -10.148 7.316 1 98.5 284 LYS B O 1
ATOM 5554 N N . ILE B 1 285 ? 23 -10.672 5.301 1 98.31 285 ILE B N 1
ATOM 5555 C CA . ILE B 1 285 ? 21.609 -10.352 5.629 1 98.31 285 ILE B CA 1
ATOM 5556 C C . ILE B 1 285 ? 21.047 -11.414 6.57 1 98.31 285 ILE B C 1
ATOM 5558 O O . ILE B 1 285 ? 21.578 -12.531 6.648 1 98.31 285 ILE B O 1
ATOM 5562 N N . THR B 1 286 ? 19.922 -11.055 7.258 1 98.44 286 THR B N 1
ATOM 5563 C CA . THR B 1 286 ? 19.234 -11.969 8.148 1 98.44 286 THR B CA 1
ATOM 5564 C C . THR B 1 286 ? 17.781 -12.188 7.684 1 98.44 286 THR B C 1
ATOM 5566 O O . THR B 1 286 ? 17.266 -13.305 7.738 1 98.44 286 THR B O 1
ATOM 5569 N N . TYR B 1 287 ? 17.172 -11.125 7.301 1 98.5 287 TYR B N 1
ATOM 5570 C CA . TYR B 1 287 ? 15.734 -11.172 7.031 1 98.5 287 TYR B CA 1
ATOM 5571 C C . TYR B 1 287 ? 15.445 -10.883 5.562 1 98.5 287 TYR B C 1
ATOM 5573 O O . TYR B 1 287 ? 16.266 -10.281 4.867 1 98.5 287 TYR B O 1
ATOM 5581 N N . LEU B 1 288 ? 14.266 -11.242 5.129 1 98.38 288 LEU B N 1
ATOM 5582 C CA . LEU B 1 288 ? 13.828 -11.141 3.742 1 98.38 288 LEU B CA 1
ATOM 5583 C C . LEU B 1 288 ? 13.914 -9.703 3.248 1 98.38 288 LEU B C 1
ATOM 5585 O O . LEU B 1 288 ? 14.352 -9.453 2.125 1 98.38 288 LEU B O 1
ATOM 5589 N N . TYR B 1 289 ? 13.453 -8.719 4.062 1 98.25 289 TYR B N 1
ATOM 5590 C CA . TYR B 1 289 ? 13.391 -7.328 3.609 1 98.25 289 TYR B CA 1
ATOM 5591 C C . TYR B 1 289 ? 14.781 -6.762 3.387 1 98.25 289 TYR B C 1
ATOM 5593 O O . TYR B 1 289 ? 14.961 -5.816 2.615 1 98.25 289 TYR B O 1
ATOM 5601 N N . GLU B 1 290 ? 15.805 -7.305 4.016 1 98.38 290 GLU B N 1
ATOM 5602 C CA . GLU B 1 290 ? 17.188 -6.891 3.768 1 98.38 290 GLU B CA 1
ATOM 5603 C C . GLU B 1 290 ? 17.656 -7.355 2.395 1 98.38 290 GLU B C 1
ATOM 5605 O O . GLU B 1 290 ? 18.391 -6.637 1.71 1 98.38 290 GLU B O 1
ATOM 5610 N N . PHE B 1 291 ? 17.266 -8.594 2.004 1 98.06 291 PHE B N 1
ATOM 5611 C CA . PHE B 1 291 ? 17.547 -9.07 0.657 1 98.06 291 PHE B CA 1
ATOM 5612 C C . PHE B 1 291 ? 16.953 -8.141 -0.388 1 98.06 291 PHE B C 1
ATOM 5614 O O . PHE B 1 291 ? 17.625 -7.762 -1.35 1 98.06 291 PHE B O 1
ATOM 5621 N N . ASP B 1 292 ? 15.688 -7.82 -0.16 1 97.94 292 ASP B N 1
ATOM 5622 C CA . ASP B 1 292 ? 14.984 -6.977 -1.117 1 97.94 292 ASP B CA 1
ATOM 5623 C C . ASP B 1 292 ? 15.617 -5.59 -1.208 1 97.94 292 ASP B C 1
ATOM 5625 O O . ASP B 1 292 ? 15.703 -5.008 -2.291 1 97.94 292 ASP B O 1
ATOM 5629 N N . ARG B 1 293 ? 16.062 -5.078 -0.094 1 97.25 293 ARG B N 1
ATOM 5630 C CA . ARG B 1 293 ? 16.75 -3.787 -0.073 1 97.25 293 ARG B CA 1
ATOM 5631 C C . ARG B 1 293 ? 18.031 -3.83 -0.893 1 97.25 293 ARG B C 1
ATOM 5633 O O . ARG B 1 293 ? 18.328 -2.902 -1.649 1 97.25 293 ARG B O 1
ATOM 5640 N N . LEU B 1 294 ? 18.719 -4.93 -0.834 1 97.56 294 LEU B N 1
ATOM 5641 C CA . LEU B 1 294 ? 20.078 -4.98 -1.377 1 97.56 294 LEU B CA 1
ATOM 5642 C C . LEU B 1 294 ? 20.078 -5.531 -2.799 1 97.56 294 LEU B C 1
ATOM 5644 O O . LEU B 1 294 ? 21.047 -5.367 -3.535 1 97.56 294 LEU B O 1
ATOM 5648 N N . ILE B 1 295 ? 18.953 -6.148 -3.209 1 96.56 295 ILE B N 1
ATOM 5649 C CA . ILE B 1 295 ? 18.922 -6.754 -4.535 1 96.56 295 ILE B CA 1
ATOM 5650 C C . ILE B 1 295 ? 17.859 -6.07 -5.398 1 96.56 295 ILE B C 1
ATOM 5652 O O . ILE B 1 295 ? 18.172 -5.523 -6.457 1 96.56 295 ILE B O 1
ATOM 5656 N N . GLN B 1 296 ? 16.641 -6.059 -4.891 1 94.75 296 GLN B N 1
ATOM 5657 C CA . GLN B 1 296 ? 15.547 -5.531 -5.711 1 94.75 296 GLN B CA 1
ATOM 5658 C C . GLN B 1 296 ? 15.727 -4.035 -5.957 1 94.75 296 GLN B C 1
ATOM 5660 O O . GLN B 1 296 ? 15.445 -3.547 -7.055 1 94.75 296 GLN B O 1
ATOM 5665 N N . CYS B 1 297 ? 16.172 -3.295 -4.93 1 94.62 297 CYS B N 1
ATOM 5666 C CA . CYS B 1 297 ? 16.297 -1.846 -5.043 1 94.62 297 CYS B CA 1
ATOM 5667 C C . CYS B 1 297 ? 17.328 -1.465 -6.098 1 94.62 297 CYS B C 1
ATOM 5669 O O . CYS B 1 297 ? 17 -0.823 -7.094 1 94.62 297 CYS B O 1
ATOM 5671 N N . PRO B 1 298 ? 18.547 -1.959 -6.031 1 92.88 298 PRO B N 1
ATOM 5672 C CA . PRO B 1 298 ? 19.516 -1.549 -7.047 1 92.88 298 PRO B CA 1
ATOM 5673 C C . PRO B 1 298 ? 19.234 -2.182 -8.414 1 92.88 298 PRO B C 1
ATOM 5675 O O . PRO B 1 298 ? 19.562 -1.592 -9.445 1 92.88 298 PRO B O 1
ATOM 5678 N N . SER B 1 299 ? 18.594 -3.357 -8.461 1 91.62 299 SER B N 1
ATOM 5679 C CA . SER B 1 299 ? 18.375 -4.055 -9.719 1 91.62 299 SER B CA 1
ATOM 5680 C C . SER B 1 299 ? 17.266 -3.398 -10.523 1 91.62 299 SER B C 1
ATOM 5682 O O . SER B 1 299 ? 17.328 -3.346 -11.758 1 91.62 299 SER B O 1
ATOM 5684 N N . TRP B 1 300 ? 16.312 -2.908 -9.797 1 91.25 300 TRP B N 1
ATOM 5685 C CA . TRP B 1 300 ? 15.102 -2.508 -10.5 1 91.25 300 TRP B CA 1
ATOM 5686 C C . TRP B 1 300 ? 14.859 -1.009 -10.359 1 91.25 300 TRP B C 1
ATOM 5688 O O . TRP B 1 300 ? 13.953 -0.456 -10.992 1 91.25 300 TRP B O 1
ATOM 5698 N N . GLY B 1 301 ? 15.648 -0.343 -9.508 1 92.06 301 GLY B N 1
ATOM 5699 C CA . GLY B 1 301 ? 15.562 1.1 -9.352 1 92.06 301 GLY B CA 1
ATOM 5700 C C . GLY B 1 301 ? 14.555 1.521 -8.297 1 92.06 301 GLY B C 1
ATOM 5701 O O . GLY B 1 301 ? 14.047 2.646 -8.328 1 92.06 301 GLY B O 1
ATOM 5702 N N . TYR B 1 302 ? 14.188 0.617 -7.406 1 95 302 TYR B N 1
ATOM 5703 C CA . TYR B 1 302 ? 13.344 0.988 -6.277 1 95 302 TYR B CA 1
ATOM 5704 C C . TYR B 1 302 ? 14.141 1.75 -5.227 1 95 302 TYR B C 1
ATOM 5706 O O . TYR B 1 302 ? 15.258 1.362 -4.887 1 95 302 TYR B O 1
ATOM 5714 N N . PRO B 1 303 ? 13.562 2.822 -4.691 1 96.69 303 PRO B N 1
ATOM 5715 C CA . PRO B 1 303 ? 14.297 3.559 -3.662 1 96.69 303 PRO B CA 1
ATOM 5716 C C . PRO B 1 303 ? 14.383 2.797 -2.342 1 96.69 303 PRO B C 1
ATOM 5718 O O . PRO B 1 303 ? 15.352 2.961 -1.593 1 96.69 303 PRO B O 1
ATOM 5721 N N . THR B 1 304 ? 13.359 2.031 -2.059 1 97.56 304 THR B N 1
ATOM 5722 C CA . THR B 1 304 ? 13.297 1.247 -0.832 1 97.56 304 THR B CA 1
ATOM 5723 C C . THR B 1 304 ? 12.602 -0.09 -1.079 1 97.56 304 THR B C 1
ATOM 5725 O O . THR B 1 304 ? 11.891 -0.25 -2.07 1 97.56 304 THR B O 1
ATOM 5728 N N . GLU B 1 305 ? 12.812 -1.051 -0.158 1 97.44 305 GLU B N 1
ATOM 5729 C CA . GLU B 1 305 ? 12.148 -2.344 -0.291 1 97.44 305 GLU B CA 1
ATOM 5730 C C . GLU B 1 305 ? 10.641 -2.211 -0.117 1 97.44 305 GLU B C 1
ATOM 5732 O O . GLU B 1 305 ? 9.867 -2.957 -0.728 1 97.44 305 GLU B O 1
ATOM 5737 N N . THR B 1 306 ? 10.18 -1.261 0.662 1 97.31 306 THR B N 1
ATOM 5738 C CA . THR B 1 306 ? 8.742 -1.105 0.87 1 97.31 306 THR B CA 1
ATOM 5739 C C . THR B 1 306 ? 8.086 -0.466 -0.35 1 97.31 306 THR B C 1
ATOM 5741 O O . THR B 1 306 ? 6.938 -0.77 -0.672 1 97.31 306 THR B O 1
ATOM 5744 N N . ALA B 1 307 ? 8.812 0.457 -1.024 1 96.94 307 ALA B N 1
ATOM 5745 C CA . ALA B 1 307 ? 8.305 0.933 -2.311 1 96.94 307 ALA B CA 1
ATOM 5746 C C . ALA B 1 307 ? 8.117 -0.225 -3.287 1 96.94 307 ALA B C 1
ATOM 5748 O O . ALA B 1 307 ? 7.125 -0.27 -4.02 1 96.94 307 ALA B O 1
ATOM 5749 N N . TYR B 1 308 ? 9.109 -1.144 -3.25 1 97.25 308 TYR B N 1
ATOM 5750 C CA . TYR B 1 308 ? 9.008 -2.367 -4.039 1 97.25 308 TYR B CA 1
ATOM 5751 C C . TYR B 1 308 ? 7.773 -3.17 -3.639 1 97.25 308 TYR B C 1
ATOM 5753 O O . TYR B 1 308 ? 7.012 -3.619 -4.5 1 97.25 308 TYR B O 1
ATOM 5761 N N . TYR B 1 309 ? 7.523 -3.355 -2.365 1 98 309 TYR B N 1
ATOM 5762 C CA . TYR B 1 309 ? 6.379 -4.133 -1.892 1 98 309 TYR B CA 1
ATOM 5763 C C . TYR B 1 309 ? 5.066 -3.498 -2.338 1 98 309 TYR B C 1
ATOM 5765 O O . TYR B 1 309 ? 4.164 -4.195 -2.805 1 98 309 TYR B O 1
ATOM 5773 N N . ARG B 1 310 ? 4.957 -2.238 -2.203 1 96.88 310 ARG B N 1
ATOM 5774 C CA . ARG B 1 310 ? 3.725 -1.55 -2.574 1 96.88 310 ARG B CA 1
ATOM 5775 C C . ARG B 1 310 ? 3.459 -1.676 -4.07 1 96.88 310 ARG B C 1
ATOM 5777 O O . ARG B 1 310 ? 2.324 -1.921 -4.488 1 96.88 310 ARG B O 1
ATOM 5784 N N . ASP B 1 311 ? 4.48 -1.537 -4.867 1 96.25 311 ASP B N 1
ATOM 5785 C CA . ASP B 1 311 ? 4.32 -1.632 -6.312 1 96.25 311 ASP B CA 1
ATOM 5786 C C . ASP B 1 311 ? 4.008 -3.064 -6.738 1 96.25 311 ASP B C 1
ATOM 5788 O O . ASP B 1 311 ? 3.203 -3.285 -7.648 1 96.25 311 ASP B O 1
ATOM 5792 N N . ALA B 1 312 ? 4.641 -4.023 -6.086 1 97.31 312 ALA B N 1
ATOM 5793 C CA . ALA B 1 312 ? 4.578 -5.414 -6.523 1 97.31 312 ALA B CA 1
ATOM 5794 C C . ALA B 1 312 ? 3.311 -6.094 -6.008 1 97.31 312 ALA B C 1
ATOM 5796 O O . ALA B 1 312 ? 2.949 -7.176 -6.473 1 97.31 312 ALA B O 1
ATOM 5797 N N . SER B 1 313 ? 2.633 -5.523 -5.07 1 98 313 SER B N 1
ATOM 5798 C CA . SER B 1 313 ? 1.401 -6.098 -4.535 1 98 313 SER B CA 1
ATOM 5799 C C . SER B 1 313 ? 0.361 -6.297 -5.633 1 98 313 SER B C 1
ATOM 5801 O O . SER B 1 313 ? 0.312 -5.531 -6.594 1 98 313 SER B O 1
ATOM 5803 N N . SER B 1 314 ? -0.496 -7.27 -5.457 1 98.31 314 SER B N 1
ATOM 5804 C CA . SER B 1 314 ? -1.454 -7.598 -6.508 1 98.31 314 SER B CA 1
ATOM 5805 C C . SER B 1 314 ? -2.879 -7.258 -6.086 1 98.31 314 SER B C 1
ATOM 5807 O O . SER B 1 314 ? -3.838 -7.602 -6.777 1 98.31 314 SER B O 1
ATOM 5809 N N . VAL B 1 315 ? -3.057 -6.578 -5.012 1 97.56 315 VAL B N 1
ATOM 5810 C CA . VAL B 1 315 ? -4.359 -6.258 -4.434 1 97.56 315 VAL B CA 1
ATOM 5811 C C . VAL B 1 315 ? -5.207 -5.504 -5.457 1 97.56 315 VAL B C 1
ATOM 5813 O O . VAL B 1 315 ? -6.34 -5.902 -5.742 1 97.56 315 VAL B O 1
ATOM 5816 N N . ASP B 1 316 ? -4.641 -4.477 -6.051 1 96.62 316 ASP B N 1
ATOM 5817 C CA . ASP B 1 316 ? -5.391 -3.645 -6.984 1 96.62 316 ASP B CA 1
ATOM 5818 C C . ASP B 1 316 ? -5.578 -4.355 -8.328 1 96.62 316 ASP B C 1
ATOM 5820 O O . ASP B 1 316 ? -6.527 -4.066 -9.055 1 96.62 316 ASP B O 1
ATOM 5824 N N . SER B 1 317 ? -4.668 -5.266 -8.625 1 97.75 317 SER B N 1
ATOM 5825 C CA . SER B 1 317 ? -4.75 -6 -9.883 1 97.75 317 SER B CA 1
ATOM 5826 C C . SER B 1 317 ? -6.027 -6.828 -9.953 1 97.75 317 SER B C 1
ATOM 5828 O O . SER B 1 317 ? -6.559 -7.07 -11.039 1 97.75 317 SER B O 1
ATOM 5830 N N . ILE B 1 318 ? -6.543 -7.215 -8.805 1 98.62 318 ILE B N 1
ATOM 5831 C CA . ILE B 1 318 ? -7.777 -7.996 -8.727 1 98.62 318 ILE B CA 1
ATOM 5832 C C . ILE B 1 318 ? -8.906 -7.246 -9.438 1 98.62 318 ILE B C 1
ATOM 5834 O O . ILE B 1 318 ? -9.742 -7.859 -10.094 1 98.62 318 ILE B O 1
ATOM 5838 N N . LEU B 1 319 ? -8.875 -5.93 -9.375 1 98.06 319 LEU B N 1
ATOM 5839 C CA . LEU B 1 319 ? -9.938 -5.086 -9.906 1 98.06 319 LEU B CA 1
ATOM 5840 C C . LEU B 1 319 ? -9.891 -5.051 -11.43 1 98.06 319 LEU B C 1
ATOM 5842 O O . LEU B 1 319 ? -10.875 -4.672 -12.078 1 98.06 319 LEU B O 1
ATOM 5846 N N . SER B 1 320 ? -8.734 -5.52 -12.016 1 97.81 320 SER B N 1
ATOM 5847 C CA . SER B 1 320 ? -8.539 -5.379 -13.461 1 97.81 320 SER B CA 1
ATOM 5848 C C . SER B 1 320 ? -8.555 -6.734 -14.156 1 97.81 320 SER B C 1
ATOM 5850 O O . SER B 1 320 ? -8.398 -6.812 -15.375 1 97.81 320 SER B O 1
ATOM 5852 N N . ILE B 1 321 ? -8.742 -7.797 -13.414 1 98.75 321 ILE B N 1
ATOM 5853 C CA . ILE B 1 321 ? -8.805 -9.125 -14.008 1 98.75 321 ILE B CA 1
ATOM 5854 C C . ILE B 1 321 ? -10.094 -9.273 -14.812 1 98.75 321 ILE B C 1
ATOM 5856 O O . ILE B 1 321 ? -11.18 -8.961 -14.32 1 98.75 321 ILE B O 1
ATOM 5860 N N . GLU B 1 322 ? -9.953 -9.805 -16.047 1 98.75 322 GLU B N 1
ATOM 5861 C CA . GLU B 1 322 ? -11.133 -9.867 -16.922 1 98.75 322 GLU B CA 1
ATOM 5862 C C . GLU B 1 322 ? -11.406 -11.289 -17.375 1 98.75 322 GLU B C 1
ATOM 5864 O O . GLU B 1 322 ? -12.219 -11.516 -18.281 1 98.75 322 GLU B O 1
ATOM 5869 N N . ILE B 1 323 ? -10.75 -12.312 -16.797 1 98.94 323 ILE B N 1
ATOM 5870 C CA . ILE B 1 323 ? -11 -13.727 -17.047 1 98.94 323 ILE B CA 1
ATOM 5871 C C . ILE B 1 323 ? -11.469 -14.406 -15.773 1 98.94 323 ILE B C 1
ATOM 5873 O O . ILE B 1 323 ? -11.305 -13.859 -14.68 1 98.94 323 ILE B O 1
ATOM 5877 N N . PRO B 1 324 ? -12.078 -15.648 -15.875 1 98.94 324 PRO B N 1
ATOM 5878 C CA . PRO B 1 324 ? -12.391 -16.391 -14.656 1 98.94 324 PRO B CA 1
ATOM 5879 C C . PRO B 1 324 ? -11.164 -16.625 -13.773 1 98.94 324 PRO B C 1
ATOM 5881 O O . PRO B 1 324 ? -10.133 -17.094 -14.258 1 98.94 324 PRO B O 1
ATOM 5884 N N . PHE B 1 325 ? -11.312 -16.266 -12.5 1 98.94 325 PHE B N 1
ATOM 5885 C CA . PHE B 1 325 ? -10.172 -16.25 -11.594 1 98.94 325 PHE B CA 1
ATOM 5886 C C . PHE B 1 325 ? -10.57 -16.75 -10.211 1 98.94 325 PHE B C 1
ATOM 5888 O O . PHE B 1 325 ? -11.508 -16.219 -9.602 1 98.94 325 PHE B O 1
ATOM 5895 N N . LEU B 1 326 ? -9.867 -17.734 -9.719 1 98.94 326 LEU B N 1
ATOM 5896 C CA . LEU B 1 326 ? -10.117 -18.297 -8.391 1 98.94 326 LEU B CA 1
ATOM 5897 C C . LEU B 1 326 ? -8.883 -18.188 -7.508 1 98.94 326 LEU B C 1
ATOM 5899 O O . LEU B 1 326 ? -7.789 -18.609 -7.895 1 98.94 326 LEU B O 1
ATOM 5903 N N . ALA B 1 327 ? -9.07 -17.562 -6.402 1 98.94 327 ALA B N 1
ATOM 5904 C CA . ALA B 1 327 ? -8.039 -17.562 -5.371 1 98.94 327 ALA B CA 1
ATOM 5905 C C . ALA B 1 327 ? -8.406 -18.5 -4.223 1 98.94 327 ALA B C 1
ATOM 5907 O O . ALA B 1 327 ? -9.539 -18.484 -3.738 1 98.94 327 ALA B O 1
ATOM 5908 N N . ILE B 1 328 ? -7.492 -19.297 -3.816 1 98.94 328 ILE B N 1
ATOM 5909 C CA . ILE B 1 328 ? -7.656 -20.219 -2.691 1 98.94 328 ILE B CA 1
ATOM 5910 C C . ILE B 1 328 ? -6.699 -19.828 -1.567 1 98.94 328 ILE B C 1
ATOM 5912 O O . ILE B 1 328 ? -5.484 -19.781 -1.767 1 98.94 328 ILE B O 1
ATOM 5916 N N . HIS B 1 329 ? -7.246 -19.578 -0.426 1 98.81 329 HIS B N 1
ATOM 5917 C CA . HIS B 1 329 ? -6.469 -18.984 0.662 1 98.81 329 HIS B CA 1
ATOM 5918 C C . HIS B 1 329 ? -6.906 -19.547 2.012 1 98.81 329 HIS B C 1
ATOM 5920 O O . HIS B 1 329 ? -8.102 -19.719 2.264 1 98.81 329 HIS B O 1
ATOM 5926 N N . ALA B 1 330 ? -5.945 -19.922 2.85 1 98.44 330 ALA B N 1
ATOM 5927 C CA . ALA B 1 330 ? -6.234 -20.266 4.238 1 98.44 330 ALA B CA 1
ATOM 5928 C C . ALA B 1 330 ? -6.125 -19.047 5.145 1 98.44 330 ALA B C 1
ATOM 5930 O O . ALA B 1 330 ? -5.125 -18.328 5.105 1 98.44 330 ALA B O 1
ATOM 5931 N N . THR B 1 331 ? -7.066 -18.812 6.027 1 97.88 331 THR B N 1
ATOM 5932 C CA . THR B 1 331 ? -7.066 -17.609 6.844 1 97.88 331 THR B CA 1
ATOM 5933 C C . THR B 1 331 ? -6.066 -17.734 7.992 1 97.88 331 THR B C 1
ATOM 5935 O O . THR B 1 331 ? -5.73 -16.734 8.641 1 97.88 331 THR B O 1
ATOM 5938 N N . ASP B 1 332 ? -5.586 -18.938 8.242 1 97.19 332 ASP B N 1
ATOM 5939 C CA . ASP B 1 332 ? -4.57 -19.109 9.281 1 97.19 332 ASP B CA 1
ATOM 5940 C C . ASP B 1 332 ? -3.174 -19.203 8.672 1 97.19 332 ASP B C 1
ATOM 5942 O O . ASP B 1 332 ? -2.24 -19.688 9.32 1 97.19 332 ASP B O 1
ATOM 5946 N N . ASP B 1 333 ? -2.994 -18.906 7.363 1 97.94 333 ASP B N 1
ATOM 5947 C CA . ASP B 1 333 ? -1.695 -18.844 6.703 1 97.94 333 ASP B CA 1
ATOM 5948 C C . ASP B 1 333 ? -0.757 -17.875 7.426 1 97.94 333 ASP B C 1
ATOM 5950 O O . ASP B 1 333 ? -1.049 -16.688 7.531 1 97.94 333 ASP B O 1
ATOM 5954 N N . PRO B 1 334 ? 0.37 -18.328 7.898 1 97.31 334 PRO B N 1
ATOM 5955 C CA . PRO B 1 334 ? 1.248 -17.453 8.672 1 97.31 334 PRO B CA 1
ATOM 5956 C C . PRO B 1 334 ? 2.113 -16.562 7.793 1 97.31 334 PRO B C 1
ATOM 5958 O O . PRO B 1 334 ? 2.748 -15.625 8.289 1 97.31 334 PRO B O 1
ATOM 5961 N N . ILE B 1 335 ? 2.186 -16.812 6.484 1 96.75 335 ILE B N 1
ATOM 5962 C CA . ILE B 1 335 ? 3.023 -16.047 5.562 1 96.75 335 ILE B CA 1
ATOM 5963 C C . ILE B 1 335 ? 2.154 -15.102 4.734 1 96.75 335 ILE B C 1
ATOM 5965 O O . ILE B 1 335 ? 2.355 -13.891 4.758 1 96.75 335 ILE B O 1
ATOM 5969 N N . ALA B 1 336 ? 1.232 -15.672 3.971 1 98 336 ALA B N 1
ATOM 5970 C CA . ALA B 1 336 ? 0.181 -14.875 3.352 1 98 336 ALA B CA 1
ATOM 5971 C C . ALA B 1 336 ? -0.93 -14.555 4.348 1 98 336 ALA B C 1
ATOM 5973 O O . ALA B 1 336 ? -2 -15.172 4.309 1 98 336 ALA B O 1
ATOM 5974 N N . VAL B 1 337 ? -0.759 -13.523 5.086 1 97.88 337 VAL B N 1
ATOM 5975 C CA . VAL B 1 337 ? -1.523 -13.273 6.305 1 97.88 337 VAL B CA 1
ATOM 5976 C C . VAL B 1 337 ? -2.939 -12.828 5.941 1 97.88 337 VAL B C 1
ATOM 5978 O O . VAL B 1 337 ? -3.158 -12.227 4.891 1 97.88 337 VAL B O 1
ATOM 5981 N N . LYS B 1 338 ? -3.865 -13.125 6.832 1 97.69 338 LYS B N 1
ATOM 5982 C CA . LYS B 1 338 ? -5.277 -12.852 6.586 1 97.69 338 LYS B CA 1
ATOM 5983 C C . LYS B 1 338 ? -5.535 -11.352 6.434 1 97.69 338 LYS B C 1
ATOM 5985 O O . LYS B 1 338 ? -6.426 -10.945 5.688 1 97.69 338 LYS B O 1
ATOM 5990 N N . GLU B 1 339 ? -4.719 -10.461 7.09 1 97.12 339 GLU B N 1
ATOM 5991 C CA . GLU B 1 339 ? -4.879 -9.008 7.02 1 97.12 339 GLU B CA 1
ATOM 5992 C C . GLU B 1 339 ? -4.641 -8.492 5.602 1 97.12 339 GLU B C 1
ATOM 5994 O O . GLU B 1 339 ? -5.074 -7.391 5.254 1 97.12 339 GLU B O 1
ATOM 5999 N N . ALA B 1 340 ? -3.957 -9.289 4.793 1 98 340 ALA B N 1
ATOM 6000 C CA . ALA B 1 340 ? -3.568 -8.867 3.451 1 98 340 ALA B CA 1
ATOM 6001 C C . ALA B 1 340 ? -4.555 -9.375 2.404 1 98 340 ALA B C 1
ATOM 6003 O O . ALA B 1 340 ? -4.402 -9.102 1.212 1 98 340 ALA B O 1
ATOM 6004 N N . ILE B 1 341 ? -5.613 -10.125 2.799 1 98.44 341 ILE B N 1
ATOM 6005 C CA . ILE B 1 341 ? -6.594 -10.648 1.86 1 98.44 341 ILE B CA 1
ATOM 6006 C C . ILE B 1 341 ? -7.504 -9.523 1.377 1 98.44 341 ILE B C 1
ATOM 6008 O O . ILE B 1 341 ? -8.117 -8.828 2.186 1 98.44 341 ILE B O 1
ATOM 6012 N N . PRO B 1 342 ? -7.57 -9.32 0.144 1 98.19 342 PRO B N 1
ATOM 6013 C CA . PRO B 1 342 ? -8.375 -8.227 -0.396 1 98.19 342 PRO B CA 1
ATOM 6014 C C . PRO B 1 342 ? -9.836 -8.617 -0.616 1 98.19 342 PRO B C 1
ATOM 6016 O O . PRO B 1 342 ? -10.312 -8.617 -1.753 1 98.19 342 PRO B O 1
ATOM 6019 N N . TYR B 1 343 ? -10.609 -8.875 0.402 1 98.44 343 TYR B N 1
ATOM 6020 C CA . TYR B 1 343 ? -12.008 -9.289 0.326 1 98.44 343 TYR B CA 1
ATOM 6021 C C . TYR B 1 343 ? -12.828 -8.289 -0.478 1 98.44 343 TYR B C 1
ATOM 6023 O O . TYR B 1 343 ? -13.617 -8.672 -1.342 1 98.44 343 TYR B O 1
ATOM 6031 N N . GLU B 1 344 ? -12.656 -6.992 -0.239 1 97.88 344 GLU B N 1
ATOM 6032 C CA . GLU B 1 344 ? -13.484 -5.969 -0.866 1 97.88 344 GLU B CA 1
ATOM 6033 C C . GLU B 1 344 ? -13.195 -5.867 -2.361 1 97.88 344 GLU B C 1
ATOM 6035 O O . GLU B 1 344 ? -14.102 -5.602 -3.156 1 97.88 344 GLU B O 1
ATOM 6040 N N . GLU B 1 345 ? -11.961 -6.031 -2.74 1 98.38 345 GLU B N 1
ATOM 6041 C CA . GLU B 1 345 ? -11.625 -6.039 -4.16 1 98.38 345 GLU B CA 1
ATOM 6042 C C . GLU B 1 345 ? -12.305 -7.199 -4.883 1 98.38 345 GLU B C 1
ATOM 6044 O O . GLU B 1 345 ? -12.828 -7.027 -5.988 1 98.38 345 GLU B O 1
ATOM 6049 N N . PHE B 1 346 ? -12.32 -8.391 -4.258 1 98.81 346 PHE B N 1
ATOM 6050 C CA . PHE B 1 346 ? -13.016 -9.531 -4.848 1 98.81 346 PHE B CA 1
ATOM 6051 C C . PHE B 1 346 ? -14.508 -9.258 -4.969 1 98.81 346 PHE B C 1
ATOM 6053 O O . PHE B 1 346 ? -15.148 -9.688 -5.93 1 98.81 346 PHE B O 1
ATOM 6060 N N . LYS B 1 347 ? -15.047 -8.562 -4.051 1 98.44 347 LYS B N 1
ATOM 6061 C CA . LYS B 1 347 ? -16.484 -8.273 -4.043 1 98.44 347 LYS B CA 1
ATOM 6062 C C . LYS B 1 347 ? -16.844 -7.27 -5.137 1 98.44 347 LYS B C 1
ATOM 6064 O O . LYS B 1 347 ? -18.016 -7.105 -5.469 1 98.44 347 LYS B O 1
ATOM 6069 N N . GLN B 1 348 ? -15.812 -6.609 -5.727 1 97.88 348 GLN B N 1
ATOM 6070 C CA . GLN B 1 348 ? -16.078 -5.613 -6.766 1 97.88 348 GLN B CA 1
ATOM 6071 C C . GLN B 1 348 ? -15.93 -6.223 -8.156 1 97.88 348 GLN B C 1
ATOM 6073 O O . GLN B 1 348 ? -16.344 -5.621 -9.148 1 97.88 348 GLN B O 1
ATOM 6078 N N . ASN B 1 349 ? -15.344 -7.383 -8.32 1 98.62 349 ASN B N 1
ATOM 6079 C CA . ASN B 1 349 ? -15.023 -7.926 -9.641 1 98.62 349 ASN B CA 1
ATOM 6080 C C . ASN B 1 349 ? -15.805 -9.203 -9.922 1 98.62 349 ASN B C 1
ATOM 6082 O O . ASN B 1 349 ? -15.492 -10.258 -9.367 1 98.62 349 ASN B O 1
ATOM 6086 N N . PRO B 1 350 ? -16.719 -9.203 -10.789 1 98.69 350 PRO B N 1
ATOM 6087 C CA . PRO B 1 350 ? -17.547 -10.383 -11.086 1 98.69 350 PRO B CA 1
ATOM 6088 C C . PRO B 1 350 ? -16.734 -11.539 -11.656 1 98.69 350 PRO B C 1
ATOM 6090 O O . PRO B 1 350 ? -17.203 -12.688 -11.648 1 98.69 350 PRO B O 1
ATOM 6093 N N . ASN B 1 351 ? -15.555 -11.289 -12.141 1 98.88 351 ASN B N 1
ATOM 6094 C CA . ASN B 1 351 ? -14.742 -12.32 -12.781 1 98.88 351 ASN B CA 1
ATOM 6095 C C . ASN B 1 351 ? -13.961 -13.133 -11.75 1 98.88 351 ASN B C 1
ATOM 6097 O O . ASN B 1 351 ? -13.281 -14.102 -12.109 1 98.88 351 ASN B O 1
ATOM 6101 N N . THR B 1 352 ? -14.039 -12.773 -10.469 1 98.94 352 THR B N 1
ATOM 6102 C CA . THR B 1 352 ? -13.125 -13.367 -9.5 1 98.94 352 THR B CA 1
ATOM 6103 C C . THR B 1 352 ? -13.891 -13.945 -8.32 1 98.94 352 THR B C 1
ATOM 6105 O O . THR B 1 352 ? -14.938 -13.422 -7.93 1 98.94 352 THR B O 1
ATOM 6108 N N . ILE B 1 353 ? -13.406 -15.055 -7.762 1 98.94 353 ILE B N 1
ATOM 6109 C CA . ILE B 1 353 ? -13.891 -15.68 -6.535 1 98.94 353 ILE B CA 1
ATOM 6110 C C . ILE B 1 353 ? -12.727 -15.922 -5.582 1 98.94 353 ILE B C 1
ATOM 6112 O O . ILE B 1 353 ? -11.656 -16.375 -6 1 98.94 353 ILE B O 1
ATOM 6116 N N . LEU B 1 354 ? -12.922 -15.547 -4.371 1 98.94 354 LEU B N 1
ATOM 6117 C CA . LEU B 1 354 ? -11.992 -15.906 -3.305 1 98.94 354 LEU B CA 1
ATOM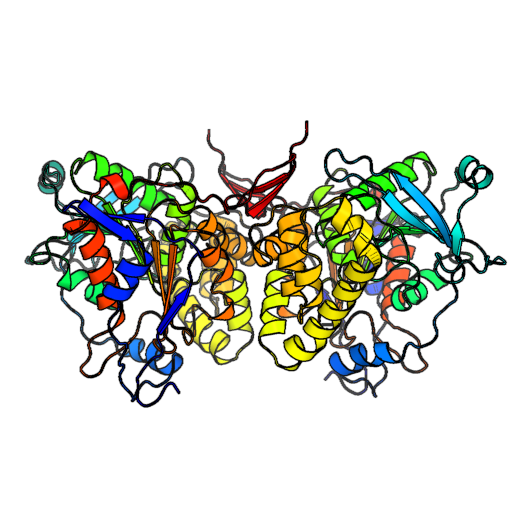 6118 C C . LEU B 1 354 ? -12.562 -17.031 -2.445 1 98.94 354 LEU B C 1
ATOM 6120 O O . LEU B 1 354 ? -13.586 -16.844 -1.785 1 98.94 354 LEU B O 1
ATOM 6124 N N . LEU B 1 355 ? -11.961 -18.156 -2.504 1 98.94 355 LEU B N 1
ATOM 6125 C CA . LEU B 1 355 ? -12.258 -19.297 -1.643 1 98.94 355 LEU B CA 1
ATOM 6126 C C . LEU B 1 355 ? -11.344 -19.312 -0.422 1 98.94 355 LEU B C 1
ATOM 6128 O O . LEU B 1 355 ? -10.125 -19.375 -0.558 1 98.94 355 LEU B O 1
ATOM 6132 N N . THR B 1 356 ? -11.953 -19.266 0.748 1 98.75 356 THR B N 1
ATOM 6133 C CA . THR B 1 356 ? -11.141 -19.312 1.957 1 98.75 356 THR B CA 1
ATOM 6134 C C . THR B 1 356 ? -11.492 -20.516 2.814 1 98.75 356 THR B C 1
ATOM 6136 O O . THR B 1 356 ? -12.641 -20.969 2.816 1 98.75 356 THR B O 1
ATOM 6139 N N . SER B 1 357 ? -10.5 -21.047 3.449 1 98.25 357 SER B N 1
ATOM 6140 C CA . SER B 1 357 ? -10.656 -22.031 4.52 1 98.25 357 SER B CA 1
ATOM 6141 C C . SER B 1 357 ? -10.102 -21.5 5.84 1 98.25 357 SER B C 1
ATOM 6143 O O . SER B 1 357 ? -9.125 -20.75 5.852 1 98.25 357 SER B O 1
ATOM 6145 N N . SER B 1 358 ? -10.688 -21.922 6.965 1 97.44 358 SER B N 1
ATOM 6146 C CA . SER B 1 358 ? -10.266 -21.422 8.266 1 97.44 358 SER B CA 1
ATOM 6147 C C . SER B 1 358 ? -8.93 -22.031 8.68 1 97.44 358 SER B C 1
ATOM 6149 O O . SER B 1 358 ? -8.227 -21.484 9.539 1 97.44 358 SER B O 1
ATOM 6151 N N . LEU B 1 359 ? -8.602 -23.188 8.039 1 96.25 359 LEU B N 1
ATOM 6152 C CA . LEU B 1 359 ? -7.336 -23.875 8.273 1 96.25 359 LEU B CA 1
ATOM 6153 C C . LEU B 1 359 ? -6.656 -24.234 6.957 1 96.25 359 LEU B C 1
ATOM 6155 O O . LEU B 1 359 ? -7.324 -24.406 5.938 1 96.25 359 LEU B O 1
ATOM 6159 N N . GLY B 1 360 ? -5.348 -24.344 7 1 96.56 360 GLY B N 1
ATOM 6160 C CA . GLY B 1 360 ? -4.668 -24.828 5.809 1 96.56 360 GLY B CA 1
ATOM 6161 C C . GLY B 1 360 ? -3.197 -24.453 5.773 1 96.56 360 GLY B C 1
ATOM 6162 O O . GLY B 1 360 ? -2.406 -25.125 5.098 1 96.56 360 GLY B O 1
ATOM 6163 N N . GLY B 1 361 ? -2.805 -23.359 6.48 1 97.19 361 GLY B N 1
ATOM 6164 C CA . GLY B 1 361 ? -1.414 -22.938 6.445 1 97.19 361 GLY B CA 1
ATOM 6165 C C . GLY B 1 361 ? -0.985 -22.406 5.094 1 97.19 361 GLY B C 1
ATOM 6166 O O . GLY B 1 361 ? -1.82 -21.969 4.297 1 97.19 361 GLY B O 1
ATOM 6167 N N . HIS B 1 362 ? 0.344 -22.297 4.906 1 97.81 362 HIS B N 1
ATOM 6168 C CA . HIS B 1 362 ? 0.878 -21.766 3.656 1 97.81 362 HIS B CA 1
ATOM 6169 C C . HIS B 1 362 ? 1.201 -22.875 2.674 1 97.81 362 HIS B C 1
ATOM 6171 O O . HIS B 1 362 ? 2.244 -23.531 2.785 1 97.81 362 HIS B O 1
ATOM 6177 N N . LEU B 1 363 ? 0.316 -23.047 1.628 1 97 363 LEU B N 1
ATOM 6178 C CA . LEU B 1 363 ? 0.473 -24.062 0.592 1 97 363 LEU B CA 1
ATOM 6179 C C . LEU B 1 363 ? 0.527 -25.453 1.204 1 97 363 LEU B C 1
ATOM 6181 O O . LEU B 1 363 ? 1.32 -26.297 0.774 1 97 363 LEU B O 1
ATOM 6185 N N . CYS B 1 364 ? -0.326 -25.797 2.201 1 95.62 364 CYS B N 1
ATOM 6186 C CA . CYS B 1 364 ? -0.245 -27.047 2.943 1 95.62 364 CYS B CA 1
ATOM 6187 C C . CYS B 1 364 ? -1.545 -27.828 2.828 1 95.62 364 CYS B C 1
ATOM 6189 O O . CYS B 1 364 ? -1.671 -28.703 1.971 1 95.62 364 CYS B O 1
ATOM 6191 N N . TRP B 1 365 ? -2.535 -27.531 3.576 1 96.56 365 TRP B N 1
ATOM 6192 C CA . TRP B 1 365 ? -3.822 -28.203 3.67 1 96.56 365 TRP B CA 1
ATOM 6193 C C . TRP B 1 365 ? -3.633 -29.719 3.762 1 96.56 365 TRP B C 1
ATOM 6195 O O . TRP B 1 365 ? -4.25 -30.469 3.008 1 96.56 365 TRP B O 1
ATOM 6205 N N . PHE B 1 366 ? -2.834 -30.125 4.672 1 95.12 366 PHE B N 1
ATOM 6206 C CA . PHE B 1 366 ? -2.527 -31.547 4.801 1 95.12 366 PHE B CA 1
ATOM 6207 C C . PHE B 1 366 ? -3.73 -32.312 5.34 1 95.12 366 PHE B C 1
ATOM 6209 O O . PHE B 1 366 ? -4.336 -31.906 6.336 1 95.12 366 PHE B O 1
ATOM 6216 N N . GLU B 1 367 ? -4.055 -33.312 4.637 1 94.25 367 GLU B N 1
ATOM 6217 C CA . GLU B 1 367 ? -5.086 -34.219 5.09 1 94.25 367 GLU B CA 1
ATOM 6218 C C . GLU B 1 367 ? -4.477 -35.438 5.82 1 94.25 367 GLU B C 1
ATOM 6220 O O . GLU B 1 367 ? -3.258 -35.625 5.793 1 94.25 367 GLU B O 1
ATOM 6225 N N . SER B 1 368 ? -5.523 -36.219 6.379 1 90.56 368 SER B N 1
ATOM 6226 C CA . SER B 1 368 ? -5.047 -37.438 6.988 1 90.56 368 SER B CA 1
ATOM 6227 C C . SER B 1 368 ? -4.547 -38.438 5.93 1 90.56 368 SER B C 1
ATOM 6229 O O . SER B 1 368 ? -5.145 -38.531 4.855 1 90.56 368 SER B O 1
ATOM 6231 N N . GLY B 1 369 ? -3.352 -39 6.039 1 85.19 369 GLY B N 1
ATOM 6232 C CA . GLY B 1 369 ? -2.83 -39.969 5.078 1 85.19 369 GLY B CA 1
ATOM 6233 C C . GLY B 1 369 ? -1.795 -39.375 4.145 1 85.19 369 GLY B C 1
ATOM 6234 O O . GLY B 1 369 ? -1.281 -40.062 3.26 1 85.19 369 GLY B O 1
ATOM 6235 N N . GLY B 1 370 ? -1.688 -38.062 4.211 1 82.88 370 GLY B N 1
ATOM 6236 C CA . GLY B 1 370 ? -0.577 -37.469 3.484 1 82.88 370 GLY B CA 1
ATOM 6237 C C . GLY B 1 370 ? -1.013 -36.688 2.258 1 82.88 370 GLY B C 1
ATOM 6238 O O . GLY B 1 370 ? -0.207 -35.969 1.646 1 82.88 370 GLY B O 1
ATOM 6239 N N . SER B 1 371 ? -2.238 -36.75 1.861 1 90.25 371 SER B N 1
ATOM 6240 C CA . SER B 1 371 ? -2.738 -35.969 0.736 1 90.25 371 SER B CA 1
ATOM 6241 C C . SER B 1 371 ? -2.967 -34.531 1.132 1 90.25 371 SER B C 1
ATOM 6243 O O . SER B 1 371 ? -2.793 -34.156 2.295 1 90.25 371 SER B O 1
ATOM 6245 N N . ARG B 1 372 ? -3.232 -33.75 0.128 1 95.06 372 ARG B N 1
ATOM 6246 C CA . ARG B 1 372 ? -3.516 -32.312 0.347 1 95.06 372 ARG B CA 1
ATOM 6247 C C . ARG B 1 372 ? -4.895 -31.953 -0.19 1 95.06 372 ARG B C 1
ATOM 6249 O O . ARG B 1 372 ? -5.312 -32.469 -1.236 1 95.06 372 ARG B O 1
ATOM 6256 N N . TRP B 1 373 ? -5.559 -31.047 0.46 1 97.5 373 TRP B N 1
ATOM 6257 C CA . TRP B 1 373 ? -6.938 -30.688 0.131 1 97.5 373 TRP B CA 1
ATOM 6258 C C . TRP B 1 373 ? -6.984 -29.75 -1.071 1 97.5 373 TRP B C 1
ATOM 6260 O O . TRP B 1 373 ? -7.789 -29.953 -1.986 1 97.5 373 TRP B O 1
ATOM 6270 N N . PHE B 1 374 ? -6.09 -28.734 -1.172 1 97.62 374 PHE B N 1
ATOM 6271 C CA . PHE B 1 374 ? -6.289 -27.609 -2.064 1 97.62 374 PHE B CA 1
ATOM 6272 C C . PHE B 1 374 ? -6.109 -28.031 -3.52 1 97.62 374 PHE B C 1
ATOM 6274 O O . PHE B 1 374 ? -6.676 -27.406 -4.422 1 97.62 374 PHE B O 1
ATOM 6281 N N . PRO B 1 375 ? -5.383 -29.109 -3.824 1 98 375 PRO B N 1
ATOM 6282 C CA . PRO B 1 375 ? -5.336 -29.547 -5.219 1 98 375 PRO B CA 1
ATOM 6283 C C . PRO B 1 375 ? -6.715 -29.906 -5.77 1 98 375 PRO B C 1
ATOM 6285 O O . PRO B 1 375 ? -6.945 -29.797 -6.977 1 98 375 PRO B O 1
ATOM 6288 N N . LYS B 1 376 ? -7.594 -30.312 -4.926 1 98.31 376 LYS B N 1
ATOM 6289 C CA . LYS B 1 376 ? -8.906 -30.781 -5.359 1 98.31 376 LYS B CA 1
ATOM 6290 C C . LYS B 1 376 ? -9.742 -29.641 -5.93 1 98.31 376 LYS B C 1
ATOM 6292 O O . LYS B 1 376 ? -10.164 -29.703 -7.09 1 98.31 376 LYS B O 1
ATOM 6297 N N . PRO B 1 377 ? -9.938 -28.594 -5.129 1 98.75 377 PRO B N 1
ATOM 6298 C CA . PRO B 1 377 ? -10.703 -27.516 -5.75 1 98.75 377 PRO B CA 1
ATOM 6299 C C . PRO B 1 377 ? -9.977 -26.891 -6.938 1 98.75 377 PRO B C 1
ATOM 6301 O O . PRO B 1 377 ? -10.617 -26.391 -7.871 1 98.75 377 PRO B O 1
ATOM 6304 N N . VAL B 1 378 ? -8.641 -26.859 -6.957 1 98.88 378 VAL B N 1
ATOM 6305 C CA . VAL B 1 378 ? -7.891 -26.344 -8.102 1 98.88 378 VAL B CA 1
ATOM 6306 C C . VAL B 1 378 ? -8.242 -27.156 -9.352 1 98.88 378 VAL B C 1
ATOM 6308 O O . VAL B 1 378 ? -8.68 -26.594 -10.359 1 98.88 378 VAL B O 1
ATOM 6311 N N . ALA B 1 379 ? -8.086 -28.469 -9.281 1 98.69 379 ALA B N 1
ATOM 6312 C CA . ALA B 1 379 ? -8.32 -29.344 -10.414 1 98.69 379 ALA B CA 1
ATOM 6313 C C . ALA B 1 379 ? -9.789 -29.312 -10.844 1 98.69 379 ALA B C 1
ATOM 6315 O O . ALA B 1 379 ? -10.094 -29.266 -12.031 1 98.69 379 ALA B O 1
ATOM 6316 N N . ASN B 1 380 ? -10.703 -29.391 -9.836 1 98.81 380 ASN B N 1
ATOM 6317 C CA . ASN B 1 380 ? -12.133 -29.406 -10.141 1 98.81 380 ASN B CA 1
ATOM 6318 C C . ASN B 1 380 ? -12.555 -28.141 -10.898 1 98.81 380 ASN B C 1
ATOM 6320 O O . ASN B 1 380 ? -13.297 -28.234 -11.875 1 98.81 380 ASN B O 1
ATOM 6324 N N . PHE B 1 381 ? -12.133 -27.031 -10.461 1 98.81 381 PHE B N 1
ATOM 6325 C CA . PHE B 1 381 ? -12.477 -25.766 -11.078 1 98.81 381 PHE B CA 1
ATOM 6326 C C . PHE B 1 381 ? -11.93 -25.688 -12.5 1 98.81 381 PHE B C 1
ATOM 6328 O O . PHE B 1 381 ? -12.672 -25.375 -13.438 1 98.81 381 PHE B O 1
ATOM 6335 N N . LEU B 1 382 ? -10.617 -25.953 -12.633 1 98.88 382 LEU B N 1
ATOM 6336 C CA . LEU B 1 382 ? -9.977 -25.875 -13.938 1 98.88 382 LEU B CA 1
ATOM 6337 C C . LEU B 1 382 ? -10.57 -26.891 -14.898 1 98.88 382 LEU B C 1
ATOM 6339 O O . LEU B 1 382 ? -10.766 -26.609 -16.078 1 98.88 382 LEU B O 1
ATOM 6343 N N . ASN B 1 383 ? -10.852 -28.109 -14.43 1 98.69 383 ASN B N 1
ATOM 6344 C CA . ASN B 1 383 ? -11.492 -29.125 -15.258 1 98.69 383 ASN B CA 1
ATOM 6345 C C . ASN B 1 383 ? -12.852 -28.672 -15.758 1 98.69 383 ASN B C 1
ATOM 6347 O O . ASN B 1 383 ? -13.211 -28.906 -16.922 1 98.69 383 ASN B O 1
ATOM 6351 N N . HIS B 1 384 ? -13.578 -28.094 -14.859 1 98.62 384 HIS B N 1
ATOM 6352 C CA . HIS B 1 384 ? -14.891 -27.594 -15.266 1 98.62 384 HIS B CA 1
ATOM 6353 C C . HIS B 1 384 ? -14.766 -26.562 -16.391 1 98.62 384 HIS B C 1
ATOM 6355 O O . HIS B 1 384 ? -15.5 -26.625 -17.375 1 98.62 384 HIS B O 1
ATOM 6361 N N . LEU B 1 385 ? -13.891 -25.594 -16.25 1 98.69 385 LEU B N 1
ATOM 6362 C CA . LEU B 1 385 ? -13.703 -24.562 -17.266 1 98.69 385 LEU B CA 1
ATOM 6363 C C . LEU B 1 385 ? -13.242 -25.172 -18.578 1 98.69 385 LEU B C 1
ATOM 6365 O O . LEU B 1 385 ? -13.75 -24.812 -19.641 1 98.69 385 LEU B O 1
ATOM 6369 N N . ALA B 1 386 ? -12.305 -26.078 -18.484 1 98.5 386 ALA B N 1
ATOM 6370 C CA . ALA B 1 386 ? -11.641 -26.594 -19.688 1 98.5 386 ALA B CA 1
ATOM 6371 C C . ALA B 1 386 ? -12.531 -27.578 -20.438 1 98.5 386 ALA B C 1
ATOM 6373 O O . ALA B 1 386 ? -12.547 -27.594 -21.672 1 98.5 386 ALA B O 1
ATOM 6374 N N . PHE B 1 387 ? -13.312 -28.391 -19.703 1 98.12 387 PHE B N 1
ATOM 6375 C CA . PHE B 1 387 ? -13.922 -29.547 -20.359 1 98.12 387 PHE B CA 1
ATOM 6376 C C . PHE B 1 387 ? -15.438 -29.438 -20.359 1 98.12 387 PHE B C 1
ATOM 6378 O O . PHE B 1 387 ? -16.125 -30.125 -21.109 1 98.12 387 PHE B O 1
ATOM 6385 N N . LYS B 1 388 ? -15.969 -28.531 -19.562 1 97.94 388 LYS B N 1
ATOM 6386 C CA . LYS B 1 388 ? -17.422 -28.5 -19.453 1 97.94 388 LYS B CA 1
ATOM 6387 C C . LYS B 1 388 ? -17.984 -27.156 -19.938 1 97.94 388 LYS B C 1
ATOM 6389 O O . LYS B 1 388 ? -19.188 -27.031 -20.188 1 97.94 388 LYS B O 1
ATOM 6394 N N . THR B 1 389 ? -17.188 -26.219 -20.094 1 98 389 THR B N 1
ATOM 6395 C CA . THR B 1 389 ? -17.656 -24.875 -20.422 1 98 389 THR B CA 1
ATOM 6396 C C . THR B 1 389 ? -17.375 -24.562 -21.891 1 98 389 THR B C 1
ATOM 6398 O O . THR B 1 389 ? -16.422 -25.094 -22.484 1 98 389 THR B O 1
ATOM 6401 N N . ASP B 1 390 ? -18.234 -23.719 -22.516 1 97.94 390 ASP B N 1
ATOM 6402 C CA . ASP B 1 390 ? -17.938 -23.094 -23.797 1 97.94 390 ASP B CA 1
ATOM 6403 C C . ASP B 1 390 ? -16.812 -22.078 -23.656 1 97.94 390 ASP B C 1
ATOM 6405 O O . ASP B 1 390 ? -16.984 -21.016 -23.047 1 97.94 390 ASP B O 1
ATOM 6409 N N . LEU B 1 391 ? -15.75 -22.359 -24.25 1 97.5 391 LEU B N 1
ATOM 6410 C CA . LEU B 1 391 ? -14.547 -21.547 -24.078 1 97.5 391 LEU B CA 1
ATOM 6411 C C . LEU B 1 391 ? -14.781 -20.109 -24.547 1 97.5 391 LEU B C 1
ATOM 6413 O O . LEU B 1 391 ? -14.109 -19.188 -24.094 1 97.5 391 LEU B O 1
ATOM 6417 N N . ASP B 1 392 ? -15.688 -19.906 -25.438 1 96.06 392 ASP B N 1
ATOM 6418 C CA . ASP B 1 392 ? -16.016 -18.562 -25.906 1 96.06 392 ASP B CA 1
ATOM 6419 C C . ASP B 1 392 ? -16.641 -17.734 -24.797 1 96.06 392 ASP B C 1
ATOM 6421 O O . ASP B 1 392 ? -16.547 -16.5 -24.797 1 96.06 392 ASP B O 1
ATOM 6425 N N . SER B 1 393 ? -17.25 -18.391 -23.859 1 96.75 393 SER B N 1
ATOM 6426 C CA . SER B 1 393 ? -17.891 -17.688 -22.75 1 96.75 393 SER B CA 1
ATOM 6427 C C . SER B 1 393 ? -16.859 -17.297 -21.703 1 96.75 393 SER B C 1
ATOM 6429 O O . SER B 1 393 ? -17.188 -16.594 -20.734 1 96.75 393 SER B O 1
ATOM 6431 N N . LEU B 1 394 ? -15.625 -17.703 -21.922 1 98.25 394 LEU B N 1
ATOM 6432 C CA . LEU B 1 394 ? -14.57 -17.422 -20.953 1 98.25 394 LEU B CA 1
ATOM 6433 C C . LEU B 1 394 ? -13.695 -16.266 -21.406 1 98.25 394 LEU B C 1
ATOM 6435 O O . LEU B 1 394 ? -12.711 -15.922 -20.75 1 98.25 394 LEU B O 1
ATOM 6439 N N . LYS B 1 395 ? -14.008 -15.656 -22.516 1 97.94 395 LYS B N 1
ATOM 6440 C CA . LYS B 1 395 ? -13.266 -14.508 -23.016 1 97.94 395 LYS B CA 1
ATOM 6441 C C . LYS B 1 395 ? -13.312 -13.344 -22.031 1 97.94 395 LYS B C 1
ATOM 6443 O O . LYS B 1 395 ? -14.242 -13.25 -21.219 1 97.94 395 LYS B O 1
ATOM 6448 N N . PRO B 1 396 ? -12.305 -12.508 -22.047 1 98.5 396 PRO B N 1
ATOM 6449 C CA . PRO B 1 396 ? -12.25 -11.398 -21.094 1 98.5 396 PRO B CA 1
ATOM 6450 C C . PRO B 1 396 ? -13.539 -10.57 -21.094 1 98.5 396 PRO B C 1
ATOM 6452 O O . PRO B 1 396 ? -14.109 -10.305 -22.141 1 98.5 396 PRO B O 1
ATOM 6455 N N . GLN B 1 397 ? -13.938 -10.258 -19.891 1 98.12 397 GLN B N 1
ATOM 6456 C CA . GLN B 1 397 ? -15.055 -9.352 -19.672 1 98.12 397 GLN B CA 1
ATOM 6457 C C . GLN B 1 397 ? -14.672 -8.234 -18.703 1 98.12 397 GLN B C 1
ATOM 6459 O O . GLN B 1 397 ? -14.164 -8.5 -17.609 1 98.12 397 GLN B O 1
ATOM 6464 N N . ALA B 1 398 ? -14.938 -7.027 -19.125 1 96.31 398 ALA B N 1
ATOM 6465 C CA . ALA B 1 398 ? -14.57 -5.863 -18.328 1 96.31 398 ALA B CA 1
ATOM 6466 C C . ALA B 1 398 ? -15.258 -5.887 -16.969 1 96.31 398 ALA B C 1
ATOM 6468 O O . ALA B 1 398 ? -16.422 -6.266 -16.859 1 96.31 398 ALA B O 1
ATOM 6469 N N . ASN B 1 399 ? -14.531 -5.512 -15.906 1 96.44 399 ASN B N 1
ATOM 6470 C CA . ASN B 1 399 ? -15.109 -5.277 -14.586 1 96.44 399 ASN B CA 1
ATOM 6471 C C . ASN B 1 399 ? -15.82 -3.932 -14.508 1 96.44 399 ASN B C 1
ATOM 6473 O O . ASN B 1 399 ? -15.18 -2.883 -14.484 1 96.44 399 ASN B O 1
ATOM 6477 N N . PRO B 1 400 ? -17.062 -3.9 -14.391 1 93.38 400 PRO B N 1
ATOM 6478 C CA . PRO B 1 400 ? -17.781 -2.623 -14.383 1 93.38 400 PRO B CA 1
ATOM 6479 C C . PRO B 1 400 ? -17.547 -1.832 -13.094 1 93.38 400 PRO B C 1
ATOM 6481 O O . PRO B 1 400 ? -17.828 -0.631 -13.047 1 93.38 400 PRO B O 1
ATOM 6484 N N . ASN B 1 401 ? -16.938 -2.426 -12.086 1 90.19 401 ASN B N 1
ATOM 6485 C CA . ASN B 1 401 ? -16.781 -1.798 -10.781 1 90.19 401 ASN B CA 1
ATOM 6486 C C . ASN B 1 401 ? -15.328 -1.438 -10.5 1 90.19 401 ASN B C 1
ATOM 6488 O O . ASN B 1 401 ? -14.961 -1.147 -9.359 1 90.19 401 ASN B O 1
ATOM 6492 N N . GLY B 1 402 ? -14.43 -1.577 -11.484 1 87.31 402 GLY B N 1
ATOM 6493 C CA . GLY B 1 402 ? -13 -1.478 -11.281 1 87.31 402 GLY B CA 1
ATOM 6494 C C . GLY B 1 402 ? -12.508 -0.046 -11.172 1 87.31 402 GLY B C 1
ATOM 6495 O O . GLY B 1 402 ? -11.305 0.209 -11.234 1 87.31 402 GLY B O 1
ATOM 6496 N N . GLY B 1 403 ? -13.266 0.902 -10.945 1 81.19 403 GLY B N 1
ATOM 6497 C CA . GLY B 1 403 ? -12.867 2.297 -10.859 1 81.19 403 GLY B CA 1
ATOM 6498 C C . GLY B 1 403 ? -13.609 3.193 -11.836 1 81.19 403 GLY B C 1
ATOM 6499 O O . GLY B 1 403 ? -12.992 3.82 -12.695 1 81.19 403 GLY B O 1
ATOM 6500 N N . VAL B 1 404 ? -14.766 3.412 -11.68 1 76.69 404 VAL B N 1
ATOM 6501 C CA . VAL B 1 404 ? -15.672 4.125 -12.57 1 76.69 404 VAL B CA 1
ATOM 6502 C C . VAL B 1 404 ? -15.148 5.535 -12.82 1 76.69 404 VAL B C 1
ATOM 6504 O O . VAL B 1 404 ? -14.867 6.277 -11.875 1 76.69 404 VAL B O 1
ATOM 6507 N N . PHE B 1 405 ? -14.758 5.727 -14 1 79.62 405 PHE B N 1
ATOM 6508 C CA . PHE B 1 405 ? -14.391 7.074 -14.422 1 79.62 405 PHE B CA 1
ATOM 6509 C C . PHE B 1 405 ? -15.625 7.867 -14.844 1 79.62 405 PHE B C 1
ATOM 6511 O O . PHE B 1 405 ? -16.188 7.641 -15.922 1 79.62 405 PHE B O 1
ATOM 6518 N N . THR B 1 406 ? -16.031 8.633 -13.938 1 77.56 406 THR B N 1
ATOM 6519 C CA . THR B 1 406 ? -17.234 9.445 -14.156 1 77.56 406 THR B CA 1
ATOM 6520 C C . THR B 1 406 ? -16.953 10.906 -13.812 1 77.56 406 THR B C 1
ATOM 6522 O O . THR B 1 406 ? -16.266 11.203 -12.844 1 77.56 406 THR B O 1
ATOM 6525 N N . ALA B 1 407 ? -17.5 11.75 -14.555 1 78.12 407 ALA B N 1
ATOM 6526 C CA . ALA B 1 407 ? -17.438 13.188 -14.305 1 78.12 407 ALA B CA 1
ATOM 6527 C C . ALA B 1 407 ? -15.992 13.672 -14.242 1 78.12 407 ALA B C 1
ATOM 6529 O O . ALA B 1 407 ? -15.656 14.531 -13.422 1 78.12 407 ALA B O 1
ATOM 6530 N N . GLY B 1 408 ? -15.125 12.938 -14.867 1 83.25 408 GLY B N 1
ATOM 6531 C CA . GLY B 1 408 ? -13.758 13.406 -15.039 1 83.25 408 GLY B CA 1
ATOM 6532 C C . GLY B 1 408 ? -12.805 12.867 -14 1 83.25 408 GLY B C 1
ATOM 6533 O O . GLY B 1 408 ? -11.641 13.266 -13.945 1 83.25 408 GLY B O 1
ATOM 6534 N N . HIS B 1 409 ? -13.328 12.039 -13.125 1 87.75 409 HIS B N 1
ATOM 6535 C CA . HIS B 1 409 ? -12.422 11.43 -12.156 1 87.75 409 HIS B CA 1
ATOM 6536 C C . HIS B 1 409 ? -12.781 9.977 -11.891 1 87.75 409 HIS B C 1
ATOM 6538 O O . HIS B 1 409 ? -13.891 9.539 -12.227 1 87.75 409 HIS B O 1
ATOM 6544 N N . GLY B 1 410 ? -11.836 9.219 -11.445 1 90.81 410 GLY B N 1
ATOM 6545 C CA . GLY B 1 410 ? -11.977 7.809 -11.125 1 90.81 410 GLY B CA 1
ATOM 6546 C C . GLY B 1 410 ? -10.672 7.164 -10.695 1 90.81 410 GLY B C 1
ATOM 6547 O O . GLY B 1 410 ? -9.703 7.859 -10.391 1 90.81 410 GLY B O 1
ATOM 6548 N N . TYR B 1 411 ? -10.711 5.863 -10.539 1 93.75 411 TYR B N 1
ATOM 6549 C CA . TYR B 1 411 ? -9.562 5.109 -10.055 1 93.75 411 TYR B CA 1
ATOM 6550 C C . TYR B 1 411 ? -9.023 4.18 -11.133 1 93.75 411 TYR B C 1
ATOM 6552 O O . TYR B 1 411 ? -9.797 3.545 -11.859 1 93.75 411 TYR B O 1
ATOM 6560 N N . SER B 1 412 ? -7.754 4.223 -11.32 1 92.75 412 SER B N 1
ATOM 6561 C CA . SER B 1 412 ? -7.082 3.275 -12.203 1 92.75 412 SER B CA 1
ATOM 6562 C C . SER B 1 412 ? -6.383 2.176 -11.414 1 92.75 412 SER B C 1
ATOM 6564 O O . SER B 1 412 ? -5.289 2.387 -10.875 1 92.75 412 SER B O 1
ATOM 6566 N N . PRO B 1 413 ? -6.945 1.033 -11.438 1 93.19 413 PRO B N 1
ATOM 6567 C CA . PRO B 1 413 ? -6.375 -0.038 -10.617 1 93.19 413 PRO B CA 1
ATOM 6568 C C . PRO B 1 413 ? -4.926 -0.349 -10.984 1 93.19 413 PRO B C 1
ATOM 6570 O O . PRO B 1 413 ? -4.094 -0.564 -10.094 1 93.19 413 PRO B O 1
ATOM 6573 N N . MET B 1 414 ? -4.566 -0.329 -12.195 1 91 414 MET B N 1
ATOM 6574 C CA . MET B 1 414 ? -3.219 -0.708 -12.617 1 91 414 MET B CA 1
ATOM 6575 C C . MET B 1 414 ? -2.236 0.436 -12.391 1 91 414 MET B C 1
ATOM 6577 O O . MET B 1 414 ? -1.021 0.236 -12.445 1 91 414 MET B O 1
ATOM 6581 N N . ARG B 1 415 ? -2.723 1.63 -12.117 1 86.88 415 ARG B N 1
ATOM 6582 C CA . ARG B 1 415 ? -1.892 2.754 -11.695 1 86.88 415 ARG B CA 1
ATOM 6583 C C . ARG B 1 415 ? -1.984 2.971 -10.188 1 86.88 415 ARG B C 1
ATOM 6585 O O . ARG B 1 415 ? -1.22 3.752 -9.617 1 86.88 415 ARG B O 1
ATOM 6592 N N . ARG B 1 416 ? -2.936 2.305 -9.609 1 89.25 416 ARG B N 1
ATOM 6593 C CA . ARG B 1 416 ? -3.17 2.355 -8.172 1 89.25 416 ARG B CA 1
ATOM 6594 C C . ARG B 1 416 ? -3.318 3.795 -7.688 1 89.25 416 ARG B C 1
ATOM 6596 O O . ARG B 1 416 ? -2.717 4.188 -6.688 1 89.25 416 ARG B O 1
ATOM 6603 N N . LYS B 1 417 ? -4.09 4.57 -8.5 1 90 417 LYS B N 1
ATOM 6604 C CA . LYS B 1 417 ? -4.184 6 -8.219 1 90 417 LYS B CA 1
ATOM 6605 C C . LYS B 1 417 ? -5.488 6.578 -8.758 1 90 417 LYS B C 1
ATOM 6607 O O . LYS B 1 417 ? -6.051 6.066 -9.727 1 90 417 LYS B O 1
ATOM 6612 N N . LEU B 1 418 ? -5.859 7.625 -8.031 1 90.88 418 LEU B N 1
ATOM 6613 C CA . LEU B 1 418 ? -6.941 8.461 -8.539 1 90.88 418 LEU B CA 1
ATOM 6614 C C . LEU B 1 418 ? -6.555 9.102 -9.867 1 90.88 418 LEU B C 1
ATOM 6616 O O . LEU B 1 418 ? -5.438 9.602 -10.023 1 90.88 418 LEU B O 1
ATOM 6620 N N . MET B 1 419 ? -7.445 9.016 -10.828 1 88.25 419 MET B N 1
ATOM 6621 C CA . MET B 1 419 ? -7.273 9.688 -12.117 1 88.25 419 MET B CA 1
ATOM 6622 C C . MET B 1 419 ? -8.172 10.914 -12.211 1 88.25 419 MET B C 1
ATOM 6624 O O . MET B 1 419 ? -9.367 10.844 -11.93 1 88.25 419 MET B O 1
ATOM 6628 N N . ILE B 1 420 ? -7.535 11.992 -12.43 1 86.81 420 ILE B N 1
ATOM 6629 C CA . ILE B 1 420 ? -8.266 13.25 -12.594 1 86.81 420 ILE B CA 1
ATOM 6630 C C . ILE B 1 420 ? -8.055 13.789 -14.008 1 86.81 420 ILE B C 1
ATOM 6632 O O . ILE B 1 420 ? -6.918 13.961 -14.445 1 86.81 420 ILE B O 1
ATOM 6636 N N . SER B 1 421 ? -9.172 13.852 -14.844 1 79.44 421 SER B N 1
ATOM 6637 C CA . SER B 1 421 ? -9.078 14.383 -1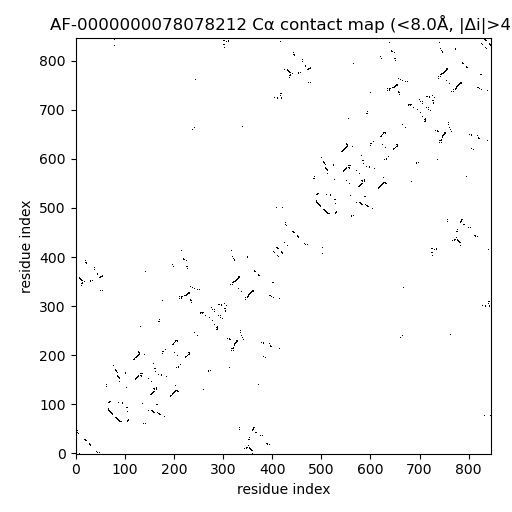6.203 1 79.44 421 SER B CA 1
ATOM 6638 C C . SER B 1 421 ? -8.672 15.852 -16.188 1 79.44 421 SER B C 1
ATOM 6640 O O . SER B 1 421 ? -9.273 16.656 -15.477 1 79.44 421 SER B O 1
ATOM 6642 N N . GLU B 1 422 ? -7.488 16.203 -16.703 1 64.38 422 GLU B N 1
ATOM 6643 C CA . GLU B 1 422 ? -7.016 17.578 -16.828 1 64.38 422 GLU B CA 1
ATOM 6644 C C . GLU B 1 422 ? -7.566 18.234 -18.078 1 64.38 422 GLU B C 1
ATOM 6646 O O . GLU B 1 422 ? -7.324 17.766 -19.188 1 64.38 422 GLU B O 1
ATOM 6651 N N . ASP B 1 423 ? -8.812 18.391 -18.469 1 47.47 423 ASP B N 1
ATOM 6652 C CA . ASP B 1 423 ? -9.07 19.172 -19.688 1 47.47 423 ASP B CA 1
ATOM 6653 C C . ASP B 1 423 ? -8.172 20.391 -19.75 1 47.47 423 ASP B C 1
ATOM 6655 O O . ASP B 1 423 ? -7.875 21.016 -18.734 1 47.47 423 ASP B O 1
#

Organism: Fusarium culmorum (NCBI:txid5516)

Solvent-accessible surface area (backbone atoms only — not comparable to full-atom values): 41788 Å² total; per-residue (Å²): 126,79,51,80,25,38,30,54,73,50,78,40,44,18,95,66,44,33,65,36,36,27,66,87,66,50,74,50,31,53,59,59,49,46,56,73,21,45,69,88,47,63,31,24,50,87,45,76,41,11,61,54,31,38,55,52,56,74,67,60,72,90,57,64,89,67,23,30,36,34,44,80,42,73,47,81,48,91,70,63,51,33,40,37,41,35,34,32,60,48,75,83,72,89,49,64,94,47,89,63,44,52,83,49,27,36,71,54,45,70,69,53,55,74,60,60,52,48,80,52,61,50,39,30,38,44,31,28,41,37,82,86,37,24,76,80,35,51,64,57,31,55,39,46,58,72,36,33,70,89,53,50,32,44,42,34,26,52,28,52,35,51,22,58,61,35,70,50,72,32,42,56,69,63,60,51,63,59,38,62,65,59,51,52,49,52,55,48,43,47,70,43,26,68,53,32,51,36,30,38,36,16,29,28,47,15,11,22,19,48,41,33,40,39,18,73,38,18,79,69,39,76,44,49,27,36,39,26,33,33,44,43,24,27,37,45,47,30,51,48,57,27,62,73,35,69,61,31,33,74,40,53,31,23,53,53,17,48,53,50,40,49,50,49,59,75,41,40,68,40,32,59,72,55,39,88,50,56,61,73,61,47,73,67,54,57,33,36,66,51,47,34,41,52,44,50,11,76,67,53,19,31,65,32,38,61,58,43,24,58,42,29,30,20,47,46,20,50,28,36,30,13,30,45,34,38,36,41,36,22,53,34,9,71,66,32,31,52,84,26,57,54,58,64,39,29,35,42,12,30,36,33,37,37,39,36,26,59,46,25,10,52,73,40,28,46,22,70,93,71,47,55,53,62,36,48,34,52,47,41,36,53,47,43,53,70,73,44,30,34,65,78,50,28,52,49,47,86,39,84,43,36,16,50,73,53,88,52,28,10,25,37,37,91,54,55,33,78,40,70,65,76,128,126,78,51,78,24,38,32,54,75,51,77,39,44,18,94,66,45,34,65,36,35,28,66,87,64,48,75,49,31,52,59,58,51,44,56,73,21,46,70,86,48,63,30,24,50,88,45,76,42,12,62,53,33,37,55,52,56,76,68,60,71,89,57,64,89,67,24,29,37,33,46,79,41,72,46,81,47,94,71,64,51,33,39,38,40,37,35,32,58,48,76,85,70,89,49,65,93,46,90,64,43,52,83,49,27,37,72,55,46,71,70,53,55,74,61,59,53,46,81,52,63,50,39,32,38,44,31,29,40,36,81,86,35,25,78,80,36,48,64,58,30,56,40,47,58,72,37,33,70,90,54,50,32,47,43,34,26,52,29,51,36,51,22,59,60,35,72,50,73,32,42,56,68,63,61,51,63,58,39,63,65,58,51,50,49,54,55,49,44,47,69,43,25,67,51,32,52,36,30,40,36,16,29,29,48,15,12,21,19,48,42,35,40,41,18,72,36,18,81,70,38,75,44,49,28,36,39,28,33,34,44,43,25,28,38,44,45,30,52,47,56,26,62,73,34,67,61,30,33,72,40,52,30,24,52,53,16,49,53,47,38,50,50,49,61,76,41,40,68,39,31,58,70,53,38,90,52,56,61,74,62,47,74,68,54,58,34,36,65,53,45,34,42,54,44,50,11,75,68,52,19,31,64,33,37,59,59,43,24,58,42,31,30,19,48,46,19,50,30,36,30,13,32,45,32,39,36,41,38,22,53,33,9,71,67,32,32,52,84,26,57,55,58,64,40,27,36,42,12,30,37,32,38,37,38,36,26,58,45,26,9,54,73,40,26,46,21,71,93,72,48,54,52,63,36,47,36,53,47,41,36,52,47,42,54,70,73,44,30,33,66,79,53,28,50,48,45,85,38,84,42,34,17,52,74,51,87,51,27,9,25,36,37,90,55,55,33,77,42,69,64,76,127

Secondary structure (DSSP, 8-state):
--BTTEE-EEEEE-SSPPEEEBTTS-EEEHHHHHHHH---EE--TTS-SHHHHHHHGGG-------EEEEEEEE---SSS-SEEEEEEEE--------TTS-TTEEEPPHHHHHT--------EEEEE--TT--TT-HHHHHHHTTTBGGG-BEEEEEEPTT-TTPPPSSS----TT--HHHHHHHHHHHHHSTTSPEEEEEETHHHHHHHHHHHHHGGG---SEEEEES----HHHHHHHHHTSHHIIIIIIHHHHHHHHHHHHHTHHHHHHHS---HHHHTT--SHHHHHHHTHHHHHT-SSHHHHHHHH--TGGGGG--S-EEEEEETT-SSS-GGG--HHHHHH-TTEEEEEESS-TTTT-BPTTS-BSTHHHHHHHHHIIIIIB-GGGGS----TTS---BTTEEEETTTTEEEE---/--BTTEE-EEEEE-SSPPEEEBTTS-EEEHHHHHHHH---EE--TTS-SHHHHHHHGGG-------EEEEEEEE---SSS-SEEEEEEEE--------TTS-TTEEEPPHHHHHT--------EEEEE--TT--TT-HHHHHHHTTTBGGG-BEEEEEEPTT-TTPPPSSS----TT--HHHHHHHHHHHHHSTTSPEEEEEETHHHHHHHHHHHHHGGG---S-EEEES----HHHHHHHHHTSHHIIIIIIHHHHHHHHHHHHHTHHHHHHHS---HHHHTT--SHHHHHHHTHHHHHT-SSHHHHHHHH--TGGGGG--S-EEEEEETT-SSS-GGG--HHHHHH-TTEEEEEESS-TTTT-BPTTS-BSTHHHHHHHHHIIIIIB-GGGGS----TTS---BTTEEEETTTTEEEE---